Protein 1W07 (pdb70)

InterPro domains:
  IPR002655 Acyl-CoA oxidase, C-terminal [PF01756] (479-656)
  IPR006091 Acyl-CoA dehydrogenase/oxidase, middle domain [PF02770] (134-235)
  IPR009100 Acyl-CoA dehydrogenase/oxidase, N-terminal and middle domain superfamily [SSF56645] (95-260)
  IPR012258 Acyl-CoA oxidase [PIRSF000168] (6-657)
  IPR012258 Acyl-CoA oxidase [PTHR10909] (5-654)
  IPR029320 Acyl-coenzyme A oxidase, N-terminal [PF14749] (17-132)
  IPR036250 Acyl-CoA dehydrogenase-like, C-terminal [SSF47203] (276-459)
  IPR036250 Acyl-CoA dehydrogenase-like, C-terminal [SSF47203] (464-656)
  IPR037069 Acyl-CoA dehydrogenase/oxidase, N-terminal domain superfamily [G3DSA:1.10.540.10] (17-132)
  IPR046373 Acyl-CoA oxidase/dehydrogenase, middle domain superfamily [G3DSA:2.40.110.10] (133-269)
  IPR055060 Acyl-CoA oxidase, C-alpha1 domain [PF22924] (278-439)

Sequence (1313 aa):
EEGIDHLADERNKAEFDVEDMKIVWAGSRHAFEEVSDRIARLVASDPVFEKSNRARLSRKELFKSTLRKCAHAFKRIIELRLNEEEAGRLRHFIDQPAYVDLHWGMMFVPAIKGQGTEEQQKKWLSLANKMQIIGCYAQTELGHGSNVQGLETTATLDPKTDEFVIHTPTQTASKWWPGGLGKVSTHAVVYARLITNGKDYGIHGFIVQLRSLEDHSPLPNITVGDIGTKMGNGAYNSMDNGFLMFDHVRIPRDQMLMRLSKVTREGEYVPSDVPKQLVYGTMVYVRQTIVADASNALSRAVCIATRYSAVRRQFGAGIETQVIDYKTQQNRLFPLLASAYAFRFVGEWLKWLYTDVTERLAASDFATLPEAHACTAGLKSLTTTATADGIEECRKLCGGHGYLWCSGLPELFAVYVPACTYEGDNVVLQLQVARFLMKTVAQLGSGKVPVGTTAYMGRAAHLLQCRSGVQKAEDWLNPDVVLEAFEARALRMAVTCAKNLSKFENQEQGFQELLADLVEAAIAHCQLIVVSKFIAKLEQDIGGKGVKKQLNNLCYIYALYLLHKHLGDFLSTNCITPKQASLANDQLRSLYTQVRPNAVALVDAFNYTDHYLNSVLGRYDGNVYPKLFEEALKDPLNDSVVPDGYQEYLRPVLQQQLEGIDHLADDERNKAEFDVEDMKIVWAGSRHAFEVSDRIARLVASDPVFEKSNRARLSRKELFKSTLRKCAHAFKRIIELRLNEEEAGRLRHFIDQPAYVDLHWGMFVPAIKGQGTEEQQKKWLSLANKMQIIGCYAQTELGHGSNVQGLETTATLDPKTDEFVIHTPTQTASSKWWPGGLGKVSTHAVVYARLITNGKDYGIHGFIVQLRSLEDHSPLPNITVGDIGTKMGNGAYNSMDNGFLMFDHVRIPRDQMLMRLSKVTREGEYVPSDVPKQLVYGTMVYVRQTIVADASNALSRAVCIATRYSAVRRQFGAHNGGIETQVIDYKTQQNRLFPLLASAYAFRFVGEWLKWLYTDVTERLAASDFATLPEAHACCTAGLKSLTTTATADGIEECRKLCGGHGYLWCSGLPELFAVYVPACTYEGDNVVLQLQVARFLMKTVAQLGSGKVPVGTTAYMGRAAHLLQCRSGVQKAEDWLNPDVVLEAFEARALRMAVTCAKNLSKFENQEQGFQELLADLVEAAIAHCQLIVVSKFIAKLEQDIGGKGVKKQLNNLCYIYALYLLHKHLGDFLSTNCITPKQASLANDQLRSLYTQVRPNAVALVDAFNYTDHYLNSVLGRYDGNVYPKLFEEALKDPLNDSVVPDGYQEYLRPVLQQQL

Foldseek 3Di:
DPFFPCVVLQVLAQWDLQLLLCVLLVHPVSSVLLLVLLVVLLPDPLLFCLCLLQDDLVRLQVSLVVSVVVLVVCCVVVVPDPSSSVSNVVLSPADELVCFLVPPFLLCCVVQADPVSCVPVVVCSVVPVFREWEQQAFQQDAQPSQPQAWEWEADLVVQKTFTFQPDNRNKGFFIWCFAQHGQKYFYWHFYAFPNDTDTIFTFIDGQADSPPRHGDPQKDKHAPDDAADRRFCSNIRTMIIGGDRDIDHLSRTRDPQWHADSVRDIGGDPDDPLVVCSLQQLSLLVLLQVLLVLLLLLLLLLLLLQQLDFDDCDVGGDRNLPDLVLLLLRLLSLLLSSLSSLLSVVSVVVVVVVVVQVPVVHCPCVLVSRLLSLLSLLLSLVSSLVSLVSSLVSNPPVSVDVLQLRSSSSRNSNCSCPHSHHSLRSLLSNLVSLLVVVVCQVVPDQDDDLCNLVVVVVDLLDAAQPDDALCVLLDLVRLLSLLSSLLNVLSNVLNVQCVVDDDNVVSSVVCSVSSSVSSNSSNLSSSLVSLVVVLVDDRDIRCSSVLSSLSSLLNSLSVCVVPVVSSVVSNNAHVVNNVSSVVNNSVSSVVCSSNSNSSSVSNVRACSSSSRLSSHSSSPRPVVVVVSVCVRPQVVDPDGDCCVPPPCCVVVVVD/DDFFPCVVLLVLAQWDLVQLLCVLLVHPVSSVLLLVLLVVLLPDPLLFCLCLLVDDLVRLLVSLVVSVVVLVVCCVVVVPDPSSSVSNVVLSPAAELVCQLVQPQLLCCVQQADPVSNCVVVVCSVVPLFREWEFQAFQQDAQPSQPQAWEWEADLVVQKTFTFQPDNRNKGWFIWCFAQHGQKYWYWHFYHFPNDTPTIFTFIGGQADSPPRHGDPQKDKHAPDDFADRRFCSSTRTMIIGGHRDIDHLSRTRPPQWHQDSNRDIDGDPQDPLSNVLSLLVSLLVLLQVLLVLLLLLLLLLLLLLQLDFDDCDDPVRDGDRNLPDLVLLLLRLLSLLVSVLSNLLSVVSVVVSVVCNVCVVVVNCVCVLVSLLLSLLSLLLSLVSSLVSLVSSLVSNPPVSPDVLQLRSSSSRNSNCSCPHSHHSLRSLLSNLVSLLVLVVCQCPPDADDDLCNLLNVCPCLLPAAQPQPALVSLLDLVSLLSLLSSLLSVLSVVLNVQLVVDPDSVVSCVVCSVSSSVSSNSSNLSSSLNSLVVVLVDDRDIRCSSVLSSLSSSLNSLSVCLVVVVSRVVSNNAPPVSNVSSVVNNSVSSVVCSSNSNSSSCSNVRACSSSSRLSSHSSRPRPVVVVVVVCPRPQNVDPQGDCCVPPPPCVVVVND

Organism: Arabidopsis thaliana (NCBI:txid3702)

Solvent-accessible surface area: 48000 Å² total; per-residue (Å²): 165,56,110,38,92,5,52,92,2,35,131,85,28,97,14,76,40,87,48,0,33,36,18,11,26,47,50,150,119,34,26,87,6,30,20,124,2,6,143,57,1,35,88,22,104,35,2,91,5,39,45,13,18,69,69,54,24,93,93,8,4,63,33,3,0,121,12,12,10,44,5,13,78,61,31,108,88,69,215,24,84,162,78,19,10,22,85,1,65,49,14,13,33,15,18,5,4,5,64,32,0,64,45,59,0,6,57,6,0,107,30,46,0,34,110,140,19,28,154,114,19,22,37,48,0,73,108,12,58,2,0,1,0,41,0,34,35,1,0,6,19,22,43,15,37,126,19,2,44,0,24,0,50,12,24,81,191,68,37,47,0,22,0,42,12,67,70,56,35,0,0,0,0,40,10,3,0,0,0,3,0,1,0,7,0,0,0,15,0,61,0,43,4,90,82,35,73,84,21,34,25,5,0,0,0,55,1,0,21,76,146,78,1,43,36,51,106,82,16,62,13,1,0,2,6,18,0,8,8,18,7,0,46,6,1,3,0,10,0,5,0,45,5,78,104,12,116,5,61,47,86,22,0,9,15,82,63,6,79,0,49,121,126,0,86,48,65,92,24,147,35,76,68,31,44,56,14,47,51,87,6,117,40,8,28,44,9,0,30,73,0,0,24,6,0,0,20,0,0,0,1,0,1,4,3,0,5,29,30,88,11,66,54,93,101,128,23,33,19,17,0,64,40,17,11,15,4,32,46,0,0,2,25,1,0,10,0,0,1,1,55,4,0,2,57,43,0,49,139,10,74,79,32,3,57,116,84,46,77,86,78,38,78,84,30,51,75,24,1,67,1,4,0,0,0,0,0,4,18,0,0,56,35,0,0,79,2,0,13,50,0,10,36,8,3,26,23,9,0,7,1,12,15,0,12,0,6,16,8,2,1,35,19,3,10,1,11,40,92,64,21,28,14,27,38,5,4,28,59,1,0,112,38,1,16,59,17,12,74,56,56,88,68,68,140,126,32,98,49,19,5,43,10,1,53,118,12,78,105,8,57,132,4,157,15,60,8,153,126,26,51,43,1,62,60,48,102,30,0,40,42,4,1,22,2,2,1,0,71,31,1,4,56,5,24,134,59,14,88,82,63,83,85,105,82,106,0,8,54,51,4,1,20,26,0,18,55,2,0,50,0,4,0,8,8,3,0,1,30,43,1,15,40,28,16,146,91,155,29,57,30,182,22,0,73,128,2,0,50,10,0,1,4,0,8,0,3,57,13,2,58,123,45,24,6,29,0,9,37,17,76,2,4,61,57,147,14,12,63,30,3,25,52,13,6,32,47,2,4,72,71,0,24,34,0,0,0,2,0,0,12,1,7,37,24,32,54,43,3,4,30,9,15,0,0,47,99,10,8,22,2,31,56,51,1,13,80,24,1,107,97,3,27,11,32,94,50,89,49,7,91,3,7,113,87,42,0,67,30,8,9,65,90,114,106,212,70,119,42,106,3,45,96,7,40,124,72,30,108,11,64,40,104,48,0,32,27,17,11,27,49,48,158,110,35,39,103,7,29,45,118,0,6,154,52,0,35,86,24,116,27,2,91,4,37,39,10,21,77,56,54,21,90,93,6,2,61,30,2,0,113,9,12,12,44,5,21,61,55,36,102,82,63,211,27,82,152,83,21,10,20,87,0,66,38,15,12,30,17,18,4,2,5,64,36,0,68,34,37,0,6,31,7,0,104,9,38,0,41,79,62,20,44,159,108,17,17,57,43,0,80,44,12,66,2,0,0,0,46,0,35,36,0,0,6,18,22,39,18,39,118,17,2,47,0,24,0,50,14,29,61,195,69,38,47,0,24,0,41,14,63,72,76,38,0,0,0,0,43,8,6,0,0,0,7,0,0,0,8,0,0,0,14,0,58,0,41,4,98,85,114,69,69,18,30,26,5,0,0,0,55,0,1,18,65,125,69,0,44,41,49,110,83,16,61,21,2,0,3,6,17,0,7,7,21,8,0,46,6,0,2,1,10,0,6,0,58,2,81,101,14,117,6,60,44,91,28,0,8,15,62,32,14,70,0,54,129,142,0,81,51,71,92,24,141,40,41,66,55,39,35,86,15,45,73,0,94,25,12,14,49,8,0,33,70,0,0,26,10,0,0,23,0,0,0,2,0,0,4,5,0,4,29,30,106,10,71,32,57,146,112,73,54,93,16,28,19,20,0,60,39,16,10,14,2,33,50,0,0,3,25,0,0,11,0,0,1,2,47,5,0,4,62,41,0,101,145,10,53,58,40,1,51,103,63,3,84,76,68,48,50,84,42,15,76,30,1,46,8,2,0,2,0,0,0,4,17,0,0,57,36,0,0,78,2,0,12,47,0,10,36,9,2,26,23,8,0,6,1,13,21,0,9,0,5,15,10,3,2,34,18,3,11,1,12,42,86,37,22,28,12,29,34,4,4,28,85,0,0,101,37,1,20,136,17,22,77,106,142,36,94,84,84,117,26,68,53,19,6,41,8,16,45,126,31,88,148,11,54,74,12,209,11,58,8,150,111,16,103,32,0,57,64,49,104,29,1,41,59,3,1,24,1,2,1,4,70,30,2,20,59,7,24,126,34,15,84,149,63,116,76,96,84,115,0,10,61,55,5,3,16,32,0,18,49,1,0,49,0,2,0,10,6,3,0,1,31,45,1,8,41,28,20,138,94,109,26,58,32,162,29,0,77,115,4,0,44,2,0,1,5,0,7,0,2,60,15,2,54,121,48,23,6,25,0,14,29,14,95,2,5,58,42,146,20,10,58,29,3,28,58,6,5,30,45,2,6,71,65,0,25,30,0,0,0,3,0,0,11,1,9,40,23,33,53,44,5,4,21,10,14,0,0,51,104,24,4,21,1,31,58,52,1,40,74,26,2,90,94,4,34,11,31,99,56,71,38,5,84,0,11,78,71,43,0,95,30,2,25,83,96,117,73

Nearest PDB structures (foldseek):
  1w07-assembly1_B  TM=1.002E+00  e=8.214E-96  Arabidopsis thaliana
  1w07-assembly1_A  TM=9.973E-01  e=7.164E-90  Arabidopsis thaliana
  2fon-assembly1_A  TM=9.964E-01  e=1.581E-76  Solanum lycopersicum
  5y9d-assembly1_B  TM=9.334E-01  e=2.502E-42  Yarrowia lipolytica CLIB122
  5y9d-assembly1_A  TM=9.192E-01  e=9.615E-43  Yarrowia lipolytica CLIB122

Secondary structure (DSSP, 8-state):
----TTHHHHTT-SS-HHHHHHHHHSSHHHHHHHHHHHHHHHT-GGG--TTTTSS-HHHHHHHHHHHHHHHHHHHHHTT--HHHHHHHHHHH----HHHHIIIIIHHHHHHHS-HHHHHHHHHHHHTTSS-EEEE--BTTBSS-GGG---EEEEETTTTEEEEE--SGGGSEE--TTTTTT-SEEEEEEEEEETTEEEEEEEEEEE-B-TTT-PBPTTEEEEE---BSSSSGGGGS--EEEEESSEEEEGGGB--SSEEE-TT--EEE-SS-GGG-TTTTTHHHHHHHHHHHHHHHHHHHHHHHHHHH-B-S---PPPBGGGSHHHHHHHHHHHHHHHHHHHHHHHHHHHHHHHHHHTTTT--TTHHHHHHHHHHHHHHHHHHHHHHHHHHHHTTGGGGGBGGGSHHHHHHHHGGGGTTTS-HHHHHHHHHHHHHHHHTTTTTS----GGGGGGGGHHHHTS------SGGGGG-HHHHHHHHHHHHHHHHHHHHHHHTTSSSHHHHHHHTHHHHHHHHHHHHHHHHHHHHHHHTTS---STTHHHHHHHHHHHHHHHHHHHTHHHHHHTTSS-HHHHHHHHHHHHHHHHHHGGGHHHHHHTT---HHHHT-STT-TT---HHHHHHHHHHSGGGG-SSPTTHHHHTHHHHTT--/----TTHHHHHT-SS-HHHHHHHHHSSHHHHHHHHHHHHHHHT-GGG--TTGGGS-HHHHHHHHHHHHHHHHHHHHHTT--HHHHHHHHHHHT---HHHHIIIIIHHHHHHHS-HHHHHHHHHHHHHTSS-EEEE--BSS-SS-GGG---EEEEETTTTEEEEE--SGGGSEE--TTTTTT-SEEEEEEEEEETTEEEEEEEEEEE-B-TTT-PBPTTEEEEE---BSSSSGGGGS--EEEEESSEEEEGGGB--SSEEE-TT--EEE-SS-TTTTHHHHHHHHHHHHHHHHHHHHHHHHHHHHHHHH-B-S---SSS-PPBGGGSHHHHHHHHHHHHHHHHHHHHHHHHHHHHHHHHHHHHTT--TTHHHHHHHHHHHHHHHHHHHHHHHHHHHHHTTGGGGBGGGSHHHHHHHHGGGGTTTS-HHHHHHHHHHHHHHHHHS-SSSS---GGGGGGG-HHHHTT------SGGGGG-HHHHHHHHHHHHHHHHHHHHHHHHTSSSHHHHHHHTHHHHHHHHHHHHHHHHHHHHHHHTTS---STTHHHHHHHHHHHHHHHHHHHTHHHHHTTTSS-HHHHHHHHHHHHHHHHHHGGGHHHHHHTT---HHHH--STT-TT--HHHHHHHHHHHSGGGG-SS-TTIIIIIHHHHTT--

Radius of gyration: 31.21 Å; Cα contacts (8 Å, |Δi|>4): 2417; chains: 2; bounding box: 88×85×70 Å

GO terms:
  GO:0005777 peroxisome (C, IDA)
  GO:0009611 response to wounding (P, IEP)
  GO:0009620 response to fungus (P, IEP)
  GO:0003997 acyl-CoA oxidase activity (F, IDA)
  GO:0006635 fatty acid beta-oxidation (P, IDA)
  GO:0001676 long-chain fatty acid metabolic process (P, IMP)
  GO:0005829 cytosol (C, HDA)
  GO:0009506 plasmodesma (C, HDA)
  GO:0009695 jasmonic acid biosynthetic process (P, IMP)
  GO:0003997 acyl-CoA oxidase activity (F, IMP)

CATH classification: 1.10.540.10 (+3 more: 2.40.110.10, 1.20.140.10, 1.20.140.10)

B-factor: mean 26.67, std 10.71, range [1.37, 144.33]

Structure (mmCIF, N/CA/C/O backbone):
data_1W07
#
_entry.id   1W07
#
_cell.length_a   85.201
_cell.length_b   117.001
_cell.length_c   131.047
_cell.angle_alpha   90.00
_cell.angle_beta   90.00
_cell.angle_gamma   90.00
#
_symmetry.space_group_name_H-M   'P 21 21 21'
#
loop_
_entity.id
_entity.type
_entity.pdbx_description
1 polymer 'ACYL-COA OXIDASE'
2 non-polymer 'FLAVIN-ADENINE DINUCLEOTIDE'
3 non-polymer 'CALCIUM ION'
4 non-polymer 'CHLORIDE ION'
5 non-polymer 'PLATINUM (II) ION'
6 water water
#
loop_
_atom_site.group_PDB
_atom_site.id
_atom_site.type_symbol
_atom_site.label_atom_id
_atom_site.label_alt_id
_atom_site.label_comp_id
_atom_site.label_asym_id
_atom_site.label_entity_id
_atom_site.label_seq_id
_atom_site.pdbx_PDB_ins_code
_atom_site.Cartn_x
_atom_site.Cartn_y
_atom_site.Cartn_z
_atom_site.occupancy
_atom_site.B_iso_or_equiv
_atom_site.auth_seq_id
_atom_site.auth_comp_id
_atom_site.auth_asym_id
_atom_site.auth_atom_id
_atom_site.pdbx_PDB_model_num
ATOM 1 N N A GLU A 1 2 ? 7.968 72.288 -10.494 0.50 34.03 2 GLU A N 1
ATOM 2 N N B GLU A 1 2 ? 7.200 72.762 -10.614 0.50 34.77 2 GLU A N 1
ATOM 3 C CA A GLU A 1 2 ? 7.350 71.980 -11.816 0.50 30.59 2 GLU A CA 1
ATOM 4 C CA B GLU A 1 2 ? 7.350 71.962 -11.862 0.50 30.58 2 GLU A CA 1
ATOM 5 C C A GLU A 1 2 ? 6.528 70.698 -11.733 0.50 30.33 2 GLU A C 1
ATOM 6 C C B GLU A 1 2 ? 6.554 70.669 -11.774 0.50 30.30 2 GLU A C 1
ATOM 7 O O A GLU A 1 2 ? 5.534 70.547 -12.445 0.50 30.72 2 GLU A O 1
ATOM 8 O O B GLU A 1 2 ? 5.589 70.487 -12.519 0.50 30.71 2 GLU A O 1
ATOM 19 N N . GLY A 1 3 ? 6.949 69.787 -10.876 1.00 28.07 3 GLY A N 1
ATOM 20 C CA . GLY A 1 3 ? 6.243 68.524 -10.723 1.00 26.10 3 GLY A CA 1
ATOM 21 C C . GLY A 1 3 ? 6.766 67.420 -11.625 1.00 23.30 3 GLY A C 1
ATOM 22 O O . GLY A 1 3 ? 6.250 66.300 -11.583 1.00 23.10 3 GLY A O 1
ATOM 23 N N . ILE A 1 4 ? 7.778 67.702 -12.445 1.00 20.93 4 ILE A N 1
ATOM 24 C CA . ILE A 1 4 ? 8.324 66.655 -13.318 1.00 18.78 4 ILE A CA 1
ATOM 25 C C . ILE A 1 4 ? 8.921 65.535 -12.461 1.00 19.19 4 ILE A C 1
ATOM 26 O O . ILE A 1 4 ? 9.646 65.788 -11.503 1.00 20.55 4 ILE A O 1
ATOM 31 N N . ASP A 1 5 ? 8.616 64.295 -12.810 1.00 18.40 5 ASP A N 1
ATOM 32 C CA . ASP A 1 5 ? 9.112 63.172 -12.046 1.00 15.49 5 ASP A CA 1
ATOM 33 C C . 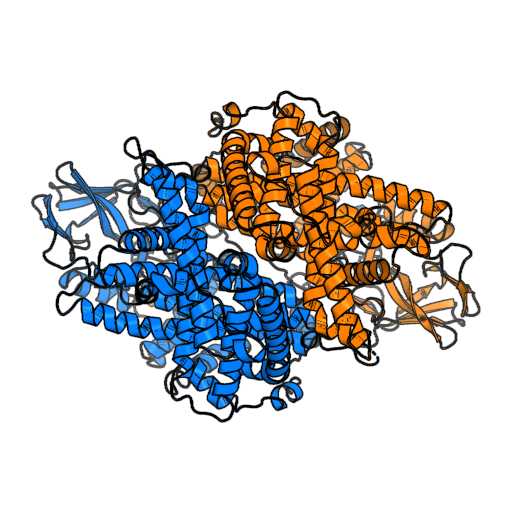ASP A 1 5 ? 10.544 62.788 -12.403 1.00 16.32 5 ASP A C 1
ATOM 34 O O . ASP A 1 5 ? 10.771 62.135 -13.416 1.00 18.29 5 ASP A O 1
ATOM 39 N N . HIS A 1 6 ? 11.496 63.181 -11.559 1.00 17.57 6 HIS A N 1
ATOM 40 C CA . HIS A 1 6 ? 12.906 62.872 -11.783 1.00 18.44 6 HIS A CA 1
ATOM 41 C C . HIS A 1 6 ? 13.325 61.480 -11.341 1.00 17.46 6 HIS A C 1
ATOM 42 O O . HIS A 1 6 ? 14.505 61.136 -11.369 1.00 21.06 6 HIS A O 1
ATOM 49 N N . LEU A 1 7 ? 12.357 60.683 -10.920 1.00 14.24 7 LEU A N 1
ATOM 50 C CA . LEU A 1 7 ? 12.626 59.304 -10.539 1.00 15.24 7 LEU A CA 1
ATOM 51 C C . LEU A 1 7 ? 11.959 58.382 -11.564 1.00 16.11 7 LEU A C 1
ATOM 52 O O . LEU A 1 7 ? 11.863 57.177 -11.354 1.00 16.69 7 LEU A O 1
ATOM 57 N N . ALA A 1 8 ? 11.501 58.957 -12.680 1.00 17.20 8 ALA A N 1
ATOM 58 C CA . ALA A 1 8 ? 10.847 58.179 -13.736 1.00 15.96 8 ALA A CA 1
ATOM 59 C C . ALA A 1 8 ? 11.761 57.078 -14.282 1.00 16.47 8 ALA A C 1
ATOM 60 O O . ALA A 1 8 ? 11.297 55.992 -14.628 1.00 21.62 8 ALA A O 1
ATOM 62 N N . ASP A 1 9 ? 13.059 57.356 -14.361 1.00 15.46 9 ASP A N 1
ATOM 63 C CA . ASP A 1 9 ? 14.008 56.366 -14.851 1.00 16.30 9 ASP A CA 1
ATOM 64 C C . ASP A 1 9 ? 14.152 55.204 -13.864 1.00 16.62 9 ASP A C 1
ATOM 65 O O . ASP A 1 9 ? 14.441 54.072 -14.256 1.00 18.48 9 ASP A O 1
ATOM 70 N N . GLU A 1 10 ? 13.950 55.482 -12.579 1.00 17.68 10 GLU A N 1
ATOM 71 C CA . GLU A 1 10 ? 14.025 54.431 -11.580 1.00 16.06 10 GLU A CA 1
ATOM 72 C C . GLU A 1 10 ? 12.772 53.578 -11.663 1.00 15.43 10 GLU A C 1
ATOM 73 O O . GLU A 1 10 ? 12.837 52.351 -11.664 1.00 16.07 10 GLU A O 1
ATOM 79 N N . ARG A 1 11 ? 11.627 54.238 -11.759 1.00 14.60 11 ARG A N 1
ATOM 80 C CA . ARG A 1 11 ? 10.347 53.546 -11.848 1.00 18.26 11 ARG A CA 1
ATOM 81 C C . ARG A 1 11 ? 10.194 52.686 -13.098 1.00 17.25 11 ARG A C 1
ATOM 82 O O . ARG A 1 11 ? 9.521 51.657 -13.081 1.00 17.87 11 ARG A O 1
ATOM 90 N N . ASN A 1 12 ? 10.835 53.099 -14.182 1.00 17.49 12 ASN A N 1
ATOM 91 C CA . ASN A 1 12 ? 10.755 52.348 -15.429 1.00 21.82 12 ASN A CA 1
ATOM 92 C C . ASN A 1 12 ? 11.500 51.011 -15.324 1.00 22.77 12 ASN A C 1
ATOM 93 O O . ASN A 1 12 ? 11.319 50.132 -16.156 1.00 24.70 12 ASN A O 1
ATOM 98 N N . LYS A 1 13 ? 12.335 50.864 -14.300 1.00 20.34 13 LYS A N 1
ATOM 99 C CA . LYS A 1 13 ? 13.065 49.622 -14.084 1.00 21.16 13 LYS A CA 1
ATOM 100 C C . LYS A 1 13 ? 12.179 48.525 -13.474 1.00 22.07 13 LYS A C 1
ATOM 101 O O . LYS A 1 13 ? 12.536 47.347 -13.510 1.00 22.51 13 LYS A O 1
ATOM 107 N N . ALA A 1 14 ? 11.037 48.912 -12.903 1.00 20.52 14 ALA A N 1
ATOM 108 C CA . ALA A 1 14 ? 10.128 47.952 -12.263 1.00 21.94 14 ALA A CA 1
ATOM 109 C C . ALA A 1 14 ? 9.807 46.755 -13.153 1.00 25.10 14 ALA A C 1
ATOM 110 O O . ALA A 1 14 ? 9.455 46.911 -14.321 1.00 23.63 14 ALA A O 1
ATOM 112 N N . GLU A 1 15 ? 9.922 45.560 -12.590 1.00 23.48 15 GLU A N 1
ATOM 113 C CA . GLU A 1 15 ? 9.641 44.352 -13.337 1.00 25.82 15 GLU A CA 1
ATOM 114 C C . GLU A 1 15 ? 8.252 43.843 -12.983 1.00 25.31 15 GLU A C 1
ATOM 115 O O . GLU A 1 15 ? 7.964 42.652 -13.078 1.00 26.36 15 GLU A O 1
ATOM 121 N N . PHE A 1 16 ? 7.391 44.764 -12.575 1.00 23.40 16 PHE A N 1
ATOM 122 C CA . PHE A 1 16 ? 6.023 44.421 -12.200 1.00 25.48 16 PHE A CA 1
ATOM 123 C C . PHE A 1 16 ? 5.202 45.704 -12.278 1.00 27.43 16 PHE A C 1
ATOM 124 O O . PHE A 1 16 ? 5.768 46.800 -12.257 1.00 28.04 16 PHE A O 1
ATOM 132 N N . ASP A 1 17 ? 3.881 45.572 -12.392 1.00 28.59 17 ASP A N 1
ATOM 133 C CA . ASP A 1 17 ? 2.992 46.735 -12.465 1.00 28.69 17 ASP A CA 1
ATOM 134 C C . ASP A 1 17 ? 2.748 47.242 -11.046 1.00 27.66 17 ASP A C 1
ATOM 135 O O . ASP A 1 17 ? 2.094 46.574 -10.237 1.00 26.91 17 ASP A O 1
ATOM 140 N N . VAL A 1 18 ? 3.266 48.422 -10.742 1.00 26.92 18 VAL A N 1
ATOM 141 C CA . VAL A 1 18 ? 3.113 48.987 -9.407 1.00 24.36 18 VAL A CA 1
ATOM 142 C C . VAL A 1 18 ? 1.647 49.012 -8.997 1.00 24.79 18 VAL A C 1
ATOM 143 O O . VAL A 1 18 ? 1.329 48.809 -7.830 1.00 24.30 18 VAL A O 1
ATOM 147 N N . GLU A 1 19 ? 0.754 49.238 -9.957 1.00 24.45 19 GLU A N 1
ATOM 148 C CA . GLU A 1 19 ? -0.672 49.288 -9.657 1.00 23.44 19 GLU A CA 1
ATOM 149 C C . GLU A 1 19 ? -1.183 47.999 -9.023 1.00 23.13 19 GLU A C 1
ATOM 150 O O . GLU A 1 19 ? -2.051 48.039 -8.153 1.00 23.93 19 GLU A O 1
ATOM 156 N N . ASP A 1 20 ? -0.652 46.861 -9.459 1.00 22.55 20 ASP A N 1
ATOM 157 C CA . ASP A 1 20 ? -1.071 45.584 -8.900 1.00 25.82 20 ASP A CA 1
ATOM 158 C C . ASP A 1 20 ? -0.548 45.440 -7.466 1.00 23.40 20 ASP A C 1
ATOM 159 O O . ASP A 1 20 ? -1.243 44.926 -6.588 1.00 25.42 20 ASP A O 1
ATOM 164 N N . MET A 1 21 ? 0.679 45.902 -7.235 1.00 23.93 21 MET A N 1
ATOM 165 C CA . MET A 1 21 ? 1.285 45.810 -5.916 1.00 20.80 21 MET A CA 1
ATOM 166 C C . MET A 1 21 ? 0.563 46.737 -4.944 1.00 20.42 21 MET A C 1
ATOM 167 O O . MET A 1 21 ? 0.549 46.493 -3.745 1.00 21.31 21 MET A O 1
ATOM 172 N N . LYS A 1 22 ? -0.047 47.798 -5.461 1.00 20.77 22 LYS A N 1
ATOM 173 C CA . LYS A 1 22 ? -0.795 48.708 -4.601 1.00 21.39 22 LYS A CA 1
ATOM 174 C C . LYS A 1 22 ? -1.984 47.975 -3.963 1.00 21.15 22 LYS A C 1
ATOM 175 O O . LYS A 1 22 ? -2.327 48.216 -2.807 1.00 19.50 22 LYS A O 1
ATOM 181 N N . ILE A 1 23 ? -2.608 47.081 -4.723 1.00 19.98 23 ILE A N 1
ATOM 182 C CA . ILE A 1 23 ? -3.745 46.315 -4.238 1.00 21.14 23 ILE A CA 1
ATOM 183 C C . ILE A 1 23 ? -3.283 45.319 -3.186 1.00 20.36 23 ILE A C 1
ATOM 184 O O . ILE A 1 23 ? -3.936 45.131 -2.153 1.00 18.91 23 ILE A O 1
ATOM 189 N N . VAL A 1 24 ? -2.154 44.671 -3.440 1.00 22.13 24 VAL A N 1
ATOM 190 C CA . VAL A 1 24 ? -1.615 43.714 -2.476 1.00 20.92 24 VAL A CA 1
ATOM 191 C C . VAL A 1 24 ? -1.354 44.441 -1.152 1.00 22.43 24 VAL A C 1
ATOM 192 O O . VAL A 1 24 ? -1.760 43.968 -0.084 1.00 18.24 24 VAL A O 1
ATOM 196 N N . TRP A 1 25 ? -0.688 45.592 -1.215 1.00 18.47 25 TRP A N 1
ATOM 197 C CA . TRP A 1 25 ? -0.387 46.340 0.002 1.00 22.71 25 TRP A CA 1
ATOM 198 C C . TRP A 1 25 ? -1.654 46.783 0.724 1.00 23.80 25 TRP A C 1
ATOM 199 O O . TRP A 1 25 ? -1.761 46.653 1.948 1.00 23.81 25 TRP A O 1
ATOM 210 N N . ALA A 1 26 ? -2.610 47.307 -0.039 1.00 23.78 26 ALA A N 1
ATOM 211 C CA . ALA A 1 26 ? -3.866 47.780 0.530 1.00 25.03 26 ALA A CA 1
ATOM 212 C C . ALA A 1 26 ? -4.642 46.625 1.140 1.00 25.50 26 ALA A C 1
ATOM 213 O O . ALA A 1 26 ? -5.322 46.796 2.150 1.00 24.75 26 ALA A O 1
ATOM 215 N N . GLY A 1 27 ? -4.533 45.448 0.524 1.00 26.48 27 GLY A N 1
ATOM 216 C CA . GLY A 1 27 ? -5.235 44.276 1.025 1.00 28.56 27 GLY A CA 1
ATOM 217 C C . GLY A 1 27 ? -6.409 43.871 0.148 1.00 29.88 27 GLY A C 1
ATOM 218 O O . GLY A 1 27 ? -6.806 42.707 0.116 1.00 30.81 27 GLY A O 1
ATOM 219 N N . SER A 1 28 ? -6.975 44.846 -0.553 1.00 30.89 28 SER A N 1
ATOM 220 C CA . SER A 1 28 ? -8.097 44.616 -1.456 1.00 31.35 28 SER A CA 1
ATOM 221 C C . SER A 1 28 ? -8.295 45.864 -2.292 1.00 30.70 28 SER A C 1
ATOM 222 O O . SER A 1 28 ? -7.747 46.924 -1.971 1.00 27.87 28 SER A O 1
ATOM 225 N N . ARG A 1 29 ? -9.070 45.745 -3.367 1.00 30.04 29 ARG A N 1
ATOM 226 C CA . ARG A 1 29 ? -9.324 46.891 -4.233 1.00 31.03 29 ARG A CA 1
ATOM 227 C C . ARG A 1 29 ? -10.181 47.926 -3.508 1.00 30.83 29 ARG A C 1
ATOM 228 O O . ARG A 1 29 ? -9.962 49.125 -3.654 1.00 33.29 29 ARG A O 1
ATOM 236 N N . HIS A 1 30 ? -11.148 47.461 -2.723 1.00 30.27 30 HIS A N 1
ATOM 237 C CA . HIS A 1 30 ? -12.022 48.355 -1.968 1.00 32.83 30 HIS A CA 1
ATOM 238 C C . HIS A 1 30 ? -11.205 49.163 -0.952 1.00 32.17 30 HIS A C 1
ATOM 239 O O . HIS A 1 30 ? -11.370 50.377 -0.837 1.00 31.92 30 HIS A O 1
ATOM 246 N N . ALA A 1 31 ? -10.324 48.487 -0.217 1.00 30.08 31 ALA A N 1
ATOM 247 C CA . ALA A 1 31 ? -9.486 49.155 0.774 1.00 29.44 31 ALA A CA 1
ATOM 248 C C . ALA A 1 31 ? -8.591 50.206 0.113 1.00 28.23 31 ALA A C 1
ATOM 249 O O . ALA A 1 31 ? -8.383 51.297 0.655 1.00 28.50 31 ALA A O 1
ATOM 251 N N . PHE A 1 32 ? -8.062 49.866 -1.060 1.00 26.02 32 PHE A N 1
ATOM 252 C CA . PHE A 1 32 ? -7.199 50.774 -1.806 1.00 24.88 32 PHE A CA 1
ATOM 253 C C . PHE A 1 32 ? -7.939 52.009 -2.285 1.00 24.85 32 PHE A C 1
ATOM 254 O O . PHE A 1 32 ? -7.466 53.131 -2.108 1.00 24.53 32 PHE A O 1
ATOM 262 N N A GLU A 1 33 ? -9.106 51.799 -2.891 0.50 27.13 33 GLU A N 1
ATOM 263 N N B GLU A 1 33 ? -9.104 51.804 -2.898 0.50 27.08 33 GLU A N 1
ATOM 264 C CA A GLU A 1 33 ? -9.924 52.897 -3.410 0.50 29.65 33 GLU A CA 1
ATOM 265 C CA B GLU A 1 33 ? -9.905 52.914 -3.420 0.50 29.48 33 GLU A CA 1
ATOM 266 C C A GLU A 1 33 ? -10.354 53.866 -2.317 0.50 28.79 33 GLU A C 1
ATOM 267 C C B GLU A 1 33 ? -10.369 53.871 -2.323 0.50 28.72 33 GLU A C 1
ATOM 268 O O A GLU A 1 33 ? -10.257 55.080 -2.478 0.50 30.32 33 GLU A O 1
ATOM 269 O O B GLU A 1 33 ? -10.319 55.087 -2.492 0.50 30.23 33 GLU A O 1
ATOM 280 N N . VAL A 1 34 ? -10.824 53.320 -1.198 1.00 27.83 34 VAL A N 1
ATOM 281 C CA . VAL A 1 34 ? -11.284 54.144 -0.087 1.00 27.84 34 VAL A CA 1
ATOM 282 C C . VAL A 1 34 ? -10.145 54.970 0.512 1.00 27.70 34 VAL A C 1
ATOM 283 O O . VAL A 1 34 ? -10.278 56.175 0.727 1.00 25.72 34 VAL A O 1
ATOM 287 N N . SER A 1 35 ? -9.024 54.311 0.779 1.00 25.91 35 SER A N 1
ATOM 288 C CA . SER A 1 35 ? -7.878 54.981 1.362 1.00 27.43 35 SER A CA 1
ATOM 289 C C . SER A 1 35 ? -7.316 56.037 0.416 1.00 29.01 35 SER A C 1
ATOM 290 O O . SER A 1 35 ? -7.014 57.162 0.830 1.00 28.09 35 SER A O 1
ATOM 293 N N . ASP A 1 36 ? -7.188 55.678 -0.859 1.00 27.37 36 ASP A N 1
ATOM 294 C CA . ASP A 1 36 ? -6.651 56.598 -1.854 1.00 28.74 36 ASP A CA 1
ATOM 295 C C . ASP A 1 36 ? -7.505 57.850 -1.999 1.00 27.33 36 ASP A C 1
ATOM 296 O O . ASP A 1 36 ? -6.976 58.949 -2.154 1.00 29.26 36 ASP A O 1
ATOM 301 N N . ARG A 1 37 ? -8.824 57.684 -1.929 1.00 28.75 37 ARG A N 1
ATOM 302 C CA . ARG A 1 37 ? -9.756 58.802 -2.058 1.00 27.10 37 ARG A CA 1
ATOM 303 C C . ARG A 1 37 ? -9.689 59.725 -0.838 1.00 22.02 37 ARG A C 1
ATOM 304 O O . ARG A 1 37 ? -9.539 60.934 -0.971 1.00 25.40 37 ARG A O 1
ATOM 312 N N . ILE A 1 38 ? -9.814 59.151 0.351 1.00 22.51 38 ILE A N 1
ATOM 313 C CA . ILE A 1 38 ? -9.754 59.933 1.589 1.00 19.71 38 ILE A CA 1
ATOM 314 C C . ILE A 1 38 ? -8.385 60.616 1.737 1.00 20.36 38 ILE A C 1
ATOM 315 O O . ILE A 1 38 ? -8.286 61.743 2.219 1.00 20.03 38 ILE A O 1
ATOM 320 N N . ALA A 1 39 ? -7.329 59.928 1.315 1.00 22.29 39 ALA A N 1
ATOM 321 C CA . ALA A 1 39 ? -5.983 60.487 1.381 1.00 22.98 39 ALA A CA 1
ATOM 322 C C . ALA A 1 39 ? -5.901 61.780 0.559 1.00 22.26 39 ALA A C 1
ATOM 323 O O . ALA A 1 39 ? -5.409 62.810 1.036 1.00 17.45 39 ALA A O 1
ATOM 325 N N . ARG A 1 40 ? -6.380 61.719 -0.680 1.00 20.97 40 ARG A N 1
ATOM 326 C CA . ARG A 1 40 ? -6.365 62.886 -1.556 1.00 22.72 40 ARG A CA 1
ATOM 327 C C . ARG A 1 40 ? -7.229 63.979 -0.951 1.00 22.97 40 ARG A C 1
ATOM 328 O O . ARG A 1 40 ? -6.906 65.160 -1.026 1.00 22.85 40 ARG A O 1
ATOM 336 N N . LEU A 1 41 ? -8.334 63.574 -0.347 1.00 22.13 41 LEU A N 1
ATOM 337 C CA . LEU A 1 41 ? -9.241 64.519 0.290 1.00 25.80 41 LEU A CA 1
ATOM 338 C C . LEU A 1 41 ? -8.524 65.313 1.373 1.00 22.82 41 LEU A C 1
ATOM 339 O O . LEU A 1 41 ? -8.627 66.536 1.427 1.00 22.22 41 LEU A O 1
ATOM 344 N N . VAL A 1 42 ? -7.803 64.609 2.244 1.00 21.43 42 VAL A N 1
ATOM 345 C CA . VAL A 1 42 ? -7.072 65.256 3.344 1.00 17.89 42 VAL A CA 1
ATOM 346 C C . VAL A 1 42 ? -5.958 66.153 2.820 1.00 19.64 42 VAL A C 1
ATOM 347 O O . VAL A 1 42 ? -5.820 67.294 3.255 1.00 18.19 42 VAL A O 1
ATOM 351 N N . ALA A 1 43 ? -5.182 65.639 1.870 1.00 20.84 43 ALA A N 1
ATOM 352 C CA . ALA A 1 43 ? -4.068 66.386 1.288 1.00 24.42 43 ALA A CA 1
ATOM 353 C C . ALA A 1 43 ? -4.511 67.688 0.624 1.00 26.31 43 ALA A C 1
ATOM 354 O O . ALA A 1 43 ? -3.797 68.688 0.663 1.00 27.00 43 ALA A O 1
ATOM 356 N N . SER A 1 44 ? -5.697 67.684 0.029 1.00 27.56 44 SER A N 1
ATOM 357 C CA . SER A 1 44 ? -6.194 68.882 -0.636 1.00 29.99 44 SER A CA 1
ATOM 358 C C . SER A 1 44 ? -6.874 69.872 0.298 1.00 30.74 44 SER A C 1
ATOM 359 O O . SER A 1 44 ? -7.370 70.903 -0.149 1.00 32.41 44 SER A O 1
ATOM 362 N N . ASP A 1 45 ? -6.905 69.579 1.594 1.00 28.86 45 ASP A N 1
ATOM 363 C CA . ASP A 1 45 ? -7.551 70.494 2.535 1.00 27.67 45 ASP A CA 1
ATOM 364 C C . ASP A 1 45 ? -6.505 71.290 3.305 1.00 27.89 45 ASP A C 1
ATOM 365 O O . ASP A 1 45 ? -5.715 70.717 4.058 1.00 28.91 45 ASP A O 1
ATOM 370 N N . PRO A 1 46 ? -6.482 72.624 3.133 1.00 25.71 46 PRO A N 1
ATOM 371 C CA . PRO A 1 46 ? -5.536 73.523 3.791 1.00 26.68 46 PRO A CA 1
ATOM 372 C C . PRO A 1 46 ? -5.478 73.384 5.316 1.00 26.60 46 PRO A C 1
ATOM 373 O O . PRO A 1 46 ? -4.409 73.482 5.927 1.00 26.14 46 PRO A O 1
ATOM 377 N N . VAL A 1 47 ? -6.634 73.176 5.926 1.00 22.81 47 VAL A N 1
ATOM 378 C CA . VAL A 1 47 ? -6.703 73.041 7.371 1.00 24.40 47 VAL A CA 1
ATOM 379 C C . VAL A 1 47 ? -5.843 71.886 7.876 1.00 22.51 47 VAL A C 1
ATOM 380 O O . VAL A 1 47 ? -5.352 71.914 9.002 1.00 22.68 47 VAL A O 1
ATOM 384 N N . PHE A 1 48 ? -5.646 70.876 7.037 1.00 21.08 48 PHE A N 1
ATOM 385 C CA . PHE A 1 48 ? -4.860 69.723 7.449 1.00 22.17 48 PHE A CA 1
ATOM 386 C C . PHE A 1 48 ? -3.372 69.805 7.110 1.00 22.82 48 PHE A C 1
ATOM 387 O O . PHE A 1 48 ? -2.681 68.788 7.151 1.00 21.21 48 PHE A O 1
ATOM 395 N N . GLU A 1 49 ? -2.865 70.993 6.779 1.00 22.41 49 GLU A N 1
ATOM 396 C CA . GLU A 1 49 ? -1.440 71.117 6.473 1.00 26.29 49 GLU A CA 1
ATOM 397 C C . GLU A 1 49 ? -0.647 70.861 7.744 1.00 24.93 49 GLU A C 1
ATOM 398 O O . GLU A 1 49 ? -1.137 71.127 8.839 1.00 22.56 49 GLU A O 1
ATOM 404 N N . LYS A 1 50 ? 0.574 70.356 7.604 1.00 26.38 50 LYS A N 1
ATOM 405 C CA . LYS A 1 50 ? 1.400 70.070 8.771 1.00 31.21 50 LYS A CA 1
ATOM 406 C C . LYS A 1 50 ? 2.888 70.195 8.496 1.00 34.88 50 LYS A C 1
ATOM 407 O O . LYS A 1 50 ? 3.701 69.584 9.192 1.00 35.83 50 LYS A O 1
ATOM 413 N N . SER A 1 51 ? 3.250 70.980 7.486 1.00 38.21 51 SER A N 1
ATOM 414 C CA . SER A 1 51 ? 4.660 71.159 7.145 1.00 41.45 51 SER A CA 1
ATOM 415 C C . SER A 1 51 ? 5.313 72.222 8.031 1.00 41.95 51 SER A C 1
ATOM 416 O O . SER A 1 51 ? 6.535 72.364 8.037 1.00 45.12 51 SER A O 1
ATOM 419 N N . ASN A 1 52 ? 4.497 72.961 8.778 1.00 42.91 52 ASN A N 1
ATOM 420 C CA . ASN A 1 52 ? 5.005 73.995 9.681 1.00 42.59 52 ASN A CA 1
ATOM 421 C C . ASN A 1 52 ? 4.714 73.628 11.136 1.00 41.30 52 ASN A C 1
ATOM 422 O O . ASN A 1 52 ? 4.761 74.476 12.028 1.00 39.16 52 ASN A O 1
ATOM 427 N N . ARG A 1 53 ? 4.412 72.353 11.357 1.00 40.97 53 ARG A N 1
ATOM 428 C CA . ARG A 1 53 ? 4.098 71.831 12.680 1.00 40.20 53 ARG A CA 1
ATOM 429 C C . ARG A 1 53 ? 5.257 71.989 13.672 1.00 41.08 53 ARG A C 1
ATOM 430 O O . ARG A 1 53 ? 5.044 71.974 14.888 1.00 41.52 53 ARG A O 1
ATOM 438 N N . ALA A 1 54 ? 6.480 72.142 13.163 1.00 41.10 54 ALA A N 1
ATOM 439 C CA . ALA A 1 54 ? 7.649 72.309 14.034 1.00 39.90 54 ALA A CA 1
ATOM 440 C C . ALA A 1 54 ? 8.046 73.776 14.220 1.00 40.76 54 ALA A C 1
ATOM 441 O O . ALA A 1 54 ? 9.128 74.063 14.747 1.00 40.60 54 ALA A O 1
ATOM 443 N N . ARG A 1 55 ? 7.184 74.701 13.795 1.00 37.87 55 ARG A N 1
ATOM 444 C CA . ARG A 1 55 ? 7.459 76.135 13.942 1.00 39.34 55 ARG A CA 1
ATOM 445 C C . ARG A 1 55 ? 6.451 76.823 14.878 1.00 39.24 55 ARG A C 1
ATOM 446 O O . ARG A 1 55 ? 6.451 78.050 15.028 1.00 40.58 55 ARG A O 1
ATOM 454 N N . LEU A 1 56 ? 5.610 76.022 15.526 1.00 34.74 56 LEU A N 1
ATOM 455 C CA . LEU A 1 56 ? 4.595 76.542 16.431 1.00 31.90 56 LEU A CA 1
ATOM 456 C C . LEU A 1 56 ? 4.909 76.177 17.877 1.00 29.47 56 LEU A C 1
ATOM 457 O O . LEU A 1 56 ? 5.568 75.174 18.136 1.00 29.20 56 LEU A O 1
ATOM 462 N N . SER A 1 57 ? 4.429 76.987 18.815 1.00 24.67 57 SER A N 1
ATOM 463 C CA . SER A 1 57 ? 4.645 76.726 20.229 1.00 22.69 57 SER A CA 1
ATOM 464 C C . SER A 1 57 ? 3.685 75.624 20.694 1.00 21.22 57 SER A C 1
ATOM 465 O O . SER A 1 57 ? 2.739 75.281 19.977 1.00 17.29 57 SER A O 1
ATOM 468 N N . ARG A 1 58 ? 3.933 75.073 21.883 1.00 21.00 58 ARG A N 1
ATOM 469 C CA . ARG A 1 58 ? 3.088 74.017 22.462 1.00 20.54 58 ARG A CA 1
ATOM 470 C C . ARG A 1 58 ? 1.626 74.457 22.409 1.00 22.84 58 ARG A C 1
ATOM 471 O O . ARG A 1 58 ? 0.783 73.741 21.871 1.00 18.21 58 ARG A O 1
ATOM 479 N N . LYS A 1 59 ? 1.330 75.635 22.968 1.00 21.34 59 LYS A N 1
ATOM 480 C CA . LYS A 1 59 ? -0.037 76.166 22.987 1.00 23.70 59 LYS A CA 1
ATOM 481 C C . LYS A 1 59 ? -0.656 76.274 21.606 1.00 23.64 59 LYS A C 1
ATOM 482 O O . LYS A 1 59 ? -1.812 75.878 21.401 1.00 19.47 59 LYS A O 1
ATOM 488 N N . GLU A 1 60 ? 0.108 76.828 20.664 1.00 24.05 60 GLU A N 1
ATOM 489 C CA . GLU A 1 60 ? -0.359 77.003 19.286 1.00 23.74 60 GLU A CA 1
ATOM 490 C C . GLU A 1 60 ? -0.550 75.657 18.616 1.00 23.27 60 GLU A C 1
ATOM 491 O O . GLU A 1 60 ? -1.516 75.457 17.880 1.00 23.11 60 GLU A O 1
ATOM 497 N N . LEU A 1 61 ? 0.377 74.734 18.860 1.00 23.29 61 LEU A N 1
ATOM 498 C CA . LEU A 1 61 ? 0.272 73.395 18.274 1.00 21.72 61 LEU A CA 1
ATOM 499 C C . LEU A 1 61 ? -0.988 72.703 18.793 1.00 19.01 61 LEU A C 1
ATOM 500 O O . LEU A 1 61 ? -1.728 72.107 18.026 1.00 17.57 61 LEU A O 1
ATOM 505 N N . PHE A 1 62 ? -1.231 72.791 20.097 1.00 15.92 62 PHE A N 1
ATOM 506 C CA . PHE A 1 62 ? -2.412 72.161 20.683 1.00 18.86 62 PHE A CA 1
ATOM 507 C C . PHE A 1 62 ? -3.711 72.753 20.105 1.00 17.98 62 PHE A C 1
ATOM 508 O O . PHE A 1 62 ? -4.603 72.023 19.659 1.00 21.28 62 PHE A O 1
ATOM 516 N N . LYS A 1 63 ? -3.812 74.073 20.108 1.00 17.68 63 LYS A N 1
ATOM 517 C CA . LYS A 1 63 ? -4.984 74.751 19.565 1.00 18.57 63 LYS A CA 1
ATOM 518 C C . LYS A 1 63 ? -5.205 74.367 18.097 1.00 16.95 63 LYS A C 1
ATOM 519 O O . LYS A 1 63 ? -6.329 74.110 17.668 1.00 16.98 63 LYS A O 1
ATOM 525 N N . SER A 1 64 ? -4.133 74.336 17.317 1.00 18.75 64 SER A N 1
ATOM 526 C CA . SER A 1 64 ? -4.246 73.964 15.914 1.00 17.04 64 SER A CA 1
ATOM 527 C C . SER A 1 64 ? -4.796 72.546 15.803 1.00 17.03 64 SER A C 1
ATOM 528 O O . SER A 1 64 ? -5.551 72.222 14.880 1.00 17.06 64 SER A O 1
ATOM 531 N N . THR A 1 65 ? -4.406 71.694 16.744 1.00 17.57 65 THR A N 1
ATOM 532 C CA . THR A 1 65 ? -4.887 70.318 16.765 1.00 18.43 65 THR A CA 1
ATOM 533 C C . THR A 1 65 ? -6.393 70.292 17.032 1.00 16.02 65 THR A C 1
ATOM 534 O O . THR A 1 65 ? -7.128 69.530 16.397 1.00 17.80 65 THR A O 1
ATOM 538 N N . LEU A 1 66 ? -6.852 71.107 17.976 1.00 13.69 66 LEU A N 1
ATOM 539 C CA . LEU A 1 66 ? -8.282 71.149 18.289 1.00 18.54 66 LEU A CA 1
ATOM 540 C C . LEU A 1 66 ? -9.048 71.577 17.044 1.00 17.46 66 LEU A C 1
ATOM 541 O O . LEU A 1 66 ? -10.107 71.033 16.745 1.00 20.51 66 LEU A O 1
ATOM 546 N N . ARG A 1 67 ? -8.498 72.544 16.317 1.00 17.66 67 ARG A N 1
ATOM 547 C CA . ARG A 1 67 ? -9.123 73.037 15.095 1.00 19.04 67 ARG A CA 1
ATOM 548 C C . ARG A 1 67 ? -9.234 71.932 14.035 1.00 17.79 67 ARG A C 1
ATOM 549 O O . ARG A 1 67 ? -10.287 71.734 13.442 1.00 18.19 67 ARG A O 1
ATOM 557 N N . LYS A 1 68 ? -8.151 71.201 13.807 1.00 17.59 68 LYS A N 1
ATOM 558 C CA . LYS A 1 68 ? -8.192 70.128 12.832 1.00 17.70 68 LYS A CA 1
ATOM 559 C C . LYS A 1 68 ? -9.250 69.105 13.212 1.00 19.26 68 LYS A C 1
ATOM 560 O O . LYS A 1 68 ? -9.986 68.618 12.346 1.00 18.58 68 LYS A O 1
ATOM 566 N N . CYS A 1 69 ? -9.337 68.781 14.503 1.00 20.73 69 CYS A N 1
ATOM 567 C CA . CYS A 1 69 ? -10.320 67.809 14.994 1.00 21.40 69 CYS A CA 1
ATOM 568 C C . CYS A 1 69 ? -11.757 68.284 14.747 1.00 20.81 69 CYS A C 1
ATOM 569 O O . CYS A 1 69 ? -12.597 67.522 14.252 1.00 23.33 69 CYS A O 1
ATOM 572 N N . ALA A 1 70 ? -12.030 69.540 15.083 1.00 18.43 70 ALA A N 1
ATOM 573 C CA . ALA A 1 70 ? -13.353 70.136 14.889 1.00 20.22 70 ALA A CA 1
ATOM 574 C C . ALA A 1 70 ? -13.693 70.142 13.401 1.00 23.10 70 ALA A C 1
ATOM 575 O O . ALA A 1 70 ? -14.817 69.811 13.006 1.00 21.39 70 ALA A O 1
ATOM 577 N N . HIS A 1 71 ? -12.714 70.524 12.582 1.00 22.70 71 HIS A N 1
ATOM 578 C CA . HIS A 1 71 ? -12.903 70.560 11.141 1.00 21.10 71 HIS A CA 1
ATOM 579 C C . HIS A 1 71 ? -13.171 69.146 10.623 1.00 21.06 71 HIS A C 1
ATOM 580 O O . HIS A 1 71 ? -14.042 68.949 9.784 1.00 18.69 71 HIS A O 1
ATOM 587 N N . ALA A 1 72 ? -12.420 68.166 11.124 1.00 19.80 72 ALA A N 1
ATOM 588 C CA . ALA A 1 72 ? -12.613 66.772 10.711 1.00 23.68 72 ALA A CA 1
ATOM 589 C C . ALA A 1 72 ? -14.051 66.309 11.001 1.00 24.02 72 ALA A C 1
ATOM 590 O O . ALA A 1 72 ? -14.686 65.664 10.161 1.00 22.98 72 ALA A O 1
ATOM 592 N N . PHE A 1 73 ? -14.542 66.618 12.201 1.00 24.92 73 PHE A N 1
ATOM 593 C CA . PHE A 1 73 ? -15.893 66.246 12.611 1.00 26.40 73 PHE A CA 1
ATOM 594 C C . PHE A 1 73 ? -16.897 66.851 11.631 1.00 27.39 73 PHE A C 1
ATOM 595 O O . PHE A 1 73 ? -17.809 66.175 11.156 1.00 28.12 73 PHE A O 1
ATOM 603 N N . LYS A 1 74 ? -16.716 68.131 11.329 1.00 26.06 74 LYS A N 1
ATOM 604 C CA . LYS A 1 74 ? -17.603 68.828 10.423 1.00 28.50 74 LYS A CA 1
ATOM 605 C C . LYS A 1 74 ? -17.602 68.195 9.029 1.00 30.74 74 LYS A C 1
ATOM 606 O O . LYS A 1 74 ? -18.660 67.991 8.429 1.00 31.47 74 LYS A O 1
ATOM 612 N N . ARG A 1 75 ? -16.418 67.876 8.517 1.00 28.88 75 ARG A N 1
ATOM 613 C CA . ARG A 1 75 ? -16.315 67.289 7.187 1.00 28.63 75 ARG A CA 1
ATOM 614 C C . ARG A 1 75 ? -16.993 65.932 7.141 1.00 27.71 75 ARG A C 1
ATOM 615 O O . ARG A 1 75 ? -17.655 65.592 6.159 1.00 30.01 75 ARG A O 1
ATOM 623 N N . ILE A 1 76 ? -16.829 65.159 8.209 1.00 26.94 76 ILE A N 1
ATOM 624 C CA . ILE A 1 76 ? -17.441 63.841 8.289 1.00 28.91 76 ILE A CA 1
ATOM 625 C C . ILE A 1 76 ? -18.954 63.948 8.119 1.00 28.86 76 ILE A C 1
ATOM 626 O O . ILE A 1 76 ? -19.568 63.158 7.402 1.00 27.23 76 ILE A O 1
ATOM 631 N N . ILE A 1 77 ? -19.551 64.933 8.778 1.00 29.08 77 ILE A N 1
ATOM 632 C CA . ILE A 1 77 ? -20.994 65.139 8.702 1.00 31.93 77 ILE A CA 1
ATOM 633 C C . ILE A 1 77 ? -21.417 65.700 7.345 1.00 31.34 77 ILE A C 1
ATOM 634 O O . ILE A 1 77 ? -22.310 65.163 6.691 1.00 30.34 77 ILE A O 1
ATOM 639 N N . GLU A 1 78 ? -20.761 66.775 6.922 1.00 30.66 78 GLU A N 1
ATOM 640 C CA . GLU A 1 78 ? -21.091 67.411 5.656 1.00 32.30 78 GLU A CA 1
ATOM 641 C C . GLU A 1 78 ? -20.917 66.470 4.471 1.00 33.84 78 GLU A C 1
ATOM 642 O O . GLU A 1 78 ? -21.677 66.543 3.507 1.00 33.95 78 GLU A O 1
ATOM 648 N N . LEU A 1 79 ? -19.919 65.593 4.545 1.00 32.30 79 LEU A N 1
ATOM 649 C CA . LEU A 1 79 ? -19.646 64.633 3.477 1.00 31.39 79 LEU A CA 1
ATOM 650 C C . LEU A 1 79 ? -20.329 63.294 3.738 1.00 29.98 79 LEU A C 1
ATOM 651 O O . LEU A 1 79 ? -20.326 62.404 2.884 1.00 30.22 79 LEU A O 1
ATOM 656 N N . ARG A 1 80 ? -20.910 63.156 4.922 1.00 28.34 80 ARG A N 1
ATOM 657 C CA . ARG A 1 80 ? -21.608 61.934 5.302 1.00 30.36 80 ARG A CA 1
ATOM 658 C C . ARG A 1 80 ? -20.702 60.723 5.141 1.00 30.63 80 ARG A C 1
ATOM 659 O O . ARG A 1 80 ? -21.082 59.715 4.544 1.00 28.65 80 ARG A O 1
ATOM 667 N N . LEU A 1 81 ? -19.495 60.833 5.682 1.00 30.21 81 LEU A N 1
ATOM 668 C CA . LEU A 1 81 ? -18.527 59.751 5.610 1.00 30.60 81 LEU A CA 1
ATOM 669 C C . LEU A 1 81 ? -18.905 58.632 6.569 1.00 30.25 81 LEU A C 1
ATOM 670 O O . LEU A 1 81 ? -19.328 58.885 7.698 1.00 29.34 81 LEU A O 1
ATOM 675 N N . ASN A 1 82 ? -18.753 57.392 6.113 1.00 30.15 82 ASN A N 1
ATOM 676 C CA . ASN A 1 82 ? -19.056 56.237 6.947 1.00 30.81 82 ASN A CA 1
ATOM 677 C C . ASN A 1 82 ? -17.916 56.016 7.926 1.00 30.64 82 ASN A C 1
ATOM 678 O O . ASN A 1 82 ? -16.930 56.756 7.918 1.00 31.09 82 ASN A O 1
ATOM 683 N N . GLU A 1 83 ? -18.052 54.991 8.760 1.00 31.76 83 GLU A N 1
ATOM 684 C CA . GLU A 1 83 ? -17.046 54.677 9.768 1.00 32.71 83 GLU A CA 1
ATOM 685 C C . GLU A 1 83 ? -15.666 54.460 9.166 1.00 32.09 83 GLU A C 1
ATOM 686 O O . GLU A 1 83 ? -14.673 54.988 9.664 1.00 31.37 83 GLU A O 1
ATOM 692 N N . GLU A 1 84 ? -15.618 53.681 8.091 1.00 31.72 84 GLU A N 1
ATOM 693 C CA . GLU A 1 84 ? -14.368 53.376 7.408 1.00 32.35 84 GLU A CA 1
ATOM 694 C C . GLU A 1 84 ? -13.695 54.651 6.905 1.00 30.51 84 GLU A C 1
ATOM 695 O O . GLU A 1 84 ? -12.528 54.897 7.201 1.00 30.27 84 GLU A O 1
ATOM 701 N N . GLU A 1 85 ? -14.439 55.458 6.148 1.00 28.20 85 GLU A N 1
ATOM 702 C CA . GLU A 1 85 ? -13.916 56.706 5.605 1.00 27.30 85 GLU A CA 1
ATOM 703 C C . GLU A 1 85 ? -13.475 57.656 6.714 1.00 25.50 85 GLU A C 1
ATOM 704 O O . GLU A 1 85 ? -12.460 58.333 6.577 1.00 23.26 85 GLU A O 1
ATOM 710 N N . ALA A 1 86 ? -14.249 57.709 7.799 1.00 27.29 86 ALA A N 1
ATOM 711 C CA . ALA A 1 86 ? -13.943 58.580 8.937 1.00 27.83 86 ALA A CA 1
ATOM 712 C C . ALA A 1 86 ? -12.638 58.141 9.566 1.00 28.10 86 ALA A C 1
ATOM 713 O O . ALA A 1 86 ? -11.818 58.969 9.949 1.00 30.44 86 ALA A O 1
ATOM 715 N N . GLY A 1 87 ? -12.455 56.830 9.674 1.00 28.72 87 GLY A N 1
ATOM 716 C CA . GLY A 1 87 ? -11.234 56.297 10.247 1.00 27.70 87 GLY A CA 1
ATOM 717 C C . GLY A 1 87 ? -10.039 56.611 9.362 1.00 28.04 87 GLY A C 1
ATOM 718 O O . GLY A 1 87 ? -8.950 56.898 9.856 1.00 26.65 87 GLY A O 1
ATOM 719 N N . ARG A 1 88 ? -10.231 56.550 8.048 1.00 25.25 88 ARG A N 1
ATOM 720 C CA . ARG A 1 88 ? -9.145 56.850 7.126 1.00 26.10 88 ARG A CA 1
ATOM 721 C C . ARG A 1 88 ? -8.848 58.349 7.137 1.00 24.80 88 ARG A C 1
ATOM 722 O O . ARG A 1 88 ? -7.707 58.768 6.930 1.00 22.11 88 ARG A O 1
ATOM 730 N N . LEU A 1 89 ? -9.876 59.158 7.372 1.00 23.80 89 LEU A N 1
ATOM 731 C CA . LEU A 1 89 ? -9.696 60.597 7.406 1.00 22.94 89 LEU A CA 1
ATOM 732 C C . LEU A 1 89 ? -8.776 60.956 8.560 1.00 24.39 89 LEU A C 1
ATOM 733 O O . LEU A 1 89 ? -7.830 61.732 8.392 1.00 24.08 89 LEU A O 1
ATOM 738 N N . ARG A 1 90 ? -9.049 60.394 9.737 1.00 22.65 90 ARG A N 1
ATOM 739 C CA . ARG A 1 90 ? -8.221 60.685 10.906 1.00 25.33 90 ARG A CA 1
ATOM 740 C C . ARG A 1 90 ? -6.810 60.162 10.698 1.00 22.71 90 ARG A C 1
ATOM 741 O O . ARG A 1 90 ? -5.843 60.799 11.103 1.00 20.75 90 ARG A O 1
ATOM 749 N N . HIS A 1 91 ? -6.699 59.001 10.065 1.00 22.52 91 HIS A N 1
ATOM 750 C CA . HIS A 1 91 ? -5.405 58.397 9.786 1.00 22.70 91 HIS A CA 1
ATOM 751 C C . HIS A 1 91 ? -4.520 59.329 8.955 1.00 20.06 91 HIS A C 1
ATOM 752 O O . HIS A 1 91 ? -3.352 59.537 9.267 1.00 16.43 91 HIS A O 1
ATOM 759 N N . PHE A 1 92 ? -5.080 59.897 7.895 1.00 20.36 92 PHE A N 1
ATOM 760 C CA . PHE A 1 92 ? -4.292 60.770 7.053 1.00 17.99 92 PHE A CA 1
ATOM 761 C C . PHE A 1 92 ? -4.055 62.166 7.598 1.00 17.13 92 PHE A C 1
ATOM 762 O O . PHE A 1 92 ? -3.123 62.845 7.160 1.00 18.96 92 PHE A O 1
ATOM 770 N N . ILE A 1 93 ? -4.876 62.597 8.550 1.00 15.48 93 ILE A N 1
ATOM 771 C CA . ILE A 1 93 ? -4.666 63.898 9.187 1.00 17.48 93 ILE A CA 1
ATOM 772 C C . ILE A 1 93 ? -3.303 63.756 9.881 1.00 16.59 93 ILE A C 1
ATOM 773 O O . ILE A 1 93 ? -2.546 64.724 10.014 1.00 16.18 93 ILE A O 1
ATOM 778 N N . ASP A 1 94 ? -3.015 62.524 10.304 1.00 20.27 94 ASP A N 1
ATOM 779 C CA . ASP A 1 94 ? -1.743 62.122 10.911 1.00 16.29 94 ASP A CA 1
ATOM 780 C C . ASP A 1 94 ? -1.264 63.023 12.039 1.00 16.82 94 ASP A C 1
ATOM 781 O O . ASP A 1 94 ? -0.125 63.478 12.047 1.00 13.88 94 ASP A O 1
ATOM 786 N N . GLN A 1 95 ? -2.141 63.284 13.005 1.00 17.67 95 GLN A N 1
ATOM 787 C CA . GLN A 1 95 ? -1.762 64.124 14.126 1.00 18.28 95 GLN A CA 1
ATOM 788 C C . GLN A 1 95 ? -2.410 63.649 15.418 1.00 19.07 95 GLN A C 1
ATOM 789 O O . GLN A 1 95 ? -3.617 63.783 15.610 1.00 17.36 95 GLN A O 1
ATOM 795 N N . PRO A 1 96 ? -1.599 63.076 16.335 1.00 18.56 96 PRO A N 1
ATOM 796 C CA . PRO A 1 96 ? -2.082 62.565 17.624 1.00 16.44 96 PRO A CA 1
ATOM 797 C C . PRO A 1 96 ? -2.972 63.581 18.344 1.00 18.75 96 PRO A C 1
ATOM 798 O O . PRO A 1 96 ? -2.566 64.712 18.617 1.00 18.39 96 PRO A O 1
ATOM 802 N N . ALA A 1 97 ? -4.190 63.153 18.652 1.00 18.41 97 ALA A N 1
ATOM 803 C CA . ALA A 1 97 ? -5.165 64.026 19.282 1.00 18.84 97 ALA A CA 1
ATOM 804 C C . ALA A 1 97 ? -6.071 63.234 20.218 1.00 18.51 97 ALA A C 1
ATOM 805 O O . ALA A 1 97 ? -6.115 62.002 20.154 1.00 16.07 97 ALA A O 1
ATOM 807 N N . TYR A 1 98 ? -6.792 63.944 21.081 1.00 14.08 98 TYR A N 1
ATOM 808 C CA . TYR A 1 98 ? -7.695 63.319 22.044 1.00 17.04 98 TYR A CA 1
ATOM 809 C C . TYR A 1 98 ? -8.692 62.365 21.380 1.00 17.02 98 TYR A C 1
ATOM 810 O O . TYR A 1 98 ? -9.124 61.388 21.995 1.00 18.83 98 TYR A O 1
ATOM 819 N N . VAL A 1 99 ? -9.051 62.654 20.130 1.00 15.75 99 VAL A N 1
ATOM 820 C CA . VAL A 1 99 ? -10.009 61.840 19.389 1.00 18.56 99 VAL A CA 1
ATOM 821 C C . VAL A 1 99 ? -9.562 60.386 19.202 1.00 20.18 99 VAL A C 1
ATOM 822 O O . VAL A 1 99 ? -10.390 59.477 19.160 1.00 18.31 99 VAL A O 1
ATOM 826 N N . ASP A 1 100 ? -8.256 60.162 19.093 1.00 19.55 100 ASP A N 1
ATOM 827 C CA . ASP A 1 100 ? -7.755 58.807 18.907 1.00 19.92 100 ASP A CA 1
ATOM 828 C C . ASP A 1 100 ? -8.084 57.914 20.108 1.00 19.75 100 ASP A C 1
ATOM 829 O O . ASP A 1 100 ? -8.365 56.723 19.954 1.00 19.14 100 ASP A O 1
ATOM 834 N N . LEU A 1 101 ? -8.045 58.481 21.306 1.00 18.98 101 LEU A N 1
ATOM 835 C CA . LEU A 1 101 ? -8.320 57.706 22.514 1.00 20.62 101 LEU A CA 1
ATOM 836 C C . LEU A 1 101 ? -9.808 57.627 22.833 1.00 18.73 101 LEU A C 1
ATOM 837 O O . LEU A 1 101 ? -10.284 56.638 23.416 1.00 15.80 101 LEU A O 1
ATOM 842 N N . HIS A 1 102 ? -10.546 58.661 22.442 1.00 16.21 102 HIS A N 1
ATOM 843 C CA . HIS A 1 102 ? -11.989 58.694 22.642 1.00 19.96 102 HIS A CA 1
ATOM 844 C C . HIS A 1 102 ? -12.581 57.490 21.895 1.00 20.09 102 HIS A C 1
ATOM 845 O O . HIS A 1 102 ? -13.311 56.681 22.471 1.00 17.85 102 HIS A O 1
ATOM 852 N N . TRP A 1 103 ? -12.252 57.381 20.608 1.00 21.13 103 TRP A N 1
ATOM 853 C CA . TRP A 1 103 ? -12.735 56.291 19.767 1.00 24.36 103 TRP A CA 1
ATOM 854 C C . TRP A 1 103 ? -11.939 55.003 19.949 1.00 23.88 103 TRP A C 1
ATOM 855 O O . TRP A 1 103 ? -12.473 53.907 19.805 1.00 22.60 103 TRP A O 1
ATOM 866 N N . GLY A 1 104 ? -10.659 55.139 20.260 1.00 22.99 104 GLY A N 1
ATOM 867 C CA . GLY A 1 104 ? -9.811 53.968 20.374 1.00 23.26 104 GLY A CA 1
ATOM 868 C C . GLY A 1 104 ? -9.716 53.223 21.683 1.00 23.50 104 GLY A C 1
ATOM 869 O O . GLY A 1 104 ? -9.243 52.082 21.712 1.00 23.74 104 GLY A O 1
ATOM 870 N N A MET A 1 105 ? -10.157 53.850 22.776 0.50 23.36 105 MET A N 1
ATOM 871 N N B MET A 1 105 ? -10.156 53.853 22.774 0.50 23.29 105 MET A N 1
ATOM 872 C CA A MET A 1 105 ? -10.099 53.218 24.089 0.50 24.04 105 MET A CA 1
ATOM 873 C CA B MET A 1 105 ? -10.094 53.231 24.091 0.50 23.92 105 MET A CA 1
ATOM 874 C C A MET A 1 105 ? -11.327 53.505 24.952 0.50 24.61 105 MET A C 1
ATOM 875 C C B MET A 1 105 ? -11.328 53.505 24.947 0.50 24.55 105 MET A C 1
ATOM 876 O O A MET A 1 105 ? -11.880 52.596 25.560 0.50 26.11 105 MET A O 1
ATOM 877 O O B MET A 1 105 ? -11.885 52.591 25.541 0.50 26.12 105 MET A O 1
ATOM 886 N N . PHE A 1 106 ? -11.747 54.766 25.015 1.00 25.16 106 PHE A N 1
ATOM 887 C CA . PHE A 1 106 ? -12.913 55.149 25.812 1.00 22.97 106 PHE A CA 1
ATOM 888 C C . PHE A 1 106 ? -14.162 54.364 25.376 1.00 25.96 106 PHE A C 1
ATOM 889 O O . PHE A 1 106 ? -14.772 53.646 26.173 1.00 27.11 106 PHE A O 1
ATOM 897 N N . VAL A 1 107 ? -14.540 54.508 24.108 1.00 25.88 107 VAL A N 1
ATOM 898 C CA . VAL A 1 107 ? -15.712 53.814 23.585 1.00 25.25 107 VAL A CA 1
ATOM 899 C C . VAL A 1 107 ? -15.599 52.296 23.717 1.00 25.04 107 VAL A C 1
ATOM 900 O O . VAL A 1 107 ? -16.490 51.657 24.273 1.00 25.44 107 VAL A O 1
ATOM 904 N N . PRO A 1 108 ? -14.505 51.701 23.217 1.00 27.24 108 PRO A N 1
ATOM 905 C CA . PRO A 1 108 ? -14.310 50.248 23.300 1.00 26.48 108 PRO A CA 1
ATOM 906 C C . PRO A 1 108 ? -14.380 49.719 24.731 1.00 28.51 108 PRO A C 1
ATOM 907 O O . PRO A 1 108 ? -14.907 48.631 24.962 1.00 29.49 108 PRO A O 1
ATOM 911 N N . ALA A 1 109 ? -13.843 50.480 25.684 1.00 25.70 109 ALA A N 1
ATOM 912 C CA . ALA A 1 109 ? -13.876 50.079 27.090 1.00 27.48 109 ALA A CA 1
ATOM 913 C C . ALA A 1 109 ? -15.318 50.013 27.594 1.00 28.25 109 ALA A C 1
ATOM 914 O O . ALA A 1 109 ? -15.670 49.137 28.385 1.00 29.84 109 ALA A O 1
ATOM 916 N N . ILE A 1 110 ? -16.149 50.946 27.142 1.00 27.93 110 ILE A N 1
ATOM 917 C CA . ILE A 1 110 ? -17.551 50.979 27.553 1.00 30.40 110 ILE A CA 1
ATOM 918 C C . ILE A 1 110 ? -18.347 49.867 26.869 1.00 30.71 110 ILE A C 1
ATOM 919 O O . ILE A 1 110 ? -19.233 49.263 27.471 1.00 32.23 110 ILE A O 1
ATOM 924 N N . LYS A 1 111 ? -18.020 49.589 25.613 1.00 31.33 111 LYS A N 1
ATOM 925 C CA . LYS A 1 111 ? -18.716 48.541 24.876 1.00 33.63 111 LYS A CA 1
ATOM 926 C C . LYS A 1 111 ? -18.494 47.149 25.466 1.00 34.83 111 LYS A C 1
ATOM 927 O O . LYS A 1 111 ? -19.441 46.372 25.609 1.00 36.37 111 LYS A O 1
ATOM 933 N N . GLY A 1 112 ? -17.246 46.840 25.810 1.00 34.68 112 GLY A N 1
ATOM 934 C CA . GLY A 1 112 ? -16.929 45.526 26.341 1.00 34.56 112 GLY A CA 1
ATOM 935 C C . GLY A 1 112 ? -17.085 45.318 27.832 1.00 33.52 112 GLY A C 1
ATOM 936 O O . GLY A 1 112 ? -17.246 44.183 28.292 1.00 32.34 112 GLY A O 1
ATOM 937 N N . GLN A 1 113 ? -17.054 46.406 28.593 1.00 31.47 113 GLN A N 1
ATOM 938 C CA . GLN A 1 113 ? -17.161 46.306 30.043 1.00 30.16 113 GLN A CA 1
ATOM 939 C C . GLN A 1 113 ? -18.447 46.864 30.630 1.00 29.58 113 GLN A C 1
ATOM 940 O O . GLN A 1 113 ? -18.725 46.676 31.813 1.00 30.16 113 GLN A O 1
ATOM 946 N N . GLY A 1 114 ? -19.236 47.541 29.805 1.00 27.58 114 GLY A N 1
ATOM 947 C CA . GLY A 1 114 ? -20.472 48.113 30.301 1.00 28.03 114 GLY A CA 1
ATOM 948 C C . GLY A 1 114 ? -21.710 47.292 30.007 1.00 29.51 114 GLY A C 1
ATOM 949 O O . GLY A 1 114 ? -21.791 46.594 28.992 1.00 26.45 114 GLY A O 1
ATOM 950 N N . THR A 1 115 ? -22.687 47.374 30.900 1.00 31.21 115 THR A N 1
ATOM 951 C CA . THR A 1 115 ? -23.930 46.642 30.709 1.00 32.41 115 THR A CA 1
ATOM 952 C C . THR A 1 115 ? -24.654 47.239 29.500 1.00 34.97 115 THR A C 1
ATOM 953 O O . THR A 1 115 ? -24.246 48.277 28.968 1.00 33.82 115 THR A O 1
ATOM 957 N N . GLU A 1 116 ? -25.724 46.582 29.060 1.00 36.11 116 GLU A N 1
ATOM 958 C CA . GLU A 1 116 ? -26.480 47.052 27.906 1.00 36.12 116 GLU A CA 1
ATOM 959 C C . GLU A 1 116 ? -27.058 48.439 28.162 1.00 35.58 116 GLU A C 1
ATOM 960 O O . GLU A 1 116 ? -26.972 49.321 27.308 1.00 36.10 116 GLU A O 1
ATOM 966 N N . GLU A 1 117 ? -27.633 48.636 29.343 1.00 35.42 117 GLU A N 1
ATOM 967 C CA . GLU A 1 117 ? -28.203 49.931 29.694 1.00 35.70 117 GLU A CA 1
ATOM 968 C C . GLU A 1 117 ? -27.115 51.004 29.725 1.00 37.00 117 GLU A C 1
ATOM 969 O O . GLU A 1 117 ? -27.281 52.084 29.151 1.00 35.49 117 GLU A O 1
ATOM 975 N N . GLN A 1 118 ? -25.999 50.704 30.388 1.00 35.94 118 GLN A N 1
ATOM 976 C CA . GLN A 1 118 ? -24.886 51.650 30.465 1.00 34.20 118 GLN A CA 1
ATOM 977 C C . GLN A 1 118 ? -24.403 51.991 29.054 1.00 33.78 118 GLN A C 1
ATOM 978 O O . GLN A 1 118 ? -24.094 53.141 28.742 1.00 33.67 118 GLN A O 1
ATOM 984 N N . GLN A 1 119 ? -24.340 50.984 28.197 1.00 33.84 119 GLN A N 1
ATOM 985 C CA . GLN A 1 119 ? -23.902 51.222 26.834 1.00 34.78 119 GLN A CA 1
ATOM 986 C C . GLN A 1 119 ? -24.889 52.129 26.116 1.00 34.90 119 GLN A C 1
ATOM 987 O O . GLN A 1 119 ? -24.493 53.071 25.435 1.00 35.15 119 GLN A O 1
ATOM 993 N N . LYS A 1 120 ? -26.177 51.851 26.285 1.00 34.97 120 LYS A N 1
ATOM 994 C CA . LYS A 1 120 ? -27.217 52.649 25.642 1.00 36.82 120 LYS A CA 1
ATOM 995 C C . LYS A 1 120 ? -27.070 54.124 25.981 1.00 35.25 120 LYS A C 1
ATOM 996 O O . LYS A 1 120 ? -27.193 54.990 25.115 1.00 36.71 120 LYS A O 1
ATOM 1002 N N . LYS A 1 121 ? -26.807 54.400 27.251 1.00 36.22 121 LYS A N 1
ATOM 1003 C CA . LYS A 1 121 ? -26.656 55.767 27.726 1.00 34.73 121 LYS A CA 1
ATOM 1004 C C . LYS A 1 121 ? -25.320 56.422 27.358 1.00 35.70 121 LYS A C 1
ATOM 1005 O O . LYS A 1 121 ? -25.294 57.448 26.674 1.00 36.44 121 LYS A O 1
ATOM 1011 N N . TRP A 1 122 ? -24.215 55.832 27.808 1.00 33.30 122 TRP A N 1
ATOM 1012 C CA . TRP A 1 122 ? -22.897 56.396 27.547 1.00 33.21 122 TRP A CA 1
ATOM 1013 C C . TRP A 1 122 ? -22.403 56.342 26.110 1.00 30.76 122 TRP A C 1
ATOM 1014 O O . TRP A 1 122 ? -21.763 57.282 25.649 1.00 33.37 122 TRP A O 1
ATOM 1025 N N . LEU A 1 123 ? -22.681 55.252 25.406 1.00 32.52 123 LEU A N 1
ATOM 1026 C CA . LEU A 1 123 ? -22.257 55.139 24.015 1.00 33.78 123 LEU A CA 1
ATOM 1027 C C . LEU A 1 123 ? -23.027 56.124 23.148 1.00 36.38 123 LEU A C 1
ATOM 1028 O O . LEU A 1 123 ? -22.519 56.606 22.130 1.00 35.68 123 LEU A O 1
ATOM 1033 N N . SER A 1 124 ? -24.260 56.420 23.549 1.00 37.36 124 SER A N 1
ATOM 1034 C CA . SER A 1 124 ? -25.089 57.359 22.801 1.00 37.11 124 SER A CA 1
ATOM 1035 C C . SER A 1 124 ? -24.481 58.754 22.910 1.00 35.40 124 SER A C 1
ATOM 1036 O O . SER A 1 124 ? -24.420 59.488 21.928 1.00 36.90 124 SER A O 1
ATOM 1039 N N . LEU A 1 125 ? -24.027 59.110 24.107 1.00 33.17 125 LEU A N 1
ATOM 1040 C CA . LEU A 1 125 ? -23.402 60.412 24.330 1.00 33.81 125 LEU A CA 1
ATOM 1041 C C . LEU A 1 125 ? -22.031 60.476 23.640 1.00 34.62 125 LEU A C 1
ATOM 1042 O O . LEU A 1 125 ? -21.689 61.473 22.992 1.00 32.65 125 LEU A O 1
ATOM 1047 N N . ALA A 1 126 ? -21.254 59.404 23.780 1.00 33.64 126 ALA A N 1
ATOM 1048 C CA . ALA A 1 126 ? -19.922 59.332 23.195 1.00 35.11 126 ALA A CA 1
ATOM 1049 C C . ALA A 1 126 ? -19.910 59.348 21.674 1.00 34.62 126 ALA A C 1
ATOM 1050 O O . ALA A 1 126 ? -19.118 60.060 21.068 1.00 34.65 126 ALA A O 1
ATOM 1052 N N . ASN A 1 127 ? -20.783 58.561 21.055 1.00 36.60 127 ASN A N 1
ATOM 1053 C CA . ASN A 1 127 ? -20.824 58.500 19.600 1.00 35.44 127 ASN A CA 1
ATOM 1054 C C . ASN A 1 127 ? -21.215 59.817 18.953 1.00 34.49 127 ASN A C 1
ATOM 1055 O O . ASN A 1 127 ? -20.800 60.107 17.834 1.00 34.65 127 ASN A O 1
ATOM 1060 N N . LYS A 1 128 ? -22.009 60.618 19.651 1.00 34.26 128 LYS A N 1
ATOM 1061 C CA . LYS A 1 128 ? -22.440 61.895 19.102 1.00 36.80 128 LYS A CA 1
ATOM 1062 C C . LYS A 1 128 ? -21.594 63.043 19.635 1.00 36.77 128 LYS A C 1
ATOM 1063 O O . LYS A 1 128 ? -21.941 64.216 19.477 1.00 37.19 128 LYS A O 1
ATOM 1069 N N . MET A 1 129 ? -20.477 62.681 20.261 1.00 36.85 129 MET A N 1
ATOM 1070 C CA . MET A 1 129 ? -19.538 63.646 20.816 1.00 34.43 129 MET A CA 1
ATOM 1071 C C . MET A 1 129 ? -20.184 64.533 21.867 1.00 33.84 129 MET A C 1
ATOM 1072 O O . MET A 1 129 ? -19.694 65.631 22.153 1.00 32.17 129 MET A O 1
ATOM 1077 N N . GLN A 1 130 ? -21.285 64.059 22.444 1.00 33.07 130 GLN A N 1
ATOM 1078 C CA . GLN A 1 130 ? -21.983 64.823 23.473 1.00 32.44 130 GLN A CA 1
ATOM 1079 C C . GLN A 1 130 ? -21.071 64.907 24.688 1.00 30.19 130 GLN A C 1
ATOM 1080 O O . GLN A 1 130 ? -21.236 65.767 25.539 1.00 30.85 130 GLN A O 1
ATOM 1086 N N . ILE A 1 131 ? -20.116 63.984 24.752 1.00 28.73 131 ILE A N 1
ATOM 1087 C CA . ILE A 1 131 ? -19.115 63.954 25.811 1.00 26.16 131 ILE A CA 1
ATOM 1088 C C . ILE A 1 131 ? -17.808 63.511 25.152 1.00 23.31 131 ILE A C 1
ATOM 1089 O O . ILE A 1 131 ? -17.829 62.956 24.048 1.00 21.73 131 ILE A O 1
ATOM 1094 N N . ILE A 1 132 ? -16.682 63.778 25.815 1.00 20.86 132 ILE A N 1
ATOM 1095 C CA . ILE A 1 132 ? -15.356 63.385 25.324 1.00 20.58 132 ILE A CA 1
ATOM 1096 C C . ILE A 1 132 ? -14.661 62.604 26.439 1.00 18.92 132 ILE A C 1
ATOM 1097 O O . ILE A 1 132 ? -14.431 63.122 27.540 1.00 17.47 132 ILE A O 1
ATOM 1102 N N . GLY A 1 133 ? -14.333 61.349 26.162 1.00 16.68 133 GLY A N 1
ATOM 1103 C CA . GLY A 1 133 ? -13.716 60.526 27.183 1.00 19.58 133 GLY A CA 1
ATOM 1104 C C . GLY A 1 133 ? -12.329 60.022 26.867 1.00 15.78 133 GLY A C 1
ATOM 1105 O O . GLY A 1 133 ? -11.917 59.981 25.708 1.00 15.79 133 GLY A O 1
ATOM 1106 N N . CYS A 1 134 ? -11.615 59.636 27.920 1.00 16.72 134 CYS A N 1
ATOM 1107 C CA . CYS A 1 134 ? -10.255 59.118 27.794 1.00 17.18 134 CYS A CA 1
ATOM 1108 C C . CYS A 1 134 ? -10.131 57.818 28.590 1.00 17.66 134 CYS A C 1
ATOM 1109 O O . CYS A 1 134 ? -11.061 57.429 29.303 1.00 16.91 134 CYS A O 1
ATOM 1112 N N . TYR A 1 135 ? -8.981 57.156 28.474 1.00 18.77 135 TYR A N 1
ATOM 1113 C CA . TYR A 1 135 ? -8.726 55.896 29.180 1.00 17.11 135 TYR A CA 1
ATOM 1114 C C . TYR A 1 135 ? -7.707 56.146 30.313 1.00 18.72 135 TYR A C 1
ATOM 1115 O O . TYR A 1 135 ? -6.503 56.072 30.093 1.00 15.44 135 TYR A O 1
ATOM 1124 N N . ALA A 1 136 ? -8.192 56.431 31.523 1.00 17.54 136 ALA A N 1
ATOM 1125 C CA . ALA A 1 136 ? -7.309 56.714 32.649 1.00 14.23 136 ALA A CA 1
ATOM 1126 C C . ALA A 1 136 ? -6.954 55.475 33.461 1.00 16.12 136 ALA A C 1
ATOM 1127 O O . ALA A 1 136 ? -7.613 55.158 34.453 1.00 15.03 136 ALA A O 1
ATOM 1129 N N . GLN A 1 137 ? -5.907 54.769 33.046 1.00 17.10 137 GLN A N 1
ATOM 1130 C CA . GLN A 1 137 ? -5.494 53.565 33.761 1.00 17.53 137 GLN A CA 1
ATOM 1131 C C . GLN A 1 137 ? -4.134 53.728 34.429 1.00 17.79 137 GLN A C 1
ATOM 1132 O O . GLN A 1 137 ? -4.012 53.584 35.639 1.00 18.61 137 GLN A O 1
ATOM 1138 N N . THR A 1 138 ? -3.121 54.031 33.627 1.00 15.71 138 THR A N 1
ATOM 1139 C CA . THR A 1 138 ? -1.754 54.192 34.106 1.00 13.18 138 THR A CA 1
ATOM 1140 C C . THR A 1 138 ? -1.599 55.297 35.151 1.00 13.78 138 THR A C 1
ATOM 1141 O O . THR A 1 138 ? -2.283 56.325 35.112 1.00 13.76 138 THR A O 1
ATOM 1145 N N . GLU A 1 139 ? -0.694 55.067 36.097 1.00 15.30 139 GLU A N 1
ATOM 1146 C CA . GLU A 1 139 ? -0.433 56.041 37.154 1.00 14.18 139 GLU A CA 1
ATOM 1147 C C . GLU A 1 139 ? 1.066 56.283 37.189 1.00 13.12 139 GLU A C 1
ATOM 1148 O O . GLU A 1 139 ? 1.835 55.576 36.538 1.00 14.92 139 GLU A O 1
ATOM 1154 N N . LEU A 1 140 ? 1.476 57.270 37.968 1.00 11.83 140 LEU A N 1
ATOM 1155 C CA . LEU A 1 140 ? 2.887 57.599 38.112 1.00 13.70 140 LEU A CA 1
ATOM 1156 C C . LEU A 1 140 ? 3.727 56.380 38.466 1.00 17.95 140 LEU A C 1
ATOM 1157 O O . LEU A 1 140 ? 4.807 56.160 37.890 1.00 15.86 140 LEU A O 1
ATOM 1162 N N . GLY A 1 141 ? 3.230 55.595 39.423 1.00 16.91 141 GLY A N 1
ATOM 1163 C CA . GLY A 1 141 ? 3.969 54.424 39.885 1.00 20.11 141 GLY A CA 1
ATOM 1164 C C . GLY A 1 141 ? 3.651 53.080 39.250 1.00 19.67 141 GLY A C 1
ATOM 1165 O O . GLY A 1 141 ? 4.326 52.087 39.534 1.00 21.25 141 GLY A O 1
ATOM 1166 N N . HIS A 1 142 ? 2.637 53.038 38.392 1.00 16.94 142 HIS A N 1
ATOM 1167 C CA . HIS A 1 142 ? 2.261 51.781 37.753 1.00 16.80 142 HIS A CA 1
ATOM 1168 C C . HIS A 1 142 ? 1.729 51.943 36.341 1.00 17.81 142 HIS A C 1
ATOM 1169 O O . HIS A 1 142 ? 0.734 52.643 36.116 1.00 16.97 142 HIS A O 1
ATOM 1176 N N . GLY A 1 143 ? 2.383 51.254 35.406 1.00 17.39 143 GLY A N 1
ATOM 1177 C CA . GLY A 1 143 ? 1.980 51.272 34.012 1.00 17.58 143 GLY A CA 1
ATOM 1178 C C . GLY A 1 143 ? 1.755 49.849 33.513 1.00 18.68 143 GLY A C 1
ATOM 1179 O O . GLY A 1 143 ? 0.625 49.456 33.225 1.00 19.46 143 GLY A O 1
ATOM 1180 N N . SER A 1 144 ? 2.836 49.078 33.422 1.00 18.13 144 SER A N 1
ATOM 1181 C CA . SER A 1 144 ? 2.789 47.691 32.970 1.00 20.60 144 SER A CA 1
ATOM 1182 C C . SER A 1 144 ? 2.074 46.774 33.955 1.00 20.87 144 SER A C 1
ATOM 1183 O O . SER A 1 144 ? 1.326 45.875 33.550 1.00 23.66 144 SER A O 1
ATOM 1186 N N . ASN A 1 145 ? 2.325 46.975 35.243 1.00 20.97 145 ASN A N 1
ATOM 1187 C CA . ASN A 1 145 ? 1.690 46.154 36.266 1.00 18.87 145 ASN A CA 1
ATOM 1188 C C . ASN A 1 145 ? 0.386 46.791 36.738 1.00 19.76 145 ASN A C 1
ATOM 1189 O O . ASN A 1 145 ? 0.321 47.422 37.805 1.00 19.50 145 ASN A O 1
ATOM 1194 N N . VAL A 1 146 ? -0.651 46.624 35.928 1.00 15.71 146 VAL A N 1
ATOM 1195 C CA . VAL A 1 146 ? -1.970 47.181 36.220 1.00 20.70 146 VAL A CA 1
ATOM 1196 C C . VAL A 1 146 ? -2.541 46.645 37.520 1.00 18.73 146 VAL A C 1
ATOM 1197 O O . VAL A 1 146 ? -3.320 47.328 38.188 1.00 17.87 146 VAL A O 1
ATOM 1201 N N . GLN A 1 147 ? -2.165 45.424 37.884 1.00 19.25 147 GLN A N 1
ATOM 1202 C CA . GLN A 1 147 ? -2.679 44.853 39.124 1.00 23.21 147 GLN A CA 1
ATOM 1203 C C . GLN A 1 147 ? -2.193 45.631 40.335 1.00 22.40 147 GLN A C 1
ATOM 1204 O O . GLN A 1 147 ? -2.767 45.525 41.411 1.00 22.87 147 GLN A O 1
ATOM 1210 N N . GLY A 1 148 ? -1.144 46.429 40.152 1.00 22.31 148 GLY A N 1
ATOM 1211 C CA . GLY A 1 148 ? -0.609 47.210 41.254 1.00 19.33 148 GLY A CA 1
ATOM 1212 C C . GLY A 1 148 ? -1.121 48.638 41.367 1.00 18.47 148 GLY A C 1
ATOM 1213 O O . GLY A 1 148 ? -0.557 49.424 42.124 1.00 18.35 148 GLY A O 1
ATOM 1214 N N . LEU A 1 149 ? -2.171 48.990 40.625 1.00 17.10 149 LEU A N 1
ATOM 1215 C CA . LEU A 1 149 ? -2.712 50.353 40.690 1.00 20.78 149 LEU A CA 1
ATOM 1216 C C . LEU A 1 149 ? -3.059 50.747 42.132 1.00 20.30 149 LEU A C 1
ATOM 1217 O O . LEU A 1 149 ? -3.527 49.911 42.911 1.00 21.22 149 LEU A O 1
ATOM 1222 N N . GLU A 1 150 ? -2.849 52.017 42.472 1.00 18.03 150 GLU A N 1
ATOM 1223 C CA . GLU A 1 150 ? -3.118 52.512 43.820 1.00 19.71 150 GLU A CA 1
ATOM 1224 C C . GLU A 1 150 ? -4.441 53.262 43.978 1.00 22.41 150 GLU A C 1
ATOM 1225 O O . GLU A 1 150 ? -4.944 53.401 45.100 1.00 21.04 150 GLU A O 1
ATOM 1231 N N . THR A 1 151 ? -4.998 53.751 42.870 1.00 21.62 151 THR A N 1
ATOM 1232 C CA . THR A 1 151 ? -6.261 54.484 42.922 1.00 21.13 151 THR A CA 1
ATOM 1233 C C . THR A 1 151 ? -7.337 53.562 43.476 1.00 21.99 151 THR A C 1
ATOM 1234 O O . THR A 1 151 ? -7.414 52.388 43.105 1.00 23.43 151 THR A O 1
ATOM 1238 N N . THR A 1 152 ? -8.170 54.088 44.366 1.00 19.54 152 THR A N 1
ATOM 1239 C CA . THR A 1 152 ? -9.203 53.266 44.978 1.00 21.44 152 THR A CA 1
ATOM 1240 C C . THR A 1 152 ? -10.615 53.787 44.727 1.00 21.64 152 THR A C 1
ATOM 1241 O O . THR A 1 152 ? -10.829 54.985 44.532 1.00 21.58 152 THR A O 1
ATOM 1245 N N . ALA A 1 153 ? -11.563 52.855 44.720 1.00 22.36 153 ALA A N 1
ATOM 1246 C CA . ALA A 1 153 ? -12.978 53.155 44.542 1.00 22.35 153 ALA A CA 1
ATOM 1247 C C . ALA A 1 153 ? -13.723 52.400 45.645 1.00 25.92 153 ALA A C 1
ATOM 1248 O O . ALA A 1 153 ? -13.921 51.185 45.554 1.00 25.82 153 ALA A O 1
ATOM 1250 N N . THR A 1 154 ? -14.123 53.122 46.687 1.00 26.15 154 THR A N 1
ATOM 1251 C CA . THR A 1 154 ? -14.828 52.532 47.825 1.00 27.04 154 THR A CA 1
ATOM 1252 C C . THR A 1 154 ? -16.306 52.895 47.833 1.00 28.03 154 THR A C 1
ATOM 1253 O O . THR A 1 154 ? -16.672 54.068 47.786 1.00 26.60 154 THR A O 1
ATOM 1257 N N . LEU A 1 155 ? -17.159 51.880 47.899 1.00 31.00 155 LEU A N 1
ATOM 1258 C CA . LEU A 1 155 ? -18.600 52.107 47.916 1.00 33.22 155 LEU A CA 1
ATOM 1259 C C . LEU A 1 155 ? -19.049 52.756 49.220 1.00 34.65 155 LEU A C 1
ATOM 1260 O O . LEU A 1 155 ? -18.476 52.495 50.280 1.00 34.14 155 LEU A O 1
ATOM 1265 N N . ASP A 1 156 ? -20.074 53.604 49.132 1.00 37.41 156 ASP A N 1
ATOM 1266 C CA . ASP A 1 156 ? -20.637 54.283 50.299 1.00 39.17 156 ASP A CA 1
ATOM 1267 C C . ASP A 1 156 ? -22.098 53.851 50.411 1.00 40.63 156 ASP A C 1
ATOM 1268 O O . ASP A 1 156 ? -22.971 54.465 49.800 1.00 42.11 156 ASP A O 1
ATOM 1273 N N . PRO A 1 157 ? -22.380 52.790 51.191 1.00 41.79 157 PRO A N 1
ATOM 1274 C CA . PRO A 1 157 ? -23.730 52.248 51.399 1.00 43.79 157 PRO A CA 1
ATOM 1275 C C . PRO A 1 157 ? -24.787 53.290 51.754 1.00 41.93 157 PRO A C 1
ATOM 1276 O O . PRO A 1 157 ? -25.949 53.160 51.370 1.00 43.92 157 PRO A O 1
ATOM 1280 N N . LYS A 1 158 ? -24.381 54.320 52.485 1.00 41.51 158 LYS A N 1
ATOM 1281 C CA . LYS A 1 158 ? -25.303 55.372 52.899 1.00 40.49 158 LYS A CA 1
ATOM 1282 C C . LYS A 1 158 ? -25.775 56.277 51.766 1.00 41.02 158 LYS A C 1
ATOM 1283 O O . LYS A 1 158 ? -26.907 56.765 51.793 1.00 41.79 158 LYS A O 1
ATOM 1289 N N . THR A 1 159 ? -24.916 56.506 50.775 1.00 38.38 159 THR A N 1
ATOM 1290 C CA . THR A 1 159 ? -25.274 57.373 49.655 1.00 35.35 159 THR A CA 1
ATOM 1291 C C . THR A 1 159 ? -25.384 56.627 48.329 1.00 34.67 159 THR A C 1
ATOM 1292 O O . THR A 1 159 ? -25.773 57.208 47.316 1.00 33.42 159 THR A O 1
ATOM 1296 N N . ASP A 1 160 ? -25.049 55.341 48.344 1.00 33.64 160 ASP A N 1
ATOM 1297 C CA . ASP A 1 160 ? -25.089 54.521 47.138 1.00 35.68 160 ASP A CA 1
ATOM 1298 C C . ASP A 1 160 ? -24.180 55.140 46.071 1.00 34.56 160 ASP A C 1
ATOM 1299 O O . ASP A 1 160 ? -24.535 55.209 44.893 1.00 32.57 160 ASP A O 1
ATOM 1304 N N . GLU A 1 161 ? -23.004 55.586 46.508 1.00 32.60 161 GLU A N 1
ATOM 1305 C CA . GLU A 1 161 ? -22.019 56.221 45.640 1.00 30.56 161 GLU A CA 1
ATOM 1306 C C . GLU A 1 161 ? -20.640 55.603 45.842 1.00 30.82 161 GLU A C 1
ATOM 1307 O O . GLU A 1 161 ? -20.354 55.022 46.890 1.00 28.29 161 GLU A O 1
ATOM 1313 N N . PHE A 1 162 ? -19.781 55.728 44.836 1.00 29.79 162 PHE A N 1
ATOM 1314 C CA . PHE A 1 162 ? -18.423 55.219 44.941 1.00 26.08 162 PHE A CA 1
ATOM 1315 C C . PHE A 1 162 ? -17.513 56.398 45.251 1.00 25.98 162 PHE A C 1
ATOM 1316 O O . PHE A 1 162 ? -17.665 57.477 44.669 1.00 26.33 162 PHE A O 1
ATOM 1324 N N . VAL A 1 163 ? -16.592 56.201 46.188 1.00 22.28 163 VAL A N 1
ATOM 1325 C CA . VAL A 1 163 ? -15.647 57.245 46.544 1.00 25.05 163 VAL A CA 1
ATOM 1326 C C . VAL A 1 163 ? -14.301 56.964 45.870 1.00 23.98 163 VAL A C 1
ATOM 1327 O O . VAL A 1 163 ? -13.569 56.047 46.264 1.00 24.60 163 VAL A O 1
ATOM 1331 N N . ILE A 1 164 ? -13.988 57.750 44.847 1.00 20.93 164 ILE A N 1
ATOM 1332 C CA . ILE A 1 164 ? -12.736 57.606 44.106 1.00 21.32 164 ILE A CA 1
ATOM 1333 C C . ILE A 1 164 ? -11.652 58.431 44.790 1.00 20.06 164 ILE A C 1
ATOM 1334 O O . ILE A 1 164 ? -11.796 59.648 44.944 1.00 19.09 164 ILE A O 1
ATOM 1339 N N . HIS A 1 165 ? -10.566 57.780 45.193 1.00 19.97 165 HIS A N 1
ATOM 1340 C CA . HIS A 1 165 ? -9.503 58.508 45.865 1.00 18.30 165 HIS A CA 1
ATOM 1341 C C . HIS A 1 165 ? -8.086 58.171 45.384 1.00 19.15 165 HIS A C 1
ATOM 1342 O O . HIS A 1 165 ? -7.813 57.056 44.939 1.00 21.53 165 HIS A O 1
ATOM 1349 N N . THR A 1 166 ? -7.195 59.154 45.471 1.00 18.92 166 THR A N 1
ATOM 1350 C CA . THR A 1 166 ? -5.796 58.990 45.082 1.00 19.08 166 THR A CA 1
ATOM 1351 C C . THR A 1 166 ? -5.018 59.016 46.399 1.00 20.48 166 THR A C 1
ATOM 1352 O O . THR A 1 166 ? -4.613 60.083 46.847 1.00 21.43 166 THR A O 1
ATOM 1356 N N . PRO A 1 167 ? -4.800 57.842 47.022 1.00 21.39 167 PRO A N 1
ATOM 1357 C CA . PRO A 1 167 ? -4.081 57.693 48.297 1.00 24.69 167 PRO A CA 1
ATOM 1358 C C . PRO A 1 167 ? -2.771 58.470 48.412 1.00 24.87 167 PRO A C 1
ATOM 1359 O O . PRO A 1 167 ? -2.531 59.176 49.400 1.00 24.56 167 PRO A O 1
ATOM 1363 N N . THR A 1 168 ? -1.924 58.338 47.399 1.00 24.11 168 THR A N 1
ATOM 1364 C CA . THR A 1 168 ? -0.625 59.004 47.399 1.00 23.52 168 THR A CA 1
ATOM 1365 C C . THR A 1 168 ? -0.389 59.692 46.066 1.00 23.00 168 THR A C 1
ATOM 1366 O O . THR A 1 168 ? -1.186 59.569 45.130 1.00 23.45 168 THR A O 1
ATOM 1370 N N . GLN A 1 169 ? 0.724 60.407 45.968 1.00 23.58 169 GLN A N 1
ATOM 1371 C CA . GLN A 1 169 ? 1.046 61.092 44.730 1.00 24.22 169 GLN A CA 1
ATOM 1372 C C . GLN A 1 169 ? 1.340 60.084 43.622 1.00 19.50 169 GLN A C 1
ATOM 1373 O O . GLN A 1 169 ? 1.043 60.346 42.466 1.00 22.67 169 GLN A O 1
ATOM 1379 N N . THR A 1 170 ? 1.905 58.930 43.980 1.00 21.00 170 THR A N 1
ATOM 1380 C CA . THR A 1 170 ? 2.234 57.900 43.000 1.00 18.40 170 THR A CA 1
ATOM 1381 C C . THR A 1 170 ? 0.982 57.215 42.440 1.00 20.80 170 THR A C 1
ATOM 1382 O O . THR A 1 170 ? 1.057 56.495 41.437 1.00 21.54 170 THR A O 1
ATOM 1386 N N . ALA A 1 171 ? -0.161 57.454 43.089 1.00 13.50 171 ALA A N 1
ATOM 1387 C CA . ALA A 1 171 ? -1.440 56.887 42.665 1.00 14.68 171 ALA A CA 1
ATOM 1388 C C . ALA A 1 171 ? -2.076 57.775 41.581 1.00 14.47 171 ALA A C 1
ATOM 1389 O O . ALA A 1 171 ? -3.060 57.402 40.936 1.00 13.33 171 ALA A O 1
ATOM 1391 N N . SER A 1 172 ? -1.505 58.952 41.374 1.00 13.58 172 SER A N 1
ATOM 1392 C CA . SER A 1 172 ? -2.016 59.866 40.370 1.00 15.22 172 SER A CA 1
ATOM 1393 C C . SER A 1 172 ? -2.007 59.261 38.959 1.00 14.32 172 SER A C 1
ATOM 1394 O O . SER A 1 172 ? -1.044 58.610 38.562 1.00 17.29 172 SER A O 1
ATOM 1397 N N . LYS A 1 173 ? -3.093 59.447 38.215 1.00 14.97 173 LYS A N 1
ATOM 1398 C CA . LYS A 1 173 ? -3.130 58.950 36.838 1.00 15.01 173 LYS A CA 1
ATOM 1399 C C . LYS A 1 173 ? -2.063 59.765 36.101 1.00 16.31 173 LYS A C 1
ATOM 1400 O O . LYS A 1 173 ? -1.857 60.944 36.413 1.00 12.65 173 LYS A O 1
ATOM 1406 N N . TRP A 1 174 ? -1.389 59.126 35.144 1.00 14.89 174 TRP A N 1
ATOM 1407 C CA . TRP A 1 174 ? -0.293 59.762 34.426 1.00 11.55 174 TRP A CA 1
ATOM 1408 C C . TRP A 1 174 ? -0.092 59.075 33.059 1.00 12.80 174 TRP A C 1
ATOM 1409 O O . TRP A 1 174 ? 0.121 57.869 32.991 1.00 15.25 174 TRP A O 1
ATOM 1420 N N . TRP A 1 175 ? -0.178 59.880 32.004 1.00 11.41 175 TRP A N 1
ATOM 1421 C CA . TRP A 1 175 ? -0.033 59.488 30.600 1.00 14.45 175 TRP A CA 1
ATOM 1422 C C . TRP A 1 175 ? -1.296 59.458 29.726 1.00 15.55 175 TRP A C 1
ATOM 1423 O O . TRP A 1 175 ? -1.193 59.634 28.510 1.00 17.19 175 TRP A O 1
ATOM 1434 N N . PRO A 1 176 ? -2.498 59.259 30.316 1.00 15.43 176 PRO A N 1
ATOM 1435 C CA . PRO A 1 176 ? -3.711 59.206 29.490 1.00 15.82 176 PRO A CA 1
ATOM 1436 C C . PRO A 1 176 ? -3.869 60.307 28.445 1.00 16.01 176 PRO A C 1
ATOM 1437 O O . PRO A 1 176 ? -3.880 61.508 28.759 1.00 17.17 176 PRO A O 1
ATOM 1441 N N . GLY A 1 177 ? -4.007 59.897 27.190 1.00 15.98 177 GLY A N 1
ATOM 1442 C CA . GLY A 1 177 ? -4.169 60.874 26.136 1.00 18.46 177 GLY A CA 1
ATOM 1443 C C . GLY A 1 177 ? -5.552 61.495 26.163 1.00 19.81 177 GLY A C 1
ATOM 1444 O O . GLY A 1 177 ? -6.546 60.807 26.417 1.00 18.41 177 GLY A O 1
ATOM 1445 N N . GLY A 1 178 ? -5.606 62.797 25.903 1.00 16.30 178 GLY A N 1
ATOM 1446 C CA . GLY A 1 178 ? -6.877 63.492 25.880 1.00 18.57 178 GLY A CA 1
ATOM 1447 C C . GLY A 1 178 ? -7.393 63.829 27.258 1.00 17.05 178 GLY A C 1
ATOM 1448 O O . GLY A 1 178 ? -8.481 64.388 27.401 1.00 20.07 178 GLY A O 1
ATOM 1449 N N . LEU A 1 179 ? -6.611 63.483 28.272 1.00 18.27 179 LEU A N 1
ATOM 1450 C CA . LEU A 1 179 ? -6.983 63.724 29.666 1.00 15.54 179 LEU A CA 1
ATOM 1451 C C . LEU A 1 179 ? -6.531 65.097 30.167 1.00 16.35 179 LEU A C 1
ATOM 1452 O O . LEU A 1 179 ? -7.216 65.746 30.964 1.00 17.59 179 LEU A O 1
ATOM 1457 N N . GLY A 1 180 ? -5.383 65.549 29.678 1.00 16.32 180 GLY A N 1
ATOM 1458 C CA . GLY A 1 180 ? -4.838 66.825 30.111 1.00 17.51 180 GLY A CA 1
ATOM 1459 C C . GLY A 1 180 ? -5.730 68.049 30.067 1.00 17.80 180 GLY A C 1
ATOM 1460 O O . GLY A 1 180 ? -5.811 68.798 31.053 1.00 17.03 180 GLY A O 1
ATOM 1461 N N . LYS A 1 181 ? -6.413 68.250 28.948 1.00 16.88 181 LYS A N 1
ATOM 1462 C CA . LYS A 1 181 ? -7.246 69.446 28.781 1.00 19.42 181 LYS A CA 1
ATOM 1463 C C . LYS A 1 181 ? -8.600 69.236 28.086 1.00 17.79 181 LYS A C 1
ATOM 1464 O O . LYS A 1 181 ? -9.493 70.069 28.229 1.00 18.48 181 LYS A O 1
ATOM 1470 N N . VAL A 1 182 ? -8.748 68.139 27.334 1.00 18.91 182 VAL A N 1
ATOM 1471 C CA . VAL A 1 182 ? -9.976 67.908 26.565 1.00 15.79 182 VAL A CA 1
ATOM 1472 C C . VAL A 1 182 ? -11.107 67.115 27.210 1.00 18.40 182 VAL A C 1
ATOM 1473 O O . VAL A 1 182 ? -12.204 67.629 27.392 1.00 19.66 182 VAL A O 1
ATOM 1477 N N . SER A 1 183 ? -10.858 65.849 27.516 1.00 18.35 183 SER A N 1
ATOM 1478 C CA . SER A 1 183 ? -11.889 64.996 28.070 1.00 19.99 183 SER A CA 1
ATOM 1479 C C . SER A 1 183 ? -12.769 65.561 29.184 1.00 19.40 183 SER A C 1
ATOM 1480 O O . SER A 1 183 ? -12.293 66.156 30.165 1.00 20.14 183 SER A O 1
ATOM 1483 N N . THR A 1 184 ? -14.073 65.364 29.030 1.00 20.41 184 THR A N 1
ATOM 1484 C CA . THR A 1 184 ? -15.028 65.805 30.048 1.00 22.79 184 THR A CA 1
ATOM 1485 C C . THR A 1 184 ? -15.302 64.619 30.979 1.00 24.48 184 THR A C 1
ATOM 1486 O O . THR A 1 184 ? -15.725 64.795 32.123 1.00 25.09 184 THR A O 1
ATOM 1490 N N . HIS A 1 185 ? -15.043 63.413 30.472 1.00 24.52 185 HIS A N 1
ATOM 1491 C CA . HIS A 1 185 ? -15.273 62.182 31.228 1.00 24.45 185 HIS A CA 1
ATOM 1492 C C . HIS A 1 185 ? -14.133 61.195 30.991 1.00 25.93 185 HIS A C 1
ATOM 1493 O O . HIS A 1 185 ? -13.281 61.388 30.118 1.00 24.06 185 HIS A O 1
ATOM 1500 N N . ALA A 1 186 ? -14.135 60.116 31.757 1.00 25.29 186 ALA A N 1
ATOM 1501 C CA . ALA A 1 186 ? -13.105 59.123 31.597 1.00 24.29 186 ALA A CA 1
ATOM 1502 C C . ALA A 1 186 ? -13.453 57.817 32.267 1.00 25.22 186 ALA A C 1
ATOM 1503 O O . ALA A 1 186 ? -14.225 57.784 33.229 1.00 22.41 186 ALA A O 1
ATOM 1505 N N . VAL A 1 187 ? -12.902 56.732 31.740 1.00 23.66 187 VAL A N 1
ATOM 1506 C CA . VAL A 1 187 ? -13.101 55.435 32.368 1.00 21.78 187 VAL A CA 1
ATOM 1507 C C . VAL A 1 187 ? -11.892 55.277 33.285 1.00 19.78 187 VAL A C 1
ATOM 1508 O O . VAL A 1 187 ? -10.783 55.039 32.820 1.00 21.87 187 VAL A O 1
ATOM 1512 N N . VAL A 1 188 ? -12.108 55.449 34.584 1.00 19.87 188 VAL A N 1
ATOM 1513 C CA . VAL A 1 188 ? -11.028 55.338 35.566 1.00 19.32 188 VAL A CA 1
ATOM 1514 C C . VAL A 1 188 ? -10.920 53.923 36.145 1.00 19.40 188 VAL A C 1
ATOM 1515 O O . VAL A 1 188 ? -11.921 53.333 36.561 1.00 20.00 188 VAL A O 1
ATOM 1519 N N . TYR A 1 189 ? -9.712 53.374 36.167 1.00 17.81 189 TYR A N 1
ATOM 1520 C CA . TYR A 1 189 ? -9.507 52.036 36.723 1.00 18.60 189 TYR A CA 1
ATOM 1521 C C . TYR A 1 189 ? -8.906 52.171 38.119 1.00 18.84 189 TYR A C 1
ATOM 1522 O O . TYR A 1 189 ? -7.950 52.918 38.331 1.00 18.67 189 TYR A O 1
ATOM 1531 N N . ALA A 1 190 ? -9.490 51.458 39.075 1.00 17.97 190 ALA A N 1
ATOM 1532 C CA . ALA A 1 190 ? -9.040 51.523 40.451 1.00 19.64 190 ALA A CA 1
ATOM 1533 C C . ALA A 1 190 ? -9.359 50.241 41.203 1.00 20.13 190 ALA A C 1
ATOM 1534 O O . ALA A 1 190 ? -10.059 49.361 40.702 1.00 18.36 190 ALA A O 1
ATOM 1536 N N . ARG A 1 191 ? -8.839 50.146 42.417 1.00 20.81 191 ARG A N 1
ATOM 1537 C CA . ARG A 1 191 ? -9.063 48.979 43.245 1.00 21.90 191 ARG A CA 1
ATOM 1538 C C . ARG A 1 191 ? -10.482 49.064 43.800 1.00 23.62 191 ARG A C 1
ATOM 1539 O O . ARG A 1 191 ? -10.836 50.035 44.464 1.00 19.59 191 ARG A O 1
ATOM 1547 N N . LEU A 1 192 ? -11.294 48.051 43.519 1.00 26.17 192 LEU A N 1
ATOM 1548 C CA . LEU A 1 192 ? -12.671 48.032 43.990 1.00 27.24 192 LEU A CA 1
ATOM 1549 C C . LEU A 1 192 ? -12.679 47.597 45.446 1.00 28.60 192 LEU A C 1
ATOM 1550 O O . LEU A 1 192 ? -12.182 46.521 45.778 1.00 29.31 192 LEU A O 1
ATOM 1555 N N . ILE A 1 193 ? -13.242 48.442 46.306 1.00 27.93 193 ILE A N 1
ATOM 1556 C CA . ILE A 1 193 ? -13.326 48.154 47.734 1.00 29.20 193 ILE A CA 1
ATOM 1557 C C . ILE A 1 193 ? -14.760 48.253 48.233 1.00 29.90 193 ILE A C 1
ATOM 1558 O O . ILE A 1 193 ? -15.394 49.302 48.131 1.00 28.26 193 ILE A O 1
ATOM 1563 N N . THR A 1 194 ? -15.267 47.150 48.767 1.00 30.16 194 THR A N 1
ATOM 1564 C CA . THR A 1 194 ? -16.615 47.112 49.316 1.00 32.49 194 THR A CA 1
ATOM 1565 C C . THR A 1 194 ? -16.644 46.066 50.430 1.00 34.02 194 THR A C 1
ATOM 1566 O O . THR A 1 194 ? -15.974 45.033 50.335 1.00 32.17 194 THR A O 1
ATOM 1570 N N . ASN A 1 195 ? -17.403 46.344 51.487 1.00 34.22 195 ASN A N 1
ATOM 1571 C CA . ASN A 1 195 ? -17.501 45.442 52.637 1.00 36.39 195 ASN A CA 1
ATOM 1572 C C . ASN A 1 195 ? -16.122 45.184 53.237 1.00 36.36 195 ASN A C 1
ATOM 1573 O O . ASN A 1 195 ? -15.845 44.098 53.742 1.00 36.71 195 ASN A O 1
ATOM 1578 N N . GLY A 1 196 ? -15.262 46.195 53.171 1.00 36.09 196 GLY A N 1
ATOM 1579 C CA . GLY A 1 196 ? -13.924 46.067 53.709 1.00 33.68 196 GLY A CA 1
ATOM 1580 C C . GLY A 1 196 ? -13.055 45.093 52.935 1.00 35.43 196 GLY A C 1
ATOM 1581 O O . GLY A 1 196 ? -12.042 44.619 53.455 1.00 34.12 196 GLY A O 1
ATOM 1582 N N . LYS A 1 197 ? -13.433 44.791 51.696 1.00 32.96 197 LYS A N 1
ATOM 1583 C CA . LYS A 1 197 ? -12.650 43.867 50.880 1.00 31.60 197 LYS A CA 1
ATOM 1584 C C . LYS A 1 197 ? -12.246 44.468 49.538 1.00 29.88 197 LYS A C 1
ATOM 1585 O O . LYS A 1 197 ? -13.021 45.192 48.909 1.00 28.81 197 LYS A O 1
ATOM 1587 N N . ASP A 1 198 ? -11.028 44.149 49.110 1.00 28.11 198 ASP A N 1
ATOM 1588 C CA . ASP A 1 198 ? -10.476 44.628 47.842 1.00 26.98 198 ASP A CA 1
ATOM 1589 C C . ASP A 1 198 ? -10.697 43.575 46.760 1.00 25.69 198 ASP A C 1
ATOM 1590 O O . ASP A 1 198 ? -10.127 42.486 46.824 1.00 24.97 198 ASP A O 1
ATOM 1595 N N . TYR A 1 199 ? -11.498 43.891 45.750 1.00 24.20 199 TYR A N 1
ATOM 1596 C CA . TYR A 1 199 ? -11.752 42.915 44.697 1.00 26.81 199 TYR A CA 1
ATOM 1597 C C . TYR A 1 199 ? -10.975 43.131 43.399 1.00 24.69 199 TYR A C 1
ATOM 1598 O O . TYR A 1 199 ? -11.389 42.672 42.344 1.00 26.78 199 TYR A O 1
ATOM 1607 N N . GLY A 1 200 ? -9.850 43.826 43.471 1.00 26.17 200 GLY A N 1
ATOM 1608 C CA . GLY A 1 200 ? -9.068 44.046 42.268 1.00 28.83 200 GLY A CA 1
ATOM 1609 C C . GLY A 1 200 ? -9.432 45.269 41.445 1.00 26.84 200 GLY A C 1
ATOM 1610 O O . GLY A 1 200 ? -10.227 46.114 41.856 1.00 27.47 200 GLY A O 1
ATOM 1611 N N . ILE A 1 201 ? -8.847 45.341 40.257 1.00 25.35 201 ILE A N 1
ATOM 1612 C CA . ILE A 1 201 ? -9.038 46.463 39.344 1.00 23.66 201 ILE A CA 1
ATOM 1613 C C . ILE A 1 201 ? -10.329 46.421 38.530 1.00 24.54 201 ILE A C 1
ATOM 1614 O O . ILE A 1 201 ? -10.642 45.418 37.887 1.00 22.69 201 ILE A O 1
ATOM 1619 N N . HIS A 1 202 ? -11.057 47.534 38.541 1.00 23.35 202 HIS A N 1
ATOM 1620 C CA . HIS A 1 202 ? -12.300 47.657 37.805 1.00 21.52 202 HIS A CA 1
ATOM 1621 C C . HIS A 1 202 ? -12.374 49.041 37.172 1.00 22.77 202 HIS A C 1
ATOM 1622 O O . HIS A 1 202 ? -11.672 49.957 37.598 1.00 19.30 202 HIS A O 1
ATOM 1629 N N . GLY A 1 203 ? -13.226 49.183 36.160 1.00 23.44 203 GLY A N 1
ATOM 1630 C CA . GLY A 1 203 ? -13.375 50.457 35.475 1.00 25.25 203 GLY A CA 1
ATOM 1631 C C . GLY A 1 203 ? -14.588 51.234 35.945 1.00 26.49 203 GLY A C 1
ATOM 1632 O O . GLY A 1 203 ? -15.681 50.670 36.076 1.00 28.26 203 GLY A O 1
ATOM 1633 N N . PHE A 1 204 ? -14.397 52.528 36.198 1.00 23.91 204 PHE A N 1
ATOM 1634 C CA . PHE A 1 204 ? -15.475 53.396 36.666 1.00 23.37 204 PHE A CA 1
ATOM 1635 C C . PHE A 1 204 ? -15.580 54.661 35.812 1.00 23.78 204 PHE A C 1
ATOM 1636 O O . PHE A 1 204 ? -14.579 55.326 35.543 1.00 25.29 204 PHE A O 1
ATOM 1644 N N . ILE A 1 205 ? -16.789 54.986 35.377 1.00 22.08 205 ILE A N 1
ATOM 1645 C CA . ILE A 1 205 ? -16.989 56.195 34.587 1.00 26.59 205 ILE A CA 1
ATOM 1646 C C . ILE A 1 205 ? -17.004 57.376 35.551 1.00 25.90 205 ILE A C 1
ATOM 1647 O O . ILE A 1 205 ? -17.664 57.334 36.587 1.00 28.68 205 ILE A O 1
ATOM 1652 N N . VAL A 1 206 ? -16.257 58.422 35.228 1.00 24.46 206 VAL A N 1
ATOM 1653 C CA . VAL A 1 206 ? -16.198 59.582 36.109 1.00 24.12 206 VAL A CA 1
ATOM 1654 C C . VAL A 1 206 ? -16.166 60.860 35.287 1.00 23.50 206 VAL A C 1
ATOM 1655 O O . VAL A 1 206 ? -15.406 60.963 34.323 1.00 22.20 206 VAL A O 1
ATOM 1659 N N . GLN A 1 207 ? -16.992 61.831 35.661 1.00 22.31 207 GLN A N 1
ATOM 1660 C CA . GLN A 1 207 ? -17.012 63.112 34.970 1.00 24.12 207 GLN A CA 1
ATOM 1661 C C . GLN A 1 207 ? -15.875 63.916 35.568 1.00 20.94 207 GLN A C 1
ATOM 1662 O O . GLN A 1 207 ? -15.734 64.003 36.785 1.00 20.58 207 GLN A O 1
ATOM 1668 N N . LEU A 1 208 ? -15.067 64.514 34.709 1.00 22.92 208 LEU A N 1
ATOM 1669 C CA . LEU A 1 208 ? -13.925 65.296 35.158 1.00 20.21 208 LEU A CA 1
ATOM 1670 C C . LEU A 1 208 ? -14.196 66.790 35.094 1.00 19.44 208 LEU A C 1
ATOM 1671 O O . LEU A 1 208 ? -13.795 67.548 35.979 1.00 17.91 208 LEU A O 1
ATOM 1676 N N . ARG A 1 209 ? -14.876 67.210 34.036 1.00 19.64 209 ARG A N 1
ATOM 1677 C CA . ARG A 1 209 ? -15.155 68.624 33.816 1.00 22.36 209 ARG A CA 1
ATOM 1678 C C . ARG A 1 209 ? -16.629 68.892 33.563 1.00 21.26 209 ARG A C 1
ATOM 1679 O O . ARG A 1 209 ? -17.354 68.025 33.079 1.00 20.02 209 ARG A O 1
ATOM 1687 N N . SER A 1 210 ? -17.053 70.112 33.871 1.00 26.39 210 SER A N 1
ATOM 1688 C CA . SER A 1 210 ? -18.428 70.541 33.661 1.00 27.69 210 SER A CA 1
ATOM 1689 C C . SER A 1 210 ? -18.706 70.669 32.171 1.00 26.99 210 SER A C 1
ATOM 1690 O O . SER A 1 210 ? -17.841 71.108 31.420 1.00 26.48 210 SER A O 1
ATOM 1693 N N . LEU A 1 211 ? -19.908 70.291 31.744 1.00 29.32 211 LEU A N 1
ATOM 1694 C CA . LEU A 1 211 ? -20.273 70.389 30.335 1.00 32.01 211 LEU A CA 1
ATOM 1695 C C . LEU A 1 211 ? -20.791 71.786 30.000 1.00 34.45 211 LEU A C 1
ATOM 1696 O O . LEU A 1 211 ? -21.293 72.027 28.898 1.00 37.59 211 LEU A O 1
ATOM 1701 N N . GLU A 1 212 ? -20.667 72.705 30.952 1.00 34.51 212 GLU A N 1
ATOM 1702 C CA . GLU A 1 212 ? -21.114 74.082 30.753 1.00 36.09 212 GLU A CA 1
ATOM 1703 C C . GLU A 1 212 ? -19.955 75.043 30.533 1.00 35.53 212 GLU A C 1
ATOM 1704 O O . GLU A 1 212 ? -19.998 75.865 29.621 1.00 38.91 212 GLU A O 1
ATOM 1710 N N . ASP A 1 213 ? -18.923 74.941 31.366 1.00 34.61 213 ASP A N 1
ATOM 1711 C CA . ASP A 1 213 ? -17.763 75.819 31.237 1.00 32.53 213 ASP A CA 1
ATOM 1712 C C . ASP A 1 213 ? -16.441 75.060 31.153 1.00 30.16 213 ASP A C 1
ATOM 1713 O O . ASP A 1 213 ? -15.379 75.673 31.129 1.00 29.49 213 ASP A O 1
ATOM 1718 N N . HIS A 1 214 ? -16.508 73.730 31.124 1.00 28.87 214 HIS A N 1
ATOM 1719 C CA . HIS A 1 214 ? -15.311 72.896 31.013 1.00 28.02 214 HIS A CA 1
ATOM 1720 C C . HIS A 1 214 ? -14.405 72.967 32.242 1.00 26.71 214 HIS A C 1
ATOM 1721 O O . HIS A 1 214 ? -13.273 72.474 32.220 1.00 23.72 214 HIS A O 1
ATOM 1728 N N . SER A 1 215 ? -14.904 73.587 33.311 1.00 24.08 215 SER A N 1
ATOM 1729 C CA . SER A 1 215 ? -14.131 73.700 34.532 1.00 25.04 215 SER A CA 1
ATOM 1730 C C . SER A 1 215 ? -14.081 72.353 35.251 1.00 24.78 215 SER A C 1
ATOM 1731 O O . SER A 1 215 ? -15.037 71.576 35.211 1.00 21.51 215 SER A O 1
ATOM 1734 N N . PRO A 1 216 ? -12.944 72.043 35.881 1.00 22.90 216 PRO A N 1
ATOM 1735 C CA . PRO A 1 216 ? -12.788 70.779 36.602 1.00 25.62 216 PRO A CA 1
ATOM 1736 C C . PRO A 1 216 ? -13.815 70.665 37.733 1.00 26.56 216 PRO A C 1
ATOM 1737 O O . PRO A 1 216 ? -14.012 71.615 38.484 1.00 23.55 216 PRO A O 1
ATOM 1741 N N . LEU A 1 217 ? -14.467 69.510 37.842 1.00 24.19 217 LEU A N 1
ATOM 1742 C CA . LEU A 1 217 ? -15.447 69.287 38.903 1.00 25.79 217 LEU A CA 1
ATOM 1743 C C . LEU A 1 217 ? -14.738 69.300 40.255 1.00 23.41 217 LEU A C 1
ATOM 1744 O O . LEU A 1 217 ? -13.524 69.140 40.332 1.00 23.28 217 LEU A O 1
ATOM 1749 N N . PRO A 1 218 ? -15.501 69.488 41.351 1.00 24.73 218 PRO A N 1
ATOM 1750 C CA . PRO A 1 218 ? -14.954 69.525 42.709 1.00 24.77 218 PRO A CA 1
ATOM 1751 C C . PRO A 1 218 ? -14.028 68.350 43.036 1.00 24.74 218 PRO A C 1
ATOM 1752 O O . PRO A 1 218 ? -14.310 67.198 42.687 1.00 23.11 218 PRO A O 1
ATOM 1756 N N . ASN A 1 219 ? -12.920 68.673 43.694 1.00 25.14 219 ASN A N 1
ATOM 1757 C CA . ASN A 1 219 ? -11.913 67.699 44.122 1.00 28.37 219 ASN A CA 1
ATOM 1758 C C . ASN A 1 219 ? -11.184 66.977 42.991 1.00 27.44 219 ASN A C 1
ATOM 1759 O O . ASN A 1 219 ? -10.521 65.955 43.199 1.00 24.99 219 ASN A O 1
ATOM 1764 N N . ILE A 1 220 ? -11.295 67.519 41.787 1.00 28.83 220 ILE A N 1
ATOM 1765 C CA . ILE A 1 220 ? -10.618 66.936 40.644 1.00 25.89 220 ILE A CA 1
ATOM 1766 C C . ILE A 1 220 ? -9.408 67.784 40.290 1.00 26.21 220 ILE A C 1
ATOM 1767 O O . ILE A 1 220 ? -9.540 68.984 40.068 1.00 27.11 220 ILE A O 1
ATOM 1772 N N . THR A 1 221 ? -8.233 67.155 40.271 1.00 26.03 221 THR A N 1
ATOM 1773 C CA . THR A 1 221 ? -6.986 67.818 39.887 1.00 22.95 221 THR A CA 1
ATOM 1774 C C . THR A 1 221 ? -6.586 67.200 38.533 1.00 24.80 221 THR A C 1
ATOM 1775 O O . THR A 1 221 ? -6.417 65.979 38.441 1.00 22.91 221 THR A O 1
ATOM 1779 N N . VAL A 1 222 ? -6.455 68.031 37.494 1.00 24.04 222 VAL A N 1
ATOM 1780 C CA . VAL A 1 222 ? -6.107 67.556 36.142 1.00 21.24 222 VAL A CA 1
ATOM 1781 C C . VAL A 1 222 ? -5.197 68.532 35.368 1.00 22.54 222 VAL A C 1
ATOM 1782 O O . VAL A 1 222 ? -5.281 69.752 35.532 1.00 22.52 222 VAL A O 1
ATOM 1786 N N . GLY A 1 223 ? -4.323 67.986 34.530 1.00 21.23 223 GLY A N 1
ATOM 1787 C CA . GLY A 1 223 ? -3.425 68.821 33.760 1.00 17.35 223 GLY A CA 1
ATOM 1788 C C . GLY A 1 223 ? -2.583 67.995 32.803 1.00 18.98 223 GLY A C 1
ATOM 1789 O O . GLY A 1 223 ? -2.681 66.757 32.777 1.00 17.41 223 GLY A O 1
ATOM 1790 N N . ASP A 1 224 ? -1.756 68.688 32.025 1.00 15.20 224 ASP A N 1
ATOM 1791 C CA . ASP A 1 224 ? -0.885 68.044 31.058 1.00 14.47 224 ASP A CA 1
ATOM 1792 C C . ASP A 1 224 ? 0.436 67.654 31.722 1.00 11.86 224 ASP A C 1
ATOM 1793 O O . ASP A 1 224 ? 0.952 68.380 32.578 1.00 14.74 224 ASP A O 1
ATOM 1798 N N . ILE A 1 225 ? 0.987 66.508 31.329 1.00 12.59 225 ILE A N 1
ATOM 1799 C CA . ILE A 1 225 ? 2.227 66.039 31.958 1.00 13.30 225 ILE A CA 1
ATOM 1800 C C . ILE A 1 225 ? 3.520 66.645 31.440 1.00 14.14 225 ILE A C 1
ATOM 1801 O O . ILE A 1 225 ? 4.597 66.382 31.990 1.00 14.14 225 ILE A O 1
ATOM 1806 N N . GLY A 1 226 ? 3.423 67.448 30.387 1.00 12.57 226 GLY A N 1
ATOM 1807 C CA . GLY A 1 226 ? 4.619 68.078 29.879 1.00 13.64 226 GLY A CA 1
ATOM 1808 C C . GLY A 1 226 ? 5.032 67.710 28.474 1.00 12.02 226 GLY A C 1
ATOM 1809 O O . GLY A 1 226 ? 4.417 66.857 27.824 1.00 11.81 226 GLY A O 1
ATOM 1810 N N . THR A 1 227 ? 6.092 68.367 28.012 1.00 11.69 227 THR A N 1
ATOM 1811 C CA . THR A 1 227 ? 6.625 68.172 26.669 1.00 13.38 227 THR A CA 1
ATOM 1812 C C . THR A 1 227 ? 7.212 66.783 26.492 1.00 13.41 227 THR A C 1
ATOM 1813 O O . THR A 1 227 ? 7.858 66.240 27.392 1.00 12.65 227 THR A O 1
ATOM 1817 N N . LYS A 1 228 ? 6.982 66.201 25.329 1.00 12.36 228 LYS A N 1
ATOM 1818 C CA . LYS A 1 228 ? 7.491 64.865 25.058 1.00 15.04 228 LYS A CA 1
ATOM 1819 C C . LYS A 1 228 ? 8.519 64.884 23.926 1.00 15.69 228 LYS A C 1
ATOM 1820 O O . LYS A 1 228 ? 8.726 65.900 23.254 1.00 16.14 228 LYS A O 1
ATOM 1826 N N . MET A 1 229 ? 9.189 63.761 23.740 1.00 17.11 229 MET A N 1
ATOM 1827 C CA . MET A 1 229 ? 10.208 63.609 22.709 1.00 15.72 229 MET A CA 1
ATOM 1828 C C . MET A 1 229 ? 9.765 64.036 21.292 1.00 17.40 229 MET A C 1
ATOM 1829 O O . MET A 1 229 ? 8.658 63.720 20.837 1.00 15.48 229 MET A O 1
ATOM 1834 N N . GLY A 1 230 ? 10.646 64.754 20.607 1.00 14.70 230 GLY A N 1
ATOM 1835 C CA . GLY A 1 230 ? 10.384 65.165 19.238 1.00 17.76 230 GLY A CA 1
ATOM 1836 C C . GLY A 1 230 ? 9.668 66.470 18.959 1.00 17.15 230 GLY A C 1
ATOM 1837 O O . GLY A 1 230 ? 8.904 66.971 19.788 1.00 17.75 230 GLY A O 1
ATOM 1838 N N . ASN A 1 231 ? 9.924 67.027 17.779 1.00 16.56 231 ASN A N 1
ATOM 1839 C CA . ASN A 1 231 ? 9.279 68.275 17.366 1.00 15.67 231 ASN A CA 1
ATOM 1840 C C . ASN A 1 231 ? 7.913 67.920 16.781 1.00 14.32 231 ASN A C 1
ATOM 1841 O O . ASN A 1 231 ? 7.823 67.235 15.764 1.00 16.88 231 ASN A O 1
ATOM 1846 N N . GLY A 1 232 ? 6.848 68.395 17.411 1.00 14.32 232 GLY A N 1
ATOM 1847 C CA . GLY A 1 232 ? 5.517 68.040 16.956 1.00 13.81 232 GLY A CA 1
ATOM 1848 C C . GLY A 1 232 ? 5.211 66.700 17.607 1.00 15.19 232 GLY A C 1
ATOM 1849 O O . GLY A 1 232 ? 5.117 66.624 18.834 1.00 13.04 232 GLY A O 1
ATOM 1850 N N . ALA A 1 233 ? 5.084 65.643 16.808 1.00 12.82 233 ALA A N 1
ATOM 1851 C CA . ALA A 1 233 ? 4.788 64.290 17.298 1.00 16.10 233 ALA A CA 1
ATOM 1852 C C . ALA A 1 233 ? 3.615 64.233 18.269 1.00 18.46 233 ALA A C 1
ATOM 1853 O O . ALA A 1 233 ? 2.515 64.655 17.939 1.00 19.46 233 ALA A O 1
ATOM 1855 N N . TYR A 1 234 ? 3.850 63.697 19.471 1.00 17.95 234 TYR A N 1
ATOM 1856 C CA . TYR A 1 234 ? 2.788 63.608 20.460 1.00 17.19 234 TYR A CA 1
ATOM 1857 C C . TYR A 1 234 ? 2.526 64.900 21.208 1.00 17.40 234 TYR A C 1
ATOM 1858 O O . TYR A 1 234 ? 1.592 64.983 21.994 1.00 18.30 234 TYR A O 1
ATOM 1867 N N . ASN A 1 235 ? 3.336 65.923 20.981 1.00 16.11 235 ASN A N 1
ATOM 1868 C CA . ASN A 1 235 ? 3.107 67.178 21.689 1.00 17.51 235 ASN A CA 1
ATOM 1869 C C . ASN A 1 235 ? 1.771 67.838 21.332 1.00 16.93 235 ASN A C 1
ATOM 1870 O O . ASN A 1 235 ? 1.339 68.788 21.973 1.00 16.21 235 ASN A O 1
ATOM 1875 N N . SER A 1 236 ? 1.102 67.297 20.321 1.00 16.58 236 SER A N 1
ATOM 1876 C CA . SER A 1 236 ? -0.209 67.793 19.917 1.00 18.97 236 SER A CA 1
ATOM 1877 C C . SER A 1 236 ? -1.253 67.106 20.799 1.00 19.16 236 SER A C 1
ATOM 1878 O O . SER A 1 236 ? -2.405 67.518 20.858 1.00 20.93 236 SER A O 1
ATOM 1881 N N . MET A 1 237 ? -0.823 66.052 21.480 1.00 16.85 237 MET A N 1
ATOM 1882 C CA . MET A 1 237 ? -1.706 65.286 22.356 1.00 19.11 237 MET A CA 1
ATOM 1883 C C . MET A 1 237 ? -1.618 65.796 23.786 1.00 16.91 237 MET A C 1
ATOM 1884 O O . MET A 1 237 ? -0.529 66.109 24.269 1.00 14.29 237 MET A O 1
ATOM 1889 N N . ASP A 1 238 ? -2.761 65.901 24.462 1.00 17.70 238 ASP A N 1
ATOM 1890 C CA . ASP A 1 238 ? -2.749 66.357 25.841 1.00 15.49 238 ASP A CA 1
ATOM 1891 C C . ASP A 1 238 ? -2.650 65.169 26.803 1.00 17.98 238 ASP A C 1
ATOM 1892 O O . ASP A 1 238 ? -3.623 64.800 27.456 1.00 15.43 238 ASP A O 1
ATOM 1897 N N . ASN A 1 239 ? -1.469 64.554 26.875 1.00 13.38 239 ASN A N 1
ATOM 1898 C CA . ASN A 1 239 ? -1.305 63.442 27.796 1.00 13.38 239 ASN A CA 1
ATOM 1899 C C . ASN A 1 239 ? -1.388 64.088 29.183 1.00 13.75 239 ASN A C 1
ATOM 1900 O O . ASN A 1 239 ? -0.783 65.134 29.436 1.00 14.29 239 ASN A O 1
ATOM 1905 N N . GLY A 1 240 ? -2.167 63.501 30.080 1.00 15.73 240 GLY A N 1
ATOM 1906 C CA . GLY A 1 240 ? -2.307 64.146 31.365 1.00 13.11 240 GLY A CA 1
ATOM 1907 C C . GLY A 1 240 ? -2.203 63.352 32.638 1.00 15.25 240 GLY A C 1
ATOM 1908 O O . GLY A 1 240 ? -1.903 62.157 32.654 1.00 14.44 240 GLY A O 1
ATOM 1909 N N . PHE A 1 241 ? -2.416 64.073 33.727 1.00 13.06 241 PHE A N 1
ATOM 1910 C CA . PHE A 1 241 ? -2.406 63.457 35.024 1.00 14.42 241 PHE A CA 1
ATOM 1911 C C . PHE A 1 241 ? -3.773 63.784 35.604 1.00 16.79 241 PHE A C 1
ATOM 1912 O O . PHE A 1 241 ? -4.471 64.675 35.108 1.00 12.79 241 PHE A O 1
ATOM 1920 N N . LEU A 1 242 ? -4.161 63.037 36.631 1.00 15.64 242 LEU A N 1
ATOM 1921 C CA . LEU A 1 242 ? -5.460 63.208 37.267 1.00 19.14 242 LEU A CA 1
ATOM 1922 C C . LEU A 1 242 ? -5.397 62.647 38.673 1.00 20.63 242 LEU A C 1
ATOM 1923 O O . LEU A 1 242 ? -4.926 61.514 38.876 1.00 21.31 242 LEU A O 1
ATOM 1928 N N . MET A 1 243 ? -5.872 63.439 39.635 1.00 22.59 243 MET A N 1
ATOM 1929 C CA . MET A 1 243 ? -5.899 63.051 41.050 1.00 23.58 243 MET A CA 1
ATOM 1930 C C . MET A 1 243 ? -7.305 63.277 41.600 1.00 23.26 243 MET A C 1
ATOM 1931 O O . MET A 1 243 ? -8.000 64.226 41.218 1.00 23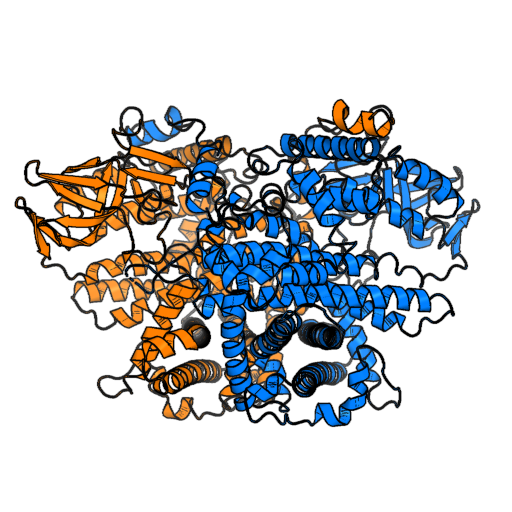.31 243 MET A O 1
ATOM 1936 N N . PHE A 1 244 ? -7.721 62.402 42.503 1.00 21.26 244 PHE A N 1
ATOM 1937 C CA . PHE A 1 244 ? -9.045 62.508 43.093 1.00 20.91 244 PHE A CA 1
ATOM 1938 C C . PHE A 1 244 ? -8.949 62.730 44.594 1.00 18.94 244 PHE A C 1
ATOM 1939 O O . PHE A 1 244 ? -8.187 62.054 45.280 1.00 20.16 244 PHE A O 1
ATOM 1947 N N . ASP A 1 245 ? -9.729 63.674 45.100 1.00 20.23 245 ASP A N 1
ATOM 1948 C CA . ASP A 1 245 ? -9.748 63.937 46.530 1.00 23.90 245 ASP A CA 1
ATOM 1949 C C . ASP A 1 245 ? -11.123 63.511 47.013 1.00 23.68 245 ASP A C 1
ATOM 1950 O O . ASP A 1 245 ? -12.014 64.341 47.189 1.00 22.50 245 ASP A O 1
ATOM 1955 N N . HIS A 1 246 ? -11.281 62.200 47.195 1.00 23.81 246 HIS A N 1
ATOM 1956 C CA . HIS A 1 246 ? -12.538 61.600 47.629 1.00 23.00 246 HIS A CA 1
ATOM 1957 C C . HIS A 1 246 ? -13.690 62.005 46.719 1.00 23.95 246 HIS A C 1
ATOM 1958 O O . HIS A 1 246 ? -14.755 62.396 47.189 1.00 23.08 246 HIS A O 1
ATOM 1965 N N . VAL A 1 247 ? -13.467 61.907 45.415 1.00 22.17 247 VAL A N 1
ATOM 1966 C CA . VAL A 1 247 ? -14.481 62.255 44.426 1.00 23.80 247 VAL A CA 1
ATOM 1967 C C . VAL A 1 247 ? -15.599 61.222 44.472 1.00 26.13 247 VAL A C 1
ATOM 1968 O O . VAL A 1 247 ? -15.337 60.025 44.592 1.00 26.21 247 VAL A O 1
ATOM 1972 N N . ARG A 1 248 ? -16.844 61.675 44.377 1.00 25.31 248 ARG A N 1
ATOM 1973 C CA . ARG A 1 248 ? -17.968 60.753 44.440 1.00 28.34 248 ARG A CA 1
ATOM 1974 C C . ARG A 1 248 ? -18.690 60.585 43.120 1.00 26.93 248 ARG A C 1
ATOM 1975 O O . ARG A 1 248 ? -18.923 61.546 42.390 1.00 28.15 248 ARG A O 1
ATOM 1983 N N . ILE A 1 249 ? -19.049 59.341 42.827 1.00 26.17 249 ILE A N 1
ATOM 1984 C CA . ILE A 1 249 ? -19.762 59.029 41.603 1.00 26.48 249 ILE A CA 1
ATOM 1985 C C . ILE A 1 249 ? -20.859 58.020 41.945 1.00 31.85 249 ILE A C 1
ATOM 1986 O O . ILE A 1 249 ? -20.748 57.259 42.914 1.00 29.18 249 ILE A O 1
ATOM 1991 N N . PRO A 1 250 ? -21.951 58.014 41.162 1.00 30.95 250 PRO A N 1
ATOM 1992 C CA . PRO A 1 250 ? -23.035 57.069 41.426 1.00 31.92 250 PRO A CA 1
ATOM 1993 C C . PRO A 1 250 ? -22.506 55.636 41.316 1.00 32.60 250 PRO A C 1
ATOM 1994 O O . PRO A 1 250 ? -21.556 55.371 40.573 1.00 30.61 250 PRO A O 1
ATOM 1998 N N . ARG A 1 251 ? -23.125 54.718 42.054 1.00 31.17 251 ARG A N 1
ATOM 1999 C CA . ARG A 1 251 ? -22.729 53.314 42.026 1.00 30.56 251 ARG A CA 1
ATOM 2000 C C . ARG A 1 251 ? -22.887 52.735 40.624 1.00 28.89 251 ARG A C 1
ATOM 2001 O O . ARG A 1 251 ? -22.032 51.990 40.149 1.00 27.56 251 ARG A O 1
ATOM 2009 N N . ASP A 1 252 ? -23.988 53.088 39.972 1.00 26.66 252 ASP A N 1
ATOM 2010 C CA . ASP A 1 252 ? -24.292 52.586 38.644 1.00 27.26 252 ASP A CA 1
ATOM 2011 C C . ASP A 1 252 ? -23.341 53.123 37.570 1.00 28.98 252 ASP A C 1
ATOM 2012 O O . ASP A 1 252 ? -23.522 52.871 36.376 1.00 30.13 252 ASP A O 1
ATOM 2017 N N . GLN A 1 253 ? -22.323 53.854 37.998 1.00 26.93 253 GLN A N 1
ATOM 2018 C CA . GLN A 1 253 ? -21.351 54.412 37.077 1.00 29.79 253 GLN A CA 1
ATOM 2019 C C . GLN A 1 253 ? -20.168 53.451 36.961 1.00 31.15 253 GLN A C 1
ATOM 2020 O O . GLN A 1 253 ? -19.189 53.711 36.262 1.00 28.90 253 GLN A O 1
ATOM 2026 N N . MET A 1 254 ? -20.265 52.325 37.662 1.00 33.14 254 MET A N 1
ATOM 2027 C CA . MET A 1 254 ? -19.227 51.300 37.598 1.00 31.38 254 MET A CA 1
ATOM 2028 C C . MET A 1 254 ? -19.593 50.380 36.438 1.00 30.98 254 MET A C 1
ATOM 2029 O O . MET A 1 254 ? -20.746 49.964 36.311 1.00 32.85 254 MET A O 1
ATOM 2034 N N . LEU A 1 255 ? -18.629 50.080 35.578 1.00 29.85 255 LEU A N 1
ATOM 2035 C CA . LEU A 1 255 ? -18.900 49.182 34.460 1.00 31.50 255 LEU A CA 1
ATOM 2036 C C . LEU A 1 255 ? -19.218 47.837 35.099 1.00 31.25 255 LEU A C 1
ATOM 2037 O O . LEU A 1 255 ? -18.372 47.261 35.775 1.00 30.90 255 LEU A O 1
ATOM 2042 N N . MET A 1 256 ? -20.428 47.330 34.895 1.00 33.45 256 MET A N 1
ATOM 2043 C CA . MET A 1 256 ? -20.822 46.072 35.521 1.00 35.21 256 MET A CA 1
ATOM 2044 C C . MET A 1 256 ? -21.282 44.957 34.575 1.00 35.16 256 MET A C 1
ATOM 2045 O O . MET A 1 256 ? -22.294 44.300 34.818 1.00 35.90 256 MET A O 1
ATOM 2050 N N . ARG A 1 257 ? -20.531 44.735 33.506 1.00 36.31 257 ARG A N 1
ATOM 2051 C CA . ARG A 1 257 ? -20.892 43.693 32.564 1.00 37.50 257 ARG A CA 1
ATOM 2052 C C . ARG A 1 257 ? -20.256 42.379 32.988 1.00 37.47 257 ARG A C 1
ATOM 2053 O O . ARG A 1 257 ? -20.856 41.319 32.840 1.00 36.78 257 ARG A O 1
ATOM 2061 N N . LEU A 1 258 ? -19.039 42.465 33.518 1.00 35.64 258 LEU A N 1
ATOM 2062 C CA . LEU A 1 258 ? -18.293 41.288 33.957 1.00 36.51 258 LEU A CA 1
ATOM 2063 C C . LEU A 1 258 ? -18.527 40.994 35.435 1.00 36.73 258 LEU A C 1
ATOM 2064 O O . LEU A 1 258 ? -18.421 39.847 35.880 1.00 36.97 258 LEU A O 1
ATOM 2069 N N . SER A 1 259 ? -18.832 42.039 36.194 1.00 36.52 259 SER A N 1
ATOM 2070 C CA . SER A 1 259 ? -19.103 41.906 37.617 1.00 36.09 259 SER A CA 1
ATOM 2071 C C . SER A 1 259 ? -19.867 43.140 38.071 1.00 36.14 259 SER A C 1
ATOM 2072 O O . SER A 1 259 ? -19.764 44.210 37.466 1.00 30.01 259 SER A O 1
ATOM 2075 N N . LYS A 1 260 ? -20.648 42.994 39.133 1.00 35.02 260 LYS A N 1
ATOM 2076 C CA . LYS A 1 260 ? -21.430 44.117 39.621 1.00 37.07 260 LYS A CA 1
ATOM 2077 C C . LYS A 1 260 ? -21.415 44.248 41.130 1.00 35.87 260 LYS A C 1
ATOM 2078 O O . LYS A 1 260 ? -20.999 43.338 41.840 1.00 37.11 260 LYS A O 1
ATOM 2084 N N . VAL A 1 261 ? -21.857 45.405 41.601 1.00 33.88 261 VAL A N 1
ATOM 2085 C CA . VAL A 1 261 ? -21.916 45.688 43.023 1.00 34.66 261 VAL A CA 1
ATOM 2086 C C . VAL A 1 261 ? -23.318 46.188 43.328 1.00 35.11 261 VAL A C 1
ATOM 2087 O O . VAL A 1 261 ? -23.674 47.315 42.985 1.00 37.03 261 VAL A O 1
ATOM 2091 N N . THR A 1 262 ? -24.117 45.339 43.961 1.00 35.60 262 THR A N 1
ATOM 2092 C CA . THR A 1 262 ? -25.493 45.678 44.320 1.00 36.15 262 THR A CA 1
ATOM 2093 C C . THR A 1 262 ? -25.571 46.836 45.315 1.00 35.79 262 THR A C 1
ATOM 2094 O O . THR A 1 262 ? -24.557 47.272 45.862 1.00 32.77 262 THR A O 1
ATOM 2098 N N . ARG A 1 263 ? -26.787 47.328 45.548 1.00 40.94 263 ARG A N 1
ATOM 2099 C CA . ARG A 1 263 ? -27.008 48.422 46.496 1.00 42.01 263 ARG A CA 1
ATOM 2100 C C . ARG A 1 263 ? -26.586 47.971 47.888 1.00 42.83 263 ARG A C 1
ATOM 2101 O O . ARG A 1 263 ? -26.188 48.786 48.723 1.00 42.84 263 ARG A O 1
ATOM 2109 N N . GLU A 1 264 ? -26.674 46.667 48.131 1.00 43.27 264 GLU A N 1
ATOM 2110 C CA . GLU A 1 264 ? -26.299 46.100 49.422 1.00 44.45 264 GLU A CA 1
ATOM 2111 C C . GLU A 1 264 ? -24.793 46.145 49.615 1.00 42.79 264 GLU A C 1
ATOM 2112 O O . GLU A 1 264 ? -24.296 45.981 50.729 1.00 44.76 264 GLU A O 1
ATOM 2118 N N . GLY A 1 265 ? -24.070 46.364 48.520 1.00 42.12 265 GLY A N 1
ATOM 2119 C CA . GLY A 1 265 ? -22.623 46.442 48.595 1.00 40.10 265 GLY A CA 1
ATOM 2120 C C . GLY A 1 265 ? -21.909 45.129 48.359 1.00 38.77 265 GLY A C 1
ATOM 2121 O O . GLY A 1 265 ? -20.707 45.027 48.593 1.00 39.80 265 GLY A O 1
ATOM 2122 N N . GLU A 1 266 ? -22.635 44.123 47.892 1.00 37.29 266 GLU A N 1
ATOM 2123 C CA . GLU A 1 266 ? -22.025 42.822 47.648 1.00 36.65 266 GLU A CA 1
ATOM 2124 C C . GLU A 1 266 ? -21.422 42.740 46.246 1.00 34.61 266 GLU A C 1
ATOM 2125 O O . GLU A 1 266 ? -22.022 43.201 45.273 1.00 34.20 266 GLU A O 1
ATOM 2131 N N . TYR A 1 267 ? -20.230 42.158 46.156 1.00 31.55 267 TYR A N 1
ATOM 2132 C CA . TYR A 1 267 ? -19.549 41.992 44.880 1.00 34.18 267 TYR A CA 1
ATOM 2133 C C . TYR A 1 267 ? -20.078 40.721 44.250 1.00 33.23 267 TYR A C 1
ATOM 2134 O O . TYR A 1 267 ? -20.086 39.675 44.893 1.00 32.28 267 TYR A O 1
ATOM 2143 N N . VAL A 1 268 ? -20.505 40.805 42.994 1.00 33.99 268 VAL A N 1
ATOM 2144 C CA . VAL A 1 268 ? -21.051 39.642 42.307 1.00 36.31 268 VAL A CA 1
ATOM 2145 C C . VAL A 1 268 ? -20.492 39.451 40.901 1.00 38.91 268 VAL A C 1
ATOM 2146 O O . VAL A 1 268 ? -20.865 40.161 39.966 1.00 40.69 268 VAL A O 1
ATOM 2150 N N . PRO A 1 269 ? -19.576 38.490 40.733 1.00 41.17 269 PRO A N 1
ATOM 2151 C CA . PRO A 1 269 ? -18.988 38.225 39.416 1.00 41.32 269 PRO A CA 1
ATOM 2152 C C . PRO A 1 269 ? -20.062 37.722 38.441 1.00 43.41 269 PRO A C 1
ATOM 2153 O O . PRO A 1 269 ? -20.655 36.667 38.662 1.00 43.45 269 PRO A O 1
ATOM 2157 N N . SER A 1 270 ? -20.309 38.485 37.374 1.00 45.21 270 SER A N 1
ATOM 2158 C CA . SER A 1 270 ? -21.316 38.127 36.368 1.00 46.97 270 SER A CA 1
ATOM 2159 C C . SER A 1 270 ? -21.057 36.747 35.769 1.00 48.12 270 SER A C 1
ATOM 2160 O O . SER A 1 270 ? -19.958 36.200 35.880 1.00 49.26 270 SER A O 1
ATOM 2163 N N . ASP A 1 271 ? -22.074 36.178 35.132 1.00 48.88 271 ASP A N 1
ATOM 2164 C CA . ASP A 1 271 ? -21.942 34.856 34.532 1.00 51.33 271 ASP A CA 1
ATOM 2165 C C . ASP A 1 271 ? -21.326 34.927 33.141 1.00 52.67 271 ASP A C 1
ATOM 2166 O O . ASP A 1 271 ? -21.226 33.913 32.445 1.00 53.68 271 ASP A O 1
ATOM 2171 N N . VAL A 1 272 ? -20.913 36.121 32.727 1.00 52.27 272 VAL A N 1
ATOM 2172 C CA . VAL A 1 272 ? -20.300 36.284 31.415 1.00 52.11 272 VAL A CA 1
ATOM 2173 C C . VAL A 1 272 ? -18.869 35.770 31.395 1.00 51.90 272 VAL A C 1
ATOM 2174 O O . VAL A 1 272 ? -18.104 36.019 32.324 1.00 52.41 272 VAL A O 1
ATOM 2178 N N . PRO A 1 273 ? -18.495 35.047 30.322 1.00 53.00 273 PRO A N 1
ATOM 2179 C CA . PRO A 1 273 ? -17.150 34.493 30.163 1.00 53.32 273 PRO A CA 1
ATOM 2180 C C . PRO A 1 273 ? -16.123 35.613 30.014 1.00 53.88 273 PRO A C 1
ATOM 2181 O O . PRO A 1 273 ? -16.106 36.323 29.008 1.00 53.73 273 PRO A O 1
ATOM 2185 N N . LYS A 1 274 ? -15.270 35.770 31.022 1.00 55.09 274 LYS A N 1
ATOM 2186 C CA . LYS A 1 274 ? -14.239 36.800 30.999 1.00 54.01 274 LYS A CA 1
ATOM 2187 C C . LYS A 1 274 ? -13.227 36.529 29.884 1.00 54.79 274 LYS A C 1
ATOM 2188 O O . LYS A 1 274 ? -12.432 37.403 29.526 1.00 54.83 274 LYS A O 1
ATOM 2190 N N . GLN A 1 275 ? -13.263 35.312 29.342 1.00 54.18 275 GLN A N 1
ATOM 2191 C CA . GLN A 1 275 ? -12.357 34.910 28.269 1.00 54.42 275 GLN A CA 1
ATOM 2192 C C . GLN A 1 275 ? -12.684 35.653 26.978 1.00 54.59 275 GLN A C 1
ATOM 2193 O O . GLN A 1 275 ? -11.979 35.518 25.979 1.00 55.83 275 GLN A O 1
ATOM 2195 N N . LEU A 1 276 ? -13.762 36.430 27.007 1.00 54.80 276 LEU A N 1
ATOM 2196 C CA . LEU A 1 276 ? -14.183 37.199 25.846 1.00 54.31 276 LEU A CA 1
ATOM 2197 C C . LEU A 1 276 ? -13.599 38.607 25.909 1.00 55.90 276 LEU A C 1
ATOM 2198 O O . LEU A 1 276 ? -14.047 39.505 25.195 1.00 57.27 276 LEU A O 1
ATOM 2200 N N . VAL A 1 277 ? -12.604 38.797 26.773 1.00 56.64 277 VAL A N 1
ATOM 2201 C CA . VAL A 1 277 ? -11.950 40.093 26.926 1.00 57.50 277 VAL A CA 1
ATOM 2202 C C . VAL A 1 277 ? -10.848 40.253 25.879 1.00 58.64 277 VAL A C 1
ATOM 2203 O O . VAL A 1 277 ? -9.944 41.081 26.027 1.00 58.86 277 VAL A O 1
ATOM 2205 N N . TYR A 1 278 ? -10.930 39.455 24.818 1.00 59.09 278 TYR A N 1
ATOM 2206 C CA . TYR A 1 278 ? -9.951 39.506 23.736 1.00 59.84 278 TYR A CA 1
ATOM 2207 C C . TYR A 1 278 ? -10.156 40.764 22.885 1.00 59.84 278 TYR A C 1
ATOM 2208 O O . TYR A 1 278 ? -9.497 40.948 21.858 1.00 60.44 278 TYR A O 1
ATOM 2210 N N . GLY A 1 279 ? -11.074 41.626 23.315 1.00 58.98 279 GLY A N 1
ATOM 2211 C CA . GLY A 1 279 ? -11.328 42.849 22.582 1.00 58.24 279 GLY A CA 1
ATOM 2212 C C . GLY A 1 279 ? -10.310 43.909 22.955 1.00 59.18 279 GLY A C 1
ATOM 2213 O O . GLY A 1 279 ? -10.320 45.019 22.414 1.00 60.05 279 GLY A O 1
ATOM 2214 N N . THR A 1 280 ? -9.424 43.567 23.886 1.00 58.41 280 THR A N 1
ATOM 2215 C CA . THR A 1 280 ? -8.397 44.499 24.334 1.00 57.21 280 THR A CA 1
ATOM 2216 C C . THR A 1 280 ? -6.999 43.909 24.161 1.00 57.29 280 THR A C 1
ATOM 2217 O O . THR A 1 280 ? -6.005 44.537 24.536 1.00 57.76 280 THR A O 1
ATOM 2219 N N . MET A 1 281 ? -6.912 42.715 23.581 1.00 55.63 281 MET A N 1
ATOM 2220 C CA . MET A 1 281 ? -5.611 42.095 23.403 1.00 53.56 281 MET A CA 1
ATOM 2221 C C . MET A 1 281 ? -5.426 41.177 22.197 1.00 54.33 281 MET A C 1
ATOM 2222 O O . MET A 1 281 ? -4.446 40.430 22.140 1.00 55.15 281 MET A O 1
ATOM 2227 N N . VAL A 1 282 ? -6.343 41.219 21.240 1.00 53.02 282 VAL A N 1
ATOM 2228 C CA . VAL A 1 282 ? -6.209 40.368 20.057 1.00 51.86 282 VAL A CA 1
ATOM 2229 C C . VAL A 1 282 ? -6.393 41.220 18.812 1.00 52.25 282 VAL A C 1
ATOM 2230 O O . VAL A 1 282 ? -5.546 41.236 17.909 1.00 51.29 282 VAL A O 1
ATOM 2234 N N . TYR A 1 283 ? -7.521 41.919 18.767 1.00 51.71 283 TYR A N 1
ATOM 2235 C CA . TYR A 1 283 ? -7.859 42.806 17.670 1.00 49.30 283 TYR A CA 1
ATOM 2236 C C . TYR A 1 283 ? -7.015 44.074 17.810 1.00 47.42 283 TYR A C 1
ATOM 2237 O O . TYR A 1 283 ? -6.473 44.587 16.831 1.00 46.49 283 TYR A O 1
ATOM 2246 N N . VAL A 1 284 ? -6.914 44.566 19.042 1.00 45.19 284 VAL A N 1
ATOM 2247 C CA . VAL A 1 284 ? -6.152 45.773 19.331 1.00 44.32 284 VAL A CA 1
ATOM 2248 C C . VAL A 1 284 ? -4.695 45.624 18.927 1.00 44.73 284 VAL A C 1
ATOM 2249 O O . VAL A 1 284 ? -4.117 46.521 18.318 1.00 45.94 284 VAL A O 1
ATOM 2253 N N . ARG A 1 285 ? -4.100 44.490 19.274 1.00 43.36 285 ARG A N 1
ATOM 2254 C CA . ARG A 1 285 ? -2.704 44.244 18.934 1.00 42.03 285 ARG A CA 1
ATOM 2255 C C . ARG A 1 285 ? -2.552 44.004 17.436 1.00 41.66 285 ARG A C 1
ATOM 2256 O O . ARG A 1 285 ? -1.476 44.194 16.877 1.00 42.32 285 ARG A O 1
ATOM 2264 N N . GLN A 1 286 ? -3.631 43.594 16.784 1.00 38.55 286 GLN A N 1
ATOM 2265 C CA . GLN A 1 286 ? -3.526 43.350 15.363 1.00 37.78 286 GLN A CA 1
ATOM 2266 C C . GLN A 1 286 ? -3.420 44.705 14.678 1.00 36.37 286 GLN A C 1
ATOM 2267 O O . GLN A 1 286 ? -2.732 44.846 13.665 1.00 33.11 286 GLN A O 1
ATOM 2273 N N . THR A 1 287 ? -4.078 45.716 15.242 1.00 35.26 287 THR A N 1
ATOM 2274 C CA . THR A 1 287 ? -4.042 47.058 14.667 1.00 35.09 287 THR A CA 1
ATOM 2275 C C . THR A 1 287 ? -2.661 47.642 14.931 1.00 32.90 287 THR A C 1
ATOM 2276 O O . THR A 1 287 ? -2.122 48.387 14.109 1.00 30.87 287 THR A O 1
ATOM 2280 N N . ILE A 1 288 ? -2.084 47.286 16.077 1.00 28.50 288 ILE A N 1
ATOM 2281 C CA . ILE A 1 288 ? -0.751 47.756 16.431 1.00 27.54 288 ILE A CA 1
ATOM 2282 C C . ILE A 1 288 ? 0.270 47.167 15.453 1.00 25.94 288 ILE A C 1
ATOM 2283 O O . ILE A 1 288 ? 1.163 47.868 14.991 1.00 22.01 288 ILE A O 1
ATOM 2288 N N . VAL A 1 289 ? 0.128 45.881 15.141 1.00 24.26 289 VAL A N 1
ATOM 2289 C CA . VAL A 1 289 ? 1.007 45.215 14.195 1.00 22.51 289 VAL A CA 1
ATOM 2290 C C . VAL A 1 289 ? 0.816 45.841 12.819 1.00 24.61 289 VAL A C 1
ATOM 2291 O O . VAL A 1 289 ? 1.768 45.991 12.049 1.00 23.05 289 VAL A O 1
ATOM 2295 N N . ALA A 1 290 ? -0.424 46.200 12.501 1.00 25.32 290 ALA A N 1
ATOM 2296 C CA . ALA A 1 290 ? -0.722 46.823 11.218 1.00 23.77 290 ALA A CA 1
ATOM 2297 C C . ALA A 1 290 ? -0.106 48.214 11.194 1.00 24.54 290 ALA A C 1
ATOM 2298 O O . ALA A 1 290 ? 0.425 48.652 10.165 1.00 25.15 290 ALA A O 1
ATOM 2300 N N . ASP A 1 291 ? -0.162 48.914 12.328 1.00 23.43 291 ASP A N 1
ATOM 2301 C CA . ASP A 1 291 ? 0.411 50.252 12.388 1.00 22.31 291 ASP A CA 1
ATOM 2302 C C . ASP A 1 291 ? 1.917 50.193 12.204 1.00 18.92 291 ASP A C 1
ATOM 2303 O O . ASP A 1 291 ? 2.518 51.128 11.679 1.00 16.00 291 ASP A O 1
ATOM 2308 N N . ALA A 1 292 ? 2.539 49.100 12.637 1.00 15.41 292 ALA A N 1
ATOM 2309 C CA . ALA A 1 292 ? 3.984 48.965 12.485 1.00 14.50 292 ALA A CA 1
ATOM 2310 C C . ALA A 1 292 ? 4.363 48.940 10.995 1.00 15.17 292 ALA A C 1
ATOM 2311 O O . ALA A 1 292 ? 5.302 49.617 10.576 1.00 10.57 292 ALA A O 1
ATOM 2313 N N . SER A 1 293 ? 3.635 48.161 10.198 1.00 13.95 293 SER A N 1
ATOM 2314 C CA . SER A 1 293 ? 3.901 48.074 8.765 1.00 16.07 293 SER A CA 1
ATOM 2315 C C . SER A 1 293 ? 3.716 49.450 8.116 1.00 16.92 293 SER A C 1
ATOM 2316 O O . SER A 1 293 ? 4.494 49.852 7.240 1.00 16.81 293 SER A O 1
ATOM 2319 N N . ASN A 1 294 ? 2.696 50.175 8.558 1.00 15.44 294 ASN A N 1
ATOM 2320 C CA . ASN A 1 294 ? 2.422 51.511 8.035 1.00 16.68 294 ASN A CA 1
ATOM 2321 C C . ASN A 1 294 ? 3.570 52.463 8.353 1.00 16.98 294 ASN A C 1
ATOM 2322 O O . ASN A 1 294 ? 4.060 53.158 7.466 1.00 18.49 294 ASN A O 1
ATOM 2327 N N . ALA A 1 295 ? 3.997 52.491 9.619 1.00 14.23 295 ALA A N 1
ATOM 2328 C CA . ALA A 1 295 ? 5.089 53.378 10.045 1.00 14.36 295 ALA A CA 1
ATOM 2329 C C . ALA A 1 295 ? 6.414 53.016 9.383 1.00 12.02 295 ALA A C 1
ATOM 2330 O O . ALA A 1 295 ? 7.142 53.887 8.922 1.00 14.58 295 ALA A O 1
ATOM 2332 N N . LEU A 1 296 ? 6.731 51.728 9.344 1.00 10.75 296 LEU A N 1
ATOM 2333 C CA . LEU A 1 296 ? 7.977 51.307 8.738 1.00 10.68 296 LEU A CA 1
ATOM 2334 C C . LEU A 1 296 ? 7.996 51.614 7.236 1.00 10.27 296 LEU A C 1
ATOM 2335 O O . LEU A 1 296 ? 8.996 52.082 6.717 1.00 11.24 296 LEU A O 1
ATOM 2340 N N . SER A 1 297 ? 6.881 51.368 6.554 1.00 11.56 297 SER A N 1
ATOM 2341 C CA . SER A 1 297 ? 6.775 51.622 5.123 1.00 13.37 297 SER A CA 1
ATOM 2342 C C . SER A 1 297 ? 6.987 53.105 4.798 1.00 13.93 297 SER A C 1
ATOM 2343 O O . SER A 1 297 ? 7.624 53.445 3.792 1.00 13.50 297 SER A O 1
ATOM 2346 N N . ARG A 1 298 ? 6.494 53.996 5.656 1.00 14.06 298 ARG A N 1
ATOM 2347 C CA . ARG A 1 298 ? 6.685 55.421 5.414 1.00 12.37 298 ARG A CA 1
ATOM 2348 C C . ARG A 1 298 ? 8.175 55.752 5.470 1.00 13.05 298 ARG A C 1
ATOM 2349 O O . ARG A 1 298 ? 8.685 56.460 4.597 1.00 13.68 298 ARG A O 1
ATOM 2357 N N . ALA A 1 299 ? 8.868 55.246 6.492 1.00 10.81 299 ALA A N 1
ATOM 2358 C CA . ALA A 1 299 ? 10.295 55.498 6.653 1.00 12.28 299 ALA A CA 1
ATOM 2359 C C . ALA A 1 299 ? 11.099 54.909 5.496 1.00 11.22 299 ALA A C 1
ATOM 2360 O O . ALA A 1 299 ? 11.975 55.578 4.946 1.00 12.20 299 ALA A O 1
ATOM 2362 N N . VAL A 1 300 ? 10.804 53.666 5.127 1.00 8.98 300 VAL A N 1
ATOM 2363 C CA . VAL A 1 300 ? 11.511 53.001 4.023 1.00 11.35 300 VAL A CA 1
ATOM 2364 C C . VAL A 1 300 ? 11.246 53.729 2.693 1.00 13.54 300 VAL A C 1
ATOM 2365 O O . VAL A 1 300 ? 12.151 53.881 1.856 1.00 11.97 300 VAL A O 1
ATOM 2369 N N . CYS A 1 301 ? 10.013 54.191 2.495 1.00 11.73 301 CYS A N 1
ATOM 2370 C CA . CYS A 1 301 ? 9.676 54.920 1.286 1.00 13.76 301 CYS A CA 1
ATOM 2371 C C . CYS A 1 301 ? 10.574 56.143 1.144 1.00 13.83 301 CYS A C 1
ATOM 2372 O O . CYS A 1 301 ? 11.118 56.400 0.077 1.00 11.21 301 CYS A O 1
ATOM 2375 N N . ILE A 1 302 ? 10.722 56.906 2.226 1.00 12.07 302 ILE A N 1
ATOM 2376 C CA . ILE A 1 302 ? 11.554 58.103 2.219 1.00 12.25 302 ILE A CA 1
ATOM 2377 C C . ILE A 1 302 ? 13.015 57.746 1.984 1.00 13.94 302 ILE A C 1
ATOM 2378 O O . ILE A 1 302 ? 13.665 58.342 1.132 1.00 12.08 302 ILE A O 1
ATOM 2383 N N . ALA A 1 303 ? 13.537 56.761 2.716 1.00 11.05 303 ALA A N 1
ATOM 2384 C CA . ALA A 1 303 ? 14.946 56.382 2.563 1.00 14.68 303 ALA A CA 1
ATOM 2385 C C . ALA A 1 303 ? 15.277 55.768 1.198 1.00 12.48 303 ALA A C 1
ATOM 2386 O O . ALA A 1 303 ? 16.387 55.935 0.680 1.00 14.43 303 ALA A O 1
ATOM 2388 N N . THR A 1 304 ? 14.321 55.063 0.614 1.00 11.45 304 THR A N 1
ATOM 2389 C CA . THR A 1 304 ? 14.541 54.447 -0.685 1.00 11.83 304 THR A CA 1
ATOM 2390 C C . THR A 1 304 ? 14.614 55.526 -1.764 1.00 12.41 304 THR A C 1
ATOM 2391 O O . THR A 1 304 ? 15.528 55.536 -2.586 1.00 15.94 304 THR A O 1
ATOM 2395 N N . ARG A 1 305 ? 13.656 56.443 -1.770 1.00 10.30 305 ARG A N 1
ATOM 2396 C CA . ARG A 1 305 ? 13.690 57.491 -2.775 1.00 12.15 305 ARG A CA 1
ATOM 2397 C C . ARG A 1 305 ? 14.925 58.365 -2.651 1.00 12.44 305 ARG A C 1
ATOM 2398 O O . ARG A 1 305 ? 15.591 58.653 -3.644 1.00 11.76 305 ARG A O 1
ATOM 2406 N N . TYR A 1 306 ? 15.247 58.790 -1.433 1.00 13.01 306 TYR A N 1
ATOM 2407 C CA . TYR A 1 306 ? 16.420 59.644 -1.238 1.00 13.50 306 TYR A CA 1
ATOM 2408 C C . TYR A 1 306 ? 17.705 58.901 -1.617 1.00 11.94 306 TYR A C 1
ATOM 2409 O O . TYR A 1 306 ? 18.640 59.511 -2.128 1.00 12.85 306 TYR A O 1
ATOM 2418 N N . SER A 1 307 ? 17.753 57.590 -1.375 1.00 9.32 307 SER A N 1
ATOM 2419 C CA . SER A 1 307 ? 18.941 56.817 -1.724 1.00 10.89 307 SER A CA 1
ATOM 2420 C C . SER A 1 307 ? 19.148 56.721 -3.229 1.00 10.42 307 SER A C 1
ATOM 2421 O O . SER A 1 307 ? 20.269 56.506 -3.687 1.00 13.37 307 SER A O 1
ATOM 2424 N N . ALA A 1 308 ? 18.065 56.859 -3.992 1.00 11.97 308 ALA A N 1
ATOM 2425 C CA . ALA A 1 308 ? 18.126 56.798 -5.456 1.00 11.99 308 ALA A CA 1
ATOM 2426 C C . ALA A 1 308 ? 18.442 58.201 -6.009 1.00 13.82 308 ALA A C 1
ATOM 2427 O O . ALA A 1 308 ? 18.877 58.361 -7.163 1.00 15.10 308 ALA A O 1
ATOM 2429 N N . VAL A 1 309 ? 18.229 59.221 -5.180 1.00 11.93 309 VAL A N 1
ATOM 2430 C CA . VAL A 1 309 ? 18.503 60.603 -5.579 1.00 12.29 309 VAL A CA 1
ATOM 2431 C C . VAL A 1 309 ? 19.933 60.999 -5.193 1.00 15.13 309 VAL A C 1
ATOM 2432 O O . VAL A 1 309 ? 20.682 61.529 -6.006 1.00 13.30 309 VAL A O 1
ATOM 2436 N N . ARG A 1 310 ? 20.301 60.732 -3.938 1.00 14.02 310 ARG A N 1
ATOM 2437 C CA . ARG A 1 310 ? 21.613 61.085 -3.421 1.00 14.39 310 ARG A CA 1
ATOM 2438 C C . ARG A 1 310 ? 22.762 60.321 -4.076 1.00 14.07 310 ARG A C 1
ATOM 2439 O O . ARG A 1 310 ? 22.760 59.091 -4.116 1.00 12.75 310 ARG A O 1
ATOM 2447 N N . ARG A 1 311 ? 23.744 61.055 -4.595 1.00 14.42 311 ARG A N 1
ATOM 2448 C CA . ARG A 1 311 ? 24.918 60.433 -5.201 1.00 15.09 311 ARG A CA 1
ATOM 2449 C C . ARG A 1 311 ? 26.148 60.833 -4.384 1.00 17.94 311 ARG A C 1
ATOM 2450 O O . ARG A 1 311 ? 26.272 61.993 -3.981 1.00 16.98 311 ARG A O 1
ATOM 2458 N N . GLN A 1 312 ? 27.044 59.880 -4.120 1.00 16.40 312 GLN A N 1
ATOM 2459 C CA . GLN A 1 312 ? 28.242 60.180 -3.354 1.00 14.79 312 GLN A CA 1
ATOM 2460 C C . GLN A 1 312 ? 29.328 59.122 -3.628 1.00 16.30 312 GLN A C 1
ATOM 2461 O O . GLN A 1 312 ? 29.107 57.924 -3.433 1.00 13.18 312 GLN A O 1
ATOM 2467 N N . PHE A 1 313 ? 30.493 59.588 -4.094 1.00 14.50 313 PHE A N 1
ATOM 2468 C CA . PHE A 1 313 ? 31.645 58.737 -4.425 1.00 16.70 313 PHE A CA 1
ATOM 2469 C C . PHE A 1 313 ? 31.359 57.907 -5.685 1.00 20.66 313 PHE A C 1
ATOM 2470 O O . PHE A 1 313 ? 30.292 58.018 -6.283 1.00 20.58 313 PHE A O 1
ATOM 2478 N N . GLY A 1 314 ? 32.322 57.075 -6.074 1.00 25.65 314 GLY A N 1
ATOM 2479 C CA . GLY A 1 314 ? 32.175 56.207 -7.228 1.00 29.90 314 GLY A CA 1
ATOM 2480 C C . GLY A 1 314 ? 32.041 56.929 -8.548 1.00 36.00 314 GLY A C 1
ATOM 2481 O O . GLY A 1 314 ? 31.164 56.604 -9.359 1.00 38.80 314 GLY A O 1
ATOM 2482 N N . ALA A 1 315 ? 32.910 57.907 -8.772 1.00 36.08 315 ALA A N 1
ATOM 2483 C CA . ALA A 1 315 ? 32.873 58.682 -10.006 1.00 39.45 315 ALA A CA 1
ATOM 2484 C C . ALA A 1 315 ? 33.892 58.174 -11.024 1.00 41.38 315 ALA A C 1
ATOM 2485 O O . ALA A 1 315 ? 34.994 57.744 -10.661 1.00 43.65 315 ALA A O 1
ATOM 2487 N N . GLY A 1 319 ? 33.129 61.141 -13.724 1.00 34.41 319 GLY A N 1
ATOM 2488 C CA . GLY A 1 319 ? 32.176 62.231 -13.776 1.00 35.19 319 GLY A CA 1
ATOM 2489 C C . GLY A 1 319 ? 31.096 62.112 -12.716 1.00 35.69 319 GLY A C 1
ATOM 2490 O O . GLY A 1 319 ? 31.325 62.392 -11.537 1.00 37.51 319 GLY A O 1
ATOM 2491 N N . ILE A 1 320 ? 29.909 61.693 -13.136 1.00 32.31 320 ILE A N 1
ATOM 2492 C CA . ILE A 1 320 ? 28.794 61.549 -12.216 1.00 29.20 320 ILE A CA 1
ATOM 2493 C C . ILE A 1 320 ? 29.062 60.484 -11.142 1.00 25.87 320 ILE A C 1
ATOM 2494 O O . ILE A 1 320 ? 29.651 59.439 -11.414 1.00 24.93 320 ILE A O 1
ATOM 2499 N N . GLU A 1 321 ? 28.630 60.761 -9.918 1.00 22.02 321 GLU A N 1
ATOM 2500 C CA . GLU A 1 321 ? 28.834 59.818 -8.824 1.00 20.77 321 GLU A CA 1
ATOM 2501 C C . GLU A 1 321 ? 27.732 58.769 -8.743 1.00 19.45 321 GLU A C 1
ATOM 2502 O O . GLU A 1 321 ? 26.664 58.904 -9.336 1.00 20.18 321 GLU A O 1
ATOM 2508 N N . THR A 1 322 ? 28.011 57.709 -7.999 1.00 21.12 322 THR A N 1
ATOM 2509 C CA . THR A 1 322 ? 27.082 56.599 -7.852 1.00 20.38 322 THR A CA 1
ATOM 2510 C C . THR A 1 322 ? 25.933 56.892 -6.888 1.00 18.73 322 THR A C 1
ATOM 2511 O O . THR A 1 322 ? 26.128 57.525 -5.854 1.00 15.62 322 THR A O 1
ATOM 2515 N N . GLN A 1 323 ? 24.733 56.430 -7.237 1.00 15.90 323 GLN A N 1
ATOM 2516 C CA . GLN A 1 323 ? 23.568 56.579 -6.379 1.00 16.95 323 GLN A CA 1
ATOM 2517 C C . GLN A 1 323 ? 23.862 55.725 -5.161 1.00 14.44 323 GLN A C 1
ATOM 2518 O O . GLN A 1 323 ? 24.218 54.554 -5.311 1.00 14.30 323 GLN A O 1
ATOM 2524 N N . VAL A 1 324 ? 23.701 56.268 -3.956 1.00 10.68 324 VAL A N 1
ATOM 2525 C CA . VAL A 1 324 ? 24.000 55.486 -2.761 1.00 14.66 324 VAL A CA 1
ATOM 2526 C C . VAL A 1 324 ? 23.227 54.182 -2.672 1.00 12.61 324 VAL A C 1
ATOM 2527 O O . VAL A 1 324 ? 23.705 53.222 -2.078 1.00 12.78 324 VAL A O 1
ATOM 2531 N N . ILE A 1 325 ? 22.045 54.127 -3.278 1.00 13.02 325 ILE A N 1
ATOM 2532 C CA . ILE A 1 325 ? 21.244 52.906 -3.249 1.00 13.22 325 ILE A CA 1
ATOM 2533 C C . ILE A 1 325 ? 21.939 51.744 -3.985 1.00 14.85 325 ILE A C 1
ATOM 2534 O O . ILE A 1 325 ? 21.577 50.571 -3.787 1.00 10.72 325 ILE A O 1
ATOM 2539 N N . ASP A 1 326 ? 22.938 52.067 -4.816 1.00 14.03 326 ASP A N 1
ATOM 2540 C CA . ASP A 1 326 ? 23.720 51.069 -5.568 1.00 12.44 326 ASP A CA 1
ATOM 2541 C C . ASP A 1 326 ? 24.768 50.380 -4.660 1.00 16.59 326 ASP A C 1
ATOM 2542 O O . ASP A 1 326 ? 25.297 49.326 -5.020 1.00 13.55 326 ASP A O 1
ATOM 2547 N N . TYR A 1 327 ? 25.088 50.990 -3.512 1.00 16.24 327 TYR A N 1
ATOM 2548 C CA . TYR A 1 327 ? 26.067 50.426 -2.570 1.00 16.77 327 TYR A CA 1
ATOM 2549 C C . TYR A 1 327 ? 25.465 49.275 -1.769 1.00 15.75 327 TYR A C 1
ATOM 2550 O O . TYR A 1 327 ? 24.384 49.407 -1.191 1.00 15.14 327 TYR A O 1
ATOM 2559 N N . LYS A 1 328 ? 26.165 48.143 -1.738 1.00 17.61 328 LYS A N 1
ATOM 2560 C CA . LYS A 1 328 ? 25.692 46.960 -1.027 1.00 17.34 328 LYS A CA 1
ATOM 2561 C C . LYS A 1 328 ? 25.462 47.179 0.461 1.00 15.37 328 LYS A C 1
ATOM 2562 O O . LYS A 1 328 ? 24.644 46.497 1.076 1.00 15.72 328 LYS A O 1
ATOM 2568 N N . THR A 1 329 ? 26.174 48.133 1.047 1.00 18.53 329 THR A N 1
ATOM 2569 C CA . THR A 1 329 ? 25.972 48.439 2.457 1.00 15.01 329 THR A CA 1
ATOM 2570 C C . THR A 1 329 ? 24.617 49.137 2.609 1.00 16.45 329 THR A C 1
ATOM 2571 O O . THR A 1 329 ? 23.868 48.861 3.551 1.00 12.80 329 THR A O 1
ATOM 2575 N N . GLN A 1 330 ? 24.290 50.029 1.675 1.00 13.45 330 GLN A N 1
ATOM 2576 C CA . GLN A 1 330 ? 23.024 50.763 1.727 1.00 14.11 330 GLN A CA 1
ATOM 2577 C C . GLN A 1 330 ? 21.879 49.771 1.578 1.00 13.98 330 GLN A C 1
ATOM 2578 O O . GLN A 1 330 ? 20.873 49.856 2.273 1.00 13.83 330 GLN A O 1
ATOM 2584 N N . GLN A 1 331 ? 22.062 48.814 0.672 1.00 14.05 331 GLN A N 1
ATOM 2585 C CA . GLN A 1 331 ? 21.063 47.783 0.416 1.00 14.11 331 GLN A CA 1
ATOM 2586 C C . GLN A 1 331 ? 20.923 46.849 1.627 1.00 13.56 331 GLN A C 1
ATOM 2587 O O . GLN A 1 331 ? 19.808 46.518 2.035 1.00 11.66 331 GLN A O 1
ATOM 2593 N N . ASN A 1 332 ? 22.046 46.431 2.210 1.00 12.52 332 ASN A N 1
ATOM 2594 C CA . ASN A 1 332 ? 22.010 45.526 3.357 1.00 13.82 332 ASN A CA 1
ATOM 2595 C C . ASN A 1 332 ? 21.379 46.194 4.584 1.00 18.43 332 ASN A C 1
ATOM 2596 O O . ASN A 1 332 ? 20.974 45.511 5.534 1.00 16.56 332 ASN A O 1
ATOM 2601 N N . ARG A 1 333 ? 21.291 47.526 4.555 1.00 14.26 333 ARG A N 1
ATOM 2602 C CA . ARG A 1 333 ? 20.690 48.270 5.650 1.00 14.95 333 ARG A CA 1
ATOM 2603 C C . ARG A 1 333 ? 19.226 48.615 5.357 1.00 14.80 333 ARG A C 1
ATOM 2604 O O . ARG A 1 333 ? 18.377 48.533 6.237 1.00 16.34 333 ARG A O 1
ATOM 2612 N N . LEU A 1 334 ? 18.947 48.990 4.111 1.00 13.49 334 LEU A N 1
ATOM 2613 C CA . LEU A 1 334 ? 17.610 49.382 3.670 1.00 13.38 334 LEU A CA 1
ATOM 2614 C C . LEU A 1 334 ? 16.682 48.269 3.213 1.00 13.88 334 LEU A C 1
ATOM 2615 O O . LEU A 1 334 ? 15.512 48.221 3.598 1.00 13.14 334 LEU A O 1
ATOM 2620 N N . PHE A 1 335 ? 17.189 47.383 2.364 1.00 12.43 335 PHE A N 1
ATOM 2621 C CA . PHE A 1 335 ? 16.345 46.325 1.826 1.00 13.21 335 PHE A CA 1
ATOM 2622 C C . PHE A 1 335 ? 15.713 45.387 2.848 1.00 11.59 335 PHE A C 1
ATOM 2623 O O . PHE A 1 335 ? 14.611 44.904 2.629 1.00 13.99 335 PHE A O 1
ATOM 2631 N N . PRO A 1 336 ? 16.413 45.100 3.953 1.00 11.91 336 PRO A N 1
ATOM 2632 C CA . PRO A 1 336 ? 15.785 44.213 4.946 1.00 13.06 336 PRO A CA 1
ATOM 2633 C C . PRO A 1 336 ? 14.580 44.932 5.573 1.00 12.22 336 PRO A C 1
ATOM 2634 O O . PRO A 1 336 ? 13.605 44.293 5.967 1.00 13.13 336 PRO A O 1
ATOM 2638 N N . LEU A 1 337 ? 14.645 46.263 5.658 1.00 12.16 337 LEU A N 1
ATOM 2639 C CA . LEU A 1 337 ? 13.536 47.035 6.219 1.00 12.53 337 LEU A CA 1
ATOM 2640 C C . LEU A 1 337 ? 12.345 47.057 5.265 1.00 13.42 337 LEU A C 1
ATOM 2641 O O . LEU A 1 337 ? 11.186 47.040 5.705 1.00 12.75 337 LEU A O 1
ATOM 2646 N N . LEU A 1 338 ? 12.629 47.110 3.963 1.00 12.98 338 LEU A N 1
ATOM 2647 C CA . LEU A 1 338 ? 11.586 47.080 2.935 1.00 13.86 338 LEU A CA 1
ATOM 2648 C C . LEU A 1 338 ? 10.919 45.703 3.009 1.00 13.58 338 LEU A C 1
ATOM 2649 O O . LEU A 1 338 ? 9.699 45.591 2.928 1.00 14.24 338 LEU A O 1
ATOM 2654 N N . ALA A 1 339 ? 11.719 44.655 3.174 1.00 11.01 339 ALA A N 1
ATOM 2655 C CA . ALA A 1 339 ? 11.183 43.292 3.287 1.00 15.30 339 ALA A CA 1
ATOM 2656 C C . ALA A 1 339 ? 10.368 43.129 4.578 1.00 16.29 339 ALA A C 1
ATOM 2657 O O . ALA A 1 339 ? 9.350 42.437 4.600 1.00 17.14 339 ALA A O 1
ATOM 2659 N N . SER A 1 340 ? 10.827 43.768 5.653 1.00 18.42 340 SER A N 1
ATOM 2660 C CA . SER A 1 340 ? 10.136 43.695 6.938 1.00 16.02 340 SER A CA 1
ATOM 2661 C C . SER A 1 340 ? 8.793 44.421 6.880 1.00 16.03 340 SER A C 1
ATOM 2662 O O . SER A 1 340 ? 7.824 43.978 7.495 1.00 15.56 340 SER A O 1
ATOM 2665 N N . ALA A 1 341 ? 8.737 45.536 6.149 1.00 14.33 341 ALA A N 1
ATOM 2666 C CA . ALA A 1 341 ? 7.489 46.278 6.036 1.00 12.80 341 ALA A CA 1
ATOM 2667 C C . ALA A 1 341 ? 6.419 45.389 5.409 1.00 14.76 341 ALA A C 1
ATOM 2668 O O . ALA A 1 341 ? 5.275 45.382 5.854 1.00 14.54 341 ALA A O 1
ATOM 2670 N N . TYR A 1 342 ? 6.789 44.650 4.367 1.00 14.58 342 TYR A N 1
ATOM 2671 C CA . TYR A 1 342 ? 5.846 43.755 3.725 1.00 15.19 342 TYR A CA 1
ATOM 2672 C C . TYR A 1 342 ? 5.588 42.554 4.627 1.00 14.03 342 TYR A C 1
ATOM 2673 O O . TYR A 1 342 ? 4.455 42.098 4.756 1.00 17.73 342 TYR A O 1
ATOM 2682 N N . ALA A 1 343 ? 6.638 42.056 5.265 1.00 13.80 343 ALA A N 1
ATOM 2683 C CA . ALA A 1 343 ? 6.505 40.922 6.169 1.00 17.87 343 ALA A CA 1
ATOM 2684 C C . ALA A 1 343 ? 5.518 41.223 7.310 1.00 18.57 343 ALA A C 1
ATOM 2685 O O . ALA A 1 343 ? 4.694 40.378 7.678 1.00 20.07 343 ALA A O 1
ATOM 2687 N N . PHE A 1 344 ? 5.600 42.430 7.863 1.00 16.46 344 PHE A N 1
ATOM 2688 C CA . PHE A 1 344 ? 4.718 42.801 8.956 1.00 16.45 344 PHE A CA 1
ATOM 2689 C C . PHE A 1 344 ? 3.302 43.020 8.448 1.00 17.66 344 PHE A C 1
ATOM 2690 O O . PHE A 1 344 ? 2.328 42.715 9.127 1.00 16.34 344 PHE A O 1
ATOM 2698 N N . ARG A 1 345 ? 3.201 43.538 7.234 1.00 20.60 345 ARG A N 1
ATOM 2699 C CA . ARG A 1 345 ? 1.909 43.768 6.620 1.00 18.48 345 ARG A CA 1
ATOM 2700 C C . ARG A 1 345 ? 1.161 42.434 6.524 1.00 19.49 345 ARG A C 1
ATOM 2701 O O . ARG A 1 345 ? 0.012 42.320 6.945 1.00 21.02 345 ARG A O 1
ATOM 2709 N N . PHE A 1 346 ? 1.826 41.419 5.984 1.00 20.93 346 PHE A N 1
ATOM 2710 C CA . PHE A 1 346 ? 1.213 40.104 5.824 1.00 22.27 346 PHE A CA 1
ATOM 2711 C C . PHE A 1 346 ? 0.932 39.408 7.149 1.00 26.33 346 PHE A C 1
ATOM 2712 O O . PHE A 1 346 ? -0.106 38.748 7.297 1.00 24.93 346 PHE A O 1
ATOM 2720 N N . VAL A 1 347 ? 1.841 39.555 8.114 1.00 24.39 347 VAL A N 1
ATOM 2721 C CA . VAL A 1 347 ? 1.637 38.933 9.414 1.00 26.31 347 VAL A CA 1
ATOM 2722 C C . VAL A 1 347 ? 0.445 39.621 10.065 1.00 28.21 347 VAL A C 1
ATOM 2723 O O . VAL A 1 347 ? -0.263 39.034 10.885 1.00 29.61 347 VAL A O 1
ATOM 2727 N N . GLY A 1 348 ? 0.227 40.874 9.672 1.00 28.59 348 GLY A N 1
ATOM 2728 C CA . GLY A 1 348 ? -0.891 41.633 10.193 1.00 28.07 348 GLY A CA 1
ATOM 2729 C C . GLY A 1 348 ? -2.200 41.118 9.619 1.00 30.11 348 GLY A C 1
ATOM 2730 O O . GLY A 1 348 ? -3.241 41.228 10.258 1.00 30.52 348 GLY A O 1
ATOM 2731 N N . GLU A 1 349 ? -2.158 40.557 8.411 1.00 30.30 349 GLU A N 1
ATOM 2732 C CA . GLU A 1 349 ? -3.365 40.017 7.794 1.00 31.11 349 GLU A CA 1
ATOM 2733 C C . GLU A 1 349 ? -3.720 38.700 8.487 1.00 31.58 349 GLU A C 1
ATOM 2734 O O . GLU A 1 349 ? -4.881 38.435 8.801 1.00 29.70 349 GLU A O 1
ATOM 2740 N N . TRP A 1 350 ? -2.706 37.875 8.720 1.00 30.59 350 TRP A N 1
ATOM 2741 C CA . TRP A 1 350 ? -2.922 36.597 9.366 1.00 34.43 350 TRP A CA 1
ATOM 2742 C C . TRP A 1 350 ? -3.531 36.816 10.741 1.00 36.21 350 TRP A C 1
ATOM 2743 O O . TRP A 1 350 ? -4.332 36.008 11.211 1.00 37.06 350 TRP A O 1
ATOM 2754 N N . LEU A 1 351 ? -3.150 37.913 11.386 1.00 36.42 351 LEU A N 1
ATOM 2755 C CA . LEU A 1 351 ? -3.680 38.220 12.705 1.00 38.16 351 LEU A CA 1
ATOM 2756 C C . LEU A 1 351 ? -5.158 38.556 12.612 1.00 39.54 351 LEU A C 1
ATOM 2757 O O . LEU A 1 351 ? -5.883 38.456 13.598 1.00 41.12 351 LEU A O 1
ATOM 2762 N N . LYS A 1 352 ? -5.603 38.951 11.422 1.00 41.44 352 LYS A N 1
ATOM 2763 C CA . LYS A 1 352 ? -7.008 39.289 11.214 1.00 43.27 352 LYS A CA 1
ATOM 2764 C C . LYS A 1 352 ? -7.794 37.986 11.146 1.00 44.47 352 LYS A C 1
ATOM 2765 O O . LYS A 1 352 ? -8.951 37.915 11.566 1.00 45.04 352 LYS A O 1
ATOM 2767 N N . TRP A 1 353 ? -7.149 36.954 10.612 1.00 45.33 353 TRP A N 1
ATOM 2768 C CA . TRP A 1 353 ? -7.758 35.635 10.513 1.00 44.11 353 TRP A CA 1
ATOM 2769 C C . TRP A 1 353 ? -7.838 35.032 11.916 1.00 44.76 353 TRP A C 1
ATOM 2770 O O . TRP A 1 353 ? -8.850 34.441 12.287 1.00 45.77 353 TRP A O 1
ATOM 2781 N N . LEU A 1 354 ? -6.762 35.178 12.685 1.00 43.63 354 LEU A N 1
ATOM 2782 C CA . LEU A 1 354 ? -6.715 34.643 14.042 1.00 44.34 354 LEU A CA 1
ATOM 2783 C C . LEU A 1 354 ? -7.857 35.218 14.881 1.00 44.36 354 LEU A C 1
ATOM 2784 O O . LEU A 1 354 ? -8.481 34.511 15.668 1.00 43.64 354 LEU A O 1
ATOM 2789 N N . TYR A 1 355 ? -8.124 36.506 14.708 1.00 44.63 355 TYR A N 1
ATOM 2790 C CA . TYR A 1 355 ? -9.198 37.154 15.441 1.00 45.94 355 TYR A CA 1
ATOM 2791 C C . TYR A 1 355 ? -10.534 36.496 15.087 1.00 48.32 355 TYR A C 1
ATOM 2792 O O . TYR A 1 355 ? -11.346 36.185 15.967 1.00 47.76 355 TYR A O 1
ATOM 2801 N N . THR A 1 356 ? -10.752 36.291 13.792 1.00 49.41 356 THR A N 1
ATOM 2802 C CA . THR A 1 356 ? -11.968 35.659 13.301 1.00 50.80 356 THR A CA 1
ATOM 2803 C C . THR A 1 356 ? -12.042 34.224 13.821 1.00 51.14 356 THR A C 1
ATOM 2804 O O . THR A 1 356 ? -13.121 33.644 13.927 1.00 53.58 356 THR A O 1
ATOM 2808 N N . ASP A 1 357 ? -10.886 33.657 14.149 1.00 49.91 357 ASP A N 1
ATOM 2809 C CA . ASP A 1 357 ? -10.833 32.297 14.665 1.00 48.95 357 ASP A CA 1
ATOM 2810 C C . ASP A 1 357 ? -11.103 32.316 16.168 1.00 49.67 357 ASP A C 1
ATOM 2811 O O . ASP A 1 357 ? -11.980 31.604 16.657 1.00 50.75 357 ASP A O 1
ATOM 2816 N N . VAL A 1 358 ? -10.353 33.138 16.897 1.00 50.62 358 VAL A N 1
ATOM 2817 C CA . VAL A 1 358 ? -10.515 33.259 18.344 1.00 50.83 358 VAL A CA 1
ATOM 2818 C C . VAL A 1 358 ? -11.944 33.659 18.689 1.00 50.77 358 VAL A C 1
ATOM 2819 O O . VAL A 1 358 ? -12.482 33.255 19.721 1.00 51.70 358 VAL A O 1
ATOM 2823 N N . THR A 1 359 ? -12.556 34.464 17.829 1.00 51.10 359 THR A N 1
ATOM 2824 C CA . THR A 1 359 ? -13.936 34.883 18.033 1.00 49.86 359 THR A CA 1
ATOM 2825 C C . THR A 1 359 ? -14.821 33.663 17.773 1.00 50.67 359 THR A C 1
ATOM 2826 O O . THR A 1 359 ? -15.825 33.436 18.451 1.00 51.63 359 THR A O 1
ATOM 2830 N N . GLU A 1 360 ? -14.422 32.883 16.777 1.00 51.27 360 GLU A N 1
ATOM 2831 C CA . GLU A 1 360 ? -15.118 31.665 16.381 1.00 51.04 360 GLU A CA 1
ATOM 2832 C C . GLU A 1 360 ? -14.952 30.667 17.531 1.00 52.29 360 GLU A C 1
ATOM 2833 O O . GLU A 1 360 ? -15.780 29.779 17.729 1.00 53.47 360 GLU A O 1
ATOM 2839 N N . ARG A 1 361 ? -13.869 30.844 18.283 1.00 52.14 361 ARG A N 1
ATOM 2840 C CA . ARG A 1 361 ? -13.534 29.988 19.416 1.00 53.13 361 ARG A CA 1
ATOM 2841 C C . ARG A 1 361 ? -14.374 30.254 20.659 1.00 53.22 361 ARG A C 1
ATOM 2842 O O . ARG A 1 361 ? -14.801 29.322 21.339 1.00 54.19 361 ARG A O 1
ATOM 2850 N N . LEU A 1 362 ? -14.601 31.528 20.959 1.00 53.89 362 LEU A N 1
ATOM 2851 C CA . LEU A 1 362 ? -15.386 31.920 22.124 1.00 52.76 362 LEU A CA 1
ATOM 2852 C C . LEU A 1 362 ? -16.877 31.719 21.880 1.00 53.87 362 LEU A C 1
ATOM 2853 O O . LEU A 1 362 ? -17.714 32.258 22.605 1.00 54.31 362 LEU A O 1
ATOM 2858 N N . ALA A 1 363 ? -17.197 30.942 20.849 1.00 54.10 363 ALA A N 1
ATOM 2859 C CA . ALA A 1 363 ? -18.582 30.643 20.505 1.00 54.03 363 ALA A CA 1
ATOM 2860 C C . ALA A 1 363 ? -18.922 29.250 21.027 1.00 53.94 363 ALA A C 1
ATOM 2861 O O . ALA A 1 363 ? -19.742 29.096 21.934 1.00 53.08 363 ALA A O 1
ATOM 2863 N N . ALA A 1 364 ? -18.279 28.236 20.454 1.00 54.20 364 ALA A N 1
ATOM 2864 C CA . ALA A 1 364 ? -18.501 26.854 20.859 1.00 54.30 364 ALA A CA 1
ATOM 2865 C C . ALA A 1 364 ? -17.900 26.591 22.238 1.00 53.71 364 ALA A C 1
ATOM 2866 O O . ALA A 1 364 ? -17.584 25.454 22.581 1.00 54.36 364 ALA A O 1
ATOM 2868 N N . SER A 1 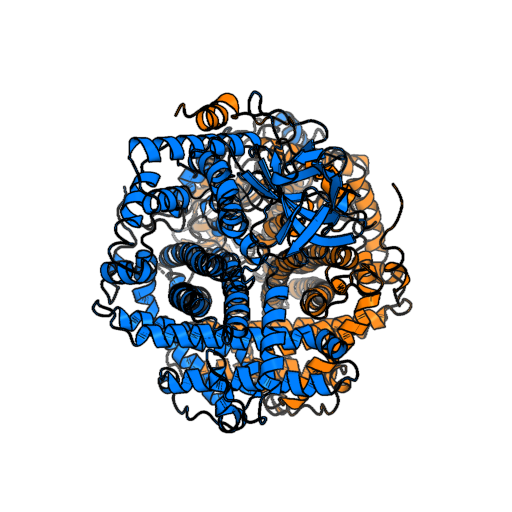365 ? -17.744 27.652 23.024 1.00 54.93 365 SER A N 1
ATOM 2869 C CA . SER A 1 365 ? -17.189 27.549 24.369 1.00 54.66 365 SER A CA 1
ATOM 2870 C C . SER A 1 365 ? -15.837 26.837 24.355 1.00 55.58 365 SER A C 1
ATOM 2871 O O . SER A 1 365 ? -15.509 26.072 25.263 1.00 57.05 365 SER A O 1
ATOM 2874 N N . ASP A 1 366 ? -15.057 27.098 23.311 1.00 56.07 366 ASP A N 1
ATOM 2875 C CA . ASP A 1 366 ? -13.738 26.499 23.174 1.00 55.41 366 ASP A CA 1
ATOM 2876 C C . ASP A 1 366 ? -12.676 27.538 23.513 1.00 55.14 366 ASP A C 1
ATOM 2877 O O . ASP A 1 366 ? -12.507 28.525 22.796 1.00 55.05 366 ASP A O 1
ATOM 2882 N N . PHE A 1 367 ? -11.971 27.311 24.617 1.00 54.34 367 PHE A N 1
ATOM 2883 C CA . PHE A 1 367 ? -10.928 28.224 25.066 1.00 53.23 367 PHE A CA 1
ATOM 2884 C C . PHE A 1 367 ? -9.575 27.510 25.036 1.00 52.82 367 PHE A C 1
ATOM 2885 O O . PHE A 1 367 ? -8.624 27.923 25.703 1.00 52.31 367 PHE A O 1
ATOM 2893 N N . ALA A 1 368 ? -9.498 26.447 24.239 1.00 51.39 368 ALA A N 1
ATOM 2894 C CA . ALA A 1 368 ? -8.288 25.636 24.116 1.00 50.96 368 ALA A CA 1
ATOM 2895 C C . ALA A 1 368 ? -7.117 26.279 23.365 1.00 49.68 368 ALA A C 1
ATOM 2896 O O . ALA A 1 368 ? -5.970 25.860 23.532 1.00 49.23 368 ALA A O 1
ATOM 2898 N N . THR A 1 369 ? -7.391 27.284 22.539 1.00 48.87 369 THR A N 1
ATOM 2899 C CA . THR A 1 369 ? -6.328 27.932 21.783 1.00 46.52 369 THR A CA 1
ATOM 2900 C C . THR A 1 369 ? -6.078 29.357 22.252 1.00 47.07 369 THR A C 1
ATOM 2901 O O . THR A 1 369 ? -5.286 30.088 21.655 1.00 46.20 369 THR A O 1
ATOM 2905 N N . LEU A 1 370 ? -6.750 29.748 23.328 1.00 47.87 370 LEU A N 1
ATOM 2906 C CA . LEU A 1 370 ? -6.596 31.092 23.865 1.00 48.43 370 LEU A CA 1
ATOM 2907 C C . LEU A 1 370 ? -5.165 31.355 24.334 1.00 47.79 370 LEU A C 1
ATOM 2908 O O . LEU A 1 370 ? -4.599 32.404 24.036 1.00 48.73 370 LEU A O 1
ATOM 2913 N N . PRO A 1 371 ? -4.563 30.405 25.075 1.00 48.00 371 PRO A N 1
ATOM 2914 C CA . PRO A 1 371 ? -3.193 30.568 25.571 1.00 46.95 371 PRO A CA 1
ATOM 2915 C C . PRO A 1 371 ? -2.184 30.885 24.468 1.00 46.65 371 PRO A C 1
ATOM 2916 O O . PRO A 1 371 ? -1.289 31.713 24.648 1.00 45.68 371 PRO A O 1
ATOM 2920 N N . GLU A 1 372 ? -2.331 30.218 23.327 1.00 45.60 372 GLU A N 1
ATOM 2921 C CA . GLU A 1 372 ? -1.426 30.428 22.206 1.00 45.00 372 GLU A CA 1
ATOM 2922 C C . GLU A 1 372 ? -1.725 31.765 21.529 1.00 44.58 372 GLU A C 1
ATOM 2923 O O . GLU A 1 372 ? -0.813 32.507 21.168 1.00 44.65 372 GLU A O 1
ATOM 2929 N N . ALA A 1 373 ? -3.007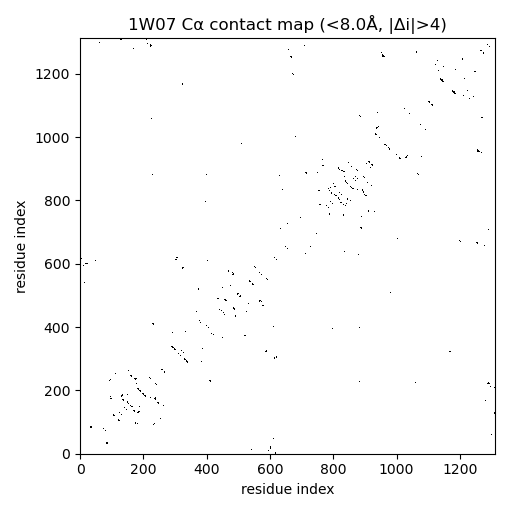 32.066 21.359 1.00 43.53 373 ALA A N 1
ATOM 2930 C CA . ALA A 1 373 ? -3.418 33.312 20.727 1.00 41.61 373 ALA A CA 1
ATOM 2931 C C . ALA A 1 373 ? -2.946 34.520 21.529 1.00 41.87 373 ALA A C 1
ATOM 2932 O O . ALA A 1 373 ? -2.700 35.588 20.970 1.00 41.27 373 ALA A O 1
ATOM 2934 N N . HIS A 1 374 ? -2.828 34.355 22.842 1.00 41.29 374 HIS A N 1
ATOM 2935 C CA . HIS A 1 374 ? -2.388 35.447 23.702 1.00 41.74 374 HIS A CA 1
ATOM 2936 C C . HIS A 1 374 ? -0.896 35.728 23.569 1.00 40.30 374 HIS A C 1
ATOM 2937 O O . HIS A 1 374 ? -0.492 36.870 23.360 1.00 40.10 374 HIS A O 1
ATOM 2944 N N . ALA A 1 375 ? -0.087 34.682 23.704 1.00 40.64 375 ALA A N 1
ATOM 2945 C CA . ALA A 1 375 ? 1.366 34.800 23.597 1.00 41.57 375 ALA A CA 1
ATOM 2946 C C . ALA A 1 375 ? 1.790 35.161 22.171 1.00 39.19 375 ALA A C 1
ATOM 2947 O O . ALA A 1 375 ? 2.657 36.003 21.961 1.00 39.02 375 ALA A O 1
ATOM 2949 N N . CYS A 1 376 ? 1.172 34.507 21.198 1.00 37.49 376 CYS A N 1
ATOM 2950 C CA . CYS A 1 376 ? 1.478 34.749 19.800 1.00 37.45 376 CYS A CA 1
ATOM 2951 C C . CYS A 1 376 ? 1.292 36.228 19.443 1.00 35.52 376 CYS A C 1
ATOM 2952 O O . CYS A 1 376 ? 2.198 36.868 18.907 1.00 35.58 376 CYS A O 1
ATOM 2955 N N . THR A 1 377 ? 0.121 36.769 19.761 1.00 32.21 377 THR A N 1
ATOM 2956 C CA . THR A 1 377 ? -0.179 38.157 19.462 1.00 31.82 377 THR A CA 1
ATOM 2957 C C . THR A 1 377 ? 0.678 39.120 20.285 1.00 31.95 377 THR A C 1
ATOM 2958 O O . THR A 1 377 ? 1.101 40.168 19.789 1.00 28.97 377 THR A O 1
ATOM 2962 N N . ALA A 1 378 ? 0.943 38.759 21.537 1.00 27.97 378 ALA A N 1
ATOM 2963 C CA . ALA A 1 378 ? 1.764 39.590 22.410 1.00 25.86 378 ALA A CA 1
ATOM 2964 C C . ALA A 1 378 ? 3.197 39.661 21.883 1.00 23.50 378 ALA A C 1
ATOM 2965 O O . ALA A 1 378 ? 3.796 40.732 21.853 1.00 21.53 378 ALA A O 1
ATOM 2967 N N . GLY A 1 379 ? 3.734 38.514 21.474 1.00 20.80 379 GLY A N 1
ATOM 2968 C CA . GLY A 1 379 ? 5.088 38.453 20.955 1.00 20.21 379 GLY A CA 1
ATOM 2969 C C . GLY A 1 379 ? 5.231 39.175 19.628 1.00 20.52 379 GLY A C 1
ATOM 2970 O O . GLY A 1 379 ? 6.269 39.778 19.345 1.00 18.76 379 GLY A O 1
ATOM 2971 N N . LEU A 1 380 ? 4.194 39.110 18.804 1.00 21.02 380 LEU A N 1
ATOM 2972 C CA . LEU A 1 380 ? 4.219 39.764 17.502 1.00 19.40 380 LEU A CA 1
ATOM 2973 C C . LEU A 1 380 ? 4.216 41.284 17.689 1.00 18.40 380 LEU A C 1
ATOM 2974 O O . LEU A 1 380 ? 4.966 42.003 17.015 1.00 16.74 380 LEU A O 1
ATOM 2979 N N . LYS A 1 381 ? 3.384 41.767 18.609 1.00 16.38 381 LYS A N 1
ATOM 2980 C CA . LYS A 1 381 ? 3.312 43.196 18.899 1.00 17.73 381 LYS A CA 1
ATOM 2981 C C . LYS A 1 381 ? 4.691 43.704 19.337 1.00 15.50 381 LYS A C 1
ATOM 2982 O O . LYS A 1 381 ? 5.152 44.756 18.901 1.00 15.99 381 LYS A O 1
ATOM 2988 N N . SER A 1 382 ? 5.345 42.943 20.202 1.00 14.16 382 SER A N 1
ATOM 2989 C CA . SER A 1 382 ? 6.667 43.304 20.692 1.00 16.41 382 SER A CA 1
ATOM 2990 C C . SER A 1 382 ? 7.716 43.268 19.576 1.00 17.29 382 SER A C 1
ATOM 2991 O O . SER A 1 382 ? 8.502 44.212 19.411 1.00 16.03 382 SER A O 1
ATOM 2994 N N . LEU A 1 383 ? 7.722 42.181 18.807 1.00 15.25 383 LEU A N 1
ATOM 2995 C CA . LEU A 1 383 ? 8.692 42.010 17.733 1.00 18.79 383 LEU A CA 1
ATOM 2996 C C . LEU A 1 383 ? 8.614 43.074 16.643 1.00 17.55 383 LEU A C 1
ATOM 2997 O O . LEU A 1 383 ? 9.636 43.654 16.254 1.00 19.42 383 LEU A O 1
ATOM 3002 N N . THR A 1 384 ? 7.405 43.325 16.155 1.00 15.54 384 THR A N 1
ATOM 3003 C CA . THR A 1 384 ? 7.193 44.292 15.081 1.00 13.20 384 THR A CA 1
ATOM 3004 C C . THR A 1 384 ? 7.428 45.733 15.481 1.00 14.81 384 THR A C 1
ATOM 3005 O O . THR A 1 384 ? 8.014 46.490 14.702 1.00 14.28 384 THR A O 1
ATOM 3009 N N . THR A 1 385 ? 6.985 46.112 16.686 1.00 15.47 385 THR A N 1
ATOM 3010 C CA . THR A 1 385 ? 7.163 47.488 17.150 1.00 14.73 385 THR A CA 1
ATOM 3011 C C . THR A 1 385 ? 8.636 47.768 17.392 1.00 15.55 385 THR A C 1
ATOM 3012 O O . THR A 1 385 ? 9.115 48.863 17.085 1.00 16.99 385 THR A O 1
ATOM 3016 N N . THR A 1 386 ? 9.357 46.782 17.929 1.00 11.37 386 THR A N 1
ATOM 3017 C CA . THR A 1 386 ? 10.788 46.941 18.170 1.00 13.26 386 THR A CA 1
ATOM 3018 C C . THR A 1 386 ? 11.516 47.075 16.843 1.00 12.09 386 THR A C 1
ATOM 3019 O O . THR A 1 386 ? 12.300 47.996 16.642 1.00 12.41 386 THR A O 1
ATOM 3023 N N . ALA A 1 387 ? 11.246 46.153 15.929 1.00 13.09 387 ALA A N 1
ATOM 3024 C CA . ALA A 1 387 ? 11.906 46.172 14.622 1.00 14.57 387 ALA A CA 1
ATOM 3025 C C . ALA A 1 387 ? 11.557 47.453 13.863 1.00 14.09 387 ALA A C 1
ATOM 3026 O O . ALA A 1 387 ? 12.411 48.060 13.221 1.00 11.62 387 ALA A O 1
ATOM 3028 N N . THR A 1 388 ? 10.306 47.882 13.969 1.00 12.21 388 THR A N 1
ATOM 3029 C CA . THR A 1 388 ? 9.858 49.083 13.276 1.00 13.84 388 THR A CA 1
ATOM 3030 C C . THR A 1 388 ? 10.502 50.347 13.813 1.00 11.31 388 THR A C 1
ATOM 3031 O O . THR A 1 388 ? 10.919 51.206 13.030 1.00 11.68 388 THR A O 1
ATOM 3035 N N . ALA A 1 389 ? 10.568 50.469 15.135 1.00 10.75 389 ALA A N 1
ATOM 3036 C CA . ALA A 1 389 ? 11.178 51.627 15.794 1.00 11.31 389 ALA A CA 1
ATOM 3037 C C . ALA A 1 389 ? 12.652 51.741 15.361 1.00 12.48 389 ALA A C 1
ATOM 3038 O O . ALA A 1 389 ? 13.099 52.808 14.930 1.00 12.03 389 ALA A O 1
ATOM 3040 N N . ASP A 1 390 ? 13.397 50.639 15.454 1.00 13.43 390 ASP A N 1
ATOM 3041 C CA . ASP A 1 390 ? 14.813 50.638 15.059 1.00 14.49 390 ASP A CA 1
ATOM 3042 C C . ASP A 1 390 ? 14.976 50.973 13.567 1.00 13.32 390 ASP A C 1
ATOM 3043 O O . ASP A 1 390 ? 15.872 51.730 13.186 1.00 12.96 390 ASP A O 1
ATOM 3048 N N . GLY A 1 391 ? 14.104 50.402 12.738 1.00 12.48 391 GLY A N 1
ATOM 3049 C CA . GLY A 1 391 ? 14.151 50.636 11.301 1.00 11.31 391 GLY A CA 1
ATOM 3050 C C . GLY A 1 391 ? 13.899 52.079 10.898 1.00 12.65 391 GLY A C 1
ATOM 3051 O O . GLY A 1 391 ? 14.499 52.578 9.941 1.00 10.55 391 GLY A O 1
ATOM 3052 N N . ILE A 1 392 ? 13.003 52.764 11.601 1.00 14.41 392 ILE A N 1
ATOM 3053 C CA . ILE A 1 392 ? 12.734 54.163 11.273 1.00 13.00 392 ILE A CA 1
ATOM 3054 C C . ILE A 1 392 ? 13.977 55.007 11.554 1.00 13.33 392 ILE A C 1
ATOM 3055 O O . ILE A 1 392 ? 14.324 55.890 10.768 1.00 12.72 392 ILE A O 1
ATOM 3060 N N . GLU A 1 393 ? 14.646 54.744 12.678 1.00 14.40 393 GLU A N 1
ATOM 3061 C CA . GLU A 1 393 ? 15.841 55.518 13.028 1.00 14.13 393 GLU A CA 1
ATOM 3062 C C . GLU A 1 393 ? 16.966 55.189 12.050 1.00 13.24 393 GLU A C 1
ATOM 3063 O O . GLU A 1 393 ? 17.721 56.077 11.649 1.00 15.37 393 GLU A O 1
ATOM 3069 N N . GLU A 1 394 ? 17.061 53.922 11.647 1.00 11.03 394 GLU A N 1
ATOM 3070 C CA . GLU A 1 394 ? 18.074 53.499 10.690 1.00 12.46 394 GLU A CA 1
ATOM 3071 C C . GLU A 1 394 ? 17.838 54.186 9.339 1.00 13.15 394 GLU A C 1
ATOM 3072 O O . GLU A 1 394 ? 18.787 54.533 8.639 1.00 11.62 394 GLU A O 1
ATOM 3078 N N . CYS A 1 395 ? 16.575 54.376 8.967 1.00 12.42 395 CYS A N 1
ATOM 3079 C CA . CYS A 1 395 ? 16.242 55.040 7.709 1.00 15.17 395 CYS A CA 1
ATOM 3080 C C . CYS A 1 395 ? 16.734 56.489 7.756 1.00 12.83 395 CYS A C 1
ATOM 3081 O O . CYS A 1 395 ? 17.155 57.061 6.737 1.00 10.39 395 CYS A O 1
ATOM 3084 N N . ARG A 1 396 ? 16.710 57.087 8.943 1.00 13.24 396 ARG A N 1
ATOM 3085 C CA . ARG A 1 396 ? 17.168 58.468 9.097 1.00 13.80 396 ARG A CA 1
ATOM 3086 C C . ARG A 1 396 ? 18.671 58.528 8.876 1.00 13.53 396 ARG A C 1
ATOM 3087 O O . ARG A 1 396 ? 19.178 59.441 8.213 1.00 13.27 396 ARG A O 1
ATOM 3095 N N . LYS A 1 397 ? 19.387 57.553 9.427 1.00 12.80 397 LYS A N 1
ATOM 3096 C CA . LYS A 1 397 ? 20.840 57.499 9.253 1.00 15.25 397 LYS A CA 1
ATOM 3097 C C . LYS A 1 397 ? 21.195 57.225 7.788 1.00 11.74 397 LYS A C 1
ATOM 3098 O O . LYS A 1 397 ? 22.204 57.712 7.291 1.00 13.81 397 LYS A O 1
ATOM 3104 N N . LEU A 1 398 ? 20.364 56.447 7.100 1.00 10.04 398 LEU A N 1
ATOM 3105 C CA . LEU A 1 398 ? 20.608 56.120 5.685 1.00 10.21 398 LEU A CA 1
ATOM 3106 C C . LEU A 1 398 ? 20.499 57.354 4.797 1.00 9.70 398 LEU A C 1
ATOM 3107 O O . LEU A 1 398 ? 20.878 57.325 3.624 1.00 10.70 398 LEU A O 1
ATOM 3112 N N . CYS A 1 399 ? 19.966 58.436 5.358 1.00 9.31 399 CYS A N 1
ATOM 3113 C CA . CYS A 1 399 ? 19.819 59.669 4.600 1.00 12.47 399 CYS A CA 1
ATOM 3114 C C . CYS A 1 399 ? 20.971 60.629 4.883 1.00 13.15 399 CYS A C 1
ATOM 3115 O O . CYS A 1 399 ? 20.972 61.760 4.405 1.00 11.26 399 CYS A O 1
ATOM 3118 N N . GLY A 1 400 ? 21.965 60.174 5.642 1.00 14.48 400 GLY A N 1
ATOM 3119 C CA . GLY A 1 400 ? 23.115 61.017 5.933 1.00 12.70 400 GLY A CA 1
ATOM 3120 C C . GLY A 1 400 ? 22.766 62.275 6.699 1.00 12.64 400 GLY A C 1
ATOM 3121 O O . GLY A 1 400 ? 21.787 62.302 7.431 1.00 10.87 400 GLY A O 1
ATOM 3122 N N . GLY A 1 401 ? 23.557 63.328 6.532 1.00 13.38 401 GLY A N 1
ATOM 3123 C CA . GLY A 1 401 ? 23.299 64.568 7.242 1.00 15.89 401 GLY A CA 1
ATOM 3124 C C . GLY A 1 401 ? 21.940 65.212 7.053 1.00 14.52 401 GLY A C 1
ATOM 3125 O O . GLY A 1 401 ? 21.341 65.683 8.020 1.00 14.66 401 GLY A O 1
ATOM 3126 N N . HIS A 1 402 ? 21.430 65.245 5.827 1.00 17.46 402 HIS A N 1
ATOM 3127 C CA . HIS A 1 402 ? 20.136 65.886 5.595 1.00 14.46 402 HIS A CA 1
ATOM 3128 C C . HIS A 1 402 ? 18.994 65.225 6.350 1.00 15.12 402 HIS A C 1
ATOM 3129 O O . HIS A 1 402 ? 17.971 65.860 6.607 1.00 13.09 402 HIS A O 1
ATOM 3136 N N . GLY A 1 403 ? 19.154 63.955 6.705 1.00 13.85 403 GLY A N 1
ATOM 3137 C CA . GLY A 1 403 ? 18.106 63.288 7.459 1.00 13.73 403 GLY A CA 1
ATOM 3138 C C . GLY A 1 403 ? 17.945 63.886 8.855 1.00 14.03 403 GLY A C 1
ATOM 3139 O O . GLY A 1 403 ? 16.944 63.643 9.536 1.00 14.18 403 GLY A O 1
ATOM 3140 N N . TYR A 1 404 ? 18.920 64.666 9.299 1.00 12.08 404 TYR A N 1
ATOM 3141 C CA . TYR A 1 404 ? 18.847 65.271 10.626 1.00 12.01 404 TYR A CA 1
ATOM 3142 C C . TYR A 1 404 ? 17.899 66.476 10.668 1.00 13.15 404 TYR A C 1
ATOM 3143 O O . TYR A 1 404 ? 17.516 66.951 11.748 1.00 11.68 404 TYR A O 1
ATOM 3152 N N . LEU A 1 405 ? 17.525 66.970 9.490 1.00 13.55 405 LEU A N 1
ATOM 3153 C CA . LEU A 1 405 ? 16.599 68.097 9.382 1.00 12.89 405 LEU A CA 1
ATOM 3154 C C . LEU A 1 405 ? 15.168 67.605 9.605 1.00 14.87 405 LEU A C 1
ATOM 3155 O O . LEU A 1 405 ? 14.759 66.564 9.086 1.00 13.58 405 LEU A O 1
ATOM 3160 N N . TRP A 1 406 ? 14.409 68.359 10.383 1.00 13.25 406 TRP A N 1
ATOM 3161 C CA . TRP A 1 406 ? 13.031 68.003 10.665 1.00 15.20 406 TRP A CA 1
ATOM 3162 C C . TRP A 1 406 ? 12.223 67.794 9.379 1.00 15.32 406 TRP A C 1
ATOM 3163 O O . TRP A 1 406 ? 11.428 66.851 9.291 1.00 10.92 406 TRP A O 1
ATOM 3174 N N . CYS A 1 407 ? 12.422 68.675 8.390 1.00 16.58 407 CYS A N 1
ATOM 3175 C CA . CYS A 1 407 ? 11.685 68.591 7.134 1.00 13.15 407 CYS A CA 1
ATOM 3176 C C . CYS A 1 407 ? 11.970 67.319 6.374 1.00 16.03 407 CYS A C 1
ATOM 3177 O O . CYS A 1 407 ? 11.356 67.079 5.332 1.00 15.36 407 CYS A O 1
ATOM 3180 N N . SER A 1 408 ? 12.901 66.497 6.861 1.00 14.68 408 SER A N 1
ATOM 3181 C CA . SER A 1 408 ? 13.191 65.230 6.177 1.00 14.90 408 SER A CA 1
ATOM 3182 C C . SER A 1 408 ? 12.047 64.266 6.437 1.00 14.70 408 SER A C 1
ATOM 3183 O O . SER A 1 408 ? 11.893 63.276 5.719 1.00 14.30 408 SER A O 1
ATOM 3186 N N . GLY A 1 409 ? 11.282 64.540 7.493 1.00 11.46 409 GLY A N 1
ATOM 3187 C CA . GLY A 1 409 ? 10.147 63.703 7.840 1.00 14.44 409 GLY A CA 1
ATOM 3188 C C . GLY A 1 409 ? 10.491 62.500 8.685 1.00 17.53 409 GLY A C 1
ATOM 3189 O O . GLY A 1 409 ? 9.604 61.822 9.199 1.00 20.84 409 GLY A O 1
ATOM 3190 N N . LEU A 1 410 ? 11.781 62.234 8.854 1.00 16.69 410 LEU A N 1
ATOM 3191 C CA . LEU A 1 410 ? 12.191 61.062 9.614 1.00 16.23 410 LEU A CA 1
ATOM 3192 C C . LEU A 1 410 ? 12.296 61.269 11.130 1.00 14.43 410 LEU A C 1
ATOM 3193 O O . LEU A 1 410 ? 11.849 60.424 11.905 1.00 13.02 410 LEU A O 1
ATOM 3198 N N . PRO A 1 411 ? 12.875 62.399 11.579 1.00 13.29 411 PRO A N 1
ATOM 3199 C CA . PRO A 1 411 ? 12.995 62.679 13.017 1.00 16.28 411 PRO A CA 1
ATOM 3200 C C . PRO A 1 411 ? 11.626 62.606 13.730 1.00 16.29 411 PRO A C 1
ATOM 3201 O O . PRO A 1 411 ? 11.479 61.944 14.753 1.00 13.12 411 PRO A O 1
ATOM 3205 N N . GLU A 1 412 ? 10.614 63.284 13.191 1.00 14.98 412 GLU A N 1
ATOM 3206 C CA . GLU A 1 412 ? 9.287 63.250 13.811 1.00 15.51 412 GLU A CA 1
ATOM 3207 C C . GLU A 1 412 ? 8.590 61.889 13.716 1.00 16.26 412 GLU A C 1
ATOM 3208 O O . GLU A 1 412 ? 7.821 61.513 14.601 1.00 15.71 412 GLU A O 1
ATOM 3214 N N . LEU A 1 413 ? 8.840 61.151 12.641 1.00 14.80 413 LEU A N 1
ATOM 3215 C CA . LEU A 1 413 ? 8.240 59.832 12.480 1.00 11.57 413 LEU A CA 1
ATOM 3216 C C . LEU A 1 413 ? 8.725 58.899 13.605 1.00 11.53 413 LEU A C 1
ATOM 3217 O O . LEU A 1 413 ? 7.932 58.163 14.209 1.00 9.96 413 LEU A O 1
ATOM 3222 N N . PHE A 1 414 ? 10.022 58.938 13.899 1.00 9.01 414 PHE A N 1
ATOM 3223 C CA . PHE A 1 414 ? 10.578 58.088 14.952 1.00 12.61 414 PHE A CA 1
ATOM 3224 C C . PHE A 1 414 ? 10.004 58.459 16.306 1.00 12.77 414 PHE A C 1
ATOM 3225 O O . PHE A 1 414 ? 9.579 57.596 17.079 1.00 11.65 414 PHE A O 1
ATOM 3233 N N . ALA A 1 415 ? 10.001 59.754 16.594 1.00 14.41 415 ALA A N 1
ATOM 3234 C CA . ALA A 1 415 ? 9.490 60.251 17.866 1.00 12.94 415 ALA A CA 1
ATOM 3235 C C . ALA A 1 415 ? 8.024 59.906 18.081 1.00 13.18 415 ALA A C 1
ATOM 3236 O O . ALA A 1 415 ? 7.628 59.474 19.159 1.00 15.47 415 ALA A O 1
ATOM 3238 N N . VAL A 1 416 ? 7.216 60.100 17.052 1.00 12.08 416 VAL A N 1
ATOM 3239 C CA . VAL A 1 416 ? 5.800 59.835 17.179 1.00 15.14 416 VAL A CA 1
ATOM 3240 C C . VAL A 1 416 ? 5.480 58.342 17.259 1.00 15.84 416 VAL A C 1
ATOM 3241 O O . VAL A 1 416 ? 4.499 57.952 17.882 1.00 12.97 416 VAL A O 1
ATOM 3245 N N . TYR A 1 417 ? 6.327 57.498 16.678 1.00 13.09 417 TYR A N 1
ATOM 3246 C CA . TYR A 1 417 ? 6.068 56.061 16.682 1.00 16.62 417 TYR A CA 1
ATOM 3247 C C . TYR A 1 417 ? 6.576 55.270 17.885 1.00 15.08 417 TYR A C 1
ATOM 3248 O O . TYR A 1 417 ? 5.922 54.339 18.341 1.00 16.86 417 TYR A O 1
ATOM 3257 N N . VAL A 1 418 ? 7.744 55.652 18.387 1.00 17.24 418 VAL A N 1
ATOM 3258 C CA . VAL A 1 418 ? 8.403 54.966 19.487 1.00 16.77 418 VAL A CA 1
ATOM 3259 C C . VAL A 1 418 ? 7.526 54.588 20.689 1.00 16.41 418 VAL A C 1
ATOM 3260 O O . VAL A 1 418 ? 7.765 53.576 21.348 1.00 16.67 418 VAL A O 1
ATOM 3264 N N . PRO A 1 419 ? 6.479 55.384 20.986 1.00 17.56 419 PRO A N 1
ATOM 3265 C CA . PRO A 1 419 ? 5.642 55.007 22.128 1.00 17.24 419 PRO A CA 1
ATOM 3266 C C . PRO A 1 419 ? 5.020 53.623 21.933 1.00 17.89 419 PRO A C 1
ATOM 3267 O O . PRO A 1 419 ? 4.618 52.982 22.900 1.00 16.25 419 PRO A O 1
ATOM 3271 N N . ALA A 1 420 ? 4.930 53.161 20.684 1.00 17.10 420 ALA A N 1
ATOM 3272 C CA . ALA A 1 420 ? 4.341 51.847 20.412 1.00 13.84 420 ALA A CA 1
ATOM 3273 C C . ALA A 1 420 ? 5.058 50.731 21.174 1.00 13.96 420 ALA A C 1
ATOM 3274 O O . ALA A 1 420 ? 4.467 49.687 21.452 1.00 16.38 420 ALA A O 1
ATOM 3276 N N . CYS A 1 421 ? 6.324 50.959 21.510 1.00 13.44 421 CYS A N 1
ATOM 3277 C CA . CYS A 1 421 ? 7.127 49.965 22.221 1.00 15.92 421 CYS A CA 1
ATOM 3278 C C . CYS A 1 421 ? 6.815 49.887 23.713 1.00 20.73 421 CYS A C 1
ATOM 3279 O O . CYS A 1 421 ? 7.264 48.960 24.393 1.00 20.99 421 CYS A O 1
ATOM 3282 N N . THR A 1 422 ? 6.063 50.856 24.228 1.00 23.52 422 THR A N 1
ATOM 3283 C CA . THR A 1 422 ? 5.734 50.853 25.647 1.00 26.65 422 THR A CA 1
ATOM 3284 C C . THR A 1 422 ? 4.253 50.758 25.958 1.00 30.55 422 THR A C 1
ATOM 3285 O O . THR A 1 422 ? 3.849 49.937 26.779 1.00 32.51 422 THR A O 1
ATOM 3289 N N . TYR A 1 423 ? 3.439 51.585 25.314 1.00 35.56 423 TYR A N 1
ATOM 3290 C CA . TYR A 1 423 ? 2.016 51.555 25.603 1.00 38.97 423 TYR A CA 1
ATOM 3291 C C . TYR A 1 423 ? 1.389 50.227 25.215 1.00 40.79 423 TYR A C 1
ATOM 3292 O O . TYR A 1 423 ? 1.841 49.543 24.290 1.00 39.68 423 TYR A O 1
ATOM 3301 N N . GLU A 1 424 ? 0.345 49.868 25.953 1.00 42.28 424 GLU A N 1
ATOM 3302 C CA . GLU A 1 424 ? -0.371 48.621 25.750 1.00 41.64 424 GLU A CA 1
ATOM 3303 C C . GLU A 1 424 ? 0.525 47.439 26.136 1.00 41.71 424 GLU A C 1
ATOM 3304 O O . GLU A 1 424 ? 0.277 46.306 25.721 1.00 45.42 424 GLU A O 1
ATOM 3310 N N . GLY A 1 425 ? 1.562 47.708 26.931 1.00 37.47 425 GLY A N 1
ATOM 3311 C CA . GLY A 1 425 ? 2.461 46.649 27.358 1.00 32.91 425 GLY A CA 1
ATOM 3312 C C . GLY A 1 425 ? 3.913 46.825 26.931 1.00 30.63 425 GLY A C 1
ATOM 3313 O O . GLY A 1 425 ? 4.209 46.880 25.734 1.00 28.56 425 GLY A O 1
ATOM 3314 N N . ASP A 1 426 ? 4.820 46.914 27.907 1.00 27.07 426 ASP A N 1
ATOM 3315 C CA . ASP A 1 426 ? 6.257 47.060 27.645 1.00 22.75 426 ASP A CA 1
ATOM 3316 C C . ASP A 1 426 ? 6.713 45.889 26.775 1.00 20.43 426 ASP A C 1
ATOM 3317 O O . ASP A 1 426 ? 6.421 44.737 27.078 1.00 19.77 426 ASP A O 1
ATOM 3322 N N . ASN A 1 427 ? 7.430 46.180 25.693 1.00 20.51 427 ASN A N 1
ATOM 3323 C CA . ASN A 1 427 ? 7.893 45.138 24.784 1.00 19.41 427 ASN A CA 1
ATOM 3324 C C . ASN A 1 427 ? 8.630 43.965 25.411 1.00 18.76 427 ASN A C 1
ATOM 3325 O O . ASN A 1 427 ? 8.449 42.825 24.989 1.00 22.12 427 ASN A O 1
ATOM 3330 N N . VAL A 1 428 ? 9.450 44.230 26.420 1.00 19.94 428 VAL A N 1
ATOM 3331 C CA . VAL A 1 428 ? 10.194 43.157 27.069 1.00 19.24 428 VAL A CA 1
ATOM 3332 C C . VAL A 1 428 ? 9.254 42.312 27.923 1.00 22.20 428 VAL A C 1
ATOM 3333 O O . VAL A 1 428 ? 9.310 41.077 27.900 1.00 19.75 428 VAL A O 1
ATOM 3337 N N . VAL A 1 429 ? 8.385 42.983 28.671 1.00 20.94 429 VAL A N 1
ATOM 3338 C CA . VAL A 1 429 ? 7.433 42.295 29.526 1.00 21.40 429 VAL A CA 1
ATOM 3339 C C . VAL A 1 429 ? 6.564 41.364 28.687 1.00 24.10 429 VAL A C 1
ATOM 3340 O O . VAL A 1 429 ? 6.334 40.220 29.076 1.00 20.10 429 VAL A O 1
ATOM 3344 N N . LEU A 1 430 ? 6.104 41.856 27.533 1.00 22.52 430 LEU A N 1
ATOM 3345 C CA . LEU A 1 430 ? 5.269 41.070 26.631 1.00 26.80 430 LEU A CA 1
ATOM 3346 C C . LEU A 1 430 ? 5.974 39.811 26.133 1.00 26.10 430 LEU A C 1
ATOM 3347 O O . LEU A 1 430 ? 5.357 38.752 26.033 1.00 25.85 430 LEU A O 1
ATOM 3352 N N . GLN A 1 431 ? 7.260 39.925 25.815 1.00 26.80 431 GLN A N 1
ATOM 3353 C CA . GLN A 1 431 ? 8.028 38.781 25.337 1.00 24.89 431 GLN A CA 1
ATOM 3354 C C . GLN A 1 431 ? 8.310 37.769 26.443 1.00 26.50 431 GLN A C 1
ATOM 3355 O O . GLN A 1 431 ? 8.614 36.605 26.169 1.00 22.09 431 GLN A O 1
ATOM 3361 N N . LEU A 1 432 ? 8.230 38.212 27.694 1.00 25.80 432 LEU A N 1
ATOM 3362 C CA . LEU A 1 432 ? 8.445 37.306 28.820 1.00 26.12 432 LEU A CA 1
ATOM 3363 C C . LEU A 1 432 ? 7.209 36.419 28.945 1.00 27.62 432 LEU A C 1
ATOM 3364 O O . LEU A 1 432 ? 7.287 35.280 29.405 1.00 26.66 432 LEU A O 1
ATOM 3369 N N . GLN A 1 433 ? 6.066 36.950 28.526 1.00 27.91 433 GLN A N 1
ATOM 3370 C CA . GLN A 1 433 ? 4.826 36.191 28.561 1.00 28.63 433 GLN A CA 1
ATOM 3371 C C . GLN A 1 433 ? 4.905 35.065 27.537 1.00 27.86 433 GLN A C 1
ATOM 3372 O O . GLN A 1 433 ? 4.382 33.967 27.757 1.00 25.52 433 GLN A O 1
ATOM 3378 N N . VAL A 1 434 ? 5.561 35.347 26.414 1.00 24.89 434 VAL A N 1
ATOM 3379 C CA . VAL A 1 434 ? 5.724 34.353 25.357 1.00 21.76 434 VAL A CA 1
ATOM 3380 C C . VAL A 1 434 ? 6.689 33.289 25.855 1.00 23.92 434 VAL A C 1
ATOM 3381 O O . VAL A 1 434 ? 6.501 32.109 25.589 1.00 23.13 434 VAL A O 1
ATOM 3385 N N . ALA A 1 435 ? 7.715 33.722 26.589 1.00 21.60 435 ALA A N 1
ATOM 3386 C CA . ALA A 1 435 ? 8.704 32.812 27.144 1.00 22.35 435 ALA A CA 1
ATOM 3387 C C . ALA A 1 435 ? 8.037 31.836 28.113 1.00 23.47 435 ALA A C 1
ATOM 3388 O O . ALA A 1 435 ? 8.387 30.654 28.154 1.00 22.83 435 ALA A O 1
ATOM 3390 N N . ARG A 1 436 ? 7.086 32.331 28.899 1.00 24.70 436 ARG A N 1
ATOM 3391 C CA . ARG A 1 436 ? 6.388 31.475 29.849 1.00 28.46 436 ARG A CA 1
ATOM 3392 C C . ARG A 1 436 ? 5.560 30.454 29.089 1.00 28.94 436 ARG A C 1
ATOM 3393 O O . ARG A 1 436 ? 5.511 29.283 29.466 1.00 28.59 436 ARG A O 1
ATOM 3401 N N . PHE A 1 437 ? 4.917 30.901 28.014 1.00 25.26 437 PHE A N 1
ATOM 3402 C CA . PHE A 1 437 ? 4.112 30.017 27.183 1.00 25.85 437 PHE A CA 1
ATOM 3403 C C . PHE A 1 437 ? 4.988 28.936 26.548 1.00 26.64 437 PHE A C 1
ATOM 3404 O O . PHE A 1 437 ? 4.611 27.767 26.522 1.00 24.81 437 PHE A O 1
ATOM 3412 N N . LEU A 1 438 ? 6.153 29.330 26.035 1.00 23.31 438 LEU A N 1
ATOM 3413 C CA . LEU A 1 438 ? 7.071 28.381 25.407 1.00 23.92 438 LEU A CA 1
ATOM 3414 C C . LEU A 1 438 ? 7.630 27.348 26.402 1.00 26.42 438 LEU A C 1
ATOM 3415 O O . LEU A 1 438 ? 7.855 26.189 26.047 1.00 25.82 438 LEU A O 1
ATOM 3420 N N . MET A 1 439 ? 7.857 27.768 27.643 1.00 26.65 439 MET A N 1
ATOM 3421 C CA . MET A 1 439 ? 8.368 26.858 28.657 1.00 27.89 439 MET A CA 1
ATOM 3422 C C . MET A 1 439 ? 7.297 25.845 29.050 1.00 28.30 439 MET A C 1
ATOM 3423 O O . MET A 1 439 ? 7.595 24.667 29.246 1.00 28.79 439 MET A O 1
ATOM 3428 N N . LYS A 1 440 ? 6.056 26.307 29.164 1.00 26.20 440 LYS A N 1
ATOM 3429 C CA . LYS A 1 440 ? 4.945 25.435 29.518 1.00 29.61 440 LYS A CA 1
ATOM 3430 C C . LYS A 1 440 ? 4.726 24.438 28.386 1.00 32.36 440 LYS A C 1
ATOM 3431 O O . LYS A 1 440 ? 4.327 23.290 28.613 1.00 32.66 440 LYS A O 1
ATOM 3433 N N . THR A 1 441 ? 5.004 24.877 27.164 1.00 29.60 441 THR A N 1
ATOM 3434 C CA . THR A 1 441 ? 4.837 24.025 25.994 1.00 30.18 441 THR A CA 1
ATOM 3435 C C . THR A 1 441 ? 5.928 22.967 25.928 1.00 31.84 441 THR A C 1
ATOM 3436 O O . THR A 1 441 ? 5.645 21.783 25.727 1.00 31.21 441 THR A O 1
ATOM 3440 N N . VAL A 1 442 ? 7.172 23.399 26.103 1.00 29.83 442 VAL A N 1
ATOM 3441 C CA . VAL A 1 442 ? 8.305 22.482 26.075 1.00 31.56 442 VAL A CA 1
ATOM 3442 C C . VAL A 1 442 ? 8.177 21.465 27.211 1.00 32.61 442 VAL A C 1
ATOM 3443 O O . VAL A 1 442 ? 8.675 20.343 27.110 1.00 34.09 442 VAL A O 1
ATOM 3447 N N . ALA A 1 443 ? 7.504 21.858 28.288 1.00 31.79 443 ALA A N 1
ATOM 3448 C CA . ALA A 1 443 ? 7.322 20.978 29.434 1.00 31.54 443 ALA A CA 1
ATOM 3449 C C . ALA A 1 443 ? 6.441 19.797 29.035 1.00 32.06 443 ALA A C 1
ATOM 3450 O O . ALA A 1 443 ? 6.348 18.805 29.757 1.00 32.99 443 ALA A O 1
ATOM 3452 N N . GLN A 1 444 ? 5.807 19.912 27.872 1.00 33.15 444 GLN A N 1
ATOM 3453 C CA . GLN A 1 444 ? 4.941 18.863 27.352 1.00 34.23 444 GLN A CA 1
ATOM 3454 C C . GLN A 1 444 ? 5.691 17.969 26.357 1.00 34.22 444 GLN A C 1
ATOM 3455 O O . GLN A 1 444 ? 5.153 16.962 25.901 1.00 33.93 444 GLN A O 1
ATOM 3461 N N . LEU A 1 445 ? 6.923 18.326 26.003 1.00 32.86 445 LEU A N 1
ATOM 3462 C CA . LEU A 1 445 ? 7.689 17.498 25.073 1.00 33.41 445 LEU A CA 1
ATOM 3463 C C . LEU A 1 445 ? 7.911 16.110 25.666 1.00 30.42 445 LEU A C 1
ATOM 3464 O O . LEU A 1 445 ? 8.535 15.974 26.718 1.00 28.58 445 LEU A O 1
ATOM 3469 N N . GLY A 1 446 ? 7.407 15.083 24.992 1.00 30.32 446 GLY A N 1
ATOM 3470 C CA . GLY A 1 446 ? 7.575 13.726 25.481 1.00 29.83 446 GLY A CA 1
ATOM 3471 C C . GLY A 1 446 ? 6.449 13.265 26.399 1.00 29.05 446 GLY A C 1
ATOM 3472 O O . GLY A 1 446 ? 6.479 12.146 26.903 1.00 29.03 446 GLY A O 1
ATOM 3473 N N . SER A 1 447 ? 5.455 14.123 26.615 1.00 28.32 447 SER A N 1
ATOM 3474 C CA . SER A 1 447 ? 4.338 13.779 27.477 1.00 27.81 447 SER A CA 1
ATOM 3475 C C . SER A 1 447 ? 3.296 13.010 26.678 1.00 28.15 447 SER A C 1
ATOM 3476 O O . SER A 1 447 ? 2.504 12.248 27.236 1.00 26.75 447 SER A O 1
ATOM 3479 N N . GLY A 1 448 ? 3.312 13.215 25.364 1.00 27.06 448 GLY A N 1
ATOM 3480 C CA . GLY A 1 448 ? 2.368 12.552 24.490 1.00 24.03 448 GLY A CA 1
ATOM 3481 C C . GLY A 1 448 ? 1.355 13.529 23.920 1.00 24.24 448 GLY A C 1
ATOM 3482 O O . GLY A 1 448 ? 0.592 13.187 23.016 1.00 23.19 448 GLY A O 1
ATOM 3483 N N . LYS A 1 449 ? 1.331 14.747 24.450 1.00 24.92 449 LYS A N 1
ATOM 3484 C CA . LYS A 1 449 ? 0.397 15.756 23.963 1.00 28.20 449 LYS A CA 1
ATOM 3485 C C . LYS A 1 449 ? 0.873 16.263 22.608 1.00 31.90 449 LYS A C 1
ATOM 3486 O O . LYS A 1 449 ? 2.069 16.466 22.395 1.00 31.87 449 LYS A O 1
ATOM 3492 N N . VAL A 1 450 ? -0.070 16.457 21.692 1.00 34.17 450 VAL A N 1
ATOM 3493 C CA . VAL A 1 450 ? 0.248 16.927 20.348 1.00 37.09 450 VAL A CA 1
ATOM 3494 C C . VAL A 1 450 ? 0.053 18.439 20.265 1.00 36.96 450 VAL A C 1
ATOM 3495 O O . VAL A 1 450 ? -1.079 18.926 20.233 1.00 37.01 450 VAL A O 1
ATOM 3499 N N . PRO A 1 451 ? 1.157 19.201 20.245 1.00 35.96 451 PRO A N 1
ATOM 3500 C CA . PRO A 1 451 ? 1.063 20.662 20.163 1.00 36.85 451 PRO A CA 1
ATOM 3501 C C . PRO A 1 451 ? 0.531 21.088 18.801 1.00 36.21 451 PRO A C 1
ATOM 3502 O O . PRO A 1 451 ? 0.842 20.469 17.782 1.00 35.85 451 PRO A O 1
ATOM 3506 N N . VAL A 1 452 ? -0.278 22.142 18.790 1.00 39.41 452 VAL A N 1
ATOM 3507 C CA . VAL A 1 452 ? -0.860 22.652 17.553 1.00 39.48 452 VAL A CA 1
ATOM 3508 C C . VAL A 1 452 ? -0.644 24.159 17.428 1.00 40.18 452 VAL A C 1
ATOM 3509 O O . VAL A 1 452 ? -0.189 24.814 18.365 1.00 39.94 452 VAL A O 1
ATOM 3513 N N . GLY A 1 453 ? -0.980 24.700 16.262 1.00 40.78 453 GLY A N 1
ATOM 3514 C CA . GLY A 1 453 ? -0.824 26.120 16.026 1.00 39.39 453 GLY A CA 1
ATOM 3515 C C . GLY A 1 453 ? 0.605 26.491 15.692 1.00 37.72 453 GLY A C 1
ATOM 3516 O O . GLY A 1 453 ? 1.313 25.740 15.016 1.00 33.61 453 GLY A O 1
ATOM 3517 N N . THR A 1 454 ? 1.028 27.654 16.178 1.00 35.27 454 THR A N 1
ATOM 3518 C CA . THR A 1 454 ? 2.371 28.154 15.945 1.00 32.77 454 THR A CA 1
ATOM 3519 C C . THR A 1 454 ? 3.429 27.307 16.642 1.00 31.21 454 THR A C 1
ATOM 3520 O O . THR A 1 454 ? 4.621 27.473 16.391 1.00 29.81 454 THR A O 1
ATOM 3524 N N . THR A 1 455 ? 2.998 26.413 17.532 1.00 29.86 455 THR A N 1
ATOM 3525 C CA . THR A 1 455 ? 3.935 25.544 18.237 1.00 28.42 455 THR A CA 1
ATOM 3526 C C . THR A 1 455 ? 3.864 24.112 17.704 1.00 29.64 455 THR A C 1
ATOM 3527 O O . THR A 1 455 ? 4.525 23.212 18.225 1.00 29.10 455 THR A O 1
ATOM 3531 N N . ALA A 1 456 ? 3.064 23.904 16.661 1.00 29.72 456 ALA A N 1
ATOM 3532 C CA . ALA A 1 456 ? 2.922 22.582 16.064 1.00 30.44 456 ALA A CA 1
ATOM 3533 C C . ALA A 1 456 ? 4.278 21.997 15.657 1.00 30.51 456 ALA A C 1
ATOM 3534 O O . ALA A 1 456 ? 4.477 20.790 15.708 1.00 29.99 456 ALA A O 1
ATOM 3536 N N . TYR A 1 457 ? 5.219 22.849 15.271 1.00 29.69 457 TYR A N 1
ATOM 3537 C CA . TYR A 1 457 ? 6.536 22.372 14.855 1.00 30.88 457 TYR A CA 1
ATOM 3538 C C . TYR A 1 457 ? 7.290 21.693 16.007 1.00 35.25 457 TYR A C 1
ATOM 3539 O O . TYR A 1 457 ? 8.327 21.045 15.801 1.00 33.45 457 TYR A O 1
ATOM 3548 N N . MET A 1 458 ? 6.770 21.837 17.221 1.00 38.45 458 MET A N 1
ATOM 3549 C CA . MET A 1 458 ? 7.406 21.224 18.381 1.00 40.29 458 MET A CA 1
ATOM 3550 C C . MET A 1 458 ? 7.126 19.723 18.436 1.00 39.34 458 MET A C 1
ATOM 3551 O O . MET A 1 458 ? 7.752 19.003 19.206 1.00 40.73 458 MET A O 1
ATOM 3556 N N . GLY A 1 459 ? 6.195 19.262 17.607 1.00 38.36 459 GLY A N 1
ATOM 3557 C CA . GLY A 1 459 ? 5.884 17.846 17.569 1.00 40.68 459 GLY A CA 1
ATOM 3558 C C . GLY A 1 459 ? 6.981 17.096 16.830 1.00 42.04 459 GLY A C 1
ATOM 3559 O O . GLY A 1 459 ? 7.203 15.902 17.053 1.00 42.41 459 GLY A O 1
ATOM 3560 N N . ARG A 1 460 ? 7.672 17.810 15.944 1.00 40.01 460 ARG A N 1
ATOM 3561 C CA . ARG A 1 460 ? 8.757 17.246 15.157 1.00 37.40 460 ARG A CA 1
ATOM 3562 C C . ARG A 1 460 ? 10.090 17.471 15.865 1.00 36.88 460 ARG A C 1
ATOM 3563 O O . ARG A 1 460 ? 11.153 17.500 15.235 1.00 34.32 460 ARG A O 1
ATOM 3571 N N . ALA A 1 461 ? 10.021 17.621 17.186 1.00 37.68 461 ALA A N 1
ATOM 3572 C CA . ALA A 1 461 ? 11.202 17.857 18.009 1.00 38.48 461 ALA A CA 1
ATOM 3573 C C . ALA A 1 461 ? 12.268 16.789 17.843 1.00 40.32 461 ALA A C 1
ATOM 3574 O O . ALA A 1 461 ? 13.458 17.072 17.966 1.00 41.58 461 ALA A O 1
ATOM 3576 N N . ALA A 1 462 ? 11.835 15.560 17.575 1.00 41.44 462 ALA A N 1
ATOM 3577 C CA . ALA A 1 462 ? 12.753 14.438 17.402 1.00 41.29 462 ALA A CA 1
ATOM 3578 C C . ALA A 1 462 ? 13.722 14.710 16.268 1.00 41.11 462 ALA A C 1
ATOM 3579 O O . ALA A 1 462 ? 14.934 14.548 16.421 1.00 42.75 462 ALA A O 1
ATOM 3581 N N . HIS A 1 463 ? 13.179 15.124 15.129 1.00 40.44 463 HIS A N 1
ATOM 3582 C CA . HIS A 1 463 ? 13.993 15.423 13.958 1.00 39.73 463 HIS A CA 1
ATOM 3583 C C . HIS A 1 463 ? 14.695 16.775 14.074 1.00 35.76 463 HIS A C 1
ATOM 3584 O O . HIS A 1 463 ? 15.895 16.878 13.830 1.00 35.85 463 HIS A O 1
ATOM 3591 N N . LEU A 1 464 ? 13.940 17.802 14.452 1.00 34.40 464 LEU A N 1
ATOM 3592 C CA . LEU A 1 464 ? 14.466 19.164 14.587 1.00 35.23 464 LEU A CA 1
ATOM 3593 C C . LEU A 1 464 ? 15.638 19.302 15.558 1.00 35.29 464 LEU A C 1
ATOM 3594 O O . LEU A 1 464 ? 16.502 20.154 15.366 1.00 35.85 464 LEU A O 1
ATOM 3599 N N . LEU A 1 465 ? 15.670 18.465 16.593 1.00 33.89 465 LEU A N 1
ATOM 3600 C CA . LEU A 1 465 ? 16.742 18.522 17.582 1.00 35.19 465 LEU A CA 1
ATOM 3601 C C . LEU A 1 465 ? 18.022 17.832 17.148 1.00 36.14 465 LEU A C 1
ATOM 3602 O O . LEU A 1 465 ? 19.062 17.989 17.782 1.00 34.65 465 LEU A O 1
ATOM 3607 N N . GLN A 1 466 ? 17.953 17.071 16.065 1.00 37.62 466 GLN A N 1
ATOM 3608 C CA . GLN A 1 466 ? 19.129 16.351 15.589 1.00 40.67 466 GLN A CA 1
ATOM 3609 C C . GLN A 1 466 ? 19.321 16.548 14.091 1.00 42.58 466 GLN A C 1
ATOM 3610 O O . GLN A 1 466 ? 20.063 15.798 13.455 1.00 44.03 466 GLN A O 1
ATOM 3616 N N . CYS A 1 467 ? 18.670 17.560 13.524 1.00 44.81 467 CYS A N 1
ATOM 3617 C CA . CYS A 1 467 ? 18.790 17.780 12.090 1.00 46.51 467 CYS A CA 1
ATOM 3618 C C . CYS A 1 467 ? 20.093 18.352 11.577 1.00 47.19 467 CYS A C 1
ATOM 3619 O O . CYS A 1 467 ? 20.924 18.870 12.320 1.00 48.90 467 CYS A O 1
ATOM 3622 N N . ARG A 1 468 ? 20.242 18.223 10.267 1.00 46.99 468 ARG A N 1
ATOM 3623 C CA . ARG A 1 468 ? 21.389 18.711 9.531 1.00 47.14 468 ARG A CA 1
ATOM 3624 C C . ARG A 1 468 ? 20.769 19.212 8.239 1.00 45.29 468 ARG A C 1
ATOM 3625 O O . ARG A 1 468 ? 20.049 18.471 7.569 1.00 44.54 468 ARG A O 1
ATOM 3633 N N . SER A 1 469 ? 21.029 20.471 7.900 1.00 42.01 469 SER A N 1
ATOM 3634 C CA . SER A 1 469 ? 20.479 21.068 6.688 1.00 38.37 469 SER A CA 1
ATOM 3635 C C . SER A 1 469 ? 21.055 20.416 5.434 1.00 37.50 469 SER A C 1
ATOM 3636 O O . SER A 1 469 ? 22.239 20.098 5.383 1.00 38.77 469 SER A O 1
ATOM 3639 N N . GLY A 1 470 ? 20.207 20.224 4.427 1.00 36.66 470 GLY A N 1
ATOM 3640 C CA . GLY A 1 470 ? 20.654 19.627 3.182 1.00 35.05 470 GLY A CA 1
ATOM 3641 C C . GLY A 1 470 ? 21.166 20.658 2.186 1.00 33.99 470 GLY A C 1
ATOM 3642 O O . GLY A 1 470 ? 21.417 20.341 1.022 1.00 35.27 470 GLY A O 1
ATOM 3643 N N . VAL A 1 471 ? 21.318 21.899 2.638 1.00 33.05 471 VAL A N 1
ATOM 3644 C CA . VAL A 1 471 ? 21.811 22.965 1.777 1.00 28.96 471 VAL A CA 1
ATOM 3645 C C . VAL A 1 471 ? 23.200 22.652 1.228 1.00 29.68 471 VAL A C 1
ATOM 3646 O O . VAL A 1 471 ? 24.132 22.370 1.988 1.00 25.76 471 VAL A O 1
ATOM 3650 N N . GLN A 1 472 ? 23.334 22.698 -0.095 1.00 29.81 472 GLN A N 1
ATOM 3651 C CA . GLN A 1 472 ? 24.618 22.446 -0.740 1.00 30.65 472 GLN A CA 1
ATOM 3652 C C . GLN A 1 472 ? 24.986 23.617 -1.644 1.00 29.01 472 GLN A C 1
ATOM 3653 O O . GLN A 1 472 ? 26.149 23.795 -1.996 1.00 28.43 472 GLN A O 1
ATOM 3659 N N . LYS A 1 473 ? 23.991 24.413 -2.022 1.00 27.07 473 LYS A N 1
ATOM 3660 C CA . LYS A 1 473 ? 24.242 25.569 -2.872 1.00 27.51 473 LYS A CA 1
ATOM 3661 C C . LYS A 1 473 ? 23.379 26.757 -2.439 1.00 24.92 473 LYS A C 1
ATOM 3662 O O . LYS A 1 473 ? 22.361 26.586 -1.765 1.00 24.12 473 LYS A O 1
ATOM 3668 N N . ALA A 1 474 ? 23.797 27.959 -2.817 1.00 22.86 474 ALA A N 1
ATOM 3669 C CA . ALA A 1 474 ? 23.081 29.182 -2.460 1.00 22.03 474 ALA A CA 1
ATOM 3670 C C . ALA A 1 474 ? 21.578 29.161 -2.758 1.00 23.34 474 ALA A C 1
ATOM 3671 O O . ALA A 1 474 ? 20.775 29.566 -1.918 1.00 22.95 474 ALA A O 1
ATOM 3673 N N . GLU A 1 475 ? 21.199 28.677 -3.943 1.00 24.06 475 GLU A N 1
ATOM 3674 C CA . GLU A 1 475 ? 19.790 28.626 -4.355 1.00 21.68 475 GLU A CA 1
ATOM 3675 C C . GLU A 1 475 ? 18.907 27.768 -3.461 1.00 19.75 475 GLU A C 1
ATOM 3676 O O . GLU A 1 475 ? 17.691 27.954 -3.430 1.00 16.48 475 GLU A O 1
ATOM 3678 N N . ASP A 1 476 ? 19.512 26.831 -2.733 1.00 20.60 476 ASP A N 1
ATOM 3679 C CA . ASP A 1 476 ? 18.738 25.972 -1.841 1.00 22.10 476 ASP A CA 1
ATOM 3680 C C . ASP A 1 476 ? 18.065 26.765 -0.716 1.00 24.40 476 ASP A C 1
ATOM 3681 O O . ASP A 1 476 ? 17.085 26.317 -0.135 1.00 24.32 476 ASP A O 1
ATOM 3686 N N . TRP A 1 477 ? 18.593 27.944 -0.409 1.00 27.42 477 TRP A N 1
ATOM 3687 C CA . TRP A 1 477 ? 18.017 28.780 0.640 1.00 25.97 477 TRP A CA 1
ATOM 3688 C C . TRP A 1 477 ? 16.729 29.476 0.194 1.00 28.20 477 TRP A C 1
ATOM 3689 O O . TRP A 1 477 ? 16.127 30.230 0.964 1.00 27.30 477 TRP A O 1
ATOM 3700 N N . LEU A 1 478 ? 16.312 29.235 -1.051 1.00 25.22 478 LEU A N 1
ATOM 3701 C CA . LEU A 1 478 ? 15.067 29.809 -1.562 1.00 24.01 478 LEU A CA 1
ATOM 3702 C C . LEU A 1 478 ? 13.940 28.805 -1.387 1.00 23.96 478 LEU A C 1
ATOM 3703 O O . LEU A 1 478 ? 12.790 29.080 -1.698 1.00 25.36 478 LEU A O 1
ATOM 3708 N N . ASN A 1 479 ? 14.286 27.628 -0.887 1.00 26.18 479 ASN A N 1
ATOM 3709 C CA . ASN A 1 479 ? 13.314 26.562 -0.658 1.00 27.62 479 ASN A CA 1
ATOM 3710 C C . ASN A 1 479 ? 12.660 26.801 0.707 1.00 24.62 479 ASN A C 1
ATOM 3711 O O . ASN A 1 479 ? 13.329 26.778 1.738 1.00 25.64 479 ASN A O 1
ATOM 3716 N N . PRO A 1 480 ? 11.339 27.024 0.723 1.00 25.71 480 PRO A N 1
ATOM 3717 C CA . PRO A 1 480 ? 10.580 27.270 1.956 1.00 26.35 480 PRO A CA 1
ATOM 3718 C C . PRO A 1 480 ? 10.776 26.218 3.039 1.00 29.58 480 PRO A C 1
ATOM 3719 O O . PRO A 1 480 ? 10.818 26.552 4.224 1.00 30.65 480 PRO A O 1
ATOM 3723 N N . ASP A 1 481 ? 10.895 24.952 2.636 1.00 29.54 481 ASP A N 1
ATOM 3724 C CA . ASP A 1 481 ? 11.088 23.856 3.591 1.00 30.18 481 ASP A CA 1
ATOM 3725 C C . ASP A 1 481 ? 12.458 23.942 4.248 1.00 26.12 481 ASP A C 1
ATOM 3726 O O . ASP A 1 481 ? 12.607 23.624 5.418 1.00 24.81 481 ASP A O 1
ATOM 3731 N N . VAL A 1 482 ? 13.459 24.369 3.485 1.00 24.53 482 VAL A N 1
ATOM 3732 C CA . VAL A 1 482 ? 14.809 24.507 4.013 1.00 23.44 482 VAL A CA 1
ATOM 3733 C C . VAL A 1 482 ? 14.847 25.660 5.026 1.00 23.77 482 VAL A C 1
ATOM 3734 O O . VAL A 1 482 ? 15.402 25.521 6.117 1.00 21.03 482 VAL A O 1
ATOM 3738 N N . VAL A 1 483 ? 14.247 26.794 4.665 1.00 24.31 483 VAL A N 1
ATOM 3739 C CA . VAL A 1 483 ? 14.220 27.966 5.536 1.00 24.56 483 VAL A CA 1
ATOM 3740 C C . VAL A 1 483 ? 13.413 27.682 6.802 1.00 23.70 483 VAL A C 1
ATOM 3741 O O . VAL A 1 483 ? 13.842 28.003 7.914 1.00 21.96 483 VAL A O 1
ATOM 3745 N N . LEU A 1 484 ? 12.242 27.080 6.631 1.00 24.70 484 LEU A N 1
ATOM 3746 C CA . LEU A 1 484 ? 11.386 26.763 7.766 1.00 26.27 484 LEU A CA 1
ATOM 3747 C C . LEU A 1 484 ? 12.048 25.799 8.743 1.00 28.22 484 LEU A C 1
ATOM 3748 O O . LEU A 1 484 ? 11.946 25.978 9.957 1.00 26.77 484 LEU A O 1
ATOM 3753 N N . GLU A 1 485 ? 12.716 24.772 8.221 1.00 25.93 485 GLU A N 1
ATOM 3754 C CA . GLU A 1 485 ? 13.375 23.802 9.087 1.00 28.35 485 GLU A CA 1
ATOM 3755 C C . GLU A 1 485 ? 14.462 24.493 9.890 1.00 26.54 485 GLU A C 1
ATOM 3756 O O . GLU A 1 485 ? 14.660 24.205 11.069 1.00 26.11 485 GLU A O 1
ATOM 3762 N N . ALA A 1 486 ? 15.175 25.401 9.239 1.00 24.74 486 ALA A N 1
ATOM 3763 C CA . ALA A 1 486 ? 16.242 26.140 9.896 1.00 22.81 486 ALA A CA 1
ATOM 3764 C C . ALA A 1 486 ? 15.724 26.960 11.078 1.00 19.50 486 ALA A C 1
ATOM 3765 O O . ALA A 1 486 ? 16.273 26.888 12.173 1.00 17.83 486 ALA A O 1
ATOM 3767 N N . PHE A 1 487 ? 14.667 27.735 10.850 1.00 21.78 487 PHE A N 1
ATOM 3768 C CA . PHE A 1 487 ? 14.087 28.587 11.892 1.00 21.86 487 PHE A CA 1
ATOM 3769 C C . PHE A 1 487 ? 13.414 27.820 13.024 1.00 21.11 487 PHE A C 1
ATOM 3770 O O . PHE A 1 487 ? 13.479 28.225 14.188 1.00 16.13 487 PHE A O 1
ATOM 3778 N N . GLU A 1 488 ? 12.762 26.718 12.680 1.00 23.22 488 GLU A N 1
ATOM 3779 C CA . GLU A 1 488 ? 12.091 25.881 13.666 1.00 22.72 488 GLU A CA 1
ATOM 3780 C C . GLU A 1 488 ? 13.130 25.217 14.572 1.00 23.62 488 GLU A C 1
ATOM 3781 O O . GLU A 1 488 ? 12.997 25.218 15.801 1.00 24.29 488 GLU A O 1
ATOM 3787 N N . ALA A 1 489 ? 14.165 24.647 13.960 1.00 22.31 489 ALA A N 1
ATOM 3788 C CA . ALA A 1 489 ? 15.216 23.976 14.718 1.00 21.85 489 ALA A CA 1
ATOM 3789 C C . ALA A 1 489 ? 15.873 24.976 15.648 1.00 22.38 489 ALA A C 1
ATOM 3790 O O . ALA A 1 489 ? 16.135 24.681 16.810 1.00 21.09 489 ALA A O 1
ATOM 3792 N N . ARG A 1 490 ? 16.135 26.171 15.133 1.00 21.28 490 ARG A N 1
ATOM 3793 C CA . ARG A 1 490 ? 16.773 27.211 15.928 1.00 19.91 490 ARG A CA 1
ATOM 3794 C C . ARG A 1 490 ? 15.933 27.578 17.154 1.00 18.58 490 ARG A C 1
ATOM 3795 O O . ARG A 1 490 ? 16.434 27.599 18.284 1.00 17.52 490 ARG A O 1
ATOM 3803 N N . ALA A 1 491 ? 14.659 27.873 16.911 1.00 17.31 491 ALA A N 1
ATOM 3804 C CA . ALA A 1 491 ? 13.737 28.251 17.967 1.00 19.67 491 ALA A CA 1
ATOM 3805 C C . ALA A 1 491 ? 13.597 27.136 18.992 1.00 20.97 491 ALA A C 1
ATOM 3806 O O . ALA A 1 491 ? 13.691 27.385 20.195 1.00 22.62 491 ALA A O 1
ATOM 3808 N N . LEU A 1 492 ? 13.383 25.909 18.522 1.00 21.79 492 LEU A N 1
ATOM 3809 C CA . LEU A 1 492 ? 13.220 24.772 19.424 1.00 25.25 492 LEU A CA 1
ATOM 3810 C C . LEU A 1 492 ? 14.444 24.570 20.315 1.00 26.42 492 LEU A C 1
ATOM 3811 O O . LEU A 1 492 ? 14.320 24.481 21.532 1.00 28.77 492 LEU A O 1
ATOM 3816 N N . ARG A 1 493 ? 15.618 24.501 19.698 1.00 27.63 493 ARG A N 1
ATOM 3817 C CA . ARG A 1 493 ? 16.875 24.322 20.424 1.00 28.11 493 ARG A CA 1
ATOM 3818 C C . ARG A 1 493 ? 17.009 25.357 21.535 1.00 27.11 493 ARG A C 1
ATOM 3819 O O . ARG A 1 493 ? 17.346 25.039 22.675 1.00 26.05 493 ARG A O 1
ATOM 3827 N N . MET A 1 494 ? 16.742 26.608 21.191 1.00 26.37 494 MET A N 1
ATOM 3828 C CA . MET A 1 494 ? 16.838 27.688 22.161 1.00 22.09 494 MET A CA 1
ATOM 3829 C C . MET A 1 494 ? 15.846 27.496 23.311 1.00 20.94 494 MET A C 1
ATOM 3830 O O . MET A 1 494 ? 16.201 27.651 24.473 1.00 21.16 494 MET A O 1
ATOM 3835 N N . ALA A 1 495 ? 14.608 27.139 22.989 1.00 18.51 495 ALA A N 1
ATOM 3836 C CA . ALA A 1 495 ? 13.598 26.951 24.025 1.00 20.55 495 ALA A CA 1
ATOM 3837 C C . ALA A 1 495 ? 13.884 25.735 24.902 1.00 22.48 495 ALA A C 1
ATOM 3838 O O . ALA A 1 495 ? 13.661 25.776 26.114 1.00 21.95 495 ALA A O 1
ATOM 3840 N N . VAL A 1 496 ? 14.362 24.652 24.292 1.00 23.88 496 VAL A N 1
ATOM 3841 C CA . VAL A 1 496 ? 14.681 23.441 25.036 1.00 23.64 496 VAL A CA 1
ATOM 3842 C C . VAL A 1 496 ? 15.884 23.680 25.939 1.00 25.52 496 VAL A C 1
ATOM 3843 O O . VAL A 1 496 ? 15.941 23.164 27.053 1.00 25.49 496 VAL A O 1
ATOM 3847 N N . THR A 1 497 ? 16.847 24.465 25.464 1.00 25.98 497 THR A N 1
ATOM 3848 C CA . THR A 1 497 ? 18.027 24.756 26.266 1.00 26.19 497 THR A CA 1
ATOM 3849 C C . THR A 1 497 ? 17.633 25.560 27.502 1.00 29.22 497 THR A C 1
ATOM 3850 O O . THR A 1 497 ? 18.163 25.338 28.590 1.00 27.60 497 THR A O 1
ATOM 3854 N N . CYS A 1 498 ? 16.695 26.490 27.337 1.00 28.67 498 CYS A N 1
ATOM 3855 C CA . CYS A 1 498 ? 16.222 27.281 28.470 1.00 28.04 498 CYS A CA 1
ATOM 3856 C C . CYS A 1 498 ? 15.515 26.392 29.489 1.00 29.05 498 CYS A C 1
ATOM 3857 O O . CYS A 1 498 ? 15.748 26.514 30.687 1.00 28.30 498 CYS A O 1
ATOM 3860 N N . ALA A 1 499 ? 14.639 25.512 29.005 1.00 28.68 499 ALA A N 1
ATOM 3861 C CA . ALA A 1 499 ? 13.881 24.630 29.883 1.00 33.19 499 ALA A CA 1
ATOM 3862 C C . ALA A 1 499 ? 14.807 23.723 30.684 1.00 33.88 499 ALA A C 1
ATOM 3863 O O . ALA A 1 499 ? 14.604 23.501 31.878 1.00 35.23 499 ALA A O 1
ATOM 3865 N N . LYS A 1 500 ? 15.827 23.204 30.016 1.00 36.10 500 LYS A N 1
ATOM 3866 C CA . LYS A 1 500 ? 16.796 22.341 30.661 1.00 37.07 500 LYS A CA 1
ATOM 3867 C C . LYS A 1 500 ? 17.586 23.078 31.742 1.00 37.92 500 LYS A C 1
ATOM 3868 O O . LYS A 1 500 ? 17.896 22.501 32.785 1.00 37.66 500 LYS A O 1
ATOM 3874 N N . ASN A 1 501 ? 17.920 24.345 31.501 1.00 38.22 501 ASN A N 1
ATOM 3875 C CA . ASN A 1 501 ? 18.657 25.125 32.496 1.00 37.88 501 ASN A CA 1
ATOM 3876 C C . ASN A 1 501 ? 17.708 25.571 33.591 1.00 37.22 501 ASN A C 1
ATOM 3877 O O . ASN A 1 501 ? 18.117 25.785 34.723 1.00 38.39 501 ASN A O 1
ATOM 3882 N N . LEU A 1 502 ? 16.433 25.698 33.250 1.00 38.76 502 LEU A N 1
ATOM 3883 C CA . LEU A 1 502 ? 15.430 26.119 34.216 1.00 40.14 502 LEU A CA 1
ATOM 3884 C C . LEU A 1 502 ? 15.183 25.044 35.276 1.00 44.15 502 LEU A C 1
ATOM 3885 O O . LEU A 1 502 ? 14.679 25.332 36.370 1.00 43.40 502 LEU A O 1
ATOM 3890 N N . SER A 1 503 ? 15.534 23.802 34.951 1.00 44.89 503 SER A N 1
ATOM 3891 C CA . SER A 1 503 ? 15.347 22.693 35.875 1.00 43.66 503 SER A CA 1
ATOM 3892 C C . SER A 1 503 ? 16.639 22.463 36.649 1.00 45.18 503 SER A C 1
ATOM 3893 O O . SER A 1 503 ? 16.773 21.486 37.383 1.00 47.27 503 SER A O 1
ATOM 3896 N N . LYS A 1 504 ? 17.587 23.379 36.484 1.00 46.20 504 LYS A N 1
ATOM 3897 C CA . LYS A 1 504 ? 18.865 23.290 37.176 1.00 45.17 504 LYS A CA 1
ATOM 3898 C C . LYS A 1 504 ? 18.853 24.159 38.429 1.00 46.21 504 LYS A C 1
ATOM 3899 O O . LYS A 1 504 ? 19.863 24.271 39.123 1.00 46.72 504 LYS A O 1
ATOM 3901 N N . PHE A 1 505 ? 17.708 24.778 38.700 1.00 46.15 505 PHE A N 1
ATOM 3902 C CA . PHE A 1 505 ? 17.541 25.633 39.871 1.00 45.56 505 PHE A CA 1
ATOM 3903 C C . PHE A 1 505 ? 16.497 25.008 40.780 1.00 46.63 505 PHE A C 1
ATOM 3904 O O . PHE A 1 505 ? 15.594 24.318 40.306 1.00 47.57 505 PHE A O 1
ATOM 3912 N N . GLU A 1 506 ? 16.620 25.259 42.082 1.00 48.36 506 GLU A N 1
ATOM 3913 C CA . GLU A 1 506 ? 15.663 24.731 43.036 1.00 46.21 506 GLU A CA 1
ATOM 3914 C C . GLU A 1 506 ? 14.300 25.381 42.881 1.00 46.54 506 GLU A C 1
ATOM 3915 O O . GLU A 1 506 ? 13.307 24.689 42.681 1.00 48.40 506 GLU A O 1
ATOM 3916 N N . ASN A 1 507 ? 14.250 26.710 42.970 1.00 47.22 507 ASN A N 1
ATOM 3917 C CA . ASN A 1 507 ? 12.992 27.461 42.840 1.00 46.71 507 ASN A CA 1
ATOM 3918 C C . ASN A 1 507 ? 12.725 27.732 41.363 1.00 46.17 507 ASN A C 1
ATOM 3919 O O . ASN A 1 507 ? 13.561 28.307 40.670 1.00 47.49 507 ASN A O 1
ATOM 3924 N N . GLN A 1 508 ? 11.556 27.321 40.888 1.00 45.01 508 GLN A N 1
ATOM 3925 C CA . GLN A 1 508 ? 11.196 27.493 39.485 1.00 44.29 508 GLN A CA 1
ATOM 3926 C C . GLN A 1 508 ? 11.148 28.955 39.050 1.00 42.67 508 GLN A C 1
ATOM 3927 O O . GLN A 1 508 ? 11.766 29.324 38.052 1.00 42.29 508 GLN A O 1
ATOM 3933 N N . GLU A 1 509 ? 10.415 29.779 39.796 1.00 41.26 509 GLU A N 1
ATOM 3934 C CA . GLU A 1 509 ? 10.294 31.195 39.473 1.00 40.43 509 GLU A CA 1
ATOM 3935 C C . GLU A 1 509 ? 11.631 31.915 39.630 1.00 39.03 509 GLU A C 1
ATOM 3936 O O . GLU A 1 509 ? 11.845 32.988 39.059 1.00 39.20 509 GLU A O 1
ATOM 3942 N N . GLN A 1 510 ? 12.533 31.321 40.401 1.00 37.30 510 GLN A N 1
ATOM 3943 C CA . GLN A 1 510 ? 13.846 31.910 40.607 1.00 35.36 510 GLN A CA 1
ATOM 3944 C C . GLN A 1 510 ? 14.719 31.672 39.376 1.00 33.25 510 GLN A C 1
ATOM 3945 O O . GLN A 1 510 ? 15.332 32.602 38.859 1.00 31.35 510 GLN A O 1
ATOM 3951 N N . GLY A 1 511 ? 14.766 30.428 38.907 1.00 28.95 511 GLY A N 1
ATOM 3952 C CA . GLY A 1 511 ? 15.560 30.113 37.735 1.00 29.09 511 GLY A CA 1
ATOM 3953 C C . GLY A 1 511 ? 15.052 30.880 36.525 1.00 26.72 511 GLY A C 1
ATOM 3954 O O . GLY A 1 511 ? 15.821 31.283 35.651 1.00 24.24 511 GLY A O 1
ATOM 3955 N N . PHE A 1 512 ? 13.744 31.083 36.467 1.00 26.57 512 PHE A N 1
ATOM 3956 C CA . PHE A 1 512 ? 13.152 31.803 35.358 1.00 25.40 512 PHE A CA 1
ATOM 3957 C C . PHE A 1 512 ? 13.737 33.218 35.338 1.00 26.26 512 PHE A C 1
ATOM 3958 O O . PHE A 1 512 ? 14.177 33.706 34.290 1.00 21.59 512 PHE A O 1
ATOM 3966 N N . GLN A 1 513 ? 13.750 33.870 36.503 1.00 23.55 513 GLN A N 1
ATOM 3967 C CA . GLN A 1 513 ? 14.261 35.233 36.626 1.00 20.77 513 GLN A CA 1
ATOM 3968 C C . GLN A 1 513 ? 15.745 35.274 36.325 1.00 22.46 513 GLN A C 1
ATOM 3969 O O . GLN A 1 513 ? 16.236 36.211 35.700 1.00 20.91 513 GLN A O 1
ATOM 3975 N N . GLU A 1 514 ? 16.468 34.251 36.761 1.00 20.70 514 GLU A N 1
ATOM 3976 C CA . GLU A 1 514 ? 17.899 34.198 36.519 1.00 19.89 514 GLU A CA 1
ATOM 3977 C C . GLU A 1 514 ? 18.211 34.097 35.020 1.00 19.80 514 GLU A C 1
ATOM 3978 O O . GLU A 1 514 ? 19.257 34.563 34.557 1.00 18.55 514 GLU A O 1
ATOM 3984 N N . LEU A 1 515 ? 17.290 33.515 34.260 1.00 17.98 515 LEU A N 1
ATOM 3985 C CA . LEU A 1 515 ? 17.499 33.306 32.826 1.00 19.64 515 LEU A CA 1
ATOM 3986 C C . LEU A 1 515 ? 16.636 34.178 31.920 1.00 19.81 515 LEU A C 1
ATOM 3987 O O . LEU A 1 515 ? 16.556 33.925 30.711 1.00 18.12 515 LEU A O 1
ATOM 3992 N N . LEU A 1 516 ? 16.006 35.203 32.491 1.00 18.31 516 LEU A N 1
ATOM 3993 C CA . LEU A 1 516 ? 15.138 36.096 31.730 1.00 20.39 516 LEU A CA 1
ATOM 3994 C C . LEU A 1 516 ? 15.701 36.518 30.379 1.00 16.41 516 LEU A C 1
ATOM 3995 O O . LEU A 1 516 ? 14.964 36.567 29.396 1.00 17.03 516 LEU A O 1
ATOM 4000 N N . ALA A 1 517 ? 16.995 36.831 30.326 1.00 16.31 517 ALA A N 1
ATOM 4001 C CA . ALA A 1 517 ? 17.609 37.276 29.076 1.00 17.34 517 ALA A CA 1
ATOM 4002 C C . ALA A 1 517 ? 17.594 36.179 28.019 1.00 21.32 517 ALA A C 1
ATOM 4003 O O . ALA A 1 517 ? 17.292 36.439 26.852 1.00 18.76 517 ALA A O 1
ATOM 4005 N N . ASP A 1 518 ? 17.926 34.954 28.423 1.00 21.86 518 ASP A N 1
ATOM 4006 C CA . ASP A 1 518 ? 17.937 33.842 27.485 1.00 21.94 518 ASP A CA 1
ATOM 4007 C C . ASP A 1 518 ? 16.513 33.511 27.050 1.00 20.81 518 ASP A C 1
ATOM 4008 O O . ASP A 1 518 ? 16.285 33.125 25.908 1.00 19.52 518 ASP A O 1
ATOM 4013 N N . LEU A 1 519 ? 15.570 33.653 27.981 1.00 20.59 519 LEU A N 1
ATOM 4014 C CA . LEU A 1 519 ? 14.159 33.366 27.731 1.00 18.62 519 LEU A CA 1
ATOM 4015 C C . LEU A 1 519 ? 13.560 34.332 26.701 1.00 17.59 519 LEU A C 1
ATOM 4016 O O . LEU A 1 519 ? 12.787 33.931 25.830 1.00 16.91 519 LEU A O 1
ATOM 4021 N N . VAL A 1 520 ? 13.927 35.604 26.797 1.00 16.19 520 VAL A N 1
ATOM 4022 C CA . VAL A 1 520 ? 13.450 36.611 25.856 1.00 15.35 520 VAL A CA 1
ATOM 4023 C C . VAL A 1 520 ? 13.961 36.316 24.435 1.00 17.34 520 VAL A C 1
ATOM 4024 O O . VAL A 1 520 ? 13.224 36.460 23.455 1.00 13.96 520 VAL A O 1
ATOM 4028 N N . GLU A 1 521 ? 15.220 35.903 24.316 1.00 15.41 521 GLU A N 1
ATOM 4029 C CA . GLU A 1 521 ? 15.781 35.607 23.003 1.00 19.88 521 GLU A CA 1
ATOM 4030 C C . GLU A 1 521 ? 15.075 34.411 22.378 1.00 20.67 521 GLU A C 1
ATOM 4031 O O . GLU A 1 521 ? 14.781 34.414 21.179 1.00 17.34 521 GLU A O 1
ATOM 4037 N N . ALA A 1 522 ? 14.792 33.396 23.196 1.00 19.84 522 ALA A N 1
ATOM 4038 C CA . ALA A 1 522 ? 14.101 32.199 22.724 1.00 19.38 522 ALA A CA 1
ATOM 4039 C C . ALA A 1 522 ? 12.723 32.584 22.209 1.00 18.70 522 ALA A C 1
ATOM 4040 O O . ALA A 1 522 ? 12.261 32.069 21.196 1.00 17.19 522 ALA A O 1
ATOM 4042 N N . ALA A 1 523 ? 12.079 33.496 22.927 1.00 18.02 523 ALA A N 1
ATOM 4043 C CA . ALA A 1 523 ? 10.750 33.985 22.574 1.00 16.01 523 ALA A CA 1
ATOM 4044 C C . ALA A 1 523 ? 10.806 34.770 21.247 1.00 16.44 523 ALA A C 1
ATOM 4045 O O . ALA A 1 523 ? 9.950 34.607 20.374 1.00 16.66 523 ALA A O 1
ATOM 4047 N N . ILE A 1 524 ? 11.824 35.609 21.094 1.00 18.54 524 ILE A N 1
ATOM 4048 C CA . ILE A 1 524 ? 12.001 36.379 19.865 1.00 16.66 524 ILE A CA 1
ATOM 4049 C C . ILE A 1 524 ? 12.212 35.425 18.677 1.00 17.35 524 ILE A C 1
ATOM 4050 O O . ILE A 1 524 ? 11.683 35.649 17.588 1.00 16.14 524 ILE A O 1
ATOM 4055 N N . ALA A 1 525 ? 12.994 34.366 18.888 1.00 17.20 525 ALA A N 1
ATOM 4056 C CA . ALA A 1 525 ? 13.269 33.410 17.813 1.00 15.96 525 ALA A CA 1
ATOM 4057 C C . ALA A 1 525 ? 11.967 32.759 17.369 1.00 15.59 525 ALA A C 1
ATOM 4058 O O . ALA A 1 525 ? 11.743 32.542 16.180 1.00 20.37 525 ALA A O 1
ATOM 4060 N N . HIS A 1 526 ? 11.105 32.464 18.331 1.00 17.85 526 HIS A N 1
ATOM 4061 C CA . HIS A 1 526 ? 9.808 31.874 18.036 1.00 17.88 526 HIS A CA 1
ATOM 4062 C C . HIS A 1 526 ? 8.958 32.875 17.236 1.00 17.93 526 HIS A C 1
ATOM 4063 O O . HIS A 1 526 ? 8.303 32.496 16.259 1.00 17.41 526 HIS A O 1
ATOM 4070 N N . CYS A 1 527 ? 8.976 34.151 17.638 1.00 16.53 527 CYS A N 1
ATOM 4071 C CA . CYS A 1 527 ? 8.194 35.178 16.939 1.00 14.52 527 CYS A CA 1
ATOM 4072 C C . CYS A 1 527 ? 8.668 35.401 15.518 1.00 13.06 527 CYS A C 1
ATOM 4073 O O . CYS A 1 527 ? 7.852 35.580 14.617 1.00 14.84 527 CYS A O 1
ATOM 4076 N N . GLN A 1 528 ? 9.980 35.395 15.310 1.00 12.58 528 GLN A N 1
ATOM 4077 C CA . GLN A 1 528 ? 10.526 35.583 13.963 1.00 16.11 528 GLN A CA 1
ATOM 4078 C C . GLN A 1 528 ? 10.110 34.386 13.091 1.00 16.66 528 GLN A C 1
ATOM 4079 O O . GLN A 1 528 ? 9.786 34.541 11.913 1.00 13.75 528 GLN A O 1
ATOM 4085 N N . LEU A 1 529 ? 10.110 33.188 13.678 1.00 18.67 529 LEU A N 1
ATOM 4086 C CA . LEU A 1 529 ? 9.712 31.994 12.942 1.00 16.93 529 LEU A CA 1
ATOM 4087 C C . LEU A 1 529 ? 8.304 32.213 12.427 1.00 18.38 529 LEU A C 1
ATOM 4088 O O . LEU A 1 529 ? 8.018 31.941 11.266 1.00 22.75 529 LEU A O 1
ATOM 4093 N N . ILE A 1 530 ? 7.431 32.714 13.298 1.00 18.24 530 ILE A N 1
ATOM 4094 C CA . ILE A 1 530 ? 6.039 32.979 12.930 1.00 18.79 530 ILE A CA 1
ATOM 4095 C C . ILE A 1 530 ? 5.950 33.983 11.767 1.00 19.11 530 ILE A C 1
ATOM 4096 O O . ILE A 1 530 ? 5.220 33.765 10.806 1.00 17.02 530 ILE A O 1
ATOM 4101 N N . VAL A 1 531 ? 6.685 35.085 11.848 1.00 15.65 531 VAL A N 1
ATOM 4102 C CA . VAL A 1 531 ? 6.645 36.058 10.768 1.00 16.56 531 VAL A CA 1
ATOM 4103 C C . VAL A 1 531 ? 7.131 35.433 9.459 1.00 16.25 531 VAL A C 1
ATOM 4104 O O . VAL A 1 531 ? 6.502 35.606 8.410 1.00 15.02 531 VAL A O 1
ATOM 4108 N N . VAL A 1 532 ? 8.246 34.707 9.515 1.00 17.03 532 VAL A N 1
ATOM 4109 C CA . VAL A 1 532 ? 8.800 34.050 8.331 1.00 18.88 532 VAL A CA 1
ATOM 4110 C C . VAL A 1 532 ? 7.810 33.050 7.733 1.00 19.95 532 VAL A C 1
ATOM 4111 O O . VAL A 1 532 ? 7.637 33.007 6.519 1.00 20.60 532 VAL A O 1
ATOM 4115 N N . SER A 1 533 ? 7.157 32.257 8.578 1.00 19.34 533 SER A N 1
ATOM 4116 C CA . SER A 1 533 ? 6.183 31.274 8.100 1.00 25.35 533 SER A CA 1
ATOM 4117 C C . SER A 1 533 ? 4.943 31.912 7.462 1.00 26.34 533 SER A C 1
ATOM 4118 O O . SER A 1 533 ? 4.349 31.358 6.535 1.00 24.16 533 SER A O 1
ATOM 4121 N N . LYS A 1 534 ? 4.549 33.079 7.955 1.00 25.43 534 LYS A N 1
ATOM 4122 C CA . LYS A 1 534 ? 3.377 33.751 7.412 1.00 24.86 534 LYS A CA 1
ATOM 4123 C C . LYS A 1 534 ? 3.686 34.459 6.099 1.00 24.53 534 LYS A C 1
ATOM 4124 O O . LYS A 1 534 ? 2.799 34.673 5.271 1.00 23.54 534 LYS A O 1
ATOM 4130 N N . PHE A 1 535 ? 4.947 34.818 5.902 1.00 23.07 535 PHE A N 1
ATOM 4131 C CA . PHE A 1 535 ? 5.332 35.468 4.657 1.00 21.77 535 PHE A CA 1
ATOM 4132 C C . PHE A 1 535 ? 5.342 34.362 3.589 1.00 22.04 535 PHE A C 1
ATOM 4133 O O . PHE A 1 535 ? 4.846 34.548 2.482 1.00 23.66 535 PHE A O 1
ATOM 4141 N N . ILE A 1 536 ? 5.892 33.202 3.938 1.00 22.83 536 ILE A N 1
ATOM 4142 C CA . ILE A 1 536 ? 5.933 32.067 3.027 1.00 27.02 536 ILE A CA 1
ATOM 4143 C C . ILE A 1 536 ? 4.511 31.616 2.689 1.00 27.16 536 ILE A C 1
ATOM 4144 O O . ILE A 1 536 ? 4.199 31.302 1.538 1.00 29.42 536 ILE A O 1
ATOM 4149 N N . ALA A 1 537 ? 3.651 31.591 3.699 1.00 25.87 537 ALA A N 1
ATOM 4150 C CA . ALA A 1 537 ? 2.265 31.173 3.523 1.00 27.25 537 ALA A CA 1
ATOM 4151 C C . ALA A 1 537 ? 1.530 32.119 2.590 1.00 27.79 537 ALA A C 1
ATOM 4152 O O . ALA A 1 537 ? 0.732 31.691 1.746 1.00 28.05 537 ALA A O 1
ATOM 4154 N N . LYS A 1 538 ? 1.797 33.411 2.738 1.00 24.64 538 LYS A N 1
ATOM 4155 C CA . LYS A 1 538 ? 1.158 34.410 1.890 1.00 24.89 538 LYS A CA 1
ATOM 4156 C C . LYS A 1 538 ? 1.501 34.185 0.423 1.00 23.58 538 LYS A C 1
ATOM 4157 O O . LYS A 1 538 ? 0.683 34.458 -0.451 1.00 22.46 538 LYS A O 1
ATOM 4163 N N . LEU A 1 539 ? 2.714 33.701 0.161 1.00 22.34 539 LEU A N 1
ATOM 4164 C CA . LEU A 1 539 ? 3.165 33.443 -1.210 1.00 28.96 539 LEU A CA 1
ATOM 4165 C C . LEU A 1 539 ? 2.444 32.258 -1.857 1.00 28.60 539 LEU A C 1
ATOM 4166 O O . LEU A 1 539 ? 2.534 32.071 -3.070 1.00 27.45 539 LEU A O 1
ATOM 4171 N N . GLU A 1 540 ? 1.744 31.461 -1.052 1.00 31.76 540 GLU A N 1
ATOM 4172 C CA . GLU A 1 540 ? 1.021 30.296 -1.559 1.00 33.28 540 GLU A CA 1
ATOM 4173 C C . GLU A 1 540 ? -0.342 30.685 -2.111 1.00 34.13 540 GLU A C 1
ATOM 4174 O O . GLU A 1 540 ? -0.966 29.930 -2.858 1.00 36.17 540 GLU A O 1
ATOM 4180 N N . GLN A 1 541 ? -0.796 31.871 -1.730 1.00 32.62 541 GLN A N 1
ATOM 4181 C CA . GLN A 1 541 ? -2.080 32.397 -2.177 1.00 32.31 541 GLN A CA 1
ATOM 4182 C C . GLN A 1 541 ? -1.999 32.792 -3.651 1.00 32.69 541 GLN A C 1
ATOM 4183 O O . GLN A 1 541 ? -0.931 32.746 -4.256 1.00 31.90 541 GLN A O 1
ATOM 4189 N N . ASP A 1 542 ? -3.135 33.175 -4.224 1.00 34.36 542 ASP A N 1
ATOM 4190 C CA . ASP A 1 542 ? -3.186 33.598 -5.619 1.00 37.85 542 ASP A CA 1
ATOM 4191 C C . ASP A 1 542 ? -3.060 35.113 -5.678 1.00 38.17 542 ASP A C 1
ATOM 4192 O O . ASP A 1 542 ? -4.025 35.839 -5.435 1.00 40.01 542 ASP A O 1
ATOM 4197 N N . ILE A 1 543 ? -1.859 35.586 -5.992 1.00 38.24 543 ILE A N 1
ATOM 4198 C CA . ILE A 1 543 ? -1.587 37.016 -6.078 1.00 36.18 543 ILE A CA 1
ATOM 4199 C C . ILE A 1 543 ? -1.497 37.402 -7.543 1.00 37.25 543 ILE A C 1
ATOM 4200 O O . ILE A 1 543 ? -0.633 36.909 -8.275 1.00 35.80 543 ILE A O 1
ATOM 4205 N N . GLY A 1 544 ? -2.397 38.283 -7.968 1.00 38.40 544 GLY A N 1
ATOM 4206 C CA . GLY A 1 544 ? -2.420 38.707 -9.356 1.00 36.72 544 GLY A CA 1
ATOM 4207 C C . GLY A 1 544 ? -1.409 39.784 -9.677 1.00 37.32 544 GLY A C 1
ATOM 4208 O O . GLY A 1 544 ? -1.000 40.552 -8.806 1.00 38.14 544 GLY A O 1
ATOM 4209 N N . GLY A 1 545 ? -1.014 39.845 -10.943 1.00 36.23 545 GLY A N 1
ATOM 4210 C CA . GLY A 1 545 ? -0.057 40.843 -11.365 1.00 34.84 545 GLY A CA 1
ATOM 4211 C C . GLY A 1 545 ? 1.250 40.219 -11.801 1.00 35.51 545 GLY A C 1
ATOM 4212 O O . GLY A 1 545 ? 1.924 39.550 -11.013 1.00 32.96 545 GLY A O 1
ATOM 4213 N N . LYS A 1 546 ? 1.609 40.431 -13.063 1.00 34.69 546 LYS A N 1
ATOM 4214 C CA . LYS A 1 546 ? 2.849 39.900 -13.613 1.00 35.26 546 LYS A CA 1
ATOM 4215 C C . LYS A 1 546 ? 4.051 40.373 -12.802 1.00 32.03 546 LYS A C 1
ATOM 4216 O O . LYS A 1 546 ? 4.214 41.569 -12.559 1.00 30.86 546 LYS A O 1
ATOM 4222 N N . GLY A 1 547 ? 4.887 39.426 -12.389 1.00 30.91 547 GLY A N 1
ATOM 4223 C CA . GLY A 1 547 ? 6.084 39.759 -11.641 1.00 29.58 547 GLY A CA 1
ATOM 4224 C C . GLY A 1 547 ? 5.867 40.175 -10.201 1.00 25.48 547 GLY A C 1
ATOM 4225 O O . GLY A 1 547 ? 6.830 40.358 -9.462 1.00 25.09 547 GLY A O 1
ATOM 4226 N N . VAL A 1 548 ? 4.613 40.335 -9.798 1.00 25.33 548 VAL A N 1
ATOM 4227 C CA . VAL A 1 548 ? 4.300 40.739 -8.433 1.00 26.77 548 VAL A CA 1
ATOM 4228 C C . VAL A 1 548 ? 4.748 39.696 -7.411 1.00 27.30 548 VAL A C 1
ATOM 4229 O O . VAL A 1 548 ? 5.511 40.007 -6.492 1.00 24.28 548 VAL A O 1
ATOM 4233 N N . LYS A 1 549 ? 4.290 38.457 -7.567 1.00 23.84 549 LYS A N 1
ATOM 4234 C CA . LYS A 1 549 ? 4.667 37.420 -6.618 1.00 25.67 549 LYS A CA 1
ATOM 4235 C C . LYS A 1 549 ? 6.181 37.156 -6.622 1.00 24.97 549 LYS A C 1
ATOM 4236 O O . LYS A 1 549 ? 6.734 36.675 -5.628 1.00 22.34 549 LYS A O 1
ATOM 4242 N N . LYS A 1 550 ? 6.854 37.483 -7.724 1.00 23.24 550 LYS A N 1
ATOM 4243 C CA . LYS A 1 550 ? 8.296 37.280 -7.812 1.00 23.10 550 LYS A CA 1
ATOM 4244 C C . LYS A 1 550 ? 9.033 38.259 -6.884 1.00 23.24 550 LYS A C 1
ATOM 4245 O O . LYS A 1 550 ? 10.013 37.890 -6.223 1.00 21.64 550 LYS A O 1
ATOM 4251 N N . GLN A 1 551 ? 8.571 39.506 -6.835 1.00 18.11 551 GLN A N 1
ATOM 4252 C CA . GLN A 1 551 ? 9.194 40.483 -5.962 1.00 20.53 551 GLN A CA 1
ATOM 4253 C C . GLN A 1 551 ? 8.872 40.151 -4.509 1.00 19.57 551 GLN A C 1
ATOM 4254 O O . GLN A 1 551 ? 9.739 40.263 -3.638 1.00 17.40 551 GLN A O 1
ATOM 4260 N N . LEU A 1 552 ? 7.637 39.727 -4.240 1.00 18.72 552 LEU A N 1
ATOM 4261 C CA . LEU A 1 552 ? 7.254 39.383 -2.870 1.00 19.98 552 LEU A CA 1
ATOM 4262 C C . LEU A 1 552 ? 8.073 38.195 -2.416 1.00 20.97 552 LEU A C 1
ATOM 4263 O O . LEU A 1 552 ? 8.404 38.076 -1.240 1.00 20.00 552 LEU A O 1
ATOM 4268 N N . ASN A 1 553 ? 8.413 37.320 -3.359 1.00 21.25 553 ASN A N 1
ATOM 4269 C CA . ASN A 1 553 ? 9.207 36.146 -3.034 1.00 21.27 553 ASN A CA 1
ATOM 4270 C C . ASN A 1 553 ? 10.626 36.601 -2.711 1.00 21.72 553 ASN A C 1
ATOM 4271 O O . ASN A 1 553 ? 11.267 36.062 -1.805 1.00 23.00 553 ASN A O 1
ATOM 4276 N N . ASN A 1 554 ? 11.108 37.604 -3.443 1.00 20.81 554 ASN A N 1
ATOM 4277 C CA . ASN A 1 554 ? 12.443 38.146 -3.203 1.00 20.74 554 ASN A CA 1
ATOM 4278 C C . ASN A 1 554 ? 12.504 38.728 -1.786 1.00 15.22 554 ASN A C 1
ATOM 4279 O O . ASN A 1 554 ? 13.458 38.487 -1.050 1.00 16.18 554 ASN A O 1
ATOM 4284 N N . LEU A 1 555 ? 11.485 39.495 -1.414 1.00 16.01 555 LEU A N 1
ATOM 4285 C CA . LEU A 1 555 ? 11.426 40.129 -0.097 1.00 16.18 555 LEU A CA 1
ATOM 4286 C C . LEU A 1 555 ? 11.258 39.093 1.001 1.00 16.01 555 LEU A C 1
ATOM 4287 O O . LEU A 1 555 ? 11.836 39.232 2.087 1.00 15.53 555 LEU A O 1
ATOM 4292 N N . CYS A 1 556 ? 10.464 38.055 0.730 1.00 15.27 556 CYS A N 1
ATOM 4293 C CA . CYS A 1 556 ? 10.246 36.999 1.711 1.00 17.49 556 CYS A CA 1
ATOM 4294 C C . CYS A 1 556 ? 11.567 36.395 2.163 1.00 19.68 556 CYS A C 1
ATOM 4295 O O . CYS A 1 556 ? 11.813 36.278 3.364 1.00 20.06 556 CYS A O 1
ATOM 4298 N N . TYR A 1 557 ? 12.420 36.012 1.209 1.00 19.14 557 TYR A N 1
ATOM 4299 C CA . TYR A 1 557 ? 13.708 35.391 1.551 1.00 18.26 557 TYR A CA 1
ATOM 4300 C C . TYR A 1 557 ? 14.795 36.385 1.979 1.00 16.07 557 TYR A C 1
ATOM 4301 O O . TYR A 1 557 ? 15.766 36.016 2.653 1.00 14.37 557 TYR A O 1
ATOM 4310 N N . ILE A 1 558 ? 14.634 37.651 1.611 1.00 16.39 558 ILE A N 1
ATOM 4311 C CA . ILE A 1 558 ? 15.576 38.649 2.077 1.00 14.80 558 ILE A CA 1
ATOM 4312 C C . ILE A 1 558 ? 15.325 38.737 3.585 1.00 14.46 558 ILE A C 1
ATOM 4313 O O . ILE A 1 558 ? 16.258 38.726 4.381 1.00 13.37 558 ILE A O 1
ATOM 4318 N N . TYR A 1 559 ? 14.056 38.820 3.978 1.00 13.36 559 TYR A N 1
ATOM 4319 C CA . TYR A 1 559 ? 13.700 38.914 5.397 1.00 16.10 559 TYR A CA 1
ATOM 4320 C C . TYR A 1 559 ? 14.259 37.721 6.188 1.00 16.48 559 TYR A C 1
ATOM 4321 O O . TYR A 1 559 ? 14.915 37.883 7.228 1.00 15.42 559 TYR A O 1
ATOM 4330 N N . ALA A 1 560 ? 14.009 36.525 5.671 1.00 16.37 560 ALA A N 1
ATOM 4331 C CA . ALA A 1 560 ? 14.456 35.290 6.301 1.00 18.49 560 ALA A CA 1
ATOM 4332 C C . ALA A 1 560 ? 15.978 35.150 6.355 1.00 16.36 560 ALA A C 1
ATOM 4333 O O . ALA A 1 560 ? 16.535 34.835 7.408 1.00 14.73 560 ALA A O 1
ATOM 4335 N N . LEU A 1 561 ? 16.649 35.390 5.230 1.00 18.24 561 LEU A N 1
ATOM 4336 C CA . LEU A 1 561 ? 18.105 35.256 5.186 1.00 15.30 561 LEU A CA 1
ATOM 4337 C C . LEU A 1 561 ? 18.807 36.392 5.920 1.00 15.73 561 LEU A C 1
ATOM 4338 O O . LEU A 1 561 ? 19.929 36.235 6.387 1.00 16.19 561 LEU A O 1
ATOM 4343 N N . TYR A 1 562 ? 18.151 37.537 6.029 1.00 16.70 562 TYR A N 1
ATOM 4344 C CA . TYR A 1 562 ? 18.733 38.646 6.771 1.00 19.40 562 TYR A CA 1
ATOM 4345 C C . TYR A 1 562 ? 18.759 38.291 8.266 1.00 17.11 562 TYR A C 1
ATOM 4346 O O . TYR A 1 562 ? 19.763 38.498 8.945 1.00 16.75 562 TYR A O 1
ATOM 4355 N N . LEU A 1 563 ? 17.649 37.764 8.778 1.00 15.99 563 LEU A N 1
ATOM 4356 C CA . LEU A 1 563 ? 17.574 37.401 10.188 1.00 17.26 563 LEU A CA 1
ATOM 4357 C C . LEU A 1 563 ? 18.506 36.231 10.471 1.00 17.26 563 LEU A C 1
ATOM 4358 O O . LEU A 1 563 ? 19.059 36.108 11.567 1.00 15.60 563 LEU A O 1
ATOM 4363 N N . LEU A 1 564 ? 18.688 35.366 9.482 1.00 16.24 564 LEU A N 1
ATOM 4364 C CA . LEU A 1 564 ? 19.588 34.237 9.640 1.00 19.39 564 LEU A CA 1
ATOM 4365 C C . LEU A 1 564 ? 20.989 34.788 9.914 1.00 17.71 564 LEU A C 1
ATOM 4366 O O . LEU A 1 564 ? 21.662 34.376 10.866 1.00 17.76 564 LEU A O 1
ATOM 4371 N N . HIS A 1 565 ? 21.426 35.722 9.078 1.00 15.16 565 HIS A N 1
ATOM 4372 C CA . HIS A 1 565 ? 22.738 36.341 9.247 1.00 18.74 565 HIS A CA 1
ATOM 4373 C C . HIS A 1 565 ? 22.833 37.123 10.558 1.00 17.16 565 HIS A C 1
ATOM 4374 O O . HIS A 1 565 ? 23.809 36.999 11.298 1.00 17.25 565 HIS A O 1
ATOM 4381 N N . LYS A 1 566 ? 21.828 37.941 10.849 1.00 19.48 566 LYS A N 1
ATOM 4382 C CA . LYS A 1 566 ? 21.825 38.743 12.081 1.00 17.14 566 LYS A CA 1
ATOM 4383 C C . LYS A 1 566 ? 21.922 37.865 13.338 1.00 19.12 566 LYS A C 1
ATOM 4384 O O . LYS A 1 566 ? 22.588 38.235 14.307 1.00 13.91 566 LYS A O 1
ATOM 4390 N N . HIS A 1 567 ? 21.258 36.709 13.319 1.00 16.53 567 HIS A N 1
ATOM 4391 C CA . HIS A 1 567 ? 21.271 35.807 14.468 1.00 17.65 567 HIS A CA 1
ATOM 4392 C C . HIS A 1 567 ? 22.023 34.508 14.190 1.00 16.49 567 HIS A C 1
ATOM 4393 O O . HIS A 1 567 ? 21.718 33.464 14.779 1.00 14.58 567 HIS A O 1
ATOM 4400 N N . LEU A 1 568 ? 23.011 34.582 13.308 1.00 17.94 568 LEU A N 1
ATOM 4401 C CA . LEU A 1 568 ? 23.800 33.419 12.908 1.00 19.74 568 LEU A CA 1
ATOM 4402 C C . LEU A 1 568 ? 24.221 32.541 14.081 1.00 19.51 568 LEU A C 1
ATOM 4403 O O . LEU A 1 568 ? 24.164 31.314 14.001 1.00 19.00 568 LEU A O 1
ATOM 4408 N N . GLY A 1 569 ? 24.638 33.174 15.169 1.00 18.93 569 GLY A N 1
ATOM 4409 C CA . GLY A 1 569 ? 25.046 32.418 16.331 1.00 18.07 569 GLY A CA 1
ATOM 4410 C C . GLY A 1 569 ? 23.996 31.431 16.816 1.00 20.43 569 GLY A C 1
ATOM 4411 O O . GLY A 1 569 ? 24.340 30.324 17.225 1.00 20.80 569 GLY A O 1
ATOM 4412 N N . ASP A 1 570 ? 22.720 31.814 16.786 1.00 20.82 570 ASP A N 1
ATOM 4413 C CA . ASP A 1 570 ? 21.672 30.907 17.247 1.00 22.82 570 ASP A CA 1
ATOM 4414 C C . ASP A 1 570 ? 21.618 29.672 16.347 1.00 24.09 570 ASP A C 1
ATOM 4415 O O . ASP A 1 570 ? 21.562 28.541 16.830 1.00 27.03 570 ASP A O 1
ATOM 4420 N N . PHE A 1 571 ? 21.649 29.888 15.037 1.00 22.63 571 PHE A N 1
ATOM 4421 C CA . PHE A 1 571 ? 21.581 28.777 14.093 1.00 24.94 571 PHE A CA 1
ATOM 4422 C C . PHE A 1 571 ? 22.784 27.853 14.150 1.00 24.72 571 PHE A C 1
ATOM 4423 O O . PHE A 1 571 ? 22.630 26.635 14.058 1.00 27.00 571 PHE A O 1
ATOM 4431 N N . LEU A 1 572 ? 23.978 28.427 14.290 1.00 25.44 572 LEU A N 1
ATOM 4432 C CA . LEU A 1 572 ? 25.194 27.624 14.358 1.00 28.44 572 LEU A CA 1
ATOM 4433 C C . LEU A 1 572 ? 25.298 26.825 15.653 1.00 31.87 572 LEU A C 1
ATOM 4434 O O . LEU A 1 572 ? 25.980 25.810 15.695 1.00 33.62 572 LEU A O 1
ATOM 4439 N N . SER A 1 573 ? 24.625 27.284 16.704 1.00 37.33 573 SER A N 1
ATOM 4440 C CA . SER A 1 573 ? 24.635 26.585 17.990 1.00 39.74 573 SER A CA 1
ATOM 4441 C C . SER A 1 573 ? 23.855 25.270 17.904 1.00 41.54 573 SER A C 1
ATOM 4442 O O . SER A 1 573 ? 24.101 24.340 18.677 1.00 44.57 573 SER A O 1
ATOM 4445 N N . THR A 1 574 ? 22.922 25.198 16.959 1.00 41.03 574 THR A N 1
ATOM 4446 C CA . THR A 1 574 ? 22.083 24.018 16.781 1.00 40.43 574 THR A CA 1
ATOM 4447 C C . THR A 1 574 ? 22.743 22.921 15.949 1.00 43.05 574 THR A C 1
ATOM 4448 O O . THR A 1 574 ? 22.296 21.774 15.954 1.00 42.77 574 THR A O 1
ATOM 4452 N N . ASN A 1 575 ? 23.808 23.275 15.242 1.00 42.29 575 ASN A N 1
ATOM 4453 C CA . ASN A 1 575 ? 24.520 22.321 14.397 1.00 45.43 575 ASN A CA 1
ATOM 4454 C C . ASN A 1 575 ? 23.645 21.600 13.362 1.00 45.08 575 ASN A C 1
ATOM 4455 O O . ASN A 1 575 ? 23.927 20.459 12.983 1.00 46.66 575 ASN A O 1
ATOM 4460 N N . CYS A 1 576 ? 22.578 22.259 12.921 1.00 43.69 576 CYS A N 1
ATOM 4461 C CA . CYS A 1 576 ? 21.701 21.727 11.881 1.00 45.70 576 CYS A CA 1
ATOM 4462 C C . CYS A 1 576 ? 21.984 22.649 10.681 1.00 44.87 576 CYS A C 1
ATOM 4463 O O . CYS A 1 576 ? 21.397 22.524 9.607 1.00 46.05 576 CYS A O 1
ATOM 4466 N N . ILE A 1 577 ? 22.925 23.567 10.893 1.00 41.79 577 ILE A N 1
ATOM 4467 C CA . ILE A 1 577 ? 23.375 24.521 9.880 1.00 38.05 577 ILE A CA 1
ATOM 4468 C C . ILE A 1 577 ? 24.860 24.765 10.103 1.00 35.38 577 ILE A C 1
ATOM 4469 O O . ILE A 1 577 ? 25.277 25.107 11.206 1.00 34.48 577 ILE A O 1
ATOM 4474 N N . THR A 1 578 ? 25.656 24.584 9.055 1.00 32.79 578 THR A N 1
ATOM 4475 C CA . THR A 1 578 ? 27.099 24.771 9.152 1.00 27.92 578 THR A CA 1
ATOM 4476 C C . THR A 1 578 ? 27.518 26.157 8.661 1.00 28.07 578 THR A C 1
ATOM 4477 O O . THR A 1 578 ? 26.745 26.861 8.007 1.00 25.56 578 THR A O 1
ATOM 4481 N N . PRO A 1 579 ? 28.754 26.576 8.980 1.00 26.20 579 PRO A N 1
ATOM 4482 C CA . PRO A 1 579 ? 29.206 27.892 8.525 1.00 26.42 579 PRO A CA 1
ATOM 4483 C C . PRO A 1 579 ? 29.254 27.965 7.007 1.00 25.25 579 PRO A C 1
ATOM 4484 O O . PRO A 1 579 ? 28.965 29.003 6.423 1.00 21.77 579 PRO A O 1
ATOM 4488 N N . LYS A 1 580 ? 29.608 26.865 6.353 1.00 22.03 580 LYS A N 1
ATOM 4489 C CA . LYS A 1 580 ? 29.618 26.885 4.900 1.00 21.90 580 LYS A CA 1
ATOM 4490 C C . LYS A 1 580 ? 28.205 27.211 4.384 1.00 18.42 580 LYS A C 1
ATOM 4491 O O . LYS A 1 580 ? 28.041 28.032 3.487 1.00 17.29 580 LYS A O 1
ATOM 4497 N N . GLN A 1 581 ? 27.183 26.588 4.968 1.00 18.54 581 GLN A N 1
ATOM 4498 C CA . GLN A 1 581 ? 25.805 26.832 4.549 1.00 19.95 581 GLN A CA 1
ATOM 4499 C C . GLN A 1 581 ? 25.373 28.272 4.843 1.00 20.62 581 GLN A C 1
ATOM 4500 O O . GLN A 1 581 ? 24.593 28.874 4.095 1.00 19.05 581 GLN A O 1
ATOM 4506 N N . ALA A 1 582 ? 25.890 28.822 5.935 1.00 20.92 582 ALA A N 1
ATOM 4507 C CA . ALA A 1 582 ? 25.580 30.194 6.316 1.00 23.80 582 ALA A CA 1
ATOM 4508 C C . ALA A 1 582 ? 26.191 31.111 5.264 1.00 20.79 582 ALA A C 1
ATOM 4509 O O . ALA A 1 582 ? 25.581 32.092 4.840 1.00 22.09 582 ALA A O 1
ATOM 4511 N N . SER A 1 583 ? 27.401 30.781 4.837 1.00 21.05 583 SER A N 1
ATOM 4512 C CA . SER A 1 583 ? 28.074 31.569 3.818 1.00 22.73 583 SER A CA 1
ATOM 4513 C C . SER A 1 583 ? 27.253 31.534 2.520 1.00 20.57 583 SER A C 1
ATOM 4514 O O . SER A 1 583 ? 27.133 32.532 1.823 1.00 17.14 583 SER A O 1
ATOM 4517 N N . LEU A 1 584 ? 26.675 30.380 2.204 1.00 23.83 584 LEU A N 1
ATOM 4518 C CA . LEU A 1 584 ? 25.864 30.256 0.999 1.00 19.65 584 LEU A CA 1
ATOM 4519 C C . LEU A 1 584 ? 24.589 31.099 1.128 1.00 22.88 584 LEU A C 1
ATOM 4520 O O . LEU A 1 584 ? 24.093 31.671 0.148 1.00 21.94 584 LEU A O 1
ATOM 4525 N N . ALA A 1 585 ? 24.053 31.182 2.340 1.00 22.22 585 ALA A N 1
ATOM 4526 C CA . ALA A 1 585 ? 22.851 31.971 2.566 1.00 24.40 585 ALA A CA 1
ATOM 4527 C C . ALA A 1 585 ? 23.166 33.450 2.344 1.00 23.50 585 ALA A C 1
ATOM 4528 O O . ALA A 1 585 ? 22.318 34.218 1.881 1.00 21.60 585 ALA A O 1
ATOM 4530 N N . ASN A 1 586 ? 24.395 33.837 2.673 1.00 22.69 586 ASN A N 1
ATOM 4531 C CA . ASN A 1 586 ? 24.845 35.214 2.520 1.00 23.24 586 ASN A CA 1
ATOM 4532 C C . ASN A 1 586 ? 25.038 35.551 1.039 1.00 21.88 586 ASN A C 1
ATOM 4533 O O . ASN A 1 586 ? 24.818 36.688 0.612 1.00 18.53 586 ASN A O 1
ATOM 4538 N N . ASP A 1 587 ? 25.446 34.562 0.252 1.00 19.09 587 ASP A N 1
ATOM 4539 C CA . ASP A 1 587 ? 25.608 34.771 -1.181 1.00 21.30 587 ASP A CA 1
ATOM 4540 C C . ASP A 1 587 ? 24.212 34.942 -1.782 1.00 19.78 587 ASP A C 1
ATOM 4541 O O . ASP A 1 587 ? 24.003 35.747 -2.695 1.00 16.29 587 ASP A O 1
ATOM 4546 N N . GLN A 1 588 ? 23.247 34.178 -1.283 1.00 17.03 588 GLN A N 1
ATOM 4547 C CA . GLN A 1 588 ? 21.896 34.278 -1.822 1.00 15.72 588 GLN A CA 1
ATOM 4548 C C . GLN A 1 588 ? 21.298 35.622 -1.466 1.00 17.06 588 GLN A C 1
ATOM 4549 O O . GLN A 1 588 ? 20.602 36.238 -2.282 1.00 16.08 588 GLN A O 1
ATOM 4555 N N . LEU A 1 589 ? 21.563 36.072 -0.241 1.00 17.51 589 LEU A N 1
ATOM 4556 C CA . LEU A 1 589 ? 21.056 37.353 0.235 1.00 14.31 589 LEU A CA 1
ATOM 4557 C C . LEU A 1 589 ? 21.581 38.464 -0.652 1.00 14.33 589 LEU A C 1
ATOM 4558 O O . LEU A 1 589 ? 20.824 39.323 -1.086 1.00 17.86 589 LEU A O 1
ATOM 4563 N N . ARG A 1 590 ? 22.877 38.455 -0.924 1.00 14.29 590 ARG A N 1
ATOM 4564 C CA . ARG A 1 590 ? 23.462 39.482 -1.791 1.00 20.20 590 ARG A CA 1
ATOM 4565 C C . ARG A 1 590 ? 22.823 39.456 -3.165 1.00 21.99 590 ARG A C 1
ATOM 4566 O O . ARG A 1 590 ? 22.533 40.497 -3.754 1.00 23.41 590 ARG A O 1
ATOM 4574 N N . SER A 1 591 ? 22.632 38.251 -3.692 1.00 21.72 591 SER A N 1
ATOM 4575 C CA . SER A 1 591 ? 22.016 38.096 -5.006 1.00 20.13 591 SER A CA 1
ATOM 4576 C C . SER A 1 591 ? 20.581 38.635 -4.970 1.00 20.02 591 SER A C 1
ATOM 4577 O O . SER A 1 591 ? 20.124 39.244 -5.941 1.00 16.80 591 SER A O 1
ATOM 4580 N N . LEU A 1 592 ? 19.873 38.430 -3.856 1.00 14.22 592 LEU A N 1
ATOM 4581 C CA . LEU A 1 592 ? 18.512 38.958 -3.747 1.00 17.45 592 LEU A CA 1
ATOM 4582 C C . LEU A 1 592 ? 18.514 40.501 -3.735 1.00 16.42 592 LEU A C 1
ATOM 4583 O O . LEU A 1 592 ? 17.638 41.120 -4.321 1.00 18.29 592 LEU A O 1
ATOM 4588 N N . TYR A 1 593 ? 19.496 41.118 -3.081 1.00 15.67 593 TYR A N 1
ATOM 4589 C CA . TYR A 1 593 ? 19.599 42.581 -3.038 1.00 15.30 593 TYR A CA 1
ATOM 4590 C C . TYR A 1 593 ? 19.727 43.146 -4.467 1.00 17.37 593 TYR A C 1
ATOM 4591 O O . TYR A 1 593 ? 19.091 44.144 -4.829 1.00 14.66 593 TYR A O 1
ATOM 4600 N N . THR A 1 594 ? 20.558 42.503 -5.277 1.00 18.29 594 THR A N 1
ATOM 4601 C CA . THR A 1 594 ? 20.758 42.938 -6.652 1.00 19.55 594 THR A CA 1
ATOM 4602 C C . THR A 1 594 ? 19.483 42.808 -7.485 1.00 17.42 594 THR A C 1
ATOM 4603 O O . THR A 1 594 ? 19.197 43.660 -8.316 1.00 20.04 594 THR A O 1
ATOM 4607 N N . GLN A 1 595 ? 18.715 41.747 -7.261 1.00 15.05 595 GLN A N 1
ATOM 4608 C CA . GLN A 1 595 ? 17.471 41.568 -8.001 1.00 16.29 595 GLN A CA 1
ATOM 4609 C C . GLN A 1 595 ? 16.434 42.612 -7.581 1.00 16.08 595 GLN A C 1
ATOM 4610 O O . GLN A 1 595 ? 15.686 43.116 -8.413 1.00 17.40 595 GLN A O 1
ATOM 4616 N N . VAL A 1 596 ? 16.398 42.949 -6.294 1.00 15.72 596 VAL A N 1
ATOM 4617 C CA . VAL A 1 596 ? 15.441 43.934 -5.788 1.00 15.12 596 VAL A CA 1
ATOM 4618 C C . VAL A 1 596 ? 15.816 45.364 -6.140 1.00 15.63 596 VAL A C 1
ATOM 4619 O O . VAL A 1 596 ? 14.937 46.199 -6.359 1.00 18.19 596 VAL A O 1
ATOM 4623 N N . ARG A 1 597 ? 17.115 45.638 -6.213 1.00 15.52 597 ARG A N 1
ATOM 4624 C CA . ARG A 1 597 ? 17.615 46.976 -6.544 1.00 17.17 597 ARG A CA 1
ATOM 4625 C C . ARG A 1 597 ? 16.791 47.735 -7.611 1.00 17.62 597 ARG A C 1
ATOM 4626 O O . ARG A 1 597 ? 16.324 48.840 -7.361 1.00 19.51 597 ARG A O 1
ATOM 4634 N N . PRO A 1 598 ? 16.596 47.152 -8.803 1.00 18.52 598 PRO A N 1
ATOM 4635 C CA . PRO A 1 598 ? 15.810 47.860 -9.833 1.00 16.73 598 PRO A CA 1
ATOM 4636 C C . PRO A 1 598 ? 14.319 48.050 -9.478 1.00 17.41 598 PRO A C 1
ATOM 4637 O O . PRO A 1 598 ? 13.651 48.965 -9.964 1.00 15.24 598 PRO A O 1
ATOM 4641 N N . ASN A 1 599 ? 13.817 47.192 -8.607 1.00 16.63 599 ASN A N 1
ATOM 4642 C CA . ASN A 1 599 ? 12.418 47.254 -8.210 1.00 17.96 599 ASN A CA 1
ATOM 4643 C C . ASN A 1 599 ? 12.185 48.113 -6.957 1.00 17.10 599 ASN A C 1
ATOM 4644 O O . ASN A 1 599 ? 11.034 48.425 -6.596 1.00 16.32 599 ASN A O 1
ATOM 4649 N N . ALA A 1 600 ? 13.277 48.535 -6.324 1.00 16.09 600 ALA A N 1
ATOM 4650 C CA . ALA A 1 600 ? 13.200 49.297 -5.073 1.00 18.22 600 ALA A CA 1
ATOM 4651 C C . ALA A 1 600 ? 12.203 50.447 -5.053 1.00 16.90 600 ALA A C 1
ATOM 4652 O O . ALA A 1 600 ? 11.278 50.442 -4.241 1.00 14.15 600 ALA A O 1
ATOM 4654 N N . VAL A 1 601 ? 12.371 51.424 -5.940 1.00 15.79 601 VAL A N 1
ATOM 4655 C CA . VAL A 1 601 ? 11.456 52.561 -5.953 1.00 14.94 601 VAL A CA 1
ATOM 4656 C C . VAL A 1 601 ? 10.002 52.143 -6.174 1.00 15.24 601 VAL A C 1
ATOM 4657 O O . VAL A 1 601 ? 9.111 52.591 -5.447 1.00 16.35 601 VAL A O 1
ATOM 4661 N N . ALA A 1 602 ? 9.744 51.299 -7.164 1.00 13.54 602 ALA A N 1
ATOM 4662 C CA . ALA A 1 602 ? 8.370 50.869 -7.403 1.00 12.45 602 ALA A CA 1
ATOM 4663 C C . ALA A 1 602 ? 7.789 50.150 -6.180 1.00 13.19 602 ALA A C 1
ATOM 4664 O O . ALA A 1 602 ? 6.592 50.235 -5.927 1.00 15.19 602 ALA A O 1
ATOM 4666 N N . LEU A 1 603 ? 8.622 49.440 -5.426 1.00 13.68 603 LEU A N 1
ATOM 4667 C CA . LEU A 1 603 ? 8.120 48.720 -4.253 1.00 13.08 603 LEU A CA 1
ATOM 4668 C C . LEU A 1 603 ? 7.618 49.647 -3.148 1.00 13.41 603 LEU A C 1
ATOM 4669 O O . LEU A 1 603 ? 6.742 49.267 -2.376 1.00 16.62 603 LEU A O 1
ATOM 4674 N N . VAL A 1 604 ? 8.156 50.861 -3.070 1.00 11.60 604 VAL A N 1
ATOM 4675 C CA . VAL A 1 604 ? 7.703 51.805 -2.054 1.00 13.36 604 VAL A CA 1
ATOM 4676 C C . VAL A 1 604 ? 6.605 52.681 -2.637 1.00 15.49 604 VAL A C 1
ATOM 4677 O O . VAL A 1 604 ? 5.808 53.282 -1.898 1.00 16.20 604 VAL A O 1
ATOM 4681 N N . ASP A 1 605 ? 6.537 52.744 -3.968 1.00 15.59 605 ASP A N 1
ATOM 4682 C CA . ASP A 1 605 ? 5.477 53.520 -4.607 1.00 15.20 605 ASP A CA 1
ATOM 4683 C C . ASP A 1 605 ? 4.186 52.742 -4.367 1.00 15.85 605 ASP A C 1
ATOM 4684 O O . ASP A 1 605 ? 3.113 53.334 -4.276 1.00 15.34 605 ASP A O 1
ATOM 4689 N N . ALA A 1 606 ? 4.293 51.415 -4.241 1.00 16.88 606 ALA A N 1
ATOM 4690 C CA . ALA A 1 606 ? 3.123 50.579 -3.995 1.00 16.68 606 ALA A CA 1
ATOM 4691 C C . ALA A 1 606 ? 2.403 50.980 -2.700 1.00 17.32 606 ALA A C 1
ATOM 4692 O O . ALA A 1 606 ? 1.236 50.623 -2.506 1.00 17.89 606 ALA A O 1
ATOM 4694 N N . PHE A 1 607 ? 3.092 51.715 -1.819 1.00 18.05 607 PHE A N 1
ATOM 4695 C CA . PHE A 1 607 ? 2.509 52.177 -0.544 1.00 17.40 607 PHE A CA 1
ATOM 4696 C C . PHE A 1 607 ? 1.437 53.237 -0.808 1.00 18.41 607 PHE A C 1
ATOM 4697 O O . PHE A 1 607 ? 0.581 53.502 0.042 1.00 17.26 607 PHE A O 1
ATOM 4705 N N . ASN A 1 608 ? 1.516 53.848 -1.988 1.00 17.55 608 ASN A N 1
ATOM 4706 C CA . ASN A 1 608 ? 0.572 54.864 -2.440 1.00 18.64 608 ASN A CA 1
ATOM 4707 C C . ASN A 1 608 ? 0.453 56.101 -1.550 1.00 18.89 608 ASN A C 1
ATOM 4708 O O . ASN A 1 608 ? -0.605 56.731 -1.468 1.00 18.56 608 ASN A O 1
ATOM 4713 N N . TYR A 1 609 ? 1.549 56.459 -0.896 1.00 18.70 609 TYR A N 1
ATOM 4714 C CA . TYR A 1 609 ? 1.573 57.621 -0.010 1.00 17.35 609 TYR A CA 1
ATOM 4715 C C . TYR A 1 609 ? 1.678 58.941 -0.770 1.00 18.57 609 TYR A C 1
ATOM 4716 O O . TYR A 1 609 ? 2.491 59.073 -1.685 1.00 17.61 609 TYR A O 1
ATOM 4725 N N . THR A 1 610 ? 0.866 59.921 -0.385 1.00 15.85 610 THR A N 1
ATOM 4726 C CA . THR A 1 610 ? 0.915 61.240 -1.014 1.00 14.05 610 THR A CA 1
ATOM 4727 C C . THR A 1 610 ? 2.057 62.026 -0.343 1.00 13.99 610 THR A C 1
ATOM 4728 O O . THR A 1 610 ? 2.409 61.744 0.791 1.00 15.21 610 THR A O 1
ATOM 4732 N N . ASP A 1 611 ? 2.642 62.997 -1.035 1.00 14.07 611 ASP A N 1
ATOM 4733 C CA . ASP A 1 611 ? 3.712 63.799 -0.450 1.00 17.59 611 ASP A CA 1
ATOM 4734 C C . ASP A 1 611 ? 3.227 64.475 0.830 1.00 18.21 611 ASP A C 1
ATOM 4735 O O . ASP A 1 611 ? 3.996 64.661 1.788 1.00 18.72 611 ASP A O 1
ATOM 4740 N N . HIS A 1 612 ? 1.955 64.861 0.856 1.00 15.45 612 HIS A N 1
ATOM 4741 C CA . HIS A 1 612 ? 1.389 65.504 2.044 1.00 17.71 612 HIS A CA 1
ATOM 4742 C C . HIS A 1 612 ? 1.524 64.582 3.259 1.00 16.26 612 HIS A C 1
ATOM 4743 O O . HIS A 1 612 ? 1.967 65.005 4.330 1.00 14.79 612 HIS A O 1
ATOM 4750 N N . TYR A 1 613 ? 1.149 63.318 3.083 1.00 17.23 613 TYR A N 1
ATOM 4751 C CA . TYR A 1 613 ? 1.214 62.350 4.172 1.00 15.41 613 TYR A CA 1
ATOM 4752 C C . TYR A 1 613 ? 2.648 62.057 4.594 1.00 15.95 613 TYR A C 1
ATOM 4753 O O . TYR A 1 613 ? 2.960 62.035 5.787 1.00 14.65 613 TYR A O 1
ATOM 4762 N N . LEU A 1 614 ? 3.519 61.813 3.619 1.00 16.49 614 LEU A N 1
ATOM 4763 C CA . LEU A 1 614 ? 4.915 61.534 3.928 1.00 16.88 614 LEU A CA 1
ATOM 4764 C C . LEU A 1 614 ? 5.550 62.721 4.601 1.00 16.25 614 LEU A C 1
ATOM 4765 O O . LEU A 1 614 ? 6.412 62.549 5.459 1.00 14.21 614 LEU A O 1
ATOM 4770 N N . ASN A 1 615 ? 5.141 63.922 4.192 1.00 13.37 615 ASN A N 1
ATOM 4771 C CA . ASN A 1 615 ? 5.676 65.158 4.759 1.00 15.42 615 ASN A CA 1
ATOM 4772 C C . ASN A 1 615 ? 7.218 65.113 4.776 1.00 14.72 615 ASN A C 1
ATOM 4773 O O . ASN A 1 615 ? 7.854 65.439 5.778 1.00 15.18 615 ASN A O 1
ATOM 4778 N N . SER A 1 616 ? 7.815 64.724 3.650 1.00 14.80 616 SER A N 1
ATOM 4779 C CA . SER A 1 616 ? 9.263 64.602 3.551 1.00 14.87 616 SER A CA 1
ATOM 4780 C C . SER A 1 616 ? 9.867 65.194 2.295 1.00 15.00 616 SER A C 1
ATOM 4781 O O . SER A 1 616 ? 9.520 64.788 1.196 1.00 13.45 616 SER A O 1
ATOM 4784 N N . VAL A 1 617 ? 10.798 66.125 2.455 1.00 16.77 617 VAL A N 1
ATOM 4785 C CA . VAL A 1 617 ? 11.456 66.734 1.302 1.00 17.30 617 VAL A CA 1
ATOM 4786 C C . VAL A 1 617 ? 12.384 65.707 0.631 1.00 18.59 617 VAL A C 1
ATOM 4787 O O . VAL A 1 617 ? 12.524 65.690 -0.598 1.00 17.12 617 VAL A O 1
ATOM 4791 N N . LEU A 1 618 ? 12.999 64.844 1.436 1.00 14.81 618 LEU A N 1
ATOM 4792 C CA . LEU A 1 618 ? 13.912 63.838 0.899 1.00 14.14 618 LEU A CA 1
ATOM 4793 C C . LEU A 1 618 ? 13.178 62.714 0.181 1.00 14.39 618 LEU A C 1
ATOM 4794 O O . LEU A 1 618 ? 13.706 62.131 -0.774 1.00 14.05 618 LEU A O 1
ATOM 4799 N N . GLY A 1 619 ? 11.963 62.417 0.641 1.00 12.88 619 GLY A N 1
ATOM 4800 C CA . GLY A 1 619 ? 11.190 61.337 0.051 1.00 13.05 619 GLY A CA 1
ATOM 4801 C C . GLY A 1 619 ? 10.109 61.754 -0.933 1.00 13.13 619 GLY A C 1
ATOM 4802 O O . GLY A 1 619 ? 9.199 60.971 -1.224 1.00 10.47 619 GLY A O 1
ATOM 4803 N N . ARG A 1 620 ? 10.209 62.977 -1.449 1.00 13.78 620 ARG A N 1
ATOM 4804 C CA . ARG A 1 620 ? 9.254 63.491 -2.425 1.00 17.67 620 ARG A CA 1
ATOM 4805 C C . ARG A 1 620 ? 9.104 62.523 -3.574 1.00 15.97 620 ARG A C 1
ATOM 4806 O O . ARG A 1 620 ? 10.079 61.957 -4.064 1.00 16.87 620 ARG A O 1
ATOM 4814 N N . TYR A 1 621 ? 7.873 62.363 -4.034 1.00 17.51 621 TYR A N 1
ATOM 4815 C CA . TYR A 1 621 ? 7.602 61.484 -5.155 1.00 19.94 621 TYR A CA 1
ATOM 4816 C C . TYR A 1 621 ? 8.466 61.825 -6.381 1.00 18.26 621 TYR A C 1
ATOM 4817 O O . TYR A 1 621 ? 9.057 60.933 -6.991 1.00 17.95 621 TYR A O 1
ATOM 4826 N N . ASP A 1 622 ? 8.553 63.110 -6.731 1.00 16.49 622 ASP A N 1
ATOM 4827 C CA . ASP A 1 622 ? 9.304 63.533 -7.924 1.00 16.93 622 ASP A CA 1
ATOM 4828 C C . ASP A 1 622 ? 10.827 63.539 -7.861 1.00 18.09 622 ASP A C 1
ATOM 4829 O O . ASP A 1 622 ? 11.490 63.778 -8.865 1.00 18.92 622 ASP A O 1
ATOM 4834 N N . GLY A 1 623 ? 11.384 63.276 -6.683 1.00 17.16 623 GLY A N 1
ATOM 4835 C CA . GLY A 1 623 ? 12.824 63.256 -6.563 1.00 15.32 623 GLY A CA 1
ATOM 4836 C C . GLY A 1 623 ? 13.480 64.625 -6.670 1.00 19.65 623 GLY A C 1
ATOM 4837 O O . GLY A 1 623 ? 14.698 64.721 -6.858 1.00 17.76 623 GLY A O 1
ATOM 4838 N N . ASN A 1 624 ? 12.683 65.684 -6.548 1.00 19.74 624 ASN A N 1
ATOM 4839 C CA . ASN A 1 624 ? 13.212 67.042 -6.604 1.00 18.86 624 ASN A CA 1
ATOM 4840 C C . ASN A 1 624 ? 13.509 67.459 -5.169 1.00 20.28 624 ASN A C 1
ATOM 4841 O O . ASN A 1 624 ? 12.765 68.236 -4.571 1.00 22.08 624 ASN A O 1
ATOM 4846 N N . VAL A 1 625 ? 14.611 66.944 -4.631 1.00 19.95 625 VAL A N 1
ATOM 4847 C CA . VAL A 1 625 ? 15.002 67.197 -3.241 1.00 17.83 625 VAL A CA 1
ATOM 4848 C C . VAL A 1 625 ? 15.732 68.486 -2.883 1.00 15.70 625 VAL A C 1
ATOM 4849 O O . VAL A 1 625 ? 15.218 69.310 -2.131 1.00 14.71 625 VAL A O 1
ATOM 4853 N N . TYR A 1 626 ? 16.936 68.649 -3.413 1.00 15.41 626 TYR A N 1
ATOM 4854 C CA . TYR A 1 626 ? 17.756 69.806 -3.094 1.00 17.77 626 TYR A CA 1
ATOM 4855 C C . TYR A 1 626 ? 17.058 71.152 -3.183 1.00 16.23 626 TYR A C 1
ATOM 4856 O O . TYR A 1 626 ? 17.156 71.966 -2.261 1.00 17.22 626 TYR A O 1
ATOM 4865 N N . PRO A 1 627 ? 16.347 71.412 -4.280 1.00 17.70 627 PRO A N 1
ATOM 4866 C CA . PRO A 1 627 ? 15.660 72.703 -4.389 1.00 18.81 627 PRO A CA 1
ATOM 4867 C C . PRO A 1 627 ? 14.626 72.886 -3.269 1.00 20.16 627 PRO A C 1
ATOM 4868 O O . PRO A 1 627 ? 14.425 73.990 -2.746 1.00 19.43 627 PRO A O 1
ATOM 4872 N N . LYS A 1 628 ? 13.982 71.790 -2.888 1.00 18.74 628 LYS A N 1
ATOM 4873 C CA . LYS A 1 628 ? 12.968 71.847 -1.847 1.00 18.72 628 LYS A CA 1
ATOM 4874 C C . LYS A 1 628 ? 13.565 72.017 -0.456 1.00 17.66 628 LYS A C 1
ATOM 4875 O O . LYS A 1 628 ? 12.902 72.552 0.431 1.00 15.93 628 LYS A O 1
ATOM 4881 N N . LEU A 1 629 ? 14.808 71.570 -0.256 1.00 14.28 629 LEU A N 1
ATOM 4882 C CA . LEU A 1 629 ? 15.471 71.734 1.038 1.00 16.84 629 LEU A CA 1
ATOM 4883 C C . LEU A 1 629 ? 15.710 73.220 1.279 1.00 16.98 629 LEU A C 1
ATOM 4884 O O . LEU A 1 629 ? 15.485 73.729 2.380 1.00 17.08 629 LEU A O 1
ATOM 4889 N N . PHE A 1 630 ? 16.188 73.904 0.242 1.00 16.15 630 PHE A N 1
ATOM 4890 C CA . PHE A 1 630 ? 16.476 75.334 0.318 1.00 17.84 630 PHE A CA 1
ATOM 4891 C C . PHE A 1 630 ? 15.190 76.116 0.555 1.00 16.01 630 PHE A C 1
ATOM 4892 O O . PHE A 1 630 ? 15.150 77.055 1.351 1.00 14.87 630 PHE A O 1
ATOM 4900 N N . GLU A 1 631 ? 14.137 75.727 -0.155 1.00 18.00 631 GLU A N 1
ATOM 4901 C CA . GLU A 1 631 ? 12.844 76.376 -0.029 1.00 17.86 631 GLU A CA 1
ATOM 4902 C C . GLU A 1 631 ? 12.354 76.277 1.423 1.00 20.19 631 GLU A C 1
ATOM 4903 O O . GLU A 1 631 ? 11.907 77.270 2.005 1.00 20.49 631 GLU A O 1
ATOM 4909 N N . GLU A 1 632 ? 12.454 75.093 2.020 1.00 17.44 632 GLU A N 1
ATOM 4910 C CA . GLU A 1 632 ? 12.014 74.920 3.405 1.00 20.17 632 GLU A CA 1
ATOM 4911 C C . GLU A 1 632 ? 12.866 75.701 4.398 1.00 20.96 632 GLU A C 1
ATOM 4912 O O . GLU A 1 632 ? 12.348 76.264 5.361 1.00 23.45 632 GLU A O 1
ATOM 4918 N N . ALA A 1 633 ? 14.172 75.740 4.161 1.00 18.08 633 ALA A N 1
ATOM 4919 C CA . ALA A 1 633 ? 15.076 76.467 5.047 1.00 20.15 633 ALA A CA 1
ATOM 4920 C C . ALA A 1 633 ? 14.639 77.919 5.184 1.00 19.54 633 ALA A C 1
ATOM 4921 O O . ALA A 1 633 ? 14.560 78.455 6.291 1.00 19.03 633 ALA A O 1
ATOM 4923 N N . LEU A 1 634 ? 14.350 78.551 4.053 1.00 18.91 634 LEU A N 1
ATOM 4924 C CA . LEU A 1 634 ? 13.947 79.950 4.062 1.00 21.38 634 LEU A CA 1
ATOM 4925 C C . LEU A 1 634 ? 12.725 80.214 4.935 1.00 17.25 634 LEU A C 1
ATOM 4926 O O . LEU A 1 634 ? 12.560 81.318 5.441 1.00 14.46 634 LEU A O 1
ATOM 4931 N N . LYS A 1 635 ? 11.888 79.198 5.137 1.00 19.80 635 LYS A N 1
ATOM 4932 C CA . LYS A 1 635 ? 10.678 79.346 5.956 1.00 20.08 635 LYS A CA 1
ATOM 4933 C C . LYS A 1 635 ? 10.953 79.330 7.461 1.00 21.66 635 LYS A C 1
ATOM 4934 O O . LYS A 1 635 ? 10.094 79.736 8.245 1.00 20.44 635 LYS A O 1
ATOM 4940 N N . ASP A 1 636 ? 12.133 78.863 7.876 1.00 21.18 636 ASP A N 1
ATOM 4941 C CA . ASP A 1 636 ? 12.434 78.804 9.302 1.00 18.57 636 ASP A CA 1
ATOM 4942 C C . ASP A 1 636 ? 12.366 80.173 9.931 1.00 20.91 636 ASP A C 1
ATOM 4943 O O . ASP A 1 636 ? 12.848 81.149 9.360 1.00 21.55 636 ASP A O 1
ATOM 4948 N N . PRO A 1 637 ? 11.781 80.265 11.138 1.00 22.15 637 PRO A N 1
ATOM 4949 C CA . PRO A 1 637 ? 11.653 81.543 11.837 1.00 23.79 637 PRO A CA 1
ATOM 4950 C C . PRO A 1 637 ? 12.984 82.252 12.096 1.00 23.94 637 PRO A C 1
ATOM 4951 O O . PRO A 1 637 ? 13.024 83.472 12.241 1.00 23.53 637 PRO A O 1
ATOM 4955 N N . LEU A 1 638 ? 14.077 81.498 12.145 1.00 21.83 638 LEU A N 1
ATOM 4956 C CA . LEU A 1 638 ? 15.377 82.112 12.378 1.00 22.71 638 LEU A CA 1
ATOM 4957 C C . LEU A 1 638 ? 15.776 82.968 11.171 1.00 21.74 638 LEU A C 1
ATOM 4958 O O . LEU A 1 638 ? 16.610 83.868 11.284 1.00 22.81 638 LEU A O 1
ATOM 4963 N N . ASN A 1 639 ? 15.174 82.696 10.015 1.00 21.89 639 ASN A N 1
ATOM 4964 C CA . ASN A 1 639 ? 15.449 83.493 8.821 1.00 24.46 639 ASN A CA 1
ATOM 4965 C C . ASN A 1 639 ? 14.485 84.668 8.684 1.00 22.13 639 ASN A C 1
ATOM 4966 O O . ASN A 1 639 ? 14.431 85.313 7.637 1.00 22.10 639 ASN A O 1
ATOM 4971 N N . ASP A 1 640 ? 13.717 84.949 9.728 1.00 22.72 640 ASP A N 1
ATOM 4972 C CA . ASP A 1 640 ? 12.786 86.077 9.684 1.00 28.60 640 ASP A CA 1
ATOM 4973 C C . ASP A 1 640 ? 13.544 87.406 9.606 1.00 29.70 640 ASP A C 1
ATOM 4974 O O . ASP A 1 640 ? 12.995 88.417 9.171 1.00 32.20 640 ASP A O 1
ATOM 4979 N N . SER A 1 641 ? 14.803 87.400 10.041 1.00 30.60 641 SER A N 1
ATOM 4980 C CA . SER A 1 641 ? 15.633 88.601 10.011 1.00 30.60 641 SER A CA 1
ATOM 4981 C C . SER A 1 641 ? 17.047 88.251 9.558 1.00 30.38 641 SER A C 1
ATOM 4982 O O . SER A 1 641 ? 17.518 87.139 9.794 1.00 30.31 641 SER A O 1
ATOM 4985 N N . VAL A 1 642 ? 17.716 89.192 8.895 1.00 29.69 642 VAL A N 1
ATOM 4986 C CA . VAL A 1 642 ? 19.077 88.972 8.420 1.00 31.37 642 VAL A CA 1
ATOM 4987 C C . VAL A 1 642 ? 20.029 88.992 9.610 1.00 29.59 642 VAL A C 1
ATOM 4988 O O . VAL A 1 642 ? 20.918 88.148 9.725 1.00 29.64 642 VAL A O 1
ATOM 4992 N N . VAL A 1 643 ? 19.835 89.962 10.499 1.00 27.30 643 VAL A N 1
ATOM 4993 C CA . VAL A 1 643 ? 20.657 90.089 11.697 1.00 25.37 643 VAL A CA 1
ATOM 4994 C C . VAL A 1 643 ? 19.858 89.503 12.857 1.00 25.15 643 VAL A C 1
ATOM 4995 O O . VAL A 1 643 ? 18.764 89.967 13.174 1.00 26.18 643 VAL A O 1
ATOM 4999 N N . PRO A 1 644 ? 20.404 88.473 13.516 1.00 26.43 644 PRO A N 1
ATOM 5000 C CA . PRO A 1 644 ? 19.723 87.826 14.635 1.00 24.01 644 PRO A CA 1
ATOM 5001 C C . PRO A 1 644 ? 19.380 88.734 15.812 1.00 27.14 644 PRO A C 1
ATOM 5002 O O . PRO A 1 644 ? 20.115 89.673 16.136 1.00 23.68 644 PRO A O 1
ATOM 5006 N N . ASP A 1 645 ? 18.247 88.440 16.444 1.00 26.44 645 ASP A N 1
ATOM 5007 C CA . ASP A 1 645 ? 17.811 89.192 17.608 1.00 25.64 645 ASP A CA 1
ATOM 5008 C C . ASP A 1 645 ? 18.742 88.785 18.738 1.00 26.39 645 ASP A C 1
ATOM 5009 O O . ASP A 1 645 ? 18.772 87.619 19.138 1.00 24.53 645 ASP A O 1
ATOM 5014 N N . GLY A 1 646 ? 19.505 89.748 19.242 1.00 25.35 646 GLY A N 1
ATOM 5015 C CA . GLY A 1 646 ? 20.457 89.469 20.300 1.00 24.81 646 GLY A CA 1
ATOM 5016 C C . GLY A 1 646 ? 21.847 89.888 19.857 1.00 23.28 646 GLY A C 1
ATOM 5017 O O . GLY A 1 646 ? 22.801 89.832 20.624 1.00 23.83 646 GLY A O 1
ATOM 5018 N N . TYR A 1 647 ? 21.964 90.307 18.604 1.00 21.98 647 TYR A N 1
ATOM 5019 C CA . TYR A 1 647 ? 23.243 90.758 18.060 1.00 24.48 647 TYR A CA 1
ATOM 5020 C C . TYR A 1 647 ? 23.808 91.953 18.839 1.00 26.29 647 TYR A C 1
ATOM 5021 O O . TYR A 1 647 ? 24.939 91.924 19.347 1.00 25.27 647 TYR A O 1
ATOM 5030 N N . GLN A 1 648 ? 23.019 93.016 18.931 1.00 29.16 648 GLN A N 1
ATOM 5031 C CA . GLN A 1 648 ? 23.456 94.215 19.639 1.00 29.22 648 GLN A CA 1
ATOM 5032 C C . GLN A 1 648 ? 23.897 93.963 21.074 1.00 28.02 648 GLN A C 1
ATOM 5033 O O . GLN A 1 648 ? 24.872 94.547 21.539 1.00 28.66 648 GLN A O 1
ATOM 5039 N N . GLU A 1 649 ? 23.199 93.083 21.780 1.00 29.28 649 GLU A N 1
ATOM 5040 C CA . GLU A 1 649 ? 23.551 92.830 23.174 1.00 30.95 649 GLU A CA 1
ATOM 5041 C C . GLU A 1 649 ? 24.560 91.735 23.439 1.00 26.54 649 GLU A C 1
ATOM 5042 O O . GLU A 1 649 ? 25.307 91.817 24.408 1.00 25.97 649 GLU A O 1
ATOM 5048 N N . TYR A 1 650 ? 24.588 90.712 22.589 1.00 24.51 650 TYR A N 1
ATOM 5049 C CA . TYR A 1 650 ? 25.475 89.579 22.835 1.00 24.86 650 TYR A CA 1
ATOM 5050 C C . TYR A 1 650 ? 26.558 89.240 21.819 1.00 23.86 650 TYR A C 1
ATOM 5051 O O . TYR A 1 650 ? 27.325 88.308 22.048 1.00 19.27 650 TYR A O 1
ATOM 5060 N N . LEU A 1 651 ? 26.610 89.961 20.700 1.00 23.98 651 LEU A N 1
ATOM 5061 C CA . LEU A 1 651 ? 27.622 89.708 19.673 1.00 23.70 651 LEU A CA 1
ATOM 5062 C C . LEU A 1 651 ? 28.528 90.908 19.400 1.00 25.68 651 LEU A C 1
ATOM 5063 O O . LEU A 1 651 ? 29.754 90.797 19.486 1.00 22.25 651 LEU A O 1
ATOM 5068 N N . ARG A 1 652 ? 27.935 92.049 19.069 1.00 25.98 652 ARG A N 1
ATOM 5069 C CA . ARG A 1 652 ? 28.721 93.243 18.789 1.00 26.66 652 ARG A CA 1
ATOM 5070 C C . ARG A 1 652 ? 29.670 93.577 19.946 1.00 27.86 652 ARG A C 1
ATOM 5071 O O . ARG A 1 652 ? 30.843 93.890 19.721 1.00 28.71 652 ARG A O 1
ATOM 5079 N N . PRO A 1 653 ? 29.186 93.514 21.200 1.00 27.81 653 PRO A N 1
ATOM 5080 C CA . PRO A 1 653 ? 30.070 93.827 22.325 1.00 28.75 653 PRO A CA 1
ATOM 5081 C C . PRO A 1 653 ? 31.288 92.901 22.353 1.00 29.75 653 PRO A C 1
ATOM 5082 O O . PRO A 1 653 ? 32.378 93.304 22.759 1.00 32.41 653 PRO A O 1
ATOM 5086 N N . VAL A 1 654 ? 31.099 91.661 21.918 1.00 27.87 654 VAL A N 1
ATOM 5087 C CA . VAL A 1 654 ? 32.192 90.699 21.884 1.00 29.09 654 VAL A CA 1
ATOM 5088 C C . VAL A 1 654 ? 33.177 91.103 20.784 1.00 29.18 654 VAL A C 1
ATOM 5089 O O . VAL A 1 654 ? 34.358 91.336 21.046 1.00 27.94 654 VAL A O 1
ATOM 5093 N N . LEU A 1 655 ? 32.674 91.199 19.555 1.00 29.05 655 LEU A N 1
ATOM 5094 C CA . LEU A 1 655 ? 33.485 91.553 18.393 1.00 31.74 655 LEU A CA 1
ATOM 5095 C C . LEU A 1 655 ? 34.203 92.885 18.571 1.00 34.40 655 LEU A C 1
ATOM 5096 O O . LEU A 1 655 ? 35.377 93.022 18.204 1.00 33.47 655 LEU A O 1
ATOM 5101 N N . GLN A 1 656 ? 33.492 93.855 19.145 1.00 35.54 656 GLN A N 1
ATOM 5102 C CA . GLN A 1 656 ? 34.023 95.193 19.376 1.00 38.00 656 GLN A CA 1
ATOM 5103 C C . GLN A 1 656 ? 34.937 95.281 20.591 1.00 38.43 656 GLN A C 1
ATOM 5104 O O . GLN A 1 656 ? 35.392 96.365 20.950 1.00 37.26 656 GLN A O 1
ATOM 5110 N N . GLN A 1 657 ? 35.195 94.144 21.228 1.00 40.64 657 GLN A N 1
ATOM 5111 C CA . GLN A 1 657 ? 36.071 94.101 22.391 1.00 41.53 657 GLN A CA 1
ATOM 5112 C C . GLN A 1 657 ? 35.609 95.047 23.503 1.00 43.09 657 GLN A C 1
ATOM 5113 O O . GLN A 1 657 ? 36.349 95.944 23.909 1.00 44.86 657 GLN A O 1
ATOM 5119 N N . GLN A 1 658 ? 34.388 94.841 23.989 1.00 42.65 658 GLN A N 1
ATOM 5120 C CA . GLN A 1 658 ? 33.819 95.657 25.060 1.00 42.24 658 GLN A CA 1
ATOM 5121 C C . GLN A 1 658 ? 33.182 94.731 26.092 1.00 42.90 658 GLN A C 1
ATOM 5122 O O . GLN A 1 658 ? 32.174 95.078 26.713 1.00 45.27 658 GLN A O 1
ATOM 5128 N N . LEU A 1 659 ? 33.783 93.554 26.264 1.00 40.61 659 LEU A N 1
ATOM 5129 C CA . LEU A 1 659 ? 33.305 92.538 27.207 1.00 42.21 659 LEU A CA 1
ATOM 5130 C C . LEU A 1 659 ? 32.316 91.601 26.519 1.00 42.91 659 LEU A C 1
ATOM 5131 O O . LEU A 1 659 ? 32.650 90.410 26.347 1.00 43.40 659 LEU A O 1
ATOM 5137 N N . GLU B 1 2 ? 12.634 67.224 49.721 1.00 47.01 2 GLU B N 1
ATOM 5138 C CA . GLU B 1 2 ? 13.516 68.083 50.579 1.00 44.44 2 GLU B CA 1
ATOM 5139 C C . GLU B 1 2 ? 14.983 67.685 50.438 1.00 46.06 2 GLU B C 1
ATOM 5140 O O . GLU B 1 2 ? 15.658 68.093 49.488 1.00 47.99 2 GLU B O 1
ATOM 5146 N N . GLY B 1 3 ? 15.501 66.911 51.385 1.00 43.81 3 GLY B N 1
ATOM 5147 C CA . GLY B 1 3 ? 16.901 66.543 51.298 1.00 40.69 3 GLY B CA 1
ATOM 5148 C C . GLY B 1 3 ? 17.201 65.082 51.564 1.00 36.91 3 GLY B C 1
ATOM 5149 O O . GLY B 1 3 ? 18.326 64.742 51.925 1.00 38.51 3 GLY B O 1
ATOM 5150 N N . ILE B 1 4 ? 16.211 64.215 51.388 1.00 30.51 4 ILE B N 1
ATOM 5151 C CA . ILE B 1 4 ? 16.411 62.803 51.617 1.00 28.68 4 ILE B CA 1
ATOM 5152 C C . ILE B 1 4 ? 16.981 62.111 50.377 1.00 28.21 4 ILE B C 1
ATOM 5153 O O . ILE B 1 4 ? 16.597 62.421 49.246 1.00 22.61 4 ILE B O 1
ATOM 5158 N N . ASP B 1 5 ? 17.891 61.164 50.594 1.00 22.19 5 ASP B N 1
ATOM 5159 C CA . ASP B 1 5 ? 18.495 60.397 49.512 1.00 21.48 5 ASP B CA 1
ATOM 5160 C C . ASP B 1 5 ? 17.827 59.033 49.393 1.00 20.33 5 ASP B C 1
ATOM 5161 O O . ASP B 1 5 ? 18.168 58.106 50.133 1.00 15.28 5 ASP B O 1
ATOM 5166 N N . HIS B 1 6 ? 16.882 58.904 48.461 1.00 19.95 6 HIS B N 1
ATOM 5167 C CA . HIS B 1 6 ? 16.169 57.641 48.266 1.00 19.56 6 HIS B CA 1
ATOM 5168 C C . HIS B 1 6 ? 17.019 56.507 47.746 1.00 19.43 6 HIS B C 1
ATOM 5169 O O . HIS B 1 6 ? 16.580 55.358 47.724 1.00 18.01 6 HIS B O 1
ATOM 5176 N N . LEU B 1 7 ? 18.234 56.822 47.312 1.00 17.67 7 LEU B N 1
ATOM 5177 C CA . LEU B 1 7 ? 19.138 55.800 46.796 1.00 18.84 7 LEU B CA 1
ATOM 5178 C C . LEU B 1 7 ? 20.236 55.519 47.819 1.00 16.91 7 LEU B C 1
ATOM 5179 O O . LEU B 1 7 ? 21.228 54.861 47.509 1.00 14.56 7 LEU B O 1
ATOM 5184 N N . ALA B 1 8 ? 20.045 56.005 49.046 1.00 17.11 8 ALA B N 1
ATOM 5185 C CA . ALA B 1 8 ? 21.043 55.822 50.097 1.00 19.83 8 ALA B CA 1
ATOM 5186 C C . ALA B 1 8 ? 21.445 54.372 50.296 1.00 16.16 8 ALA B C 1
ATOM 5187 O O . ALA B 1 8 ? 22.630 54.078 50.416 1.00 17.10 8 ALA B O 1
ATOM 5189 N N A ASP B 1 9 ? 20.464 53.478 50.339 0.50 15.42 9 ASP B N 1
ATOM 5190 N N B ASP B 1 9 ? 20.467 53.476 50.346 0.50 15.58 9 ASP B N 1
ATOM 5191 C CA A ASP B 1 9 ? 20.737 52.058 50.520 0.50 18.36 9 ASP B CA 1
ATOM 5192 C CA B ASP B 1 9 ? 20.757 52.057 50.529 0.50 18.66 9 ASP B CA 1
ATOM 5193 C C A ASP B 1 9 ? 21.527 51.497 49.341 0.50 17.40 9 ASP B C 1
ATOM 5194 C C B ASP B 1 9 ? 21.546 51.504 49.340 0.50 17.56 9 ASP B C 1
ATOM 5195 O O A ASP B 1 9 ? 22.445 50.694 49.522 0.50 17.44 9 ASP B O 1
ATOM 5196 O O B ASP B 1 9 ? 22.471 50.712 49.514 0.50 17.48 9 ASP B O 1
ATOM 5205 N N . GLU B 1 10 ? 21.181 51.920 48.125 1.00 15.03 10 GLU B N 1
ATOM 5206 C CA . GLU B 1 10 ? 21.889 51.449 46.932 1.00 16.98 10 GLU B CA 1
ATOM 5207 C C . GLU B 1 10 ? 23.364 51.833 47.021 1.00 17.01 10 GLU B C 1
ATOM 5208 O O . GLU B 1 10 ? 24.247 51.036 46.723 1.00 15.60 10 GLU B O 1
ATOM 5214 N N . ARG B 1 11 ? 23.617 53.066 47.443 1.00 17.07 11 ARG B N 1
ATOM 5215 C CA . ARG B 1 11 ? 24.978 53.547 47.569 1.00 19.42 11 ARG B CA 1
ATOM 5216 C C . ARG B 1 11 ? 25.741 52.796 48.667 1.00 20.48 11 ARG B C 1
ATOM 5217 O O . ARG B 1 11 ? 26.971 52.690 48.622 1.00 19.54 11 ARG B O 1
ATOM 5225 N N . ASN B 1 12 ? 25.022 52.260 49.649 1.00 19.24 12 ASN B N 1
ATOM 5226 C CA . ASN B 1 12 ? 25.676 51.515 50.713 1.00 19.07 12 ASN B CA 1
ATOM 5227 C C . ASN B 1 12 ? 25.986 50.096 50.257 1.00 20.06 12 ASN B C 1
ATOM 5228 O O . ASN B 1 12 ? 26.736 49.386 50.909 1.00 18.33 12 ASN B O 1
ATOM 5233 N N . LYS B 1 13 ? 25.423 49.683 49.124 1.00 21.58 13 LYS B N 1
ATOM 5234 C CA . LYS B 1 13 ? 25.701 48.346 48.612 1.00 22.33 13 LYS B CA 1
ATOM 5235 C C . LYS B 1 13 ? 27.038 48.290 47.881 1.00 23.06 13 LYS B C 1
ATOM 5236 O O . LYS B 1 13 ? 27.557 47.206 47.609 1.00 24.88 13 LYS B O 1
ATOM 5242 N N . ALA B 1 14 ? 27.588 49.459 47.562 1.00 22.58 14 ALA B N 1
ATOM 5243 C CA . ALA B 1 14 ? 28.855 49.540 46.836 1.00 21.25 14 ALA B CA 1
ATOM 5244 C C . ALA B 1 14 ? 29.946 48.721 47.502 1.00 21.14 14 ALA B C 1
ATOM 5245 O O . ALA B 1 14 ? 30.104 48.763 48.721 1.00 23.86 14 ALA B O 1
ATOM 5247 N N . GLU B 1 15 ? 30.692 47.979 46.687 1.00 18.07 15 GLU B N 1
ATOM 5248 C CA . GLU B 1 15 ? 31.792 47.148 47.167 1.00 18.77 15 GLU B CA 1
ATOM 5249 C C . GLU B 1 15 ? 33.128 47.754 46.751 1.00 17.56 15 GLU B C 1
ATOM 5250 O O . GLU B 1 15 ? 34.127 47.056 46.611 1.00 13.26 15 GLU B O 1
ATOM 5256 N N . PHE B 1 16 ? 33.136 49.067 46.551 1.00 17.24 16 PHE B N 1
ATOM 5257 C CA . PHE B 1 16 ? 34.355 49.778 46.164 1.00 18.77 16 PHE B CA 1
ATOM 5258 C C . PHE B 1 16 ? 34.147 51.240 46.574 1.00 18.74 16 PHE B C 1
ATOM 5259 O O . PHE B 1 16 ? 33.001 51.671 46.719 1.00 16.98 16 PHE B O 1
ATOM 5267 N N . ASP B 1 17 ? 35.234 51.987 46.791 1.00 17.09 17 ASP B N 1
ATOM 5268 C CA . ASP B 1 17 ? 35.107 53.390 47.194 1.00 17.41 17 ASP B CA 1
ATOM 5269 C C . ASP B 1 17 ? 34.926 54.273 45.971 1.00 19.20 17 ASP B C 1
ATOM 5270 O O . ASP B 1 17 ? 35.843 54.438 45.161 1.00 16.33 17 ASP B O 1
ATOM 5275 N N . VAL B 1 18 ? 33.722 54.830 45.853 1.00 20.45 18 VAL B N 1
ATOM 5276 C CA . VAL B 1 18 ? 33.343 55.677 44.732 1.00 18.07 18 VAL B CA 1
ATOM 5277 C C . VAL B 1 18 ? 34.251 56.878 44.511 1.00 17.01 18 VAL B C 1
ATOM 5278 O O . VAL B 1 18 ? 34.523 57.236 43.368 1.00 16.81 18 VAL B O 1
ATOM 5282 N N . GLU B 1 19 ? 34.716 57.500 45.589 1.00 18.01 19 GLU B N 1
ATOM 5283 C CA . GLU B 1 19 ? 35.570 58.665 45.450 1.00 21.82 19 GLU B CA 1
ATOM 5284 C C . GLU B 1 19 ? 36.837 58.362 44.648 1.00 20.92 19 GLU B C 1
ATOM 5285 O O . GLU B 1 19 ? 37.318 59.217 43.896 1.00 23.18 19 GLU B O 1
ATOM 5291 N N . ASP B 1 20 ? 37.361 57.146 44.778 1.00 19.96 20 ASP B N 1
ATOM 5292 C CA . ASP B 1 20 ? 38.558 56.725 44.037 1.00 19.85 20 ASP B CA 1
ATOM 5293 C C . ASP B 1 20 ? 38.201 56.417 42.585 1.00 20.66 20 ASP B C 1
ATOM 5294 O O . ASP B 1 20 ? 38.985 56.689 41.672 1.00 20.00 20 ASP B O 1
ATOM 5299 N N . MET B 1 21 ? 37.020 55.847 42.363 1.00 20.62 21 MET B N 1
ATOM 5300 C CA . MET B 1 21 ? 36.583 55.559 41.000 1.00 19.08 21 MET B CA 1
ATOM 5301 C C . MET B 1 21 ? 36.383 56.871 40.244 1.00 20.17 21 MET B C 1
ATOM 5302 O O . MET B 1 21 ? 36.557 56.919 39.030 1.00 19.27 21 MET B O 1
ATOM 5307 N N . LYS B 1 22 ? 35.997 57.931 40.958 1.00 20.96 22 LYS B N 1
ATOM 5308 C CA . LYS B 1 22 ? 35.784 59.242 40.329 1.00 19.17 22 LYS B CA 1
ATOM 5309 C C . LYS B 1 22 ? 37.071 59.736 39.690 1.00 18.59 22 LYS B C 1
ATOM 5310 O O . LYS B 1 22 ? 37.049 60.357 38.629 1.00 18.66 22 LYS B O 1
ATOM 5316 N N . ILE B 1 23 ? 38.198 59.474 40.348 1.00 21.92 23 ILE B N 1
ATOM 5317 C CA . ILE B 1 23 ? 39.504 59.891 39.832 1.00 22.27 23 ILE B CA 1
ATOM 5318 C C . ILE B 1 23 ? 39.855 59.099 38.572 1.00 20.13 23 ILE B C 1
ATOM 5319 O O . ILE B 1 23 ? 40.454 59.630 37.638 1.00 22.85 23 ILE B O 1
ATOM 5324 N N . VAL B 1 24 ? 39.493 57.822 38.559 1.00 21.59 24 VAL B N 1
ATOM 5325 C CA . VAL B 1 24 ? 39.752 56.971 37.405 1.00 23.94 24 VAL B CA 1
ATOM 5326 C C . VAL B 1 24 ? 39.027 57.540 36.180 1.00 22.55 24 VAL B C 1
ATOM 5327 O O . VAL B 1 24 ? 39.607 57.661 35.100 1.00 22.97 24 VAL B O 1
ATOM 5331 N N . TRP B 1 25 ? 37.756 57.889 36.359 1.00 20.64 25 TRP B N 1
ATOM 5332 C CA . TRP B 1 25 ? 36.933 58.422 35.271 1.00 22.24 25 TRP B CA 1
ATOM 5333 C C . TRP B 1 25 ? 37.469 59.749 34.738 1.00 22.32 25 TRP B C 1
ATOM 5334 O O . TRP B 1 25 ? 37.500 59.971 33.526 1.00 22.99 25 TRP B O 1
ATOM 5345 N N . ALA B 1 26 ? 37.896 60.615 35.652 1.00 21.29 26 ALA B N 1
ATOM 5346 C CA . ALA B 1 26 ? 38.431 61.921 35.299 1.00 21.79 26 ALA B CA 1
ATOM 5347 C C . ALA B 1 26 ? 39.781 61.788 34.612 1.00 23.96 26 ALA B C 1
ATOM 5348 O O . ALA B 1 26 ? 40.157 62.631 33.797 1.00 23.78 26 ALA B O 1
ATOM 5350 N N . GLY B 1 27 ? 40.512 60.730 34.946 1.00 24.22 27 GLY B N 1
ATOM 5351 C CA . GLY B 1 27 ? 41.815 60.521 34.344 1.00 23.84 27 GLY B CA 1
ATOM 5352 C C . GLY B 1 27 ? 42.959 60.912 35.262 1.00 27.33 27 GLY B C 1
ATOM 5353 O O . GLY B 1 27 ? 44.069 60.401 35.118 1.00 26.64 27 GLY B O 1
ATOM 5354 N N . SER B 1 28 ? 42.700 61.832 36.190 1.00 28.51 28 SER B N 1
ATOM 5355 C CA . SER B 1 28 ? 43.706 62.291 37.155 1.00 27.33 28 SER B CA 1
ATOM 5356 C C . SER B 1 28 ? 43.007 63.127 38.223 1.00 28.42 28 SER B C 1
ATOM 5357 O O . SER B 1 28 ? 41.827 63.453 38.083 1.00 27.38 28 SER B O 1
ATOM 5360 N N . ARG B 1 29 ? 43.725 63.466 39.290 1.00 28.99 29 ARG B N 1
ATOM 5361 C CA . ARG B 1 29 ? 43.139 64.271 40.358 1.00 30.22 29 ARG B CA 1
ATOM 5362 C C . ARG B 1 29 ? 43.020 65.722 39.904 1.00 27.67 29 ARG B C 1
ATOM 5363 O O . ARG B 1 29 ? 42.112 66.443 40.317 1.00 29.61 29 ARG B O 1
ATOM 5371 N N . HIS B 1 30 ? 43.935 66.147 39.043 1.00 28.51 30 HIS B N 1
ATOM 5372 C CA . HIS B 1 30 ? 43.912 67.512 38.539 1.00 29.71 30 HIS B CA 1
ATOM 5373 C C . HIS B 1 30 ? 42.689 67.688 37.648 1.00 28.72 30 HIS B C 1
ATOM 5374 O O . HIS B 1 30 ? 41.924 68.642 37.806 1.00 31.06 30 HIS B O 1
ATOM 5381 N N . ALA B 1 31 ? 42.507 66.763 36.712 1.00 25.38 31 ALA B N 1
ATOM 5382 C CA . ALA B 1 31 ? 41.376 66.839 35.806 1.00 28.18 31 ALA B CA 1
ATOM 5383 C C . ALA B 1 31 ? 40.083 66.821 36.619 1.00 27.15 31 ALA B C 1
ATOM 5384 O O . ALA B 1 31 ? 39.194 67.649 36.412 1.00 26.43 31 ALA B O 1
ATOM 5386 N N . PHE B 1 32 ? 39.997 65.888 37.566 1.00 27.71 32 PHE B N 1
ATOM 5387 C CA . PHE B 1 32 ? 38.810 65.762 38.400 1.00 26.99 32 PHE B CA 1
ATOM 5388 C C . PHE B 1 32 ? 38.492 67.045 39.157 1.00 28.62 32 PHE B C 1
ATOM 5389 O O . PHE B 1 32 ? 37.334 67.492 39.185 1.00 25.83 32 PHE B O 1
ATOM 5397 N N . GLU B 1 33 ? 39.517 67.623 39.780 1.00 26.59 33 GLU B N 1
ATOM 5398 C CA . GLU B 1 33 ? 39.366 68.845 40.569 1.00 28.39 33 GLU B CA 1
ATOM 5399 C C . GLU B 1 33 ? 38.901 70.037 39.744 1.00 26.96 33 GLU B C 1
ATOM 5400 O O . GLU B 1 33 ? 37.999 70.765 40.145 1.00 25.81 33 GLU B O 1
ATOM 5406 N N . VAL B 1 34 ? 39.534 70.243 38.599 1.00 26.28 34 VAL B N 1
ATOM 5407 C CA . VAL B 1 34 ? 39.177 71.359 37.744 1.00 27.74 34 VAL B CA 1
ATOM 5408 C C . VAL B 1 34 ? 37.756 71.194 37.206 1.00 28.20 34 VAL B C 1
ATOM 5409 O O . VAL B 1 34 ? 36.989 72.154 37.124 1.00 26.81 34 VAL B O 1
ATOM 5413 N N . SER B 1 35 ? 37.398 69.969 36.845 1.00 26.91 35 SER B N 1
ATOM 5414 C CA . SER B 1 35 ? 36.072 69.722 36.307 1.00 27.78 35 SER B CA 1
ATOM 5415 C C . SER B 1 35 ? 34.999 69.875 37.382 1.00 27.02 35 SER B C 1
ATOM 5416 O O . SER B 1 35 ? 33.928 70.441 37.141 1.00 27.12 35 SER B O 1
ATOM 5419 N N . ASP B 1 36 ? 35.292 69.375 38.575 1.00 25.54 36 ASP B N 1
ATOM 5420 C CA . ASP B 1 36 ? 34.337 69.451 39.663 1.00 26.07 36 ASP B CA 1
ATOM 5421 C C . ASP B 1 36 ? 34.049 70.906 40.015 1.00 26.10 36 ASP B C 1
ATOM 5422 O O . ASP B 1 36 ? 32.899 71.281 40.231 1.00 25.63 36 ASP B O 1
ATOM 5427 N N . ARG B 1 37 ? 35.096 71.723 40.044 1.00 25.23 37 ARG B N 1
ATOM 5428 C CA . ARG B 1 37 ? 34.972 73.139 40.374 1.00 26.41 37 ARG B CA 1
ATOM 5429 C C . ARG B 1 37 ? 34.158 73.903 39.330 1.00 24.20 37 ARG B C 1
ATOM 5430 O O . ARG B 1 37 ? 33.209 74.606 39.662 1.00 25.76 37 ARG B O 1
ATOM 5438 N N . ILE B 1 38 ? 34.542 73.768 38.068 1.00 25.42 38 ILE B N 1
ATOM 5439 C CA . ILE B 1 38 ? 33.847 74.461 36.994 1.00 24.99 38 ILE B CA 1
ATOM 5440 C C . ILE B 1 38 ? 32.406 73.974 36.872 1.00 24.79 38 ILE B C 1
ATOM 5441 O O . ILE B 1 38 ? 31.501 74.762 36.587 1.00 21.79 38 ILE B O 1
ATOM 5446 N N . ALA B 1 39 ? 32.195 72.680 37.095 1.00 24.65 39 ALA B N 1
ATOM 5447 C CA . ALA B 1 39 ? 30.858 72.106 37.009 1.00 25.68 39 ALA B CA 1
ATOM 5448 C C . ALA B 1 39 ? 29.929 72.804 37.993 1.00 25.36 39 ALA B C 1
ATOM 5449 O O . ALA B 1 39 ? 28.815 73.196 37.630 1.00 21.56 39 ALA B O 1
ATOM 5451 N N . ARG B 1 40 ? 30.387 72.972 39.232 1.00 25.04 40 ARG B N 1
ATOM 5452 C CA . ARG B 1 40 ? 29.574 73.628 40.255 1.00 25.96 40 ARG B CA 1
ATOM 5453 C C . ARG B 1 40 ? 29.368 75.100 39.922 1.00 24.51 40 ARG B C 1
ATOM 5454 O O . ARG B 1 40 ? 28.302 75.658 40.176 1.00 22.02 40 ARG B O 1
ATOM 5462 N N . LEU B 1 41 ? 30.387 75.715 39.334 1.00 24.11 41 LEU B N 1
ATOM 5463 C CA . LEU B 1 41 ? 30.320 77.121 38.951 1.00 26.89 41 LEU B CA 1
ATOM 5464 C C . LEU B 1 41 ? 29.216 77.358 37.914 1.00 25.59 41 LEU B C 1
ATOM 5465 O O . LEU B 1 41 ? 28.506 78.364 37.965 1.00 27.52 41 LEU B O 1
ATOM 5470 N N . VAL B 1 42 ? 29.072 76.432 36.968 1.00 23.97 42 VAL B N 1
ATOM 5471 C CA . VAL B 1 42 ? 28.050 76.571 35.938 1.00 19.76 42 VAL B CA 1
ATOM 5472 C C . VAL B 1 42 ? 26.663 76.301 36.503 1.00 19.17 42 VAL B C 1
ATOM 5473 O O . VAL B 1 42 ? 25.723 77.052 36.240 1.00 19.74 42 VAL B O 1
ATOM 5477 N N . ALA B 1 43 ? 26.542 75.229 37.282 1.00 17.11 43 ALA B N 1
ATOM 5478 C CA . ALA B 1 43 ? 25.261 74.844 37.861 1.00 19.91 43 ALA B CA 1
ATOM 5479 C C . ALA B 1 43 ? 24.636 75.925 38.731 1.00 21.66 43 ALA B C 1
ATOM 5480 O O . ALA B 1 43 ? 23.419 76.102 38.746 1.00 21.51 43 ALA B O 1
ATOM 5482 N N . SER B 1 44 ? 25.474 76.651 39.455 1.00 22.31 44 SER B N 1
ATOM 5483 C CA . SER B 1 44 ? 24.997 77.702 40.339 1.00 26.20 44 SER B CA 1
ATOM 5484 C C . SER B 1 44 ? 24.661 79.025 39.644 1.00 25.27 44 SER B C 1
ATOM 5485 O O . SER B 1 44 ? 24.094 79.911 40.276 1.00 27.24 44 SER B O 1
ATOM 5488 N N . ASP B 1 45 ? 24.989 79.167 38.362 1.00 23.77 45 ASP B N 1
ATOM 5489 C CA . ASP B 1 45 ? 24.721 80.424 37.629 1.00 23.34 45 ASP B CA 1
ATOM 5490 C C . ASP B 1 45 ? 23.358 80.396 36.924 1.00 24.00 45 ASP B C 1
ATOM 5491 O O . ASP B 1 45 ? 23.123 79.581 36.039 1.00 25.07 45 ASP B O 1
ATOM 5496 N N . PRO B 1 46 ? 22.446 81.304 37.302 1.00 23.93 46 PRO B N 1
ATOM 5497 C CA . PRO B 1 46 ? 21.105 81.382 36.707 1.00 25.32 46 PRO B CA 1
ATOM 5498 C C . PRO B 1 46 ? 21.106 81.518 35.185 1.00 22.08 46 PRO B C 1
ATOM 5499 O O . PRO B 1 46 ? 20.226 80.997 34.506 1.00 21.78 46 PRO B O 1
ATOM 5503 N N . VAL B 1 47 ? 22.092 82.230 34.648 1.00 23.29 47 VAL B N 1
ATOM 5504 C CA . VAL B 1 47 ? 22.175 82.441 33.204 1.00 22.34 47 VAL B CA 1
ATOM 5505 C C . VAL B 1 47 ? 22.335 81.107 32.462 1.00 25.20 47 VAL B C 1
ATOM 5506 O O . VAL B 1 47 ? 21.941 80.989 31.296 1.00 24.75 47 VAL B O 1
ATOM 5510 N N . PHE B 1 48 ? 22.889 80.101 33.137 1.00 23.62 48 PHE B N 1
ATOM 5511 C CA . PHE B 1 48 ? 23.123 78.803 32.499 1.00 24.25 48 PHE B CA 1
ATOM 5512 C C . PHE B 1 48 ? 22.031 77.757 32.698 1.00 24.52 48 PHE B C 1
ATOM 5513 O O . PHE B 1 48 ? 22.263 76.559 32.530 1.00 23.56 48 PHE B O 1
ATOM 5521 N N . GLU B 1 49 ? 20.840 78.224 33.048 1.00 24.62 49 GLU B N 1
ATOM 5522 C CA . GLU B 1 49 ? 19.702 77.343 33.225 1.00 23.99 49 GLU B CA 1
ATOM 5523 C C . GLU B 1 49 ? 19.386 76.725 31.871 1.00 22.68 49 GLU B C 1
ATOM 5524 O O . GLU B 1 49 ? 19.478 77.407 30.847 1.00 20.92 49 GLU B O 1
ATOM 5530 N N . LYS B 1 50 ? 19.019 75.446 31.852 1.00 19.52 50 LYS B N 1
ATOM 5531 C CA . LYS B 1 50 ? 18.683 74.800 30.587 1.00 23.62 50 LYS B CA 1
ATOM 5532 C C . LYS B 1 50 ? 17.561 73.774 30.681 1.00 24.16 50 LYS B C 1
ATOM 5533 O O . LYS B 1 50 ? 17.295 73.075 29.708 1.00 28.84 50 LYS B O 1
ATOM 5539 N N . SER B 1 51 ? 16.902 73.670 31.835 1.00 25.25 51 SER B N 1
ATOM 5540 C CA . SER B 1 51 ? 15.804 72.708 31.994 1.00 25.92 51 SER B CA 1
ATOM 5541 C C . SER B 1 51 ? 14.518 73.236 31.354 1.00 26.41 51 SER B C 1
ATOM 5542 O O . SER B 1 51 ? 13.535 72.504 31.229 1.00 27.37 51 SER B O 1
ATOM 5545 N N . ASN B 1 52 ? 14.537 74.504 30.945 1.00 27.06 52 ASN B N 1
ATOM 5546 C CA . ASN B 1 52 ? 13.379 75.154 30.323 1.00 29.10 52 ASN B CA 1
ATOM 5547 C C . ASN B 1 52 ? 13.597 75.291 28.813 1.00 27.77 52 ASN B C 1
ATOM 5548 O O . ASN B 1 52 ? 12.780 75.870 28.093 1.00 26.30 52 ASN B O 1
ATOM 5553 N N . ARG B 1 53 ? 14.709 74.729 28.355 1.00 26.16 53 ARG B N 1
ATOM 5554 C CA . ARG B 1 53 ? 15.115 74.790 26.963 1.00 28.52 53 ARG B CA 1
ATOM 5555 C C . ARG B 1 53 ? 14.037 74.344 25.971 1.00 28.92 53 ARG B C 1
ATOM 5556 O O . ARG B 1 53 ? 13.890 74.942 24.902 1.00 26.75 53 ARG B O 1
ATOM 5564 N N . ALA B 1 54 ? 13.279 73.311 26.330 1.00 27.76 54 ALA B N 1
ATOM 5565 C CA . ALA B 1 54 ? 12.218 72.803 25.466 1.00 26.97 54 ALA B CA 1
ATOM 5566 C C . ALA B 1 54 ? 10.973 73.692 25.446 1.00 25.76 54 ALA B C 1
ATOM 5567 O O . ALA B 1 54 ? 10.064 73.468 24.652 1.00 28.59 54 ALA B O 1
ATOM 5569 N N . ARG B 1 55 ? 10.922 74.697 26.309 1.00 24.57 55 ARG B N 1
ATOM 5570 C CA . ARG B 1 55 ? 9.771 75.590 26.336 1.00 27.51 55 ARG B CA 1
ATOM 5571 C C . ARG B 1 55 ? 10.052 76.908 25.587 1.00 27.16 55 ARG B C 1
ATOM 5572 O O . ARG B 1 55 ? 9.270 77.855 25.649 1.00 28.82 55 ARG B O 1
ATOM 5580 N N . LEU B 1 56 ? 11.161 76.965 24.860 1.00 27.08 56 LEU B N 1
ATOM 5581 C CA . LEU B 1 56 ? 11.525 78.180 24.133 1.00 23.71 56 LEU B CA 1
ATOM 5582 C C . LEU B 1 56 ? 11.298 78.037 22.635 1.00 21.68 56 LEU B C 1
ATOM 5583 O O . LEU B 1 56 ? 11.423 76.939 22.096 1.00 19.01 56 LEU B O 1
ATOM 5588 N N . SER B 1 57 ? 10.942 79.132 21.960 1.00 20.98 57 SER B N 1
ATOM 5589 C CA . SER B 1 57 ? 10.753 79.081 20.511 1.00 20.40 57 SER B CA 1
ATOM 5590 C C . SER B 1 57 ? 12.150 79.090 19.901 1.00 20.41 57 SER B C 1
ATOM 5591 O O . SER B 1 57 ? 13.130 79.327 20.612 1.00 18.93 57 SER B O 1
ATOM 5594 N N . ARG B 1 58 ? 12.249 78.818 18.602 1.00 20.50 58 ARG B N 1
ATOM 5595 C CA . ARG B 1 58 ? 13.542 78.823 17.918 1.00 21.26 58 ARG B CA 1
ATOM 5596 C C . ARG B 1 58 ? 14.243 80.146 18.207 1.00 18.44 58 ARG B C 1
ATOM 5597 O O . ARG B 1 58 ? 15.382 80.168 18.672 1.00 17.02 58 ARG B O 1
ATOM 5605 N N . LYS B 1 59 ? 13.561 81.256 17.938 1.00 19.48 59 LYS B N 1
ATOM 5606 C CA . LYS B 1 59 ? 14.158 82.570 18.177 1.00 22.03 59 LYS B CA 1
ATOM 5607 C C . LYS B 1 59 ? 14.636 82.787 19.606 1.00 18.83 59 LYS B C 1
ATOM 5608 O O . LYS B 1 59 ? 15.770 83.215 19.823 1.00 19.85 59 LYS B O 1
ATOM 5614 N N . GLU B 1 60 ? 13.785 82.496 20.583 1.00 18.49 60 GLU B N 1
ATOM 5615 C CA . GLU B 1 60 ? 14.164 82.678 21.990 1.00 21.39 60 GLU B CA 1
ATOM 5616 C C . GLU B 1 60 ? 15.332 81.764 22.371 1.00 19.24 60 GLU B C 1
ATOM 5617 O O . GLU B 1 60 ? 16.195 82.156 23.157 1.00 17.25 60 GLU B O 1
ATOM 5623 N N . LEU B 1 61 ? 15.349 80.548 21.821 1.00 18.07 61 LEU B N 1
ATOM 5624 C CA . LEU B 1 61 ? 16.409 79.585 22.121 1.00 17.64 61 LEU B CA 1
ATOM 5625 C C . LEU B 1 61 ? 17.739 80.085 21.546 1.00 18.23 61 LEU B C 1
ATOM 5626 O O . LEU B 1 61 ? 18.793 79.973 22.184 1.00 18.10 61 LEU B O 1
ATOM 5631 N N . PHE B 1 62 ? 17.685 80.644 20.340 1.00 16.60 62 PHE B N 1
ATOM 5632 C CA . PHE B 1 62 ? 18.895 81.137 19.718 1.00 17.29 62 PHE B CA 1
ATOM 5633 C C . PHE B 1 62 ? 19.414 82.359 20.480 1.00 17.15 62 PHE B C 1
ATOM 5634 O O . PHE B 1 62 ? 20.607 82.463 20.775 1.00 17.86 62 PHE B O 1
ATOM 5642 N N . LYS B 1 63 ? 18.514 83.277 20.802 1.00 18.87 63 LYS B N 1
ATOM 5643 C CA . LYS B 1 63 ? 18.892 84.483 21.529 1.00 20.98 63 LYS B CA 1
ATOM 5644 C C . LYS B 1 63 ? 19.501 84.124 22.879 1.00 21.17 63 LYS B C 1
ATOM 5645 O O . LYS B 1 63 ? 20.523 84.685 23.289 1.00 19.36 63 LYS B O 1
ATOM 5651 N N . SER B 1 64 ? 18.852 83.195 23.570 1.00 21.15 64 SER B N 1
ATOM 5652 C CA . SER B 1 64 ? 19.322 82.733 24.866 1.00 21.38 64 SER B CA 1
ATOM 5653 C C . SER B 1 64 ? 20.729 82.151 24.735 1.00 20.54 64 SER B C 1
ATOM 5654 O O . SER B 1 64 ? 21.548 82.270 25.641 1.00 17.07 64 SER B O 1
ATOM 5657 N N . THR B 1 65 ? 20.996 81.520 23.593 1.00 19.57 65 THR B N 1
ATOM 5658 C CA . THR B 1 65 ? 22.300 80.911 23.324 1.00 17.15 65 THR B CA 1
ATOM 5659 C C . THR B 1 65 ? 23.358 82.003 23.181 1.00 19.04 65 THR B C 1
ATOM 5660 O O . THR B 1 65 ? 24.486 81.872 23.693 1.00 15.59 65 THR B O 1
ATOM 5664 N N . LEU B 1 66 ? 23.009 83.076 22.476 1.00 14.54 66 LEU B N 1
ATOM 5665 C CA . LEU B 1 66 ? 23.955 84.174 22.291 1.00 18.06 66 LEU B CA 1
ATOM 5666 C C . LEU B 1 66 ? 24.246 84.770 23.658 1.00 16.97 66 LEU B C 1
ATOM 5667 O O . LEU B 1 66 ? 25.391 85.102 23.955 1.00 18.50 66 LEU B O 1
ATOM 5672 N N . ARG B 1 67 ? 23.214 84.888 24.493 1.00 18.54 67 ARG B N 1
ATOM 5673 C CA . ARG B 1 67 ? 23.382 85.423 25.839 1.00 18.53 67 ARG B CA 1
ATOM 5674 C C . ARG B 1 67 ? 24.333 84.559 26.659 1.00 19.65 67 ARG B C 1
ATOM 5675 O O . ARG B 1 67 ? 25.253 85.074 27.300 1.00 17.89 67 ARG B O 1
ATOM 5683 N N . LYS B 1 68 ? 24.101 83.247 26.657 1.00 17.55 68 LYS B N 1
ATOM 5684 C CA . LYS B 1 68 ? 24.950 82.327 27.422 1.00 18.15 68 LYS B CA 1
ATOM 5685 C C . LYS B 1 68 ? 26.399 82.394 26.960 1.00 17.17 68 LYS B C 1
ATOM 5686 O O . LYS B 1 68 ? 27.310 82.322 27.777 1.00 19.97 68 LYS B O 1
ATOM 5692 N N . CYS B 1 69 ? 26.621 82.525 25.657 1.00 12.11 69 CYS B N 1
ATOM 5693 C CA . CYS B 1 69 ? 27.988 82.585 25.167 1.00 15.12 69 CYS B CA 1
ATOM 5694 C C . CYS B 1 69 ? 28.671 83.883 25.606 1.00 18.63 69 CYS B C 1
ATOM 5695 O O . CYS B 1 69 ? 29.844 83.881 25.973 1.00 21.27 69 CYS B O 1
ATOM 5698 N N . ALA B 1 70 ? 27.928 84.984 25.571 1.00 20.12 70 ALA B N 1
ATOM 5699 C CA . ALA B 1 70 ? 28.464 86.283 25.960 1.00 21.13 70 ALA B CA 1
ATOM 5700 C C . ALA B 1 70 ? 28.777 86.276 27.454 1.00 21.82 70 ALA B C 1
ATOM 5701 O O . ALA B 1 70 ? 29.800 86.806 27.896 1.00 26.16 70 ALA B O 1
ATOM 5703 N N . HIS B 1 71 ? 27.889 85.668 28.227 1.00 19.98 71 HIS B N 1
ATOM 5704 C CA . HIS B 1 71 ? 28.083 85.592 29.658 1.00 19.31 71 HIS B CA 1
ATOM 5705 C C . HIS B 1 71 ? 29.325 84.755 29.948 1.00 20.40 71 HIS B C 1
ATOM 5706 O O . HIS B 1 71 ? 30.072 85.039 30.881 1.00 17.12 71 HIS B O 1
ATOM 5713 N N . ALA B 1 72 ? 29.544 83.729 29.127 1.00 21.21 72 ALA B N 1
ATOM 5714 C CA . ALA B 1 72 ? 30.704 82.844 29.268 1.00 20.06 72 ALA B CA 1
ATOM 5715 C C . ALA B 1 72 ? 31.984 83.641 29.077 1.00 21.55 72 ALA B C 1
ATOM 5716 O O . ALA B 1 72 ? 32.922 83.510 29.860 1.00 22.27 72 ALA B O 1
ATOM 5718 N N . PHE B 1 73 ? 32.023 84.452 28.024 1.00 22.09 73 PHE B N 1
ATOM 5719 C CA . PHE B 1 73 ? 33.188 85.286 27.744 1.00 27.34 73 PHE B CA 1
ATOM 5720 C C . PHE B 1 73 ? 33.464 86.158 28.964 1.00 27.96 73 PHE B C 1
ATOM 5721 O O . PHE B 1 73 ? 34.605 86.269 29.407 1.00 25.42 73 PHE B O 1
ATOM 5729 N N . LYS B 1 74 ? 32.410 86.773 29.498 1.00 27.47 74 LYS B N 1
ATOM 5730 C CA . LYS B 1 74 ? 32.518 87.632 30.671 1.00 30.45 74 LYS B CA 1
ATOM 5731 C C . LYS B 1 74 ? 33.084 86.896 31.875 1.00 31.95 74 LYS B C 1
ATOM 5732 O O . LYS B 1 74 ? 34.002 87.386 32.538 1.00 32.87 74 LYS B O 1
ATOM 5738 N N . ARG B 1 75 ? 32.537 85.717 32.157 1.00 30.89 75 ARG B N 1
ATOM 5739 C CA . ARG B 1 75 ? 32.989 84.929 33.298 1.00 30.77 75 ARG B CA 1
ATOM 5740 C C . ARG B 1 75 ? 34.439 84.505 33.174 1.00 29.22 75 ARG B C 1
ATOM 5741 O O . ARG B 1 75 ? 35.172 84.509 34.158 1.00 28.80 75 ARG B O 1
ATOM 5749 N N . ILE B 1 76 ? 34.857 84.135 31.970 1.00 28.55 76 ILE B N 1
ATOM 5750 C CA . ILE B 1 76 ? 36.238 83.715 31.769 1.00 33.31 76 ILE B CA 1
ATOM 5751 C C . ILE B 1 76 ? 37.205 84.856 32.085 1.00 36.74 76 ILE B C 1
ATOM 5752 O O . ILE B 1 76 ? 38.293 84.635 32.627 1.00 35.17 76 ILE B O 1
ATOM 5757 N N . ILE B 1 77 ? 36.801 86.076 31.741 1.00 38.15 77 ILE B N 1
ATOM 5758 C CA . ILE B 1 77 ? 37.615 87.259 31.982 1.00 40.46 77 ILE B CA 1
ATOM 5759 C C . ILE B 1 77 ? 37.587 87.680 33.453 1.00 40.50 77 ILE B C 1
ATOM 5760 O O . ILE B 1 77 ? 38.624 87.982 34.038 1.00 44.27 77 ILE B O 1
ATOM 5765 N N . GLU B 1 78 ? 36.398 87.693 34.045 1.00 39.01 78 GLU B N 1
ATOM 5766 C CA . GLU B 1 78 ? 36.241 88.095 35.439 1.00 40.24 78 GLU B CA 1
ATOM 5767 C C . GLU B 1 78 ? 36.809 87.084 36.427 1.00 41.47 78 GLU B C 1
ATOM 5768 O O . GLU B 1 78 ? 37.214 87.443 37.536 1.00 40.15 78 GLU B O 1
ATOM 5774 N N . LEU B 1 79 ? 36.838 85.817 36.026 1.00 40.69 79 LEU B N 1
ATOM 5775 C CA . LEU B 1 79 ? 37.353 84.767 36.888 1.00 39.85 79 LEU B CA 1
ATOM 5776 C C . LEU B 1 79 ? 38.794 84.430 36.526 1.00 39.36 79 LEU B C 1
ATOM 5777 O O . LEU B 1 79 ? 39.449 83.661 37.225 1.00 40.14 79 LEU B O 1
ATOM 5782 N N . ARG B 1 80 ? 39.275 85.005 35.427 1.00 39.57 80 ARG B N 1
ATOM 5783 C CA . ARG B 1 80 ? 40.650 84.787 34.982 1.00 39.55 80 ARG B CA 1
ATOM 5784 C C . ARG B 1 80 ? 40.930 83.309 34.762 1.00 41.37 80 ARG B C 1
ATOM 5785 O O . ARG B 1 80 ? 41.967 82.794 35.186 1.00 41.50 80 ARG B O 1
ATOM 5793 N N . LEU B 1 81 ? 40.005 82.627 34.089 1.00 39.73 81 LEU B N 1
ATOM 5794 C CA . LEU B 1 81 ? 40.139 81.198 33.823 1.00 36.51 81 LEU B CA 1
ATOM 5795 C C . LEU B 1 81 ? 41.137 80.921 32.701 1.00 35.96 81 LEU B C 1
ATOM 5796 O O . LEU B 1 81 ? 41.216 81.673 31.731 1.00 34.29 81 LEU B O 1
ATOM 5801 N N . ASN B 1 82 ? 41.898 79.839 32.837 1.00 36.06 82 ASN B N 1
ATOM 5802 C CA . ASN B 1 82 ? 42.857 79.470 31.806 1.00 36.44 82 ASN B CA 1
ATOM 5803 C C . ASN B 1 82 ? 42.127 78.751 30.675 1.00 37.84 82 ASN B C 1
ATOM 5804 O O . ASN B 1 82 ? 40.902 78.622 30.703 1.00 34.74 82 ASN B O 1
ATOM 5809 N N . GLU B 1 83 ? 42.873 78.276 29.683 1.00 37.08 83 GLU B N 1
ATOM 5810 C CA . GLU B 1 83 ? 42.249 77.607 28.552 1.00 36.42 83 GLU B CA 1
ATOM 5811 C C . GLU B 1 83 ? 41.530 76.327 28.956 1.00 35.80 83 GLU B C 1
ATOM 5812 O O . GLU B 1 83 ? 40.439 76.046 28.462 1.00 36.26 83 GLU B O 1
ATOM 5818 N N . GLU B 1 84 ? 42.134 75.557 29.855 1.00 35.70 84 GLU B N 1
ATOM 5819 C CA . GLU B 1 84 ? 41.527 74.314 30.307 1.00 34.55 84 GLU B CA 1
ATOM 5820 C C . GLU B 1 84 ? 40.188 74.591 30.980 1.00 34.44 84 GLU B C 1
ATOM 5821 O O . GLU B 1 84 ? 39.168 73.992 30.633 1.00 34.29 84 GLU B O 1
ATOM 5827 N N . GLU B 1 85 ? 40.191 75.515 31.935 1.00 33.18 85 GLU B N 1
ATOM 5828 C CA . GLU B 1 85 ? 38.975 75.867 32.656 1.00 33.46 85 GLU B CA 1
ATOM 5829 C C . GLU B 1 85 ? 37.900 76.386 31.710 1.00 29.84 85 GLU B C 1
ATOM 5830 O O . GLU B 1 85 ? 36.734 76.043 31.854 1.00 29.16 85 GLU B O 1
ATOM 5836 N N . ALA B 1 86 ? 38.294 77.216 30.749 1.00 28.49 86 ALA B N 1
ATOM 5837 C CA . ALA B 1 86 ? 37.346 77.762 29.785 1.00 27.73 86 ALA B CA 1
ATOM 5838 C C . ALA B 1 86 ? 36.670 76.625 29.012 1.00 28.21 86 ALA B C 1
ATOM 5839 O O . ALA B 1 86 ? 35.459 76.660 28.764 1.00 28.07 86 ALA B O 1
ATOM 5841 N N . GLY B 1 87 ? 37.455 75.620 28.634 1.00 27.96 87 GLY B N 1
ATOM 5842 C CA . GLY B 1 87 ? 36.915 74.472 27.920 1.00 24.99 87 GLY B CA 1
ATOM 5843 C C . GLY B 1 87 ? 35.910 73.734 28.789 1.00 24.34 87 GLY B C 1
ATOM 5844 O O . GLY B 1 87 ? 34.827 73.366 28.325 1.00 23.32 87 GLY B O 1
ATOM 5845 N N . ARG B 1 88 ? 36.253 73.522 30.056 1.00 23.12 88 ARG B N 1
ATOM 5846 C CA . ARG B 1 88 ? 35.335 72.843 30.962 1.00 22.62 88 ARG B CA 1
ATOM 5847 C C . ARG B 1 88 ? 34.070 73.662 31.189 1.00 21.24 88 ARG B C 1
ATOM 5848 O O . ARG B 1 88 ? 33.000 73.110 31.424 1.00 18.22 88 ARG B O 1
ATOM 5856 N N . LEU B 1 89 ? 34.203 74.981 31.129 1.00 22.66 89 LEU B N 1
ATOM 5857 C CA . LEU B 1 89 ? 33.069 75.872 31.315 1.00 21.46 89 LEU B CA 1
ATOM 5858 C C . LEU B 1 89 ? 32.065 75.649 30.184 1.00 22.36 89 LEU B C 1
ATOM 5859 O O . LEU B 1 89 ? 30.875 75.413 30.421 1.00 21.79 89 LEU B O 1
ATOM 5864 N N . ARG B 1 90 ? 32.548 75.727 28.950 1.00 22.33 90 ARG B N 1
ATOM 5865 C CA . ARG B 1 90 ? 31.680 75.529 27.797 1.00 21.76 90 ARG B CA 1
ATOM 5866 C C . ARG B 1 90 ? 31.087 74.123 27.825 1.00 22.49 90 ARG B C 1
ATOM 5867 O O . ARG B 1 90 ? 29.9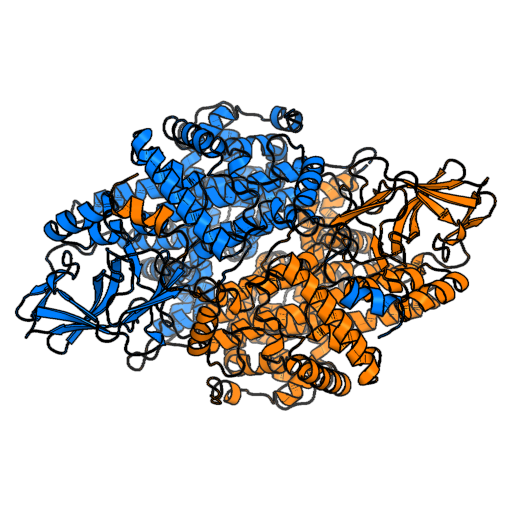29 73.920 27.452 1.00 21.26 90 ARG B O 1
ATOM 5875 N N . HIS B 1 91 ? 31.885 73.157 28.267 1.00 21.45 91 HIS B N 1
ATOM 5876 C CA . HIS B 1 91 ? 31.447 71.774 28.355 1.00 18.05 91 HIS B CA 1
ATOM 5877 C C . HIS B 1 91 ? 30.224 71.644 29.255 1.00 19.24 91 HIS B C 1
ATOM 5878 O O . HIS B 1 91 ? 29.229 71.009 28.877 1.00 16.55 91 HIS B O 1
ATOM 5885 N N . PHE B 1 92 ? 30.278 72.234 30.448 1.00 16.30 92 PHE B N 1
ATOM 5886 C CA . PHE B 1 92 ? 29.133 72.122 31.339 1.00 16.97 92 PHE B CA 1
ATOM 5887 C C . PHE B 1 92 ? 27.941 73.024 30.998 1.00 13.76 92 PHE B C 1
ATOM 5888 O O . PHE B 1 92 ? 26.817 72.721 31.377 1.00 16.04 92 PHE B O 1
ATOM 5896 N N . ILE B 1 93 ? 28.176 74.108 30.268 1.00 15.30 93 ILE B N 1
ATOM 5897 C CA . ILE B 1 93 ? 27.077 74.980 29.842 1.00 14.30 93 ILE B CA 1
ATOM 5898 C C . ILE B 1 93 ? 26.161 74.080 28.986 1.00 16.47 93 ILE B C 1
ATOM 5899 O O . ILE B 1 93 ? 24.944 74.291 28.907 1.00 14.38 93 ILE B O 1
ATOM 5904 N N . ASP B 1 94 ? 26.778 73.085 28.344 1.00 17.52 94 ASP B N 1
ATOM 5905 C CA . ASP B 1 94 ? 26.071 72.072 27.573 1.00 15.72 94 ASP B CA 1
ATOM 5906 C C . ASP B 1 94 ? 25.067 72.590 26.545 1.00 18.87 94 ASP B C 1
ATOM 5907 O O . ASP B 1 94 ? 23.916 72.154 26.508 1.00 16.39 94 ASP B O 1
ATOM 5912 N N . GLN B 1 95 ? 25.489 73.529 25.705 1.00 17.37 95 GLN B N 1
ATOM 5913 C CA . GLN B 1 95 ? 24.567 74.058 24.717 1.00 18.08 95 GLN B CA 1
ATOM 5914 C C . GLN B 1 95 ? 25.243 74.336 23.387 1.00 15.13 95 GLN B C 1
ATOM 5915 O O . GLN B 1 95 ? 26.025 75.270 23.256 1.00 17.92 95 GLN B O 1
ATOM 5921 N N . PRO B 1 96 ? 24.955 73.506 22.373 1.00 18.09 96 PRO B N 1
ATOM 5922 C CA . PRO B 1 96 ? 25.536 73.655 21.036 1.00 16.29 96 PRO B CA 1
ATOM 5923 C C . PRO B 1 96 ? 25.443 75.115 20.587 1.00 17.39 96 PRO B C 1
ATOM 5924 O O . PRO B 1 96 ? 24.356 75.702 20.591 1.00 13.61 96 PRO B O 1
ATOM 5928 N N . ALA B 1 97 ? 26.575 75.689 20.192 1.00 14.84 97 ALA B N 1
ATOM 5929 C CA . ALA B 1 97 ? 26.610 77.091 19.796 1.00 17.46 97 ALA B CA 1
ATOM 5930 C C . ALA B 1 97 ? 27.791 77.362 18.876 1.00 16.52 97 ALA B C 1
ATOM 5931 O O . ALA B 1 97 ? 28.745 76.585 18.819 1.00 14.19 97 ALA B O 1
ATOM 5933 N N . TYR B 1 98 ? 27.726 78.481 18.167 1.00 15.18 98 TYR B N 1
ATOM 5934 C CA . TYR B 1 98 ? 28.757 78.871 17.220 1.00 17.96 98 TYR B CA 1
ATOM 5935 C C . TYR B 1 98 ? 30.151 78.812 17.813 1.00 17.98 98 TYR B C 1
ATOM 5936 O O . TYR B 1 98 ? 31.122 78.525 17.113 1.00 17.87 98 TYR B O 1
ATOM 5945 N N . VAL B 1 99 ? 30.240 79.093 19.106 1.00 17.75 99 VAL B N 1
ATOM 5946 C CA . VAL B 1 99 ? 31.512 79.082 19.805 1.00 22.56 99 VAL B CA 1
ATOM 5947 C C . VAL B 1 99 ? 32.234 77.740 19.648 1.00 23.09 99 VAL B C 1
ATOM 5948 O O . VAL B 1 99 ? 33.465 77.697 19.588 1.00 21.99 99 VAL B O 1
ATOM 5952 N N . ASP B 1 100 ? 31.481 76.647 19.572 1.00 20.59 100 ASP B N 1
ATOM 5953 C CA . ASP B 1 100 ? 32.101 75.339 19.447 1.00 20.17 100 ASP B CA 1
ATOM 5954 C C . ASP B 1 100 ? 32.882 75.205 18.145 1.00 19.31 100 ASP B C 1
ATOM 5955 O O . ASP B 1 100 ? 33.959 74.600 18.117 1.00 17.93 100 ASP B O 1
ATOM 5960 N N . LEU B 1 101 ? 32.340 75.763 17.066 1.00 18.57 101 LEU B N 1
ATOM 5961 C CA . LEU B 1 101 ? 33.001 75.672 15.769 1.00 18.89 101 LEU B CA 1
ATOM 5962 C C . LEU B 1 101 ? 34.144 76.664 15.642 1.00 20.94 101 LEU B C 1
ATOM 5963 O O . LEU B 1 101 ? 35.148 76.381 14.991 1.00 22.39 101 LEU B O 1
ATOM 5968 N N . HIS B 1 102 ? 33.988 77.827 16.261 1.00 19.99 102 HIS B N 1
ATOM 5969 C CA . HIS B 1 102 ? 35.021 78.847 16.242 1.00 20.62 102 HIS B CA 1
ATOM 5970 C C . HIS B 1 102 ? 36.316 78.280 16.837 1.00 22.01 102 HIS B C 1
ATOM 5971 O O . HIS B 1 102 ? 37.370 78.326 16.207 1.00 19.41 102 HIS B O 1
ATOM 5978 N N . TRP B 1 103 ? 36.224 77.744 18.055 1.00 23.99 103 TRP B N 1
ATOM 5979 C CA . TRP B 1 103 ? 37.372 77.168 18.757 1.00 23.85 103 TRP B CA 1
ATOM 5980 C C . TRP B 1 103 ? 37.723 75.746 18.306 1.00 24.99 103 TRP B C 1
ATOM 5981 O O . TRP B 1 103 ? 38.890 75.349 18.322 1.00 25.89 103 TRP B O 1
ATOM 5992 N N . GLY B 1 104 ? 36.711 74.982 17.911 1.00 23.45 104 GLY B N 1
ATOM 5993 C CA . GLY B 1 104 ? 36.946 73.609 17.512 1.00 21.56 104 GLY B CA 1
ATOM 5994 C C . GLY B 1 104 ? 37.336 73.322 16.076 1.00 21.77 104 GLY B C 1
ATOM 5995 O O . GLY B 1 104 ? 37.937 72.281 15.802 1.00 21.68 104 GLY B O 1
ATOM 5996 N N . MET B 1 105 ? 37.014 74.231 15.162 1.00 22.85 105 MET B N 1
ATOM 5997 C CA . MET B 1 105 ? 37.326 74.018 13.748 1.00 23.98 105 MET B CA 1
ATOM 5998 C C . MET B 1 105 ? 37.993 75.198 13.041 1.00 22.79 105 MET B C 1
ATOM 5999 O O . MET B 1 105 ? 39.032 75.038 12.389 1.00 21.67 105 MET B O 1
ATOM 6004 N N . PHE B 1 106 ? 37.388 76.375 13.157 1.00 21.75 106 PHE B N 1
ATOM 6005 C CA . PHE B 1 106 ? 37.916 77.569 12.513 1.00 20.42 106 PHE B CA 1
ATOM 6006 C C . PHE B 1 106 ? 39.363 77.821 12.930 1.00 23.90 106 PHE B C 1
ATOM 6007 O O . PHE B 1 106 ? 40.238 77.964 12.077 1.00 22.77 106 PHE B O 1
ATOM 6015 N N . VAL B 1 107 ? 39.616 77.862 14.239 1.00 25.05 107 VAL B N 1
ATOM 6016 C CA . VAL B 1 107 ? 40.969 78.104 14.734 1.00 26.29 107 VAL B CA 1
ATOM 6017 C C . VAL B 1 107 ? 41.942 76.986 14.361 1.00 26.60 107 VAL B C 1
ATOM 6018 O O . VAL B 1 107 ? 43.013 77.245 13.815 1.00 25.88 107 VAL B O 1
ATOM 6022 N N . PRO B 1 108 ? 41.587 75.729 14.660 1.00 27.21 108 PRO B N 1
ATOM 6023 C CA . PRO B 1 108 ? 42.464 74.602 14.324 1.00 27.06 108 PRO B CA 1
ATOM 6024 C C . PRO B 1 108 ? 42.822 74.565 12.833 1.00 27.76 108 PRO B C 1
ATOM 6025 O O . PRO B 1 108 ? 43.918 74.138 12.462 1.00 27.36 108 PRO B O 1
ATOM 6029 N N . ALA B 1 109 ? 41.897 75.015 11.985 1.00 27.81 109 ALA B N 1
ATOM 6030 C CA . ALA B 1 109 ? 42.121 75.016 10.541 1.00 27.99 109 ALA B CA 1
ATOM 6031 C C . ALA B 1 109 ? 43.197 76.013 10.142 1.00 29.87 109 ALA B C 1
ATOM 6032 O O . ALA B 1 109 ? 44.088 75.690 9.354 1.00 32.57 109 ALA B O 1
ATOM 6034 N N . ILE B 1 110 ? 43.102 77.227 10.678 1.00 27.67 110 ILE B N 1
ATOM 6035 C CA . ILE B 1 110 ? 44.073 78.272 10.387 1.00 28.24 110 ILE B CA 1
ATOM 6036 C C . ILE B 1 110 ? 45.449 77.901 10.944 1.00 30.60 110 ILE B C 1
ATOM 6037 O O . ILE B 1 110 ? 46.459 78.213 10.326 1.00 26.75 110 ILE B O 1
ATOM 6042 N N . LYS B 1 111 ? 45.483 77.243 12.105 1.00 30.03 111 LYS B N 1
ATOM 6043 C CA . LYS B 1 111 ? 46.739 76.818 12.724 1.00 33.00 111 LYS B CA 1
ATOM 6044 C C . LYS B 1 111 ? 47.469 75.738 11.919 1.00 35.99 111 LYS B C 1
ATOM 6045 O O . LYS B 1 111 ? 48.687 75.791 11.744 1.00 38.14 111 LYS B O 1
ATOM 6051 N N . GLY B 1 112 ? 46.731 74.747 11.439 1.00 35.64 112 GLY B N 1
ATOM 6052 C CA . GLY B 1 112 ? 47.367 73.682 10.690 1.00 31.56 112 GLY B CA 1
ATOM 6053 C C . GLY B 1 112 ? 47.531 73.908 9.200 1.00 30.86 112 GLY B C 1
ATOM 6054 O O . GLY B 1 112 ? 48.346 73.242 8.564 1.00 33.30 112 GLY B O 1
ATOM 6055 N N . GLN B 1 113 ? 46.773 74.841 8.639 1.00 28.94 113 GLN B N 1
ATOM 6056 C CA . GLN B 1 113 ? 46.828 75.100 7.205 1.00 28.17 113 GLN B CA 1
ATOM 6057 C C . GLN B 1 113 ? 47.323 76.500 6.863 1.00 29.53 113 GLN B C 1
ATOM 6058 O O . GLN B 1 113 ? 47.657 76.792 5.713 1.00 27.08 113 GLN B O 1
ATOM 6064 N N . GLY B 1 114 ? 47.376 77.370 7.861 1.00 27.32 114 GLY B N 1
ATOM 6065 C CA . GLY B 1 114 ? 47.838 78.721 7.607 1.00 31.23 114 GLY B CA 1
ATOM 6066 C C . GLY B 1 114 ? 49.344 78.866 7.732 1.00 33.09 114 GLY B C 1
ATOM 6067 O O . GLY B 1 114 ? 50.010 78.079 8.413 1.00 32.41 114 GLY B O 1
ATOM 6068 N N . THR B 1 115 ? 49.884 79.877 7.065 1.00 33.11 115 THR B N 1
ATOM 6069 C CA . THR B 1 115 ? 51.311 80.145 7.125 1.00 34.57 115 THR B CA 1
ATOM 6070 C C . THR B 1 115 ? 51.621 80.859 8.437 1.00 33.46 115 THR B C 1
ATOM 6071 O O . THR B 1 115 ? 50.719 81.383 9.092 1.00 33.66 115 THR B O 1
ATOM 6075 N N . GLU B 1 116 ? 52.896 80.877 8.819 1.00 34.58 116 GLU B N 1
ATOM 6076 C CA . GLU B 1 116 ? 53.306 81.535 10.055 1.00 32.71 116 GLU B CA 1
ATOM 6077 C C . GLU B 1 116 ? 52.809 82.973 10.075 1.00 33.02 116 GLU B C 1
ATOM 6078 O O . GLU B 1 116 ? 52.368 83.468 11.108 1.00 35.51 116 GLU B O 1
ATOM 6080 N N . GLU B 1 117 ? 52.868 83.636 8.925 1.00 33.03 117 GLU B N 1
ATOM 6081 C CA . GLU B 1 117 ? 52.426 85.024 8.817 1.00 35.10 117 GLU B CA 1
ATOM 6082 C C . GLU B 1 117 ? 50.906 85.126 8.835 1.00 36.16 117 GLU B C 1
ATOM 6083 O O . GLU B 1 117 ? 50.343 86.124 9.293 1.00 33.84 117 GLU B O 1
ATOM 6085 N N . GLN B 1 118 ? 50.243 84.088 8.334 1.00 36.61 118 GLN B N 1
ATOM 6086 C CA . GLN B 1 118 ? 48.784 84.057 8.306 1.00 34.93 118 GLN B CA 1
ATOM 6087 C C . GLN B 1 118 ? 48.234 83.764 9.696 1.00 31.89 118 GLN B C 1
ATOM 6088 O O . GLN B 1 118 ? 47.248 84.353 10.115 1.00 32.04 118 GLN B O 1
ATOM 6094 N N . GLN B 1 119 ? 48.881 82.849 10.405 1.00 34.17 119 GLN B N 1
ATOM 6095 C CA . GLN B 1 119 ? 48.443 82.472 11.743 1.00 33.37 119 GLN B CA 1
ATOM 6096 C C . GLN B 1 119 ? 48.472 83.617 12.752 1.00 34.29 119 GLN B C 1
ATOM 6097 O O . GLN B 1 119 ? 47.492 83.855 13.464 1.00 33.31 119 GLN B O 1
ATOM 6103 N N . LYS B 1 120 ? 49.580 84.344 12.821 1.00 33.77 120 LYS B N 1
ATOM 6104 C CA . LYS B 1 120 ? 49.652 85.431 13.796 1.00 36.21 120 LYS B CA 1
ATOM 6105 C C . LYS B 1 120 ? 48.763 86.615 13.438 1.00 34.40 120 LYS B C 1
ATOM 6106 O O . LYS B 1 120 ? 48.478 87.454 14.286 1.00 35.01 120 LYS B O 1
ATOM 6112 N N . LYS B 1 121 ? 48.300 86.679 12.195 1.00 31.93 121 LYS B N 1
ATOM 6113 C CA . LYS B 1 121 ? 47.422 87.774 11.812 1.00 31.83 121 LYS B CA 1
ATOM 6114 C C . LYS B 1 121 ? 45.953 87.424 12.083 1.00 32.25 121 LYS B C 1
ATOM 6115 O O . LYS B 1 121 ? 45.208 88.216 12.668 1.00 31.04 121 LYS B O 1
ATOM 6121 N N . TRP B 1 122 ? 45.536 86.234 11.667 1.00 29.63 122 TRP B N 1
ATOM 6122 C CA . TRP B 1 122 ? 44.156 85.820 11.860 1.00 31.59 122 TRP B CA 1
ATOM 6123 C C . TRP B 1 122 ? 43.841 85.240 13.235 1.00 31.80 122 TRP B C 1
ATOM 6124 O O . TRP B 1 122 ? 42.784 85.529 13.795 1.00 31.46 122 TRP B O 1
ATOM 6135 N N . LEU B 1 123 ? 44.747 84.422 13.771 1.00 31.84 123 LEU B N 1
ATOM 6136 C CA . LEU B 1 123 ? 44.555 83.825 15.086 1.00 32.17 123 LEU B CA 1
ATOM 6137 C C . LEU B 1 123 ? 44.535 84.909 16.161 1.00 34.09 123 LEU B C 1
ATOM 6138 O O . LEU B 1 123 ? 43.919 84.742 17.217 1.00 33.82 123 LEU B O 1
ATOM 6143 N N . SER B 1 124 ? 45.215 86.022 15.903 1.00 33.87 124 SER B N 1
ATOM 6144 C CA . SER B 1 124 ? 45.225 87.112 16.874 1.00 35.81 124 SER B CA 1
ATOM 6145 C C . SER B 1 124 ? 43.804 87.665 16.954 1.00 34.06 124 SER B C 1
ATOM 6146 O O . SER B 1 124 ? 43.309 87.982 18.034 1.00 32.34 124 SER B O 1
ATOM 6149 N N . LEU B 1 125 ? 43.149 87.764 15.800 1.00 34.41 125 LEU B N 1
ATOM 6150 C CA . LEU B 1 125 ? 41.771 88.247 15.725 1.00 33.90 125 LEU B CA 1
ATOM 6151 C C . LEU B 1 125 ? 40.805 87.216 16.311 1.00 32.70 125 LEU B C 1
ATOM 6152 O O . LEU B 1 125 ? 39.942 87.551 17.125 1.00 33.12 125 LEU B O 1
ATOM 6157 N N . ALA B 1 126 ? 40.962 85.963 15.893 1.00 32.13 126 ALA B N 1
ATOM 6158 C CA . ALA B 1 126 ? 40.098 84.873 16.348 1.00 32.19 126 ALA B CA 1
ATOM 6159 C C . ALA B 1 126 ? 40.221 84.615 17.844 1.00 32.07 126 ALA B C 1
ATOM 6160 O O . ALA B 1 126 ? 39.215 84.435 18.540 1.00 30.13 126 ALA B O 1
ATOM 6162 N N . ASN B 1 127 ? 41.451 84.597 18.344 1.00 30.88 127 ASN B N 1
ATOM 6163 C CA . ASN B 1 127 ? 41.653 84.350 19.763 1.00 31.28 127 ASN B CA 1
ATOM 6164 C C . ASN B 1 127 ? 41.072 85.450 20.636 1.00 30.10 127 ASN B C 1
ATOM 6165 O O . ASN B 1 127 ? 40.683 85.195 21.767 1.00 27.85 127 ASN B O 1
ATOM 6170 N N . LYS B 1 128 ? 41.010 86.668 20.109 1.00 29.64 128 LYS B N 1
ATOM 6171 C CA . LYS B 1 128 ? 40.454 87.793 20.858 1.00 32.70 128 LYS B CA 1
ATOM 6172 C C . LYS B 1 128 ? 38.975 87.934 20.516 1.00 32.98 128 LYS B C 1
ATOM 6173 O O . LYS B 1 128 ? 38.242 88.702 21.136 1.00 32.39 128 LYS B O 1
ATOM 6175 N N . MET B 1 129 ? 38.547 87.177 19.513 1.00 32.06 129 MET B N 1
ATOM 6176 C CA . MET B 1 129 ? 37.161 87.188 19.065 1.00 32.97 129 MET B CA 1
ATOM 6177 C C . MET B 1 129 ? 36.773 88.499 18.369 1.00 31.70 129 MET B C 1
ATOM 6178 O O . MET B 1 129 ? 35.612 88.907 18.424 1.00 30.53 129 MET B O 1
ATOM 6183 N N . GLN B 1 130 ? 37.738 89.153 17.720 1.00 29.14 130 GLN B N 1
ATOM 6184 C CA . GLN B 1 130 ? 37.462 90.386 16.990 1.00 27.48 130 GLN B CA 1
ATOM 6185 C C . GLN B 1 130 ? 36.741 89.958 15.716 1.00 25.69 130 GLN B C 1
ATOM 6186 O O . GLN B 1 130 ? 36.213 90.778 14.959 1.00 21.63 130 GLN B O 1
ATOM 6192 N N . ILE B 1 131 ? 36.742 88.647 15.495 1.00 23.98 131 ILE B N 1
ATOM 6193 C CA . ILE B 1 131 ? 36.047 88.026 14.374 1.00 25.72 131 ILE B CA 1
ATOM 6194 C C . ILE B 1 131 ? 35.534 86.674 14.881 1.00 24.39 131 ILE B C 1
ATOM 6195 O O . ILE B 1 131 ? 36.067 86.122 15.846 1.00 22.62 131 ILE B O 1
ATOM 6200 N N . ILE B 1 132 ? 34.490 86.160 14.242 1.00 23.12 132 ILE B N 1
ATOM 6201 C CA . ILE B 1 132 ? 33.911 84.877 14.614 1.00 21.19 132 ILE B CA 1
ATOM 6202 C C . ILE B 1 132 ? 33.876 84.036 13.346 1.00 18.97 132 ILE B C 1
ATOM 6203 O O . ILE B 1 132 ? 33.255 84.412 12.349 1.00 18.59 132 ILE B O 1
ATOM 6208 N N . GLY B 1 133 ? 34.561 82.897 13.381 1.00 19.57 133 GLY B N 1
ATOM 6209 C CA . GLY B 1 133 ? 34.624 82.054 12.203 1.00 18.65 133 GLY B CA 1
ATOM 6210 C C . GLY B 1 133 ? 33.949 80.707 12.318 1.00 19.26 133 GLY B C 1
ATOM 6211 O O . GLY B 1 133 ? 33.663 80.223 13.417 1.00 17.22 133 GLY B O 1
ATOM 6212 N N . CYS B 1 134 ? 33.696 80.105 11.162 1.00 18.97 134 CYS B N 1
ATOM 6213 C CA . CYS B 1 134 ? 33.057 78.801 11.091 1.00 20.56 134 CYS B CA 1
ATOM 6214 C C . CYS B 1 134 ? 33.807 77.978 10.046 1.00 19.44 134 CYS B C 1
ATOM 6215 O O . CYS B 1 134 ? 34.650 78.513 9.329 1.00 20.32 134 CYS B O 1
ATOM 6218 N N . TYR B 1 135 ? 33.496 76.685 9.973 1.00 18.47 135 TYR B N 1
ATOM 6219 C CA . TYR B 1 135 ? 34.138 75.753 9.044 1.00 19.15 135 TYR B CA 1
ATOM 6220 C C . TYR B 1 135 ? 33.160 75.439 7.911 1.00 19.06 135 TYR B C 1
ATOM 6221 O O . TYR B 1 135 ? 32.291 74.582 8.063 1.00 18.10 135 TYR B O 1
ATOM 6230 N N . ALA B 1 136 ? 33.308 76.116 6.774 1.00 17.95 136 ALA B N 1
ATOM 6231 C CA . ALA B 1 136 ? 32.396 75.913 5.654 1.00 14.42 136 ALA B CA 1
ATOM 6232 C C . ALA B 1 136 ? 32.940 74.970 4.588 1.00 19.44 136 ALA B C 1
ATOM 6233 O O . ALA B 1 136 ? 33.533 75.393 3.590 1.00 19.59 136 ALA B O 1
ATOM 6235 N N . GLN B 1 137 ? 32.734 73.679 4.808 1.00 16.43 137 GLN B N 1
ATOM 6236 C CA . GLN B 1 137 ? 33.216 72.702 3.852 1.00 17.56 137 GLN B CA 1
ATOM 6237 C C . GLN B 1 137 ? 32.042 72.035 3.134 1.00 18.84 137 GLN B C 1
ATOM 6238 O O . GLN B 1 137 ? 31.889 72.164 1.924 1.00 16.00 137 GLN B O 1
ATOM 6244 N N . THR B 1 138 ? 31.206 71.344 3.896 1.00 18.56 138 THR B N 1
ATOM 6245 C CA . THR B 1 138 ? 30.061 70.632 3.345 1.00 17.90 138 THR B CA 1
ATOM 6246 C C . THR B 1 138 ? 29.119 71.487 2.495 1.00 18.16 138 THR B C 1
ATOM 6247 O O . THR B 1 138 ? 28.890 72.662 2.776 1.00 17.25 138 THR B O 1
ATOM 6251 N N . GLU B 1 139 ? 28.576 70.869 1.452 1.00 16.32 139 GLU B N 1
ATOM 6252 C CA . GLU B 1 139 ? 27.642 71.532 0.558 1.00 18.54 139 GLU B CA 1
ATOM 6253 C C . GLU B 1 139 ? 26.394 70.664 0.467 1.00 16.47 139 GLU B C 1
ATOM 6254 O O . GLU B 1 139 ? 26.370 69.545 0.968 1.00 18.12 139 GLU B O 1
ATOM 6260 N N . LEU B 1 140 ? 25.362 71.191 -0.180 1.00 18.63 140 LEU B N 1
ATOM 6261 C CA . LEU B 1 140 ? 24.118 70.458 -0.363 1.00 17.10 140 LEU B CA 1
ATOM 6262 C C . LEU B 1 140 ? 24.381 69.106 -1.007 1.00 14.96 140 LEU B C 1
ATOM 6263 O O . LEU B 1 140 ? 23.883 68.077 -0.552 1.00 15.81 140 LEU B O 1
ATOM 6268 N N . GLY B 1 141 ? 25.179 69.107 -2.065 1.00 16.83 141 GLY B N 1
ATOM 6269 C CA . GLY B 1 141 ? 25.458 67.866 -2.760 1.00 15.84 141 GLY B CA 1
ATOM 6270 C C . GLY B 1 141 ? 26.621 67.023 -2.297 1.00 17.51 141 GLY B C 1
ATOM 6271 O O . GLY B 1 141 ? 26.746 65.885 -2.746 1.00 15.26 141 GLY B O 1
ATOM 6272 N N . HIS B 1 142 ? 27.464 67.545 -1.405 1.00 16.80 142 HIS B N 1
ATOM 6273 C CA . HIS B 1 142 ? 28.639 66.789 -0.950 1.00 16.40 142 HIS B CA 1
ATOM 6274 C C . HIS B 1 142 ? 29.036 66.998 0.510 1.00 16.92 142 HIS B C 1
ATOM 6275 O O . HIS B 1 142 ? 29.288 68.125 0.956 1.00 16.22 142 HIS B O 1
ATOM 6282 N N . GLY B 1 143 ? 29.107 65.883 1.231 1.00 17.77 143 GLY B N 1
ATOM 6283 C CA . GLY B 1 143 ? 29.482 65.897 2.630 1.00 15.74 143 GLY B CA 1
ATOM 6284 C C . GLY B 1 143 ? 30.642 64.940 2.827 1.00 19.70 143 GLY B C 1
ATOM 6285 O O . GLY B 1 143 ? 31.780 65.372 3.000 1.00 19.76 143 GLY B O 1
ATOM 6286 N N . SER B 1 144 ? 30.366 63.637 2.784 1.00 18.19 144 SER B N 1
ATOM 6287 C CA . SER B 1 144 ? 31.413 62.640 2.966 1.00 19.42 144 SER B CA 1
ATOM 6288 C C . SER B 1 144 ? 32.480 62.728 1.876 1.00 19.77 144 SER B C 1
ATOM 6289 O O . SER B 1 144 ? 33.677 62.586 2.156 1.00 16.75 144 SER B O 1
ATOM 6292 N N . ASN B 1 145 ? 32.054 62.950 0.634 1.00 21.05 145 ASN B N 1
ATOM 6293 C CA . ASN B 1 145 ? 32.999 63.046 -0.476 1.00 20.82 145 ASN B CA 1
ATOM 6294 C C . ASN B 1 145 ? 33.488 64.470 -0.690 1.00 20.36 145 ASN B C 1
ATOM 6295 O O . ASN B 1 145 ? 33.040 65.165 -1.610 1.00 19.60 145 ASN B O 1
ATOM 6300 N N . VAL B 1 146 ? 34.426 64.890 0.158 1.00 20.32 146 VAL B N 1
ATOM 6301 C CA . VAL B 1 146 ? 34.982 66.231 0.083 1.00 20.81 146 VAL B CA 1
ATOM 6302 C C . VAL B 1 146 ? 35.604 66.539 -1.273 1.00 22.99 146 VAL B C 1
ATOM 6303 O O . VAL B 1 146 ? 35.535 67.673 -1.746 1.00 23.85 146 VAL B O 1
ATOM 6307 N N . GLN B 1 147 ? 36.207 65.538 -1.907 1.00 22.28 147 GLN B N 1
ATOM 6308 C CA . GLN B 1 147 ? 36.841 65.762 -3.204 1.00 22.78 147 GLN B CA 1
ATOM 6309 C C . GLN B 1 147 ? 35.830 66.105 -4.285 1.00 23.48 147 GLN B C 1
ATOM 6310 O O . GLN B 1 147 ? 36.205 66.504 -5.390 1.00 22.90 147 GLN B O 1
ATOM 6316 N N . GLY B 1 148 ? 34.545 65.971 -3.960 1.00 23.47 148 GLY B N 1
ATOM 6317 C CA . GLY B 1 148 ? 33.494 66.287 -4.917 1.00 19.27 148 GLY B CA 1
ATOM 6318 C C . GLY B 1 148 ? 32.914 67.686 -4.762 1.00 20.00 148 GLY B C 1
ATOM 6319 O O . GLY B 1 148 ? 31.992 68.037 -5.495 1.00 22.53 148 GLY B O 1
ATOM 6320 N N . LEU B 1 149 ? 33.433 68.480 -3.822 1.00 17.29 149 LEU B N 1
ATOM 6321 C CA . LEU B 1 149 ? 32.937 69.848 -3.622 1.00 19.07 149 LEU B CA 1
ATOM 6322 C C . LEU B 1 149 ? 32.903 70.579 -4.959 1.00 19.07 149 LEU B C 1
ATOM 6323 O O . LEU B 1 149 ? 33.815 70.407 -5.774 1.00 18.38 149 LEU B O 1
ATOM 6328 N N . GLU B 1 150 ? 31.859 71.387 -5.164 1.00 16.36 150 GLU B N 1
ATOM 6329 C CA . GLU B 1 150 ? 31.651 72.143 -6.403 1.00 20.00 150 GLU B CA 1
ATOM 6330 C C . GLU B 1 150 ? 32.064 73.611 -6.313 1.00 19.11 150 GLU B C 1
ATOM 6331 O O . GLU B 1 150 ? 32.316 74.248 -7.335 1.00 21.38 150 GLU B O 1
ATOM 6337 N N . THR B 1 151 ? 32.116 74.160 -5.105 1.00 18.20 151 THR B N 1
ATOM 6338 C CA . THR B 1 151 ? 32.500 75.561 -4.964 1.00 19.03 151 THR B CA 1
ATOM 6339 C C . THR B 1 151 ? 33.889 75.759 -5.574 1.00 22.18 151 THR B C 1
ATOM 6340 O O . THR B 1 151 ? 34.785 74.935 -5.392 1.00 21.07 151 THR B O 1
ATOM 6344 N N . THR B 1 152 ? 34.062 76.842 -6.319 1.00 20.98 152 THR B N 1
ATOM 6345 C CA . THR B 1 152 ? 35.346 77.099 -6.949 1.00 22.09 152 THR B CA 1
ATOM 6346 C C . THR B 1 152 ? 36.036 78.347 -6.433 1.00 21.67 152 THR B C 1
ATOM 6347 O O . THR B 1 152 ? 35.387 79.276 -5.962 1.00 22.34 152 THR B O 1
ATOM 6351 N N . ALA B 1 153 ? 37.365 78.342 -6.525 1.00 24.67 153 ALA B N 1
ATOM 6352 C CA . ALA B 1 153 ? 38.193 79.468 -6.125 1.00 24.38 153 ALA B CA 1
ATOM 6353 C C . ALA B 1 153 ? 39.196 79.685 -7.267 1.00 27.79 153 ALA B C 1
ATOM 6354 O O . ALA B 1 153 ? 40.230 79.010 -7.339 1.00 24.36 153 ALA B O 1
ATOM 6356 N N . THR B 1 154 ? 38.881 80.612 -8.169 1.00 27.77 154 THR B N 1
ATOM 6357 C CA . THR B 1 154 ? 39.741 80.887 -9.321 1.00 31.05 154 THR B CA 1
ATOM 6358 C C . THR B 1 154 ? 40.542 82.171 -9.141 1.00 30.76 154 THR B C 1
ATOM 6359 O O . THR B 1 154 ? 39.981 83.236 -8.868 1.00 29.48 154 THR B O 1
ATOM 6363 N N . LEU B 1 155 ? 41.858 82.075 -9.296 1.00 31.88 155 LEU B N 1
ATOM 6364 C CA . LEU B 1 155 ? 42.719 83.241 -9.129 1.00 33.00 155 LEU B CA 1
ATOM 6365 C C . LEU B 1 155 ? 42.578 84.240 -10.268 1.00 31.90 155 LEU B C 1
ATOM 6366 O O . LEU B 1 155 ? 42.379 83.857 -11.419 1.00 27.79 155 LEU B O 1
ATOM 6371 N N . ASP B 1 156 ? 42.683 85.521 -9.927 1.00 33.95 156 ASP B N 1
ATOM 6372 C CA . ASP B 1 156 ? 42.597 86.610 -10.897 1.00 36.73 156 ASP B CA 1
ATOM 6373 C C . ASP B 1 156 ? 43.911 87.394 -10.800 1.00 38.15 156 ASP B C 1
ATOM 6374 O O . ASP B 1 156 ? 44.019 88.329 -10.004 1.00 37.71 156 ASP B O 1
ATOM 6379 N N . PRO B 1 157 ? 44.922 87.013 -11.600 1.00 37.58 157 PRO B N 1
ATOM 6380 C CA . PRO B 1 157 ? 46.237 87.670 -11.614 1.00 39.70 157 PRO B CA 1
ATOM 6381 C C . PRO B 1 157 ? 46.176 89.187 -11.760 1.00 38.98 157 PRO B C 1
ATOM 6382 O O . PRO B 1 157 ? 46.890 89.914 -11.072 1.00 41.57 157 PRO B O 1
ATOM 6386 N N . LYS B 1 158 ? 45.323 89.663 -12.657 1.00 40.06 158 LYS B N 1
ATOM 6387 C CA . LYS B 1 158 ? 45.191 91.092 -12.898 1.00 39.81 158 LYS B CA 1
ATOM 6388 C C . LYS B 1 158 ? 44.744 91.895 -11.682 1.00 41.07 158 LYS B C 1
ATOM 6389 O O . LYS B 1 158 ? 44.887 93.118 -11.654 1.00 42.14 158 LYS B O 1
ATOM 6395 N N . THR B 1 159 ? 44.204 91.219 -10.676 1.00 40.25 159 THR B N 1
ATOM 6396 C CA . THR B 1 159 ? 43.745 91.913 -9.478 1.00 39.82 159 THR B CA 1
ATOM 6397 C C . THR B 1 159 ? 44.349 91.280 -8.224 1.00 38.94 159 THR B C 1
ATOM 6398 O O . THR B 1 159 ? 44.200 91.798 -7.117 1.00 38.04 159 THR B O 1
ATOM 6402 N N . ASP B 1 160 ? 45.045 90.164 -8.404 1.00 37.26 160 ASP B N 1
ATOM 6403 C CA . ASP B 1 160 ? 45.658 89.460 -7.288 1.00 36.78 160 ASP B CA 1
ATOM 6404 C C . ASP B 1 160 ? 44.590 89.054 -6.265 1.00 36.52 160 ASP B C 1
ATOM 6405 O O . ASP B 1 160 ? 44.762 89.224 -5.052 1.00 35.35 160 ASP B O 1
ATOM 6410 N N . GLU B 1 161 ? 43.484 88.509 -6.767 1.00 34.85 161 GLU B N 1
ATOM 6411 C CA . GLU B 1 161 ? 42.387 88.073 -5.909 1.00 32.57 161 GLU B CA 1
ATOM 6412 C C . GLU B 1 161 ? 41.870 86.693 -6.302 1.00 31.76 161 GLU B C 1
ATOM 6413 O O . GLU B 1 161 ? 42.064 86.235 -7.425 1.00 31.69 161 GLU B O 1
ATOM 6419 N N . PHE B 1 162 ? 41.212 86.026 -5.365 1.00 29.61 162 PHE B N 1
ATOM 6420 C CA . PHE B 1 162 ? 40.627 84.722 -5.647 1.00 28.05 162 PHE B CA 1
ATOM 6421 C C . PHE B 1 162 ? 39.130 84.930 -5.810 1.00 27.57 162 PHE B C 1
ATOM 6422 O O . PHE B 1 162 ? 38.487 85.536 -4.959 1.00 32.36 162 PHE B O 1
ATOM 6430 N N . VAL B 1 163 ? 38.579 84.446 -6.917 1.00 28.09 163 VAL B N 1
ATOM 6431 C CA . VAL B 1 163 ? 37.150 84.582 -7.162 1.00 25.68 163 VAL B CA 1
ATOM 6432 C C . VAL B 1 163 ? 36.433 83.324 -6.675 1.00 25.29 163 VAL B C 1
ATOM 6433 O O . VAL B 1 163 ? 36.510 82.275 -7.315 1.00 22.89 163 VAL B O 1
ATOM 6437 N N . ILE B 1 164 ? 35.749 83.428 -5.534 1.00 25.62 164 ILE B N 1
ATOM 6438 C CA . ILE B 1 164 ? 35.004 82.298 -4.963 1.00 23.06 164 ILE B CA 1
ATOM 6439 C C . ILE B 1 164 ? 33.609 82.314 -5.572 1.00 25.23 164 ILE B C 1
ATOM 6440 O O . ILE B 1 164 ? 32.940 83.351 -5.551 1.00 25.36 164 ILE B O 1
ATOM 6445 N N . HIS B 1 165 ? 33.162 81.177 -6.108 1.00 24.14 165 HIS B N 1
ATOM 6446 C CA . HIS B 1 165 ? 31.844 81.128 -6.727 1.00 24.90 165 HIS B CA 1
ATOM 6447 C C . HIS B 1 165 ? 31.085 79.823 -6.490 1.00 23.22 165 HIS B C 1
ATOM 6448 O O . HIS B 1 165 ? 31.681 78.751 -6.353 1.00 23.58 165 HIS B O 1
ATOM 6455 N N . THR B 1 166 ? 29.761 79.932 -6.443 1.00 22.82 166 THR B N 1
ATOM 6456 C CA . THR B 1 166 ? 28.882 78.777 -6.249 1.00 24.53 166 THR B CA 1
ATOM 6457 C C . THR B 1 166 ? 28.258 78.457 -7.607 1.00 25.62 166 THR B C 1
ATOM 6458 O O . THR B 1 166 ? 27.239 79.043 -7.989 1.00 22.59 166 THR B O 1
ATOM 6462 N N . PRO B 1 167 ? 28.870 77.522 -8.353 1.00 24.83 167 PRO B N 1
ATOM 6463 C CA . PRO B 1 167 ? 28.414 77.096 -9.681 1.00 27.00 167 PRO B CA 1
ATOM 6464 C C . PRO B 1 167 ? 26.915 76.817 -9.790 1.00 27.55 167 PRO B C 1
ATOM 6465 O O . PRO B 1 167 ? 26.238 77.394 -10.643 1.00 27.18 167 PRO B O 1
ATOM 6469 N N . THR B 1 168 ? 26.418 75.928 -8.933 1.00 24.04 168 THR B N 1
ATOM 6470 C CA . THR B 1 168 ? 25.013 75.550 -8.928 1.00 24.21 168 THR B CA 1
ATOM 6471 C C . THR B 1 168 ? 24.425 75.560 -7.527 1.00 23.78 168 THR B C 1
ATOM 6472 O O . THR B 1 168 ? 25.141 75.744 -6.543 1.00 20.28 168 THR B O 1
ATOM 6476 N N . GLN B 1 169 ? 23.114 75.367 -7.430 1.00 21.21 169 GLN B N 1
ATOM 6477 C CA . GLN B 1 169 ? 22.455 75.387 -6.127 1.00 21.85 169 GLN B CA 1
ATOM 6478 C C . GLN B 1 169 ? 23.021 74.313 -5.206 1.00 18.55 169 GLN B C 1
ATOM 6479 O O . GLN B 1 169 ? 23.175 74.541 -4.012 1.00 17.68 169 GLN B O 1
ATOM 6485 N N . THR B 1 170 ? 23.335 73.151 -5.774 1.00 18.54 170 THR B N 1
ATOM 6486 C CA . THR B 1 170 ? 23.880 72.035 -5.004 1.00 19.78 170 THR B CA 1
ATOM 6487 C C . THR B 1 170 ? 25.305 72.310 -4.511 1.00 20.88 170 THR B C 1
ATOM 6488 O O . THR B 1 170 ? 25.832 71.571 -3.673 1.00 19.95 170 THR B O 1
ATOM 6492 N N . ALA B 1 171 ? 25.915 73.382 -5.021 1.00 18.09 171 ALA B N 1
ATOM 6493 C CA . ALA B 1 171 ? 27.268 73.760 -4.628 1.00 18.69 171 ALA B CA 1
ATOM 6494 C C . ALA B 1 171 ? 27.206 74.620 -3.363 1.00 19.11 171 ALA B C 1
ATOM 6495 O O . ALA B 1 171 ? 28.229 74.893 -2.737 1.00 19.84 171 ALA B O 1
ATOM 6497 N N A SER B 1 172 ? 26.005 75.045 -3.003 0.50 18.58 172 SER B N 1
ATOM 6498 N N B SER B 1 172 ? 26.003 75.041 -3.000 0.50 18.26 172 SER B N 1
ATOM 6499 C CA A SER B 1 172 ? 25.809 75.880 -1.818 0.50 19.51 172 SER B CA 1
ATOM 6500 C CA B SER B 1 172 ? 25.798 75.864 -1.814 0.50 18.73 172 SER B CA 1
ATOM 6501 C C A SER B 1 172 ? 26.318 75.191 -0.549 0.50 19.20 172 SER B C 1
ATOM 6502 C C B SER B 1 172 ? 26.312 75.186 -0.541 0.50 18.88 172 SER B C 1
ATOM 6503 O O A SER B 1 172 ? 26.072 74.003 -0.344 0.50 19.68 172 SER B O 1
ATOM 6504 O O B SER B 1 172 ? 26.070 73.999 -0.328 0.50 19.51 172 SER B O 1
ATOM 6509 N N . LYS B 1 173 ? 27.017 75.934 0.301 1.00 18.31 173 LYS B N 1
ATOM 6510 C CA . LYS B 1 173 ? 27.527 75.380 1.557 1.00 18.33 173 LYS B CA 1
ATOM 6511 C C . LYS B 1 173 ? 26.273 75.077 2.361 1.00 18.36 173 LYS B C 1
ATOM 6512 O O . LYS B 1 173 ? 25.300 75.830 2.302 1.00 17.11 173 LYS B O 1
ATOM 6518 N N . TRP B 1 174 ? 26.292 73.987 3.116 1.00 17.58 174 TRP B N 1
ATOM 6519 C CA . TRP B 1 174 ? 25.113 73.569 3.864 1.00 15.19 174 TRP B CA 1
ATOM 6520 C C . TRP B 1 174 ? 25.540 72.717 5.060 1.00 14.43 174 TRP B C 1
ATOM 6521 O O . TRP B 1 174 ? 26.243 71.721 4.886 1.00 16.08 174 TRP B O 1
ATOM 6532 N N . TRP B 1 175 ? 25.110 73.151 6.246 1.00 13.22 175 TRP B N 1
ATOM 6533 C CA . TRP B 1 175 ? 25.375 72.533 7.558 1.00 15.86 175 TRP B CA 1
ATOM 6534 C C . TRP B 1 175 ? 26.347 73.239 8.507 1.00 16.87 175 TRP B C 1
ATOM 6535 O O . TRP B 1 175 ? 26.248 73.069 9.727 1.00 18.59 175 TRP B O 1
ATOM 6546 N N . PRO B 1 176 ? 27.304 74.036 7.984 1.00 17.17 176 PRO B N 1
ATOM 6547 C CA . PRO B 1 176 ? 28.253 74.704 8.872 1.00 16.54 176 PRO B CA 1
ATOM 6548 C C . PRO B 1 176 ? 27.684 75.362 10.137 1.00 14.79 176 PRO B C 1
ATOM 6549 O O . PRO B 1 176 ? 26.874 76.286 10.062 1.00 15.40 176 PRO B O 1
ATOM 6553 N N . GLY B 1 177 ? 28.109 74.871 11.299 1.00 13.82 177 GLY B N 1
ATOM 6554 C CA . GLY B 1 177 ? 27.650 75.435 12.561 1.00 13.95 177 GLY B CA 1
ATOM 6555 C C . GLY B 1 177 ? 28.205 76.843 12.738 1.00 15.91 177 GLY B C 1
ATOM 6556 O O . GLY B 1 177 ? 29.373 77.081 12.433 1.00 15.75 177 GLY B O 1
ATOM 6557 N N . GLY B 1 178 ? 27.365 77.767 13.209 1.00 14.95 178 GLY B N 1
ATOM 6558 C CA . GLY B 1 178 ? 27.781 79.144 13.438 1.00 14.45 178 GLY B CA 1
ATOM 6559 C C . GLY B 1 178 ? 27.779 80.021 12.199 1.00 18.86 178 GLY B C 1
ATOM 6560 O O . GLY B 1 178 ? 28.056 81.226 12.253 1.00 18.02 178 GLY B O 1
ATOM 6561 N N . LEU B 1 179 ? 27.466 79.407 11.066 1.00 19.41 179 LEU B N 1
ATOM 6562 C CA . LEU B 1 179 ? 27.416 80.110 9.794 1.00 17.07 179 LEU B CA 1
ATOM 6563 C C . LEU B 1 179 ? 26.084 80.813 9.587 1.00 19.71 179 LEU B C 1
ATOM 6564 O O . LEU B 1 179 ? 26.025 81.895 9.009 1.00 17.97 179 LEU B O 1
ATOM 6569 N N . GLY B 1 180 ? 25.012 80.186 10.060 1.00 19.61 180 GLY B N 1
ATOM 6570 C CA . GLY B 1 180 ? 23.681 80.736 9.870 1.00 18.98 180 GLY B CA 1
ATOM 6571 C C . GLY B 1 180 ? 23.431 82.198 10.190 1.00 17.75 180 GLY B C 1
ATOM 6572 O O . GLY B 1 180 ? 22.832 82.914 9.386 1.00 15.47 180 GLY B O 1
ATOM 6573 N N . LYS B 1 181 ? 23.866 82.644 11.360 1.00 15.37 181 LYS B N 1
ATOM 6574 C CA . LYS B 1 181 ? 23.621 84.022 11.745 1.00 18.88 181 LYS B CA 1
ATOM 6575 C C . LYS B 1 181 ? 24.766 84.703 12.481 1.00 21.87 181 LYS B C 1
ATOM 6576 O O . LYS B 1 181 ? 24.806 85.931 12.549 1.00 21.81 181 LYS B O 1
ATOM 6582 N N . VAL B 1 182 ? 25.722 83.930 12.991 1.00 20.96 182 VAL B N 1
ATOM 6583 C CA . VAL B 1 182 ? 26.790 84.520 13.782 1.00 18.64 182 VAL B CA 1
ATOM 6584 C C . VAL B 1 182 ? 28.123 84.855 13.140 1.00 21.65 182 VAL B C 1
ATOM 6585 O O . VAL B 1 182 ? 28.568 86.000 13.215 1.00 21.09 182 VAL B O 1
ATOM 6589 N N . SER B 1 183 ? 28.767 83.860 12.536 1.00 19.10 183 SER B N 1
ATOM 6590 C CA . SER B 1 183 ? 30.080 84.064 11.957 1.00 18.94 183 SER B CA 1
ATOM 6591 C C . SER B 1 183 ? 30.199 85.251 11.023 1.00 19.87 183 SER B C 1
ATOM 6592 O O . SER B 1 183 ? 29.322 85.506 10.192 1.00 22.36 183 SER B O 1
ATOM 6595 N N . THR B 1 184 ? 31.294 85.987 11.176 1.00 21.24 184 THR B N 1
ATOM 6596 C CA . THR B 1 184 ? 31.562 87.141 10.327 1.00 21.46 184 THR B CA 1
ATOM 6597 C C . THR B 1 184 ? 32.549 86.700 9.252 1.00 22.58 184 THR B C 1
ATOM 6598 O O . THR B 1 184 ? 32.604 87.287 8.175 1.00 23.27 184 THR B O 1
ATOM 6602 N N . HIS B 1 185 ? 33.310 85.650 9.562 1.00 22.88 185 HIS B N 1
ATOM 6603 C CA . HIS B 1 185 ? 34.314 85.105 8.659 1.00 25.28 185 HIS B CA 1
ATOM 6604 C C . HIS B 1 185 ? 34.201 83.581 8.616 1.00 27.04 185 HIS B C 1
ATOM 6605 O O . HIS B 1 185 ? 33.509 8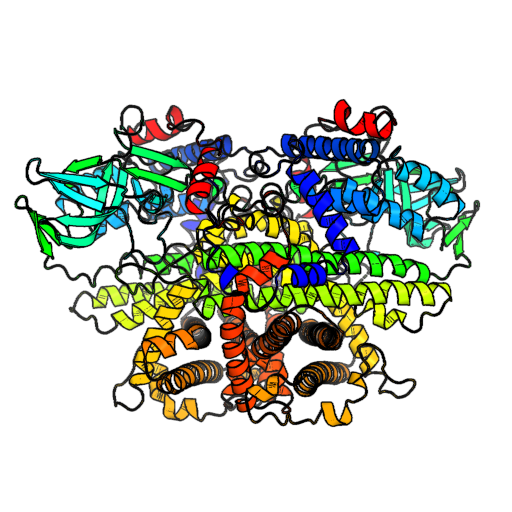2.961 9.432 1.00 26.70 185 HIS B O 1
ATOM 6612 N N . ALA B 1 186 ? 34.905 82.976 7.671 1.00 25.13 186 ALA B N 1
ATOM 6613 C CA . ALA B 1 186 ? 34.879 81.531 7.576 1.00 25.50 186 ALA B CA 1
ATOM 6614 C C . ALA B 1 186 ? 35.980 80.958 6.718 1.00 24.11 186 ALA B C 1
ATOM 6615 O O . ALA B 1 186 ? 36.477 81.607 5.796 1.00 22.66 186 ALA B O 1
ATOM 6617 N N . VAL B 1 187 ? 36.380 79.739 7.043 1.00 21.77 187 VAL B N 1
ATOM 6618 C CA . VAL B 1 187 ? 37.362 79.072 6.216 1.00 23.38 187 VAL B CA 1
ATOM 6619 C C . VAL B 1 187 ? 36.528 78.304 5.189 1.00 23.03 187 VAL B C 1
ATOM 6620 O O . VAL B 1 187 ? 35.830 77.344 5.539 1.00 21.52 187 VAL B O 1
ATOM 6624 N N . VAL B 1 188 ? 36.566 78.753 3.937 1.00 20.86 188 VAL B N 1
ATOM 6625 C CA . VAL B 1 188 ? 35.805 78.097 2.875 1.00 19.93 188 VAL B CA 1
ATOM 6626 C C . VAL B 1 188 ? 36.666 77.141 2.046 1.00 21.49 188 VAL B C 1
ATOM 6627 O O . VAL B 1 188 ? 37.792 77.471 1.672 1.00 21.58 188 VAL B O 1
ATOM 6631 N N . TYR B 1 189 ? 36.135 75.949 1.775 1.00 22.01 189 TYR B N 1
ATOM 6632 C CA . TYR B 1 189 ? 36.856 74.962 0.983 1.00 23.86 189 TYR B CA 1
ATOM 6633 C C . TYR B 1 189 ? 36.258 74.878 -0.421 1.00 22.48 189 TYR B C 1
ATOM 6634 O O . TYR B 1 189 ? 35.048 74.732 -0.595 1.00 25.54 189 TYR B O 1
ATOM 6643 N N . ALA B 1 190 ? 37.125 75.001 -1.418 1.00 24.62 190 ALA B N 1
ATOM 6644 C CA . ALA B 1 190 ? 36.705 74.974 -2.811 1.00 24.01 190 ALA B CA 1
ATOM 6645 C C . ALA B 1 190 ? 37.831 74.455 -3.682 1.00 24.73 190 ALA B C 1
ATOM 6646 O O . ALA B 1 190 ? 38.976 74.341 -3.240 1.00 25.07 190 ALA B O 1
ATOM 6648 N N . ARG B 1 191 ? 37.493 74.145 -4.926 1.00 25.34 191 ARG B N 1
ATOM 6649 C CA . ARG B 1 191 ? 38.463 73.649 -5.888 1.00 28.33 191 ARG B CA 1
ATOM 6650 C C . ARG B 1 191 ? 39.380 74.803 -6.272 1.00 27.64 191 ARG B C 1
ATOM 6651 O O . ARG B 1 191 ? 38.918 75.844 -6.746 1.00 27.74 191 ARG B O 1
ATOM 6659 N N . LEU B 1 192 ? 40.677 74.626 -6.062 1.00 29.81 192 LEU B N 1
ATOM 6660 C CA . LEU B 1 192 ? 41.645 75.666 -6.398 1.00 31.07 192 LEU B CA 1
ATOM 6661 C C . LEU B 1 192 ? 41.851 75.691 -7.917 1.00 32.50 192 LEU B C 1
ATOM 6662 O O . LEU B 1 192 ? 42.326 74.722 -8.510 1.00 34.52 192 LEU B O 1
ATOM 6667 N N . ILE B 1 193 ? 41.486 76.803 -8.540 1.00 31.84 193 ILE B N 1
ATOM 6668 C CA . ILE B 1 193 ? 41.633 76.942 -9.978 1.00 31.81 193 ILE B CA 1
ATOM 6669 C C . ILE B 1 193 ? 42.612 78.065 -10.318 1.00 34.33 193 ILE B C 1
ATOM 6670 O O . ILE B 1 193 ? 42.441 79.209 -9.886 1.00 33.30 193 ILE B O 1
ATOM 6675 N N . THR B 1 194 ? 43.648 77.722 -11.078 1.00 35.27 194 THR B N 1
ATOM 6676 C CA . THR B 1 194 ? 44.661 78.685 -11.499 1.00 36.34 194 THR B CA 1
ATOM 6677 C C . THR B 1 194 ? 45.383 78.135 -12.725 1.00 37.05 194 THR B C 1
ATOM 6678 O O . THR B 1 194 ? 45.603 76.925 -12.842 1.00 35.99 194 THR B O 1
ATOM 6682 N N . ASN B 1 195 ? 45.744 79.025 -13.642 1.00 39.41 195 ASN B N 1
ATOM 6683 C CA . ASN B 1 195 ? 46.424 78.616 -14.869 1.00 42.04 195 ASN B CA 1
ATOM 6684 C C . ASN B 1 195 ? 45.589 77.595 -15.642 1.00 40.90 195 ASN B C 1
ATOM 6685 O O . ASN B 1 195 ? 46.127 76.670 -16.248 1.00 42.57 195 ASN B O 1
ATOM 6690 N N . GLY B 1 196 ? 44.271 77.771 -15.610 1.00 40.21 196 GLY B N 1
ATOM 6691 C CA . GLY B 1 196 ? 43.379 76.870 -16.319 1.00 38.98 196 GLY B CA 1
ATOM 6692 C C . GLY B 1 196 ? 43.415 75.434 -15.835 1.00 38.57 196 GLY B C 1
ATOM 6693 O O . GLY B 1 196 ? 43.092 74.511 -16.583 1.00 39.83 196 GLY B O 1
ATOM 6694 N N . LYS B 1 197 ? 43.796 75.233 -14.581 1.00 34.97 197 LYS B N 1
ATOM 6695 C CA . LYS B 1 197 ? 43.861 73.884 -14.043 1.00 35.08 197 LYS B CA 1
ATOM 6696 C C . LYS B 1 197 ? 43.221 73.781 -12.666 1.00 32.99 197 LYS B C 1
ATOM 6697 O O . LYS B 1 197 ? 43.307 74.710 -11.866 1.00 31.15 197 LYS B O 1
ATOM 6703 N N . ASP B 1 198 ? 42.581 72.644 -12.406 1.00 31.68 198 ASP B N 1
ATOM 6704 C CA . ASP B 1 198 ? 41.933 72.361 -11.125 1.00 30.53 198 ASP B CA 1
ATOM 6705 C C . ASP B 1 198 ? 42.953 71.630 -10.246 1.00 31.25 198 ASP B C 1
ATOM 6706 O O . ASP B 1 198 ? 43.345 70.506 -10.556 1.00 32.62 198 ASP B O 1
ATOM 6711 N N . TYR B 1 199 ? 43.378 72.254 -9.152 1.00 31.00 199 TYR B N 1
ATOM 6712 C CA . TYR B 1 199 ? 44.361 71.638 -8.264 1.00 31.57 199 TYR B CA 1
ATOM 6713 C C . TYR B 1 199 ? 43.785 70.993 -7.005 1.00 30.78 199 TYR B C 1
ATOM 6714 O O . TYR B 1 199 ? 44.518 70.688 -6.062 1.00 31.46 199 TYR B O 1
ATOM 6723 N N . GLY B 1 200 ? 42.475 70.786 -6.979 1.00 31.99 200 GLY B N 1
ATOM 6724 C CA . GLY B 1 200 ? 41.873 70.160 -5.817 1.00 31.01 200 GLY B CA 1
ATOM 6725 C C . GLY B 1 200 ? 41.331 71.098 -4.754 1.00 30.70 200 GLY B C 1
ATOM 6726 O O . GLY B 1 200 ? 41.393 72.324 -4.875 1.00 30.50 200 GLY B O 1
ATOM 6727 N N . ILE B 1 201 ? 40.812 70.498 -3.690 1.00 28.40 201 ILE B N 1
ATOM 6728 C CA . ILE B 1 201 ? 40.213 71.230 -2.585 1.00 26.82 201 ILE B CA 1
ATOM 6729 C C . ILE B 1 201 ? 41.231 71.907 -1.675 1.00 23.18 201 ILE B C 1
ATOM 6730 O O . ILE B 1 201 ? 42.158 71.270 -1.182 1.00 24.57 201 ILE B O 1
ATOM 6735 N N . HIS B 1 202 ? 41.039 73.203 -1.454 1.00 23.41 202 HIS B N 1
ATOM 6736 C CA . HIS B 1 202 ? 41.903 73.997 -0.590 1.00 21.02 202 HIS B CA 1
ATOM 6737 C C . HIS B 1 202 ? 41.056 74.885 0.313 1.00 22.36 202 HIS B C 1
ATOM 6738 O O . HIS B 1 202 ? 39.870 75.093 0.055 1.00 22.07 202 HIS B O 1
ATOM 6745 N N . GLY B 1 203 ? 41.683 75.409 1.364 1.00 23.49 203 GLY B N 1
ATOM 6746 C CA . GLY B 1 203 ? 40.990 76.278 2.301 1.00 23.60 203 GLY B CA 1
ATOM 6747 C C . GLY B 1 203 ? 41.277 77.750 2.044 1.00 26.40 203 GLY B C 1
ATOM 6748 O O . GLY B 1 203 ? 42.426 78.141 1.822 1.00 26.14 203 GLY B O 1
ATOM 6749 N N . PHE B 1 204 ? 40.224 78.562 2.088 1.00 24.93 204 PHE B N 1
ATOM 6750 C CA . PHE B 1 204 ? 40.315 79.996 1.849 1.00 26.22 204 PHE B CA 1
ATOM 6751 C C . PHE B 1 204 ? 39.540 80.771 2.921 1.00 26.15 204 PHE B C 1
ATOM 6752 O O . PHE B 1 204 ? 38.424 80.400 3.278 1.00 26.93 204 PHE B O 1
ATOM 6760 N N . ILE B 1 205 ? 40.132 81.843 3.434 1.00 26.20 205 ILE B N 1
ATOM 6761 C CA . ILE B 1 205 ? 39.460 82.668 4.439 1.00 24.28 205 ILE B CA 1
ATOM 6762 C C . ILE B 1 205 ? 38.589 83.675 3.710 1.00 26.60 205 ILE B C 1
ATOM 6763 O O . ILE B 1 205 ? 39.057 84.371 2.813 1.00 26.41 205 ILE B O 1
ATOM 6768 N N . VAL B 1 206 ? 37.317 83.735 4.092 1.00 24.80 206 VAL B N 1
ATOM 6769 C CA . VAL B 1 206 ? 36.380 84.655 3.459 1.00 24.97 206 VAL B CA 1
ATOM 6770 C C . VAL B 1 206 ? 35.534 85.388 4.495 1.00 25.76 206 VAL B C 1
ATOM 6771 O O . VAL B 1 206 ? 35.009 84.770 5.423 1.00 27.22 206 VAL B O 1
ATOM 6775 N N . GLN B 1 207 ? 35.409 86.705 4.345 1.00 24.98 207 GLN B N 1
ATOM 6776 C CA . GLN B 1 207 ? 34.598 87.489 5.271 1.00 25.78 207 GLN B CA 1
ATOM 6777 C C . GLN B 1 207 ? 33.170 87.415 4.763 1.00 25.28 207 GLN B C 1
ATOM 6778 O O . GLN B 1 207 ? 32.907 87.663 3.585 1.00 24.12 207 GLN B O 1
ATOM 6784 N N . LEU B 1 208 ? 32.258 87.073 5.666 1.00 22.30 208 LEU B N 1
ATOM 6785 C CA . LEU B 1 208 ? 30.851 86.911 5.346 1.00 23.07 208 LEU B CA 1
ATOM 6786 C C . LEU B 1 208 ? 30.000 88.118 5.716 1.00 21.54 208 LEU B C 1
ATOM 6787 O O . LEU B 1 208 ? 29.102 88.510 4.966 1.00 21.74 208 LEU B O 1
ATOM 6792 N N . ARG B 1 209 ? 30.283 88.693 6.880 1.00 22.45 209 ARG B N 1
ATOM 6793 C CA . ARG B 1 209 ? 29.518 89.825 7.368 1.00 23.74 209 ARG B CA 1
ATOM 6794 C C . ARG B 1 209 ? 30.389 90.985 7.823 1.00 24.22 209 ARG B C 1
ATOM 6795 O O . ARG B 1 209 ? 31.518 90.807 8.283 1.00 21.21 209 ARG B O 1
ATOM 6803 N N . SER B 1 210 ? 29.835 92.182 7.717 1.00 24.80 210 SER B N 1
ATOM 6804 C CA . SER B 1 210 ? 30.523 93.390 8.128 1.00 26.12 210 SER B CA 1
ATOM 6805 C C . SER B 1 210 ? 30.728 93.387 9.632 1.00 26.04 210 SER B C 1
ATOM 6806 O O . SER B 1 210 ? 29.863 92.943 10.377 1.00 25.26 210 SER B O 1
ATOM 6809 N N . LEU B 1 211 ? 31.876 93.894 10.071 1.00 27.12 211 LEU B N 1
ATOM 6810 C CA . LEU B 1 211 ? 32.174 93.964 11.493 1.00 28.38 211 LEU B CA 1
ATOM 6811 C C . LEU B 1 211 ? 31.583 95.226 12.124 1.00 30.15 211 LEU B C 1
ATOM 6812 O O . LEU B 1 211 ? 31.839 95.512 13.292 1.00 28.72 211 LEU B O 1
ATOM 6817 N N . GLU B 1 212 ? 30.795 95.986 11.365 1.00 31.57 212 GLU B N 1
ATOM 6818 C CA . GLU B 1 212 ? 30.198 97.197 11.920 1.00 33.23 212 GLU B CA 1
ATOM 6819 C C . GLU B 1 212 ? 28.699 97.063 12.181 1.00 31.10 212 GLU B C 1
ATOM 6820 O O . GLU B 1 212 ? 28.188 97.567 13.181 1.00 32.94 212 GLU B O 1
ATOM 6826 N N . ASP B 1 213 ? 27.989 96.381 11.291 1.00 32.71 213 ASP B N 1
ATOM 6827 C CA . ASP B 1 213 ? 26.556 96.194 11.467 1.00 31.53 213 ASP B CA 1
ATOM 6828 C C . ASP B 1 213 ? 26.079 94.758 11.175 1.00 30.29 213 ASP B C 1
ATOM 6829 O O . ASP B 1 213 ? 24.880 94.513 11.066 1.00 31.53 213 ASP B O 1
ATOM 6834 N N . HIS B 1 214 ? 27.020 93.823 11.046 1.00 29.03 214 HIS B N 1
ATOM 6835 C CA . HIS B 1 214 ? 26.708 92.417 10.805 1.00 25.51 214 HIS B CA 1
ATOM 6836 C C . HIS B 1 214 ? 25.999 92.128 9.473 1.00 29.72 214 HIS B C 1
ATOM 6837 O O . HIS B 1 214 ? 25.567 90.998 9.221 1.00 23.95 214 HIS B O 1
ATOM 6844 N N . SER B 1 215 ? 25.883 93.137 8.613 1.00 27.51 215 SER B N 1
ATOM 6845 C CA . SER B 1 215 ? 25.223 92.937 7.335 1.00 27.74 215 SER B CA 1
ATOM 6846 C C . SER B 1 215 ? 26.093 92.084 6.413 1.00 26.30 215 SER B C 1
ATOM 6847 O O . SER B 1 215 ? 27.318 92.224 6.376 1.00 26.72 215 SER B O 1
ATOM 6850 N N . PRO B 1 216 ? 25.467 91.155 5.677 1.00 24.28 216 PRO B N 1
ATOM 6851 C CA . PRO B 1 216 ? 26.185 90.275 4.758 1.00 25.65 216 PRO B CA 1
ATOM 6852 C C . PRO B 1 216 ? 26.942 91.093 3.716 1.00 28.74 216 PRO B C 1
ATOM 6853 O O . PRO B 1 216 ? 26.388 92.036 3.155 1.00 26.38 216 PRO B O 1
ATOM 6857 N N . LEU B 1 217 ? 28.200 90.745 3.453 1.00 30.02 217 LEU B N 1
ATOM 6858 C CA . LEU B 1 217 ? 28.975 91.491 2.464 1.00 30.13 217 LEU B CA 1
ATOM 6859 C C . LEU B 1 217 ? 28.411 91.278 1.066 1.00 30.57 217 LEU B C 1
ATOM 6860 O O . LEU B 1 217 ? 27.659 90.332 0.823 1.00 31.56 217 LEU B O 1
ATOM 6865 N N . PRO B 1 218 ? 28.763 92.165 0.121 1.00 31.57 218 PRO B N 1
ATOM 6866 C CA . PRO B 1 218 ? 28.290 92.075 -1.258 1.00 29.01 218 PRO B CA 1
ATOM 6867 C C . PRO B 1 218 ? 28.464 90.689 -1.884 1.00 25.47 218 PRO B C 1
ATOM 6868 O O . PRO B 1 218 ? 29.518 90.068 -1.743 1.00 25.47 218 PRO B O 1
ATOM 6872 N N . ASN B 1 219 ? 27.419 90.216 -2.557 1.00 23.00 219 ASN B N 1
ATOM 6873 C CA . ASN B 1 219 ? 27.424 88.924 -3.242 1.00 25.54 219 ASN B CA 1
ATOM 6874 C C . ASN B 1 219 ? 27.420 87.702 -2.320 1.00 25.96 219 ASN B C 1
ATOM 6875 O O . ASN B 1 219 ? 27.648 86.568 -2.758 1.00 24.37 219 ASN B O 1
ATOM 6880 N N . ILE B 1 220 ? 27.143 87.932 -1.043 1.00 24.46 220 ILE B N 1
ATOM 6881 C CA . ILE B 1 220 ? 27.094 86.856 -0.067 1.00 23.45 220 ILE B CA 1
ATOM 6882 C C . ILE B 1 220 ? 25.651 86.536 0.295 1.00 23.61 220 ILE B C 1
ATOM 6883 O O . ILE B 1 220 ? 24.911 87.408 0.738 1.00 24.53 220 ILE B O 1
ATOM 6888 N N . THR B 1 221 ? 25.263 85.279 0.097 1.00 24.05 221 THR B N 1
ATOM 6889 C CA . THR B 1 221 ? 23.922 84.805 0.441 1.00 22.20 221 THR B CA 1
ATOM 6890 C C . THR B 1 221 ? 24.118 83.806 1.581 1.00 21.31 221 THR B C 1
ATOM 6891 O O . THR B 1 221 ? 24.721 82.751 1.382 1.00 19.52 221 THR B O 1
ATOM 6895 N N . VAL B 1 222 ? 23.629 84.152 2.769 1.00 17.18 222 VAL B N 1
ATOM 6896 C CA . VAL B 1 222 ? 23.783 83.289 3.938 1.00 18.66 222 VAL B CA 1
ATOM 6897 C C . VAL B 1 222 ? 22.512 83.223 4.785 1.00 19.75 222 VAL B C 1
ATOM 6898 O O . VAL B 1 222 ? 21.733 84.173 4.835 1.00 21.49 222 VAL B O 1
ATOM 6902 N N . GLY B 1 223 ? 22.302 82.091 5.452 1.00 18.80 223 GLY B N 1
ATOM 6903 C CA . GLY B 1 223 ? 21.121 81.934 6.280 1.00 15.67 223 GLY B CA 1
ATOM 6904 C C . GLY B 1 223 ? 21.163 80.619 7.033 1.00 16.42 223 GLY B C 1
ATOM 6905 O O . GLY B 1 223 ? 22.132 79.866 6.913 1.00 13.42 223 GLY B O 1
ATOM 6906 N N . ASP B 1 224 ? 20.107 80.355 7.799 1.00 12.56 224 ASP B N 1
ATOM 6907 C CA . ASP B 1 224 ? 19.980 79.137 8.594 1.00 13.69 224 ASP B CA 1
ATOM 6908 C C . ASP B 1 224 ? 19.284 78.064 7.772 1.00 14.41 224 ASP B C 1
ATOM 6909 O O . ASP B 1 224 ? 18.362 78.355 7.010 1.00 11.84 224 ASP B O 1
ATOM 6914 N N . ILE B 1 225 ? 19.707 76.811 7.932 1.00 17.00 225 ILE B N 1
ATOM 6915 C CA . ILE B 1 225 ? 19.123 75.723 7.143 1.00 17.19 225 ILE B CA 1
ATOM 6916 C C . ILE B 1 225 ? 17.817 75.140 7.681 1.00 17.64 225 ILE B C 1
ATOM 6917 O O . ILE B 1 225 ? 17.190 74.315 7.015 1.00 17.35 225 ILE B O 1
ATOM 6922 N N . GLY B 1 226 ? 17.403 75.560 8.872 1.00 16.42 226 GLY B N 1
ATOM 6923 C CA . GLY B 1 226 ? 16.150 75.047 9.396 1.00 17.32 226 GLY B CA 1
ATOM 6924 C C . GLY B 1 226 ? 16.209 74.271 10.700 1.00 16.73 226 GLY B C 1
ATOM 6925 O O . GLY B 1 226 ? 17.279 73.967 11.225 1.00 17.59 226 GLY B O 1
ATOM 6926 N N . THR B 1 227 ? 15.028 73.945 11.218 1.00 17.12 227 THR B N 1
ATOM 6927 C CA . THR B 1 227 ? 14.896 73.227 12.473 1.00 16.05 227 THR B CA 1
ATOM 6928 C C . THR B 1 227 ? 15.358 71.783 12.348 1.00 16.07 227 THR B C 1
ATOM 6929 O O . THR B 1 227 ? 15.091 71.103 11.355 1.00 14.90 227 THR B O 1
ATOM 6933 N N . LYS B 1 228 ? 16.051 71.312 13.375 1.00 15.42 228 LYS B N 1
ATOM 6934 C CA . LYS B 1 228 ? 16.590 69.965 13.381 1.00 14.67 228 LYS B CA 1
ATOM 6935 C C . LYS B 1 228 ? 15.910 69.059 14.400 1.00 15.46 228 LYS B C 1
ATOM 6936 O O . LYS B 1 228 ? 15.144 69.499 15.252 1.00 10.95 228 LYS B O 1
ATOM 6942 N N . MET B 1 229 ? 16.204 67.777 14.291 1.00 17.21 229 MET B N 1
ATOM 6943 C CA . MET B 1 229 ? 15.671 66.760 15.173 1.00 17.57 229 MET B CA 1
ATOM 6944 C C . MET B 1 229 ? 15.752 67.105 16.664 1.00 16.91 229 MET B C 1
ATOM 6945 O O . MET B 1 229 ? 16.809 67.476 17.178 1.00 15.00 229 MET B O 1
ATOM 6950 N N . GLY B 1 230 ? 14.618 66.968 17.346 1.00 17.91 230 GLY B N 1
ATOM 6951 C CA . GLY B 1 230 ? 14.565 67.191 18.782 1.00 16.33 230 GLY B CA 1
ATOM 6952 C C . GLY B 1 230 ? 14.216 68.572 19.302 1.00 17.98 230 GLY B C 1
ATOM 6953 O O . GLY B 1 230 ? 14.437 69.578 18.631 1.00 16.87 230 GLY B O 1
ATOM 6954 N N . ASN B 1 231 ? 13.654 68.615 20.507 1.00 19.34 231 ASN B N 1
ATOM 6955 C CA . ASN B 1 231 ? 13.309 69.880 21.151 1.00 18.35 231 ASN B CA 1
ATOM 6956 C C . ASN B 1 231 ? 14.572 70.400 21.825 1.00 16.58 231 ASN B C 1
ATOM 6957 O O . ASN B 1 231 ? 15.109 69.750 22.714 1.00 12.52 231 ASN B O 1
ATOM 6962 N N . GLY B 1 232 ? 15.035 71.576 21.415 1.00 15.92 232 GLY B N 1
ATOM 6963 C CA . GLY B 1 232 ? 16.258 72.125 21.968 1.00 16.35 232 GLY B CA 1
ATOM 6964 C C . GLY B 1 232 ? 17.399 71.511 21.174 1.00 18.14 232 GLY B C 1
ATOM 6965 O O . GLY B 1 232 ? 17.501 71.712 19.961 1.00 17.15 232 GLY B O 1
ATOM 6966 N N . ALA B 1 233 ? 18.255 70.759 21.857 1.00 17.83 233 ALA B N 1
ATOM 6967 C CA . ALA B 1 233 ? 19.379 70.082 21.229 1.00 16.50 233 ALA B CA 1
ATOM 6968 C C . ALA B 1 233 ? 20.238 70.984 20.336 1.00 17.62 233 ALA B C 1
ATOM 6969 O O . ALA B 1 233 ? 20.761 71.998 20.789 1.00 18.89 233 ALA B O 1
ATOM 6971 N N . TYR B 1 234 ? 20.395 70.610 19.067 1.00 17.57 234 TYR B N 1
ATOM 6972 C CA . TYR B 1 234 ? 21.216 71.398 18.156 1.00 18.25 234 TYR B CA 1
ATOM 6973 C C . TYR B 1 234 ? 20.480 72.606 17.587 1.00 16.57 234 TYR B C 1
ATOM 6974 O O . TYR B 1 234 ? 21.035 73.344 16.772 1.00 15.33 234 TYR B O 1
ATOM 6983 N N . ASN B 1 235 ? 19.243 72.829 18.013 1.00 14.37 235 ASN B N 1
ATOM 6984 C CA . ASN B 1 235 ? 18.506 73.957 17.477 1.00 15.87 235 ASN B CA 1
ATOM 6985 C C . ASN B 1 235 ? 18.981 75.304 18.011 1.00 19.90 235 ASN B C 1
ATOM 6986 O O . ASN B 1 235 ? 18.535 76.357 17.553 1.00 18.10 235 ASN B O 1
ATOM 6991 N N . SER B 1 236 ? 19.916 75.265 18.957 1.00 17.07 236 SER B N 1
ATOM 6992 C CA . SER B 1 236 ? 20.503 76.480 19.505 1.00 18.88 236 SER B CA 1
ATOM 6993 C C . SER B 1 236 ? 21.670 76.846 18.580 1.00 19.00 236 SER B C 1
ATOM 6994 O O . SER B 1 236 ? 22.209 77.955 18.649 1.00 16.22 236 SER B O 1
ATOM 6997 N N . MET B 1 237 ? 22.057 75.897 17.727 1.00 17.03 237 MET B N 1
ATOM 6998 C CA . MET B 1 237 ? 23.152 76.087 16.782 1.00 16.82 237 MET B CA 1
ATOM 6999 C C . MET B 1 237 ? 22.597 76.638 15.481 1.00 18.73 237 MET B C 1
ATOM 7000 O O . MET B 1 237 ? 21.569 76.170 14.984 1.00 16.29 237 MET B O 1
ATOM 7005 N N . ASP B 1 238 ? 23.267 77.647 14.936 1.00 16.63 238 ASP B N 1
ATOM 7006 C CA . ASP B 1 238 ? 22.828 78.217 13.674 1.00 16.69 238 ASP B CA 1
ATOM 7007 C C . ASP B 1 238 ? 23.560 77.564 12.507 1.00 19.57 238 ASP B C 1
ATOM 7008 O O . ASP B 1 238 ? 24.504 78.138 11.959 1.00 18.96 238 ASP B O 1
ATOM 7013 N N . ASN B 1 239 ? 23.135 76.352 12.145 1.00 16.08 239 ASN B N 1
ATOM 7014 C CA . ASN B 1 239 ? 23.742 75.660 11.011 1.00 12.13 239 ASN B CA 1
ATOM 7015 C C . ASN B 1 239 ? 23.213 76.375 9.783 1.00 12.98 239 ASN B C 1
ATOM 7016 O O . ASN B 1 239 ? 22.007 76.634 9.669 1.00 13.95 239 ASN B O 1
ATOM 7021 N N . GLY B 1 240 ? 24.096 76.722 8.860 1.00 14.80 240 GLY B N 1
ATOM 7022 C CA . GLY B 1 240 ? 23.595 77.473 7.735 1.00 17.47 240 GLY B CA 1
ATOM 7023 C C . GLY B 1 240 ? 23.992 77.082 6.344 1.00 18.18 240 GLY B C 1
ATOM 7024 O O . GLY B 1 240 ? 24.626 76.054 6.104 1.00 17.56 240 GLY B O 1
ATOM 7025 N N . PHE B 1 241 ? 23.564 77.911 5.406 1.00 18.67 241 PHE B N 1
ATOM 7026 C CA . PHE B 1 241 ? 23.907 77.686 4.020 1.00 15.76 241 PHE B CA 1
ATOM 7027 C C . PHE B 1 241 ? 24.671 78.928 3.592 1.00 16.69 241 PHE B C 1
ATOM 7028 O O . PHE B 1 241 ? 24.632 79.954 4.273 1.00 15.34 241 PHE B O 1
ATOM 7036 N N . LEU B 1 242 ? 25.384 78.833 2.481 1.00 19.58 242 LEU B N 1
ATOM 7037 C CA . LEU B 1 242 ? 26.175 79.962 2.009 1.00 21.45 242 LEU B CA 1
ATOM 7038 C C . LEU B 1 242 ? 26.457 79.822 0.530 1.00 20.48 242 LEU B C 1
ATOM 7039 O O . LEU B 1 242 ? 26.922 78.778 0.079 1.00 23.51 242 LEU B O 1
ATOM 7044 N N . MET B 1 243 ? 26.176 80.879 -0.221 1.00 22.89 243 MET B N 1
ATOM 7045 C CA . MET B 1 243 ? 26.408 80.883 -1.660 1.00 22.60 243 MET B CA 1
ATOM 7046 C C . MET B 1 243 ? 27.241 82.126 -1.991 1.00 23.29 243 MET B C 1
ATOM 7047 O O . MET B 1 243 ? 27.068 83.179 -1.377 1.00 21.75 243 MET B O 1
ATOM 7052 N N . PHE B 1 244 ? 28.156 81.999 -2.946 1.00 25.26 244 PHE B N 1
ATOM 7053 C CA . PHE B 1 244 ? 28.984 83.122 -3.354 1.00 23.97 244 PHE B CA 1
ATOM 7054 C C . PHE B 1 244 ? 28.696 83.462 -4.812 1.00 24.27 244 PHE B C 1
ATOM 7055 O O . PHE B 1 244 ? 28.691 82.574 -5.665 1.00 24.29 244 PHE B O 1
ATOM 7063 N N . ASP B 1 245 ? 28.435 84.735 -5.100 1.00 26.84 245 ASP B N 1
ATOM 7064 C CA . ASP B 1 245 ? 28.193 85.158 -6.479 1.00 27.10 245 ASP B CA 1
ATOM 7065 C C . ASP B 1 245 ? 29.474 85.866 -6.916 1.00 26.71 245 ASP B C 1
ATOM 7066 O O . ASP B 1 245 ? 29.566 87.088 -6.868 1.00 28.32 245 ASP B O 1
ATOM 7071 N N . HIS B 1 246 ? 30.468 85.082 -7.318 1.00 28.45 246 HIS B N 1
ATOM 7072 C CA . HIS B 1 246 ? 31.753 85.618 -7.749 1.00 29.09 246 HIS B CA 1
ATOM 7073 C C . HIS B 1 246 ? 32.364 86.552 -6.702 1.00 30.67 246 HIS B C 1
ATOM 7074 O O . HIS B 1 246 ? 32.770 87.675 -7.012 1.00 32.97 246 HIS B O 1
ATOM 7081 N N . VAL B 1 247 ? 32.427 86.079 -5.462 1.00 28.69 247 VAL B N 1
ATOM 7082 C CA . VAL B 1 247 ? 33.007 86.856 -4.375 1.00 27.83 247 VAL B CA 1
ATOM 7083 C C . VAL B 1 247 ? 34.518 86.917 -4.567 1.00 28.30 247 VAL B C 1
ATOM 7084 O O . VAL B 1 247 ? 35.135 85.941 -4.995 1.00 29.77 247 VAL B O 1
ATOM 7088 N N . ARG B 1 248 ? 35.108 88.063 -4.246 1.00 27.97 248 ARG B N 1
ATOM 7089 C CA . ARG B 1 248 ? 36.541 88.256 -4.403 1.00 28.61 248 ARG B CA 1
ATOM 7090 C C . ARG B 1 248 ? 37.282 88.438 -3.082 1.00 27.73 248 ARG B C 1
ATOM 7091 O O . ARG B 1 248 ? 36.848 89.178 -2.198 1.00 26.25 248 ARG B O 1
ATOM 7099 N N . ILE B 1 249 ? 38.414 87.757 -2.955 1.00 29.39 249 ILE B N 1
ATOM 7100 C CA . ILE B 1 249 ? 39.213 87.859 -1.743 1.00 31.31 249 ILE B CA 1
ATOM 7101 C C . ILE B 1 249 ? 40.684 87.956 -2.122 1.00 30.77 249 ILE B C 1
ATOM 7102 O O . ILE B 1 249 ? 41.094 87.466 -3.172 1.00 31.06 249 ILE B O 1
ATOM 7107 N N . PRO B 1 250 ? 41.495 88.595 -1.266 1.00 33.59 250 PRO B N 1
ATOM 7108 C CA . PRO B 1 250 ? 42.930 88.738 -1.535 1.00 33.54 250 PRO B CA 1
ATOM 7109 C C . PRO B 1 250 ? 43.601 87.371 -1.697 1.00 35.99 250 PRO B C 1
ATOM 7110 O O . PRO B 1 250 ? 43.267 86.411 -0.997 1.00 33.02 250 PRO B O 1
ATOM 7114 N N . ARG B 1 251 ? 44.546 87.293 -2.626 1.00 35.09 251 ARG B N 1
ATOM 7115 C CA . ARG B 1 251 ? 45.265 86.055 -2.880 1.00 35.06 251 ARG B CA 1
ATOM 7116 C C . ARG B 1 251 ? 45.896 85.508 -1.602 1.00 35.20 251 ARG B C 1
ATOM 7117 O O . ARG B 1 251 ? 46.013 84.294 -1.425 1.00 34.30 251 ARG B O 1
ATOM 7125 N N . ASP B 1 252 ? 46.296 86.405 -0.708 1.00 32.13 252 ASP B N 1
ATOM 7126 C CA . ASP B 1 252 ? 46.936 85.986 0.527 1.00 33.67 252 ASP B CA 1
ATOM 7127 C C . ASP B 1 252 ? 45.959 85.420 1.554 1.00 32.27 252 ASP B C 1
ATOM 7128 O O . ASP B 1 252 ? 46.370 85.017 2.643 1.00 31.09 252 ASP B O 1
ATOM 7133 N N . GLN B 1 253 ? 44.671 85.387 1.220 1.00 30.58 253 GLN B N 1
ATOM 7134 C CA . GLN B 1 253 ? 43.685 84.841 2.144 1.00 31.41 253 GLN B CA 1
ATOM 7135 C C . GLN B 1 253 ? 43.507 83.334 1.933 1.00 31.59 253 GLN B C 1
ATOM 7136 O O . GLN B 1 253 ? 42.653 82.687 2.547 1.00 29.59 253 GLN B O 1
ATOM 7142 N N . MET B 1 254 ? 44.343 82.782 1.062 1.00 30.33 254 MET B N 1
ATOM 7143 C CA . MET B 1 254 ? 44.332 81.353 0.797 1.00 30.01 254 MET B CA 1
ATOM 7144 C C . MET B 1 254 ? 45.315 80.734 1.779 1.00 31.27 254 MET B C 1
ATOM 7145 O O . MET B 1 254 ? 46.476 81.138 1.821 1.00 32.50 254 MET B O 1
ATOM 7150 N N . LEU B 1 255 ? 44.857 79.770 2.573 1.00 32.74 255 LEU B N 1
ATOM 7151 C CA . LEU B 1 255 ? 45.741 79.115 3.534 1.00 32.69 255 LEU B CA 1
ATOM 7152 C C . LEU B 1 255 ? 46.871 78.490 2.726 1.00 32.59 255 LEU B C 1
ATOM 7153 O O . LEU B 1 255 ? 46.653 77.551 1.964 1.00 30.05 255 LEU B O 1
ATOM 7158 N N . MET B 1 256 ? 48.081 79.018 2.884 1.00 33.75 256 MET B N 1
ATOM 7159 C CA . MET B 1 256 ? 49.219 78.517 2.128 1.00 35.63 256 MET B CA 1
ATOM 7160 C C . MET B 1 256 ? 50.376 77.959 2.952 1.00 37.32 256 MET B C 1
ATOM 7161 O O . MET B 1 256 ? 51.500 78.435 2.843 1.00 41.54 256 MET B O 1
ATOM 7166 N N . ARG B 1 257 ? 50.101 76.953 3.775 1.00 38.49 257 ARG B N 1
ATOM 7167 C CA . ARG B 1 257 ? 51.152 76.341 4.576 1.00 38.65 257 ARG B CA 1
ATOM 7168 C C . ARG B 1 257 ? 51.766 75.182 3.805 1.00 39.50 257 ARG B C 1
ATOM 7169 O O . ARG B 1 257 ? 52.975 74.949 3.869 1.00 39.79 257 ARG B O 1
ATOM 7177 N N . LEU B 1 258 ? 50.925 74.449 3.080 1.00 39.19 258 LEU B N 1
ATOM 7178 C CA . LEU B 1 258 ? 51.382 73.302 2.304 1.00 39.82 258 LEU B CA 1
ATOM 7179 C C . LEU B 1 258 ? 51.282 73.530 0.807 1.00 39.30 258 LEU B C 1
ATOM 7180 O O . LEU B 1 258 ? 51.792 72.735 0.023 1.00 40.60 258 LEU B O 1
ATOM 7185 N N . SER B 1 259 ? 50.612 74.606 0.413 1.00 39.80 259 SER B N 1
ATOM 7186 C CA . SER B 1 259 ? 50.437 74.921 -1.002 1.00 41.21 259 SER B CA 1
ATOM 7187 C C . SER B 1 259 ? 50.413 76.428 -1.208 1.00 41.46 259 SER B C 1
ATOM 7188 O O . SER B 1 259 ? 49.644 77.138 -0.562 1.00 42.26 259 SER B O 1
ATOM 7191 N N . LYS B 1 260 ? 51.253 76.913 -2.116 1.00 43.31 260 LYS B N 1
ATOM 7192 C CA . LYS B 1 260 ? 51.319 78.340 -2.409 1.00 42.19 260 LYS B CA 1
ATOM 7193 C C . LYS B 1 260 ? 50.841 78.644 -3.826 1.00 42.48 260 LYS B C 1
ATOM 7194 O O . LYS B 1 260 ? 50.778 77.762 -4.680 1.00 41.82 260 LYS B O 1
ATOM 7200 N N . VAL B 1 261 ? 50.502 79.907 -4.051 1.00 42.71 261 VAL B N 1
ATOM 7201 C CA . VAL B 1 261 ? 50.053 80.388 -5.347 1.00 43.05 261 VAL B CA 1
ATOM 7202 C C . VAL B 1 261 ? 50.686 81.756 -5.541 1.00 44.16 261 VAL B C 1
ATOM 7203 O O . VAL B 1 261 ? 50.182 82.761 -5.028 1.00 44.17 261 VAL B O 1
ATOM 7207 N N . THR B 1 262 ? 51.800 81.785 -6.270 1.00 43.35 262 THR B N 1
ATOM 7208 C CA . THR B 1 262 ? 52.543 83.017 -6.536 1.00 41.80 262 THR B CA 1
ATOM 7209 C C . THR B 1 262 ? 51.677 84.106 -7.144 1.00 41.04 262 THR B C 1
ATOM 7210 O O . THR B 1 262 ? 50.544 83.861 -7.557 1.00 38.73 262 THR B O 1
ATOM 7214 N N . ARG B 1 263 ? 52.232 85.311 -7.208 1.00 42.12 263 ARG B N 1
ATOM 7215 C CA . ARG B 1 263 ? 51.540 86.457 -7.785 1.00 43.54 263 ARG B CA 1
ATOM 7216 C C . ARG B 1 263 ? 51.224 86.241 -9.260 1.00 42.07 263 ARG B C 1
ATOM 7217 O O . ARG B 1 263 ? 50.325 86.880 -9.804 1.00 41.63 263 ARG B O 1
ATOM 7225 N N . GLU B 1 264 ? 51.969 85.348 -9.910 1.00 42.75 264 GLU B N 1
ATOM 7226 C CA . GLU B 1 264 ? 51.737 85.057 -11.325 1.00 42.72 264 GLU B CA 1
ATOM 7227 C C . GLU B 1 264 ? 50.801 83.867 -11.526 1.00 42.32 264 GLU B C 1
ATOM 7228 O O . GLU B 1 264 ? 50.655 83.368 -12.642 1.00 43.18 264 GLU B O 1
ATOM 7234 N N . GLY B 1 265 ? 50.177 83.407 -10.447 1.00 40.75 265 GLY B N 1
ATOM 7235 C CA . GLY B 1 265 ? 49.252 82.291 -10.553 1.00 40.18 265 GLY B CA 1
ATOM 7236 C C . GLY B 1 265 ? 49.880 80.912 -10.651 1.00 39.80 265 GLY B C 1
ATOM 7237 O O . GLY B 1 265 ? 49.250 79.975 -11.141 1.00 39.71 265 GLY B O 1
ATOM 7238 N N . GLU B 1 266 ? 51.116 80.780 -10.185 1.00 38.33 266 GLU B N 1
ATOM 7239 C CA . GLU B 1 266 ? 51.804 79.503 -10.223 1.00 38.87 266 GLU B CA 1
ATOM 7240 C C . GLU B 1 266 ? 51.516 78.703 -8.960 1.00 39.98 266 GLU B C 1
ATOM 7241 O O . GLU B 1 266 ? 51.669 79.209 -7.847 1.00 42.04 266 GLU B O 1
ATOM 7247 N N . TYR B 1 267 ? 51.088 77.457 -9.133 1.00 38.62 267 TYR B N 1
ATOM 7248 C CA . TYR B 1 267 ? 50.800 76.586 -8.004 1.00 37.37 267 TYR B CA 1
ATOM 7249 C C . TYR B 1 267 ? 52.106 75.926 -7.609 1.00 37.75 267 TYR B C 1
ATOM 7250 O O . TYR B 1 267 ? 52.659 75.137 -8.375 1.00 35.76 267 TYR B O 1
ATOM 7259 N N . VAL B 1 268 ? 52.596 76.238 -6.415 1.00 39.61 268 VAL B N 1
ATOM 7260 C CA . VAL B 1 268 ? 53.854 75.665 -5.947 1.00 42.09 268 VAL B CA 1
ATOM 7261 C C . VAL B 1 268 ? 53.755 75.046 -4.549 1.00 43.80 268 VAL B C 1
ATOM 7262 O O . VAL B 1 268 ? 53.543 75.754 -3.561 1.00 44.35 268 VAL B O 1
ATOM 7266 N N . PRO B 1 269 ? 53.900 73.714 -4.451 1.00 44.73 269 PRO B N 1
ATOM 7267 C CA . PRO B 1 269 ? 53.833 73.018 -3.160 1.00 46.05 269 PRO B CA 1
ATOM 7268 C C . PRO B 1 269 ? 54.946 73.513 -2.237 1.00 47.41 269 PRO B C 1
ATOM 7269 O O . PRO B 1 269 ? 56.061 73.771 -2.690 1.00 48.05 269 PRO B O 1
ATOM 7273 N N . SER B 1 270 ? 54.644 73.647 -0.949 1.00 48.35 270 SER B N 1
ATOM 7274 C CA . SER B 1 270 ? 55.631 74.119 0.019 1.00 47.74 270 SER B CA 1
ATOM 7275 C C . SER B 1 270 ? 56.616 73.018 0.378 1.00 47.72 270 SER B C 1
ATOM 7276 O O . SER B 1 270 ? 56.526 71.898 -0.122 1.00 47.57 270 SER B O 1
ATOM 7279 N N . ASP B 1 271 ? 57.556 73.351 1.258 1.00 48.64 271 ASP B N 1
ATOM 7280 C CA . ASP B 1 271 ? 58.565 72.404 1.716 1.00 48.47 271 ASP B CA 1
ATOM 7281 C C . ASP B 1 271 ? 58.031 71.601 2.897 1.00 48.92 271 ASP B C 1
ATOM 7282 O O . ASP B 1 271 ? 58.727 70.737 3.435 1.00 49.11 271 ASP B O 1
ATOM 7287 N N . VAL B 1 272 ? 56.794 71.897 3.299 1.00 47.48 272 VAL B N 1
ATOM 7288 C CA . VAL B 1 272 ? 56.157 71.210 4.422 1.00 46.54 272 VAL B CA 1
ATOM 7289 C C . VAL B 1 272 ? 55.396 69.969 3.955 1.00 45.28 272 VAL B C 1
ATOM 7290 O O . VAL B 1 272 ? 54.555 70.041 3.055 1.00 47.19 272 VAL B O 1
ATOM 7294 N N . PRO B 1 273 ? 55.682 68.810 4.565 1.00 43.80 273 PRO B N 1
ATOM 7295 C CA . PRO B 1 273 ? 55.010 67.566 4.189 1.00 43.80 273 PRO B CA 1
ATOM 7296 C C . PRO B 1 273 ? 53.490 67.691 4.298 1.00 44.05 273 PRO B C 1
ATOM 7297 O O . PRO B 1 273 ? 52.970 68.211 5.287 1.00 44.82 273 PRO B O 1
ATOM 7301 N N . LYS B 1 274 ? 52.790 67.220 3.274 1.00 43.57 274 LYS B N 1
ATOM 7302 C CA . LYS B 1 274 ? 51.334 67.270 3.246 1.00 44.22 274 LYS B CA 1
ATOM 7303 C C . LYS B 1 274 ? 50.737 66.518 4.436 1.00 44.35 274 LYS B C 1
ATOM 7304 O O . LYS B 1 274 ? 49.708 66.924 4.986 1.00 44.81 274 LYS B O 1
ATOM 7306 N N . GLN B 1 275 ? 51.386 65.426 4.832 1.00 41.39 275 GLN B N 1
ATOM 7307 C CA . GLN B 1 275 ? 50.912 64.621 5.951 1.00 42.06 275 GLN B CA 1
ATOM 7308 C C . GLN B 1 275 ? 50.837 65.389 7.270 1.00 41.82 275 GLN B C 1
ATOM 7309 O O . GLN B 1 275 ? 50.256 64.899 8.237 1.00 40.48 275 GLN B O 1
ATOM 7315 N N . LEU B 1 276 ? 51.423 66.582 7.318 1.00 42.38 276 LEU B N 1
ATOM 7316 C CA . LEU B 1 276 ? 51.392 67.386 8.538 1.00 44.28 276 LEU B CA 1
ATOM 7317 C C . LEU B 1 276 ? 50.090 68.164 8.683 1.00 46.28 276 LEU B C 1
ATOM 7318 O O . LEU B 1 276 ? 50.080 69.298 9.168 1.00 50.50 276 LEU B O 1
ATOM 7323 N N . VAL B 1 277 ? 48.993 67.552 8.247 1.00 47.53 277 VAL B N 1
ATOM 7324 C CA . VAL B 1 277 ? 47.664 68.153 8.345 1.00 47.43 277 VAL B CA 1
ATOM 7325 C C . VAL B 1 277 ? 46.737 67.112 8.959 1.00 47.19 277 VAL B C 1
ATOM 7326 O O . VAL B 1 277 ? 45.777 67.449 9.655 1.00 49.14 277 VAL B O 1
ATOM 7330 N N . TYR B 1 278 ? 47.039 65.843 8.704 1.00 46.21 278 TYR B N 1
ATOM 7331 C CA . TYR B 1 278 ? 46.243 64.753 9.248 1.00 47.61 278 TYR B CA 1
ATOM 7332 C C . TYR B 1 278 ? 46.331 64.783 10.772 1.00 48.56 278 TYR B C 1
ATOM 7333 O O . TYR B 1 278 ? 45.548 64.129 11.461 1.00 51.44 278 TYR B O 1
ATOM 7342 N N . GLY B 1 279 ? 47.288 65.544 11.292 1.00 47.24 279 GLY B N 1
ATOM 7343 C CA . GLY B 1 279 ? 47.458 65.635 12.730 1.00 48.43 279 GLY B CA 1
ATOM 7344 C C . GLY B 1 279 ? 46.248 66.214 13.438 1.00 48.58 279 GLY B C 1
ATOM 7345 O O . GLY B 1 279 ? 45.972 65.880 14.594 1.00 47.89 279 GLY B O 1
ATOM 7346 N N . THR B 1 280 ? 45.525 67.089 12.748 1.00 48.40 280 THR B N 1
ATOM 7347 C CA . THR B 1 280 ? 44.339 67.705 13.319 1.00 49.72 280 THR B CA 1
ATOM 7348 C C . THR B 1 280 ? 43.139 66.758 13.281 1.00 49.28 280 THR B C 1
ATOM 7349 O O . THR B 1 280 ? 42.390 66.674 14.255 1.00 50.14 280 THR B O 1
ATOM 7353 N N . MET B 1 281 ? 42.950 66.043 12.173 1.00 48.36 281 MET B N 1
ATOM 7354 C CA . MET B 1 281 ? 41.823 65.116 12.085 1.00 47.86 281 MET B CA 1
ATOM 7355 C C . MET B 1 281 ? 41.948 64.001 13.107 1.00 47.92 281 MET B C 1
ATOM 7356 O O . MET B 1 281 ? 40.943 63.509 13.616 1.00 50.52 281 MET B O 1
ATOM 7361 N N . VAL B 1 282 ? 43.177 63.592 13.402 1.00 48.02 282 VAL B N 1
ATOM 7362 C CA . VAL B 1 282 ? 43.392 62.544 14.394 1.00 48.23 282 VAL B CA 1
ATOM 7363 C C . VAL B 1 282 ? 42.975 63.112 15.750 1.00 49.33 282 VAL B C 1
ATOM 7364 O O . VAL B 1 282 ? 42.593 62.377 16.668 1.00 49.19 282 VAL B O 1
ATOM 7368 N N . TYR B 1 283 ? 43.047 64.435 15.859 1.00 47.29 283 TYR B N 1
ATOM 7369 C CA . TYR B 1 283 ? 42.680 65.125 17.083 1.00 45.17 283 TYR B CA 1
ATOM 7370 C C . TYR B 1 283 ? 41.167 65.249 17.172 1.00 42.43 283 TYR B C 1
ATOM 7371 O O . TYR B 1 283 ? 40.567 64.865 18.168 1.00 43.32 283 TYR B O 1
ATOM 7380 N N . VAL B 1 284 ? 40.559 65.786 16.121 1.00 40.78 284 VAL B N 1
ATOM 7381 C CA . VAL B 1 284 ? 39.113 65.965 16.089 1.00 39.71 284 VAL B CA 1
ATOM 7382 C C . VAL B 1 284 ? 38.400 64.632 16.321 1.00 38.66 284 VAL B C 1
ATOM 7383 O O . VAL B 1 284 ? 37.403 64.564 17.043 1.00 38.08 284 VAL B O 1
ATOM 7387 N N . ARG B 1 285 ? 38.922 63.571 15.714 1.00 36.02 285 ARG B N 1
ATOM 7388 C CA . ARG B 1 285 ? 38.336 62.249 15.857 1.00 36.18 285 ARG B CA 1
ATOM 7389 C C . ARG B 1 285 ? 38.562 61.707 17.255 1.00 36.00 285 ARG B C 1
ATOM 7390 O O . ARG B 1 285 ? 37.768 60.915 17.769 1.00 37.60 285 ARG B O 1
ATOM 7398 N N . GLN B 1 286 ? 39.652 62.144 17.873 1.00 34.53 286 GLN B N 1
ATOM 7399 C CA . GLN B 1 286 ? 39.987 61.719 19.225 1.00 34.22 286 GLN B CA 1
ATOM 7400 C C . GLN B 1 286 ? 39.009 62.369 20.192 1.00 30.67 286 GLN B C 1
ATOM 7401 O O . GLN B 1 286 ? 38.564 61.740 21.155 1.00 29.35 286 GLN B O 1
ATOM 7407 N N . THR B 1 287 ? 38.676 63.630 19.925 1.00 27.07 287 THR B N 1
ATOM 7408 C CA . THR B 1 287 ? 37.738 64.362 20.769 1.00 27.84 287 THR B CA 1
ATOM 7409 C C . THR B 1 287 ? 36.350 63.728 20.639 1.00 25.22 287 THR B C 1
ATOM 7410 O O . THR B 1 287 ? 35.609 63.649 21.617 1.00 25.06 287 THR B O 1
ATOM 7414 N N . ILE B 1 288 ? 36.006 63.270 19.435 1.00 22.73 288 ILE B N 1
ATOM 7415 C CA . ILE B 1 288 ? 34.715 62.621 19.195 1.00 21.28 288 ILE B CA 1
ATOM 7416 C C . ILE B 1 288 ? 34.624 61.323 20.016 1.00 19.61 288 ILE B C 1
ATOM 7417 O O . ILE B 1 288 ? 33.630 61.062 20.688 1.00 15.46 288 ILE B O 1
ATOM 7422 N N . VAL B 1 289 ? 35.669 60.513 19.974 1.00 21.66 289 VAL B N 1
ATOM 7423 C CA . VAL B 1 289 ? 35.676 59.275 20.734 1.00 24.11 289 VAL B CA 1
ATOM 7424 C C . VAL B 1 289 ? 35.534 59.612 22.217 1.00 25.03 289 VAL B C 1
ATOM 7425 O O . VAL B 1 289 ? 34.750 58.996 22.943 1.00 27.03 289 VAL B O 1
ATOM 7429 N N . ALA B 1 290 ? 36.285 60.607 22.672 1.00 25.98 290 ALA B N 1
ATOM 7430 C CA . ALA B 1 290 ? 36.218 61.012 24.070 1.00 25.79 290 ALA B CA 1
ATOM 7431 C C . ALA B 1 290 ? 34.808 61.483 24.402 1.00 25.31 290 ALA B C 1
ATOM 7432 O O . ALA B 1 290 ? 34.296 61.227 25.495 1.00 25.62 290 ALA B O 1
ATOM 7434 N N . ASP B 1 291 ? 34.169 62.157 23.449 1.00 24.52 291 ASP B N 1
ATOM 7435 C CA . ASP B 1 291 ? 32.809 62.660 23.636 1.00 22.24 291 ASP B CA 1
ATOM 7436 C C . ASP B 1 291 ? 31.812 61.513 23.786 1.00 20.87 291 ASP B C 1
ATOM 7437 O O . ASP B 1 291 ? 30.817 61.636 24.501 1.00 16.70 291 ASP B O 1
ATOM 7442 N N . ALA B 1 292 ? 32.078 60.402 23.102 1.00 17.85 292 ALA B N 1
ATOM 7443 C CA . ALA B 1 292 ? 31.208 59.234 23.181 1.00 13.19 292 ALA B CA 1
ATOM 7444 C C . ALA B 1 292 ? 31.032 58.760 24.620 1.00 14.88 292 ALA B C 1
ATOM 7445 O O . ALA B 1 292 ? 29.911 58.502 25.056 1.00 14.13 292 ALA B O 1
ATOM 7447 N N . SER B 1 293 ? 32.136 58.644 25.359 1.00 16.10 293 SER B N 1
ATOM 7448 C CA . SER B 1 293 ? 32.041 58.191 26.746 1.00 16.30 293 SER B CA 1
ATOM 7449 C C . SER B 1 293 ? 31.253 59.202 27.567 1.00 15.20 293 SER B C 1
ATOM 7450 O O . SER B 1 293 ? 30.471 58.823 28.440 1.00 13.81 293 SER B O 1
ATOM 7453 N N . ASN B 1 294 ? 31.443 60.487 27.277 1.00 14.04 294 ASN B N 1
ATOM 7454 C CA . ASN B 1 294 ? 30.708 61.534 27.986 1.00 18.18 294 ASN B CA 1
ATOM 7455 C C . ASN B 1 294 ? 29.203 61.329 27.822 1.00 16.89 294 ASN B C 1
ATOM 7456 O O . ASN B 1 294 ? 28.483 61.184 28.804 1.00 14.97 294 ASN B O 1
ATOM 7461 N N . ALA B 1 295 ? 28.735 61.312 26.573 1.00 15.18 295 ALA B N 1
ATOM 7462 C CA . ALA B 1 295 ? 27.313 61.152 26.293 1.00 13.43 295 ALA B CA 1
ATOM 7463 C C . ALA B 1 295 ? 26.755 59.820 26.784 1.00 12.70 295 ALA B C 1
ATOM 7464 O O . ALA B 1 295 ? 25.671 59.779 27.384 1.00 13.77 295 ALA B O 1
ATOM 7466 N N . LEU B 1 296 ? 27.487 58.728 26.561 1.00 11.78 296 LEU B N 1
ATOM 7467 C CA . LEU B 1 296 ? 26.980 57.424 26.972 1.00 10.66 296 LEU B CA 1
ATOM 7468 C C . LEU B 1 296 ? 26.825 57.330 28.475 1.00 11.89 296 LEU B C 1
ATOM 7469 O O . LEU B 1 296 ? 25.792 56.864 28.962 1.00 11.33 296 LEU B O 1
ATOM 7474 N N . SER B 1 297 ? 27.841 57.773 29.209 1.00 11.58 297 SER B N 1
ATOM 7475 C CA . SER B 1 297 ? 27.803 57.753 30.672 1.00 10.89 297 SER B CA 1
ATOM 7476 C C . SER B 1 297 ? 26.631 58.580 31.201 1.00 11.81 297 SER B C 1
ATOM 7477 O O . SER B 1 297 ? 26.054 58.235 32.232 1.00 10.00 297 SER B O 1
ATOM 7480 N N . ARG B 1 298 ? 26.263 59.666 30.517 1.00 11.22 298 ARG B N 1
ATOM 7481 C CA . ARG B 1 298 ? 25.153 60.482 31.014 1.00 12.52 298 ARG B CA 1
ATOM 7482 C C . ARG B 1 298 ? 23.876 59.657 30.934 1.00 13.37 298 ARG B C 1
ATOM 7483 O O . ARG B 1 298 ? 23.119 59.580 31.911 1.00 13.20 298 ARG B O 1
ATOM 7491 N N . ALA B 1 299 ? 23.640 59.040 29.771 1.00 9.48 299 ALA B N 1
ATOM 7492 C CA . ALA B 1 299 ? 22.448 58.236 29.564 1.00 10.45 299 ALA B CA 1
ATOM 7493 C C . ALA B 1 299 ? 22.393 57.060 30.533 1.00 10.51 299 ALA B C 1
ATOM 7494 O O . ALA B 1 299 ? 21.358 56.807 31.142 1.00 10.89 299 ALA B O 1
ATOM 7496 N N . VAL B 1 300 ? 23.506 56.347 30.679 1.00 11.14 300 VAL B N 1
ATOM 7497 C CA . VAL B 1 300 ? 23.590 55.192 31.591 1.00 10.41 300 VAL B CA 1
ATOM 7498 C C . VAL B 1 300 ? 23.353 55.615 33.059 1.00 11.82 300 VAL B C 1
ATOM 7499 O O . VAL B 1 300 ? 22.727 54.879 33.830 1.00 13.15 300 VAL B O 1
ATOM 7503 N N . CYS B 1 301 ? 23.855 56.786 33.442 1.00 10.86 301 CYS B N 1
ATOM 7504 C CA . CYS B 1 301 ? 23.671 57.277 34.806 1.00 9.38 301 CYS B CA 1
ATOM 7505 C C . CYS B 1 301 ? 22.169 57.448 35.054 1.00 10.91 301 CYS B C 1
ATOM 7506 O O . CYS B 1 301 ? 21.648 57.036 36.087 1.00 9.87 301 CYS B O 1
ATOM 7509 N N . ILE B 1 302 ? 21.468 58.030 34.083 1.00 12.10 302 ILE B N 1
ATOM 7510 C CA . ILE B 1 302 ? 20.034 58.261 34.213 1.00 11.26 302 ILE B CA 1
ATOM 7511 C C . ILE B 1 302 ? 19.258 56.954 34.296 1.00 11.46 302 ILE B C 1
ATOM 7512 O O . ILE B 1 302 ? 18.444 56.756 35.202 1.00 11.83 302 ILE B O 1
ATOM 7517 N N . ALA B 1 303 ? 19.506 56.059 33.351 1.00 10.09 303 ALA B N 1
ATOM 7518 C CA . ALA B 1 303 ? 18.793 54.795 33.332 1.00 11.43 303 ALA B CA 1
ATOM 7519 C C . ALA B 1 303 ? 19.132 53.940 34.541 1.00 13.70 303 ALA B C 1
ATOM 7520 O O . ALA B 1 303 ? 18.242 53.273 35.090 1.00 15.43 303 ALA B O 1
ATOM 7522 N N . THR B 1 304 ? 20.389 53.967 34.994 1.00 11.78 304 THR B N 1
ATOM 7523 C CA . THR B 1 304 ? 20.779 53.170 36.164 1.00 12.85 304 THR B CA 1
ATOM 7524 C C . THR B 1 304 ? 20.066 53.659 37.427 1.00 13.65 304 THR B C 1
ATOM 7525 O O . THR B 1 304 ? 19.494 52.861 38.168 1.00 11.27 304 THR B O 1
ATOM 7529 N N . ARG B 1 305 ? 20.078 54.965 37.677 1.00 13.02 305 ARG B N 1
ATOM 7530 C CA . ARG B 1 305 ? 19.407 55.474 38.867 1.00 13.12 305 ARG B CA 1
ATOM 7531 C C . ARG B 1 305 ? 17.906 55.228 38.786 1.00 13.47 305 ARG B C 1
ATOM 7532 O O . ARG B 1 305 ? 17.301 54.728 39.738 1.00 13.21 305 ARG B O 1
ATOM 7540 N N . TYR B 1 306 ? 17.288 55.562 37.654 1.00 12.88 306 TYR B N 1
ATOM 7541 C CA . TYR B 1 306 ? 15.858 55.316 37.550 1.00 11.62 306 TYR B CA 1
ATOM 7542 C C . TYR B 1 306 ? 15.515 53.829 37.691 1.00 12.39 306 TYR B C 1
ATOM 7543 O O . TYR B 1 306 ? 14.454 53.487 38.212 1.00 12.07 306 TYR B O 1
ATOM 7552 N N . SER B 1 307 ? 16.395 52.947 37.218 1.00 12.30 307 SER B N 1
ATOM 7553 C CA . SER B 1 307 ? 16.150 51.501 37.301 1.00 14.21 307 SER B CA 1
ATOM 7554 C C . SER B 1 307 ? 16.166 51.025 38.752 1.00 12.71 307 SER B C 1
ATOM 7555 O O . SER B 1 307 ? 15.534 50.029 39.096 1.00 14.95 307 SER B O 1
ATOM 7558 N N . ALA B 1 308 ? 16.900 51.742 39.591 1.00 14.02 308 ALA B N 1
ATOM 7559 C CA . ALA B 1 308 ? 16.999 51.409 41.009 1.00 15.12 308 ALA B CA 1
ATOM 7560 C C . ALA B 1 308 ? 15.811 51.986 41.775 1.00 15.42 308 ALA B C 1
ATOM 7561 O O . ALA B 1 308 ? 15.444 51.484 42.838 1.00 16.38 308 ALA B O 1
ATOM 7563 N N . VAL B 1 309 ? 15.215 53.044 41.232 1.00 14.65 309 VAL B N 1
ATOM 7564 C CA . VAL B 1 309 ? 14.062 53.675 41.877 1.00 14.73 309 VAL B CA 1
ATOM 7565 C C . VAL B 1 309 ? 12.763 53.006 41.434 1.00 15.84 309 VAL B C 1
ATOM 7566 O O . VAL B 1 309 ? 11.894 52.710 42.254 1.00 18.47 309 VAL B O 1
ATOM 7570 N N . ARG B 1 310 ? 12.642 52.766 40.135 1.00 12.66 310 ARG B N 1
ATOM 7571 C CA . ARG B 1 310 ? 11.439 52.154 39.589 1.00 15.51 310 ARG B CA 1
ATOM 7572 C C . ARG B 1 310 ? 11.227 50.697 40.010 1.00 16.48 310 ARG B C 1
ATOM 7573 O O . ARG B 1 310 ? 12.116 49.853 39.864 1.00 16.09 310 ARG B O 1
ATOM 7581 N N . ARG B 1 311 ? 10.048 50.411 40.552 1.00 16.40 311 ARG B N 1
ATOM 7582 C CA . ARG B 1 311 ? 9.695 49.058 40.969 1.00 17.54 311 ARG B CA 1
ATOM 7583 C C . ARG B 1 311 ? 8.462 48.659 40.174 1.00 21.29 311 ARG B C 1
ATOM 7584 O O . ARG B 1 311 ? 7.538 49.466 39.988 1.00 19.71 311 ARG B O 1
ATOM 7592 N N . GLN B 1 312 ? 8.441 47.423 39.687 1.00 17.49 312 GLN B N 1
ATOM 7593 C CA . GLN B 1 312 ? 7.294 46.970 38.910 1.00 18.74 312 GLN B CA 1
ATOM 7594 C C . GLN B 1 312 ? 7.271 45.445 38.892 1.00 19.60 312 GLN B C 1
ATOM 7595 O O . GLN B 1 312 ? 8.248 44.806 38.494 1.00 20.54 312 GLN B O 1
ATOM 7601 N N . PHE B 1 313 ? 6.148 44.870 39.307 1.00 20.07 313 PHE B N 1
ATOM 7602 C CA . PHE B 1 313 ? 5.995 43.419 39.358 1.00 20.05 313 PHE B CA 1
ATOM 7603 C C . PHE B 1 313 ? 6.896 42.854 40.447 1.00 23.58 313 PHE B C 1
ATOM 7604 O O . PHE B 1 313 ? 7.588 43.602 41.147 1.00 22.07 313 PHE B O 1
ATOM 7612 N N . GLY B 1 314 ? 6.888 41.530 40.587 1.00 24.61 314 GLY B N 1
ATOM 7613 C CA . GLY B 1 314 ? 7.711 40.893 41.601 1.00 27.56 314 GLY B CA 1
ATOM 7614 C C . GLY B 1 314 ? 7.367 41.292 43.027 1.00 30.51 314 GLY B C 1
ATOM 7615 O O . GLY B 1 314 ? 8.254 41.367 43.876 1.00 31.31 314 GLY B O 1
ATOM 7616 N N . ALA B 1 315 ? 6.089 41.553 43.294 1.00 29.75 315 ALA B N 1
ATOM 7617 C CA . ALA B 1 315 ? 5.670 41.948 44.636 1.00 31.94 315 ALA B CA 1
ATOM 7618 C C . ALA B 1 315 ? 5.769 40.766 45.592 1.00 35.75 315 ALA B C 1
ATOM 7619 O O . ALA B 1 315 ? 5.146 39.723 45.387 1.00 37.52 315 ALA B O 1
ATOM 7621 N N . HIS B 1 316 ? 6.556 40.937 46.645 1.00 38.66 316 HIS B N 1
ATOM 7622 C CA . HIS B 1 316 ? 6.749 39.878 47.625 1.00 40.74 316 HIS B CA 1
ATOM 7623 C C . HIS B 1 316 ? 6.052 40.147 48.960 1.00 42.61 316 HIS B C 1
ATOM 7624 O O . HIS B 1 316 ? 5.005 39.562 49.249 1.00 44.43 316 HIS B O 1
ATOM 7631 N N . ASN B 1 317 ? 6.650 41.030 49.766 1.00 43.21 317 ASN B N 1
ATOM 7632 C CA . ASN B 1 317 ? 6.146 41.381 51.101 1.00 42.86 317 ASN B CA 1
ATOM 7633 C C . ASN B 1 317 ? 4.833 42.134 51.095 1.00 43.31 317 ASN B C 1
ATOM 7634 O O . ASN B 1 317 ? 4.725 43.206 51.699 1.00 44.19 317 ASN B O 1
ATOM 7639 N N . GLY B 1 318 ? 3.831 41.576 50.431 1.00 44.25 318 GLY B N 1
ATOM 7640 C CA . GLY B 1 318 ? 2.543 42.233 50.390 1.00 43.12 318 GLY B CA 1
ATOM 7641 C C . GLY B 1 318 ? 2.612 43.604 49.758 1.00 42.21 318 GLY B C 1
ATOM 7642 O O . GLY B 1 318 ? 2.581 44.622 50.455 1.00 44.15 318 GLY B O 1
ATOM 7643 N N . GLY B 1 319 ? 2.717 43.633 48.432 1.00 41.56 319 GLY B N 1
ATOM 7644 C CA . GLY B 1 319 ? 2.762 44.897 47.716 1.00 38.86 319 GLY B CA 1
ATOM 7645 C C . GLY B 1 319 ? 4.134 45.452 47.373 1.00 36.88 319 GLY B C 1
ATOM 7646 O O . GLY B 1 319 ? 4.247 46.270 46.458 1.00 40.17 319 GLY B O 1
ATOM 7647 N N . ILE B 1 320 ? 5.180 45.034 48.081 1.00 32.76 320 ILE B N 1
ATOM 7648 C CA . ILE B 1 320 ? 6.517 45.551 47.787 1.00 32.02 320 ILE B CA 1
ATOM 7649 C C . ILE B 1 320 ? 7.059 45.000 46.465 1.00 28.95 320 ILE B C 1
ATOM 7650 O O . ILE B 1 320 ? 7.548 43.877 46.403 1.00 28.45 320 ILE B O 1
ATOM 7655 N N . GLU B 1 321 ? 6.980 45.792 45.403 1.00 26.59 321 GLU B N 1
ATOM 7656 C CA . GLU B 1 321 ? 7.476 45.339 44.109 1.00 22.43 321 GLU B CA 1
ATOM 7657 C C . GLU B 1 321 ? 8.991 45.447 43.985 1.00 20.19 321 GLU B C 1
ATOM 7658 O O . GLU B 1 321 ? 9.629 46.227 44.687 1.00 17.71 321 GLU B O 1
ATOM 7664 N N . THR B 1 322 ? 9.551 44.656 43.073 1.00 18.39 322 THR B N 1
ATOM 7665 C CA . THR B 1 322 ? 10.993 44.574 42.818 1.00 16.23 322 THR B CA 1
ATOM 7666 C C . THR B 1 322 ? 11.546 45.712 41.953 1.00 14.63 322 THR B C 1
ATOM 7667 O O . THR B 1 322 ? 10.924 46.120 40.970 1.00 13.39 322 THR B O 1
ATOM 7671 N N . GLN B 1 323 ? 12.734 46.203 42.293 1.00 14.87 323 GLN B N 1
ATOM 7672 C CA . GLN B 1 323 ? 13.383 47.248 41.504 1.00 14.79 323 GLN B CA 1
ATOM 7673 C C . GLN B 1 323 ? 13.655 46.648 40.120 1.00 15.43 323 GLN B C 1
ATOM 7674 O O . GLN B 1 323 ? 14.173 45.525 40.015 1.00 15.83 323 GLN B O 1
ATOM 7680 N N . VAL B 1 324 ? 13.321 47.371 39.053 1.00 12.05 324 VAL B N 1
ATOM 7681 C CA . VAL B 1 324 ? 13.524 46.814 37.725 1.00 13.26 324 VAL B CA 1
ATOM 7682 C C . VAL B 1 324 ? 14.971 46.480 37.454 1.00 11.77 324 VAL B C 1
ATOM 7683 O O . VAL B 1 324 ? 15.263 45.569 36.679 1.00 12.10 324 VAL B O 1
ATOM 7687 N N . ILE B 1 325 ? 15.884 47.181 38.122 1.00 11.98 325 ILE B N 1
ATOM 7688 C CA . ILE B 1 325 ? 17.304 46.922 37.926 1.00 12.29 325 ILE B CA 1
ATOM 7689 C C . ILE B 1 325 ? 17.713 45.520 38.403 1.00 14.38 325 ILE B C 1
ATOM 7690 O O . ILE B 1 325 ? 18.822 45.065 38.111 1.00 14.88 325 ILE B O 1
ATOM 7695 N N . ASP B 1 326 ? 16.819 44.846 39.130 1.00 14.02 326 ASP B N 1
ATOM 7696 C CA . ASP B 1 326 ? 17.053 43.482 39.631 1.00 15.03 326 ASP B CA 1
ATOM 7697 C C . ASP B 1 326 ? 16.770 42.427 38.536 1.00 16.10 326 ASP B C 1
ATOM 7698 O O . ASP B 1 326 ? 17.165 41.275 38.667 1.00 17.46 326 ASP B O 1
ATOM 7703 N N . TYR B 1 327 ? 16.059 42.811 37.479 1.00 15.25 327 TYR B N 1
ATOM 7704 C CA . TYR B 1 327 ? 15.707 41.878 36.404 1.00 16.38 327 TYR B CA 1
ATOM 7705 C C . TYR B 1 327 ? 16.863 41.678 35.430 1.00 17.57 327 TYR B C 1
ATOM 7706 O O . TYR B 1 327 ? 17.460 42.648 34.963 1.00 16.46 327 TYR B O 1
ATOM 7715 N N . LYS B 1 328 ? 17.178 40.419 35.120 1.00 16.33 328 LYS B N 1
ATOM 7716 C CA . LYS B 1 328 ? 18.278 40.092 34.219 1.00 16.37 328 LYS B CA 1
ATOM 7717 C C . LYS B 1 328 ? 18.183 40.733 32.834 1.00 12.92 328 LYS B C 1
ATOM 7718 O O . LYS B 1 328 ? 19.203 41.055 32.239 1.00 14.21 328 LYS B O 1
ATOM 7724 N N . THR B 1 329 ? 16.969 40.919 32.321 1.00 14.46 329 THR B N 1
ATOM 7725 C CA . THR B 1 329 ? 16.761 41.568 31.026 1.00 13.71 329 THR B CA 1
ATOM 7726 C C . THR B 1 329 ? 17.172 43.048 31.145 1.00 16.83 329 THR B C 1
ATOM 7727 O O . THR B 1 329 ? 17.766 43.624 30.229 1.00 17.84 329 THR B O 1
ATOM 7731 N N . GLN B 1 330 ? 16.837 43.685 32.264 1.00 16.46 330 GLN B N 1
ATOM 7732 C CA . GLN B 1 330 ? 17.201 45.088 32.467 1.00 14.42 330 GLN B CA 1
ATOM 7733 C C . GLN B 1 330 ? 18.734 45.169 32.547 1.00 13.29 330 GLN B C 1
ATOM 7734 O O . GLN B 1 330 ? 19.348 46.060 31.961 1.00 12.82 330 GLN B O 1
ATOM 7740 N N . GLN B 1 331 ? 19.346 44.224 33.261 1.00 11.87 331 GLN B N 1
ATOM 7741 C CA . GLN B 1 331 ? 20.806 44.192 33.435 1.00 14.79 331 GLN B CA 1
ATOM 7742 C C . GLN B 1 331 ? 21.549 43.921 32.116 1.00 12.63 331 GLN B C 1
ATOM 7743 O O . GLN B 1 331 ? 22.598 44.529 31.833 1.00 14.74 331 GLN B O 1
ATOM 7749 N N . ASN B 1 332 ? 20.996 43.010 31.321 1.00 11.38 332 ASN B N 1
ATOM 7750 C CA . ASN B 1 332 ? 21.569 42.632 30.030 1.00 12.59 332 ASN B CA 1
ATOM 7751 C C . ASN B 1 332 ? 21.479 43.775 29.023 1.00 14.05 332 ASN B C 1
ATOM 7752 O O . ASN B 1 332 ? 22.232 43.818 28.054 1.00 16.54 332 ASN B O 1
ATOM 7757 N N . ARG B 1 333 ? 20.559 44.703 29.254 1.00 15.68 333 ARG B N 1
ATOM 7758 C CA . ARG B 1 333 ? 20.407 45.841 28.345 1.00 17.09 333 ARG B CA 1
ATOM 7759 C C . ARG B 1 333 ? 21.207 47.060 28.830 1.00 16.73 333 ARG B C 1
ATOM 7760 O O . ARG B 1 333 ? 21.773 47.813 28.025 1.00 15.18 333 ARG B O 1
ATOM 7768 N N . LEU B 1 334 ? 21.272 47.227 30.147 1.00 15.12 334 LEU B N 1
ATOM 7769 C CA . LEU B 1 334 ? 21.945 48.369 30.760 1.00 12.80 334 LEU B CA 1
ATOM 7770 C C . LEU B 1 334 ? 23.417 48.186 31.102 1.00 13.47 334 LEU B C 1
ATOM 7771 O O . LEU B 1 334 ? 24.233 49.046 30.788 1.00 14.68 334 LEU B O 1
ATOM 7776 N N . PHE B 1 335 ? 23.751 47.071 31.756 1.00 9.82 335 PHE B N 1
ATOM 7777 C CA . PHE B 1 335 ? 25.130 46.830 32.163 1.00 11.94 335 PHE B CA 1
ATOM 7778 C C . PHE B 1 335 ? 26.146 46.807 31.019 1.00 12.45 335 PHE B C 1
ATOM 7779 O O . PHE B 1 335 ? 27.280 47.246 31.197 1.00 15.07 335 PHE B O 1
ATOM 7787 N N . PRO B 1 336 ? 25.763 46.291 29.839 1.00 13.86 336 PRO B N 1
ATOM 7788 C CA . PRO B 1 336 ? 26.731 46.301 28.737 1.00 12.98 336 PRO B CA 1
ATOM 7789 C C . PRO B 1 336 ? 27.017 47.763 28.351 1.00 14.82 336 PRO B C 1
ATOM 7790 O O . PRO B 1 336 ? 28.134 48.102 27.953 1.00 15.02 336 PRO B O 1
ATOM 7794 N N . LEU B 1 337 ? 26.022 48.642 28.489 1.00 12.21 337 LEU B N 1
ATOM 7795 C CA . LEU B 1 337 ? 26.223 50.065 28.163 1.00 10.63 337 LEU B CA 1
ATOM 7796 C C . LEU B 1 337 ? 27.081 50.761 29.223 1.00 14.13 337 LEU B C 1
ATOM 7797 O O . LEU B 1 337 ? 27.873 51.668 28.921 1.00 12.95 337 LEU B O 1
ATOM 7802 N N . LEU B 1 338 ? 26.915 50.350 30.473 1.00 13.71 338 LEU B N 1
ATOM 7803 C CA . LEU B 1 338 ? 27.725 50.893 31.556 1.00 12.24 338 LEU B CA 1
ATOM 7804 C C . LEU B 1 338 ? 29.153 50.433 31.289 1.00 11.15 338 LEU B C 1
ATOM 7805 O O . LEU B 1 338 ? 30.089 51.213 31.367 1.00 13.09 338 LEU B O 1
ATOM 7810 N N . ALA B 1 339 ? 29.325 49.162 30.954 1.00 14.36 339 ALA B N 1
ATOM 7811 C CA . ALA B 1 339 ? 30.667 48.646 30.660 1.00 14.16 339 ALA B CA 1
ATOM 7812 C C . ALA B 1 339 ? 31.296 49.377 29.458 1.00 15.93 339 ALA B C 1
ATOM 7813 O O . ALA B 1 339 ? 32.498 49.679 29.466 1.00 14.24 339 ALA B O 1
ATOM 7815 N N . SER B 1 340 ? 30.479 49.661 28.436 1.00 15.65 340 SER B N 1
ATOM 7816 C CA . SER B 1 340 ? 30.930 50.352 27.220 1.00 13.31 340 SER B CA 1
ATOM 7817 C C . SER B 1 340 ? 31.344 51.787 27.511 1.00 14.21 340 SER B C 1
ATOM 7818 O O . SER B 1 340 ? 32.248 52.319 26.866 1.00 15.84 340 SER B O 1
ATOM 7821 N N . ALA B 1 341 ? 30.668 52.428 28.458 1.00 13.75 341 ALA B N 1
ATOM 7822 C CA . ALA B 1 341 ? 31.029 53.797 28.813 1.00 12.13 341 ALA B CA 1
ATOM 7823 C C . ALA B 1 341 ? 32.476 53.799 29.306 1.00 14.11 341 ALA B C 1
ATOM 7824 O O . ALA B 1 341 ? 33.288 54.592 28.841 1.00 14.64 341 ALA B O 1
ATOM 7826 N N . TYR B 1 342 ? 32.813 52.909 30.238 1.00 12.47 342 TYR B N 1
ATOM 7827 C CA . TYR B 1 342 ? 34.193 52.858 30.725 1.00 14.64 342 TYR B CA 1
ATOM 7828 C C . TYR B 1 342 ? 35.143 52.388 29.615 1.00 12.58 342 TYR B C 1
ATOM 7829 O O . TYR B 1 342 ? 36.248 52.905 29.458 1.00 15.83 342 TYR B O 1
ATOM 7838 N N . ALA B 1 343 ? 34.706 51.406 28.839 1.00 13.24 343 ALA B N 1
ATOM 7839 C CA . ALA B 1 343 ? 35.524 50.912 27.751 1.00 16.57 343 ALA B CA 1
ATOM 7840 C C . ALA B 1 343 ? 35.891 52.044 26.777 1.00 16.15 343 ALA B C 1
ATOM 7841 O O . ALA B 1 343 ? 37.051 52.160 26.362 1.00 16.04 343 ALA B O 1
ATOM 7843 N N . PHE B 1 344 ? 34.917 52.881 26.420 1.00 17.37 344 PHE B N 1
ATOM 7844 C CA . PHE B 1 344 ? 35.151 53.991 25.489 1.00 15.85 344 PHE B CA 1
ATOM 7845 C C . PHE B 1 344 ? 35.975 55.090 26.134 1.00 14.83 344 PHE B C 1
ATOM 7846 O O . PHE B 1 344 ? 36.730 55.792 25.465 1.00 16.95 344 PHE B O 1
ATOM 7854 N N . ARG B 1 345 ? 35.835 55.250 27.443 1.00 15.92 345 ARG B N 1
ATOM 7855 C CA . ARG B 1 345 ? 36.629 56.239 28.177 1.00 15.10 345 ARG B CA 1
ATOM 7856 C C . ARG B 1 345 ? 38.132 55.837 28.093 1.00 17.68 345 ARG B C 1
ATOM 7857 O O . ARG B 1 345 ? 38.998 56.650 27.752 1.00 17.22 345 ARG B O 1
ATOM 7865 N N . PHE B 1 346 ? 38.429 54.571 28.393 1.00 18.56 346 PHE B N 1
ATOM 7866 C CA . PHE B 1 346 ? 39.808 54.078 28.363 1.00 18.00 346 PHE B CA 1
ATOM 7867 C C . PHE B 1 346 ? 40.389 54.065 26.938 1.00 19.06 346 PHE B C 1
ATOM 7868 O O . PHE B 1 346 ? 41.560 54.417 26.730 1.00 18.86 346 PHE B O 1
ATOM 7876 N N . VAL B 1 347 ? 39.579 53.680 25.957 1.00 17.28 347 VAL B N 1
ATOM 7877 C CA . VAL B 1 347 ? 40.078 53.668 24.594 1.00 20.01 347 VAL B CA 1
ATOM 7878 C C . VAL B 1 347 ? 40.319 55.117 24.177 1.00 20.93 347 VAL B C 1
ATOM 7879 O O . VAL B 1 347 ? 41.177 55.406 23.349 1.00 21.95 347 VAL B O 1
ATOM 7883 N N . GLY B 1 348 ? 39.564 56.028 24.779 1.00 23.42 348 GLY B N 1
ATOM 7884 C CA . GLY B 1 348 ? 39.724 57.439 24.480 1.00 24.44 348 GLY B CA 1
ATOM 7885 C C . GLY B 1 348 ? 41.030 57.937 25.067 1.00 24.94 348 GLY B C 1
ATOM 7886 O O . GLY B 1 348 ? 41.697 58.803 24.490 1.00 25.99 348 GLY B O 1
ATOM 7887 N N . GLU B 1 349 ? 41.404 57.396 26.224 1.00 25.08 349 GLU B N 1
ATOM 7888 C CA . GLU B 1 349 ? 42.656 57.795 26.870 1.00 27.49 349 GLU B CA 1
ATOM 7889 C C . GLU B 1 349 ? 43.808 57.376 25.966 1.00 28.20 349 GLU B C 1
ATOM 7890 O O . GLU B 1 349 ? 44.758 58.138 25.763 1.00 27.86 349 GLU B O 1
ATOM 7896 N N . TRP B 1 350 ? 43.719 56.151 25.443 1.00 27.45 350 TRP B N 1
ATOM 7897 C CA . TRP B 1 350 ? 44.749 55.608 24.566 1.00 27.48 350 TRP B CA 1
ATOM 7898 C C . TRP B 1 350 ? 44.853 56.440 23.291 1.00 28.01 350 TRP B C 1
ATOM 7899 O O . TRP B 1 350 ? 45.953 56.756 22.841 1.00 26.42 350 TRP B O 1
ATOM 7910 N N . LEU B 1 351 ? 43.708 56.786 22.710 1.00 27.23 351 LEU B N 1
ATOM 7911 C CA . LEU B 1 351 ? 43.689 57.590 21.498 1.00 28.48 351 LEU B CA 1
ATOM 7912 C C . LEU B 1 351 ? 44.367 58.937 21.708 1.00 30.20 351 LEU B C 1
ATOM 7913 O O . LEU B 1 351 ? 44.885 59.538 20.765 1.00 28.34 351 LEU B O 1
ATOM 7918 N N . LYS B 1 352 ? 44.352 59.425 22.940 1.00 30.21 352 LYS B N 1
ATOM 7919 C CA . LYS B 1 352 ? 45.002 60.691 23.232 1.00 35.05 352 LYS B CA 1
ATOM 7920 C C . LYS B 1 352 ? 46.511 60.471 23.101 1.00 35.04 352 LYS B C 1
ATOM 7921 O O . LYS B 1 352 ? 47.209 61.233 22.424 1.00 34.28 352 LYS B O 1
ATOM 7927 N N . TRP B 1 353 ? 47.004 59.419 23.753 1.00 34.14 353 TRP B N 1
ATOM 7928 C CA . TRP B 1 353 ? 48.418 59.068 23.699 1.00 34.72 353 TRP B CA 1
ATOM 7929 C C . TRP B 1 353 ? 48.829 58.914 22.232 1.00 36.24 353 TRP B C 1
ATOM 7930 O O . TRP B 1 353 ? 49.902 59.356 21.828 1.00 39.70 353 TRP B O 1
ATOM 7941 N N . LEU B 1 354 ? 47.964 58.284 21.444 1.00 34.39 354 LEU B N 1
ATOM 7942 C CA . LEU B 1 354 ? 48.225 58.077 20.028 1.00 34.10 354 LEU B CA 1
ATOM 7943 C C . LEU B 1 354 ? 48.324 59.408 19.291 1.00 35.27 354 LEU B C 1
ATOM 7944 O O . LEU B 1 354 ? 49.186 59.592 18.426 1.00 34.69 354 LEU B O 1
ATOM 7949 N N . TYR B 1 355 ? 47.431 60.333 19.628 1.00 35.25 355 TYR B N 1
ATOM 7950 C CA . TYR B 1 355 ? 47.434 61.642 18.996 1.00 35.52 355 TYR B CA 1
ATOM 7951 C C . TYR B 1 355 ? 48.807 62.278 19.120 1.00 36.04 355 TYR B C 1
ATOM 7952 O O . TYR B 1 355 ? 49.379 62.738 18.133 1.00 36.47 355 TYR B O 1
ATOM 7961 N N . THR B 1 356 ? 49.325 62.312 20.344 1.00 37.92 356 THR B N 1
ATOM 7962 C CA . THR B 1 356 ? 50.642 62.880 20.616 1.00 39.15 356 THR B CA 1
ATOM 7963 C C . THR B 1 356 ? 51.716 62.128 19.829 1.00 39.51 356 THR B C 1
ATOM 7964 O O . THR B 1 356 ? 52.419 62.710 19.008 1.00 41.91 356 THR B O 1
ATOM 7968 N N . ASP B 1 357 ? 51.835 60.829 20.088 1.00 38.86 357 ASP B N 1
ATOM 7969 C CA . ASP B 1 357 ? 52.827 60.003 19.411 1.00 38.78 357 ASP B CA 1
ATOM 7970 C C . ASP B 1 357 ? 52.864 60.270 17.907 1.00 38.99 357 ASP B C 1
ATOM 7971 O O . ASP B 1 357 ? 53.933 60.502 17.344 1.00 40.73 357 ASP B O 1
ATOM 7976 N N . VAL B 1 358 ? 51.698 60.240 17.263 1.00 38.72 358 VAL B N 1
ATOM 7977 C CA . VAL B 1 358 ? 51.612 60.472 15.824 1.00 38.77 358 VAL B CA 1
ATOM 7978 C C . VAL B 1 358 ? 52.066 61.887 15.486 1.00 39.06 358 VAL B C 1
ATOM 7979 O O . VAL B 1 358 ? 52.770 62.107 14.503 1.00 39.06 358 VAL B O 1
ATOM 7983 N N . THR B 1 359 ? 51.662 62.843 16.312 1.00 39.74 359 THR B N 1
ATOM 7984 C CA . THR B 1 359 ? 52.031 64.235 16.113 1.00 42.55 359 THR B CA 1
ATOM 7985 C C . THR B 1 359 ? 53.545 64.416 16.243 1.00 43.05 359 THR B C 1
ATOM 7986 O O . THR B 1 359 ? 54.175 65.119 15.446 1.00 44.51 359 THR B O 1
ATOM 7990 N N . GLU B 1 360 ? 54.126 63.775 17.253 1.00 43.54 360 GLU B N 1
ATOM 7991 C CA . GLU B 1 360 ? 55.562 63.855 17.493 1.00 44.04 360 GLU B CA 1
ATOM 7992 C C . GLU B 1 360 ? 56.330 63.362 16.274 1.00 44.43 360 GLU B C 1
ATOM 7993 O O . GLU B 1 360 ? 57.025 64.135 15.611 1.00 46.06 360 GLU B O 1
ATOM 7999 N N . ARG B 1 361 ? 56.205 62.069 15.989 1.00 45.17 361 ARG B N 1
ATOM 8000 C CA . ARG B 1 361 ? 56.892 61.461 14.856 1.00 45.74 361 ARG B CA 1
ATOM 8001 C C . ARG B 1 361 ? 56.622 62.211 13.568 1.00 45.69 361 ARG B C 1
ATOM 8002 O O . ARG B 1 361 ? 57.497 62.320 12.711 1.00 45.76 361 ARG B O 1
ATOM 8010 N N . LEU B 1 362 ? 55.407 62.726 13.430 1.00 46.10 362 LEU B N 1
ATOM 8011 C CA . LEU B 1 362 ? 55.022 63.475 12.235 1.00 47.15 362 LEU B CA 1
ATOM 8012 C C . LEU B 1 362 ? 55.853 64.750 12.099 1.00 47.06 362 LEU B C 1
ATOM 8013 O O . LEU B 1 362 ? 56.081 65.240 10.992 1.00 45.74 362 LEU B O 1
ATOM 8018 N N . ALA B 1 363 ? 56.297 65.283 13.232 1.00 46.50 363 ALA B N 1
ATOM 8019 C CA . ALA B 1 363 ? 57.104 66.495 13.243 1.00 46.62 363 ALA B CA 1
ATOM 8020 C C . ALA B 1 363 ? 58.528 66.163 12.796 1.00 47.06 363 ALA B C 1
ATOM 8021 O O . ALA B 1 363 ? 59.323 67.056 12.489 1.00 48.59 363 ALA B O 1
ATOM 8023 N N . ALA B 1 364 ? 58.835 64.869 12.758 1.00 46.11 364 ALA B N 1
ATOM 8024 C CA . ALA B 1 364 ? 60.147 64.379 12.350 1.00 45.34 364 ALA B CA 1
ATOM 8025 C C . ALA B 1 364 ? 60.038 63.668 11.002 1.00 45.38 364 ALA B C 1
ATOM 8026 O O . ALA B 1 364 ? 60.881 62.841 10.652 1.00 45.83 364 ALA B O 1
ATOM 8028 N N . SER B 1 365 ? 58.988 63.994 10.254 1.00 44.98 365 SER B N 1
ATOM 8029 C CA . SER B 1 365 ? 58.744 63.391 8.949 1.00 43.67 365 SER B CA 1
ATOM 8030 C C . SER B 1 365 ? 58.718 61.868 9.000 1.00 43.43 365 SER B C 1
ATOM 8031 O O . SER B 1 365 ? 59.052 61.199 8.022 1.00 43.49 365 SER B O 1
ATOM 8034 N N . ASP B 1 366 ? 58.320 61.332 10.149 1.00 43.20 366 ASP B N 1
ATOM 8035 C CA . ASP B 1 366 ? 58.220 59.889 10.341 1.00 43.43 366 ASP B CA 1
ATOM 8036 C C . ASP B 1 366 ? 56.756 59.485 10.186 1.00 43.09 366 ASP B C 1
ATOM 8037 O O . ASP B 1 366 ? 55.996 59.478 11.155 1.00 42.79 366 ASP B O 1
ATOM 8042 N N . PHE B 1 367 ? 56.376 59.155 8.954 1.00 41.42 367 PHE B N 1
ATOM 8043 C CA . PHE B 1 367 ? 55.010 58.773 8.631 1.00 42.54 367 PHE B CA 1
ATOM 8044 C C . PHE B 1 367 ? 54.821 57.259 8.575 1.00 42.72 367 PHE B C 1
ATOM 8045 O O . PHE B 1 367 ? 53.887 56.768 7.944 1.00 44.05 367 PHE B O 1
ATOM 8053 N N . ALA B 1 368 ? 55.705 56.524 9.239 1.00 43.01 368 ALA B N 1
ATOM 8054 C CA . ALA B 1 368 ? 55.639 55.064 9.255 1.00 42.18 368 ALA B CA 1
ATOM 8055 C C . ALA B 1 368 ? 54.342 54.509 9.853 1.00 41.89 368 ALA B C 1
ATOM 8056 O O . ALA B 1 368 ? 53.797 53.515 9.362 1.00 41.51 368 ALA B O 1
ATOM 8058 N N . THR B 1 369 ? 53.846 55.147 10.909 1.00 41.16 369 THR B N 1
ATOM 8059 C CA . THR B 1 369 ? 52.623 54.682 11.560 1.00 39.29 369 THR B CA 1
ATOM 8060 C C . THR B 1 369 ? 51.366 55.448 11.157 1.00 37.85 369 THR B C 1
ATOM 8061 O O . THR B 1 369 ? 50.294 55.206 11.709 1.00 37.83 369 THR B O 1
ATOM 8065 N N . LEU B 1 370 ? 51.498 56.362 10.203 1.00 36.50 370 LEU B N 1
ATOM 8066 C CA . LEU B 1 370 ? 50.364 57.159 9.753 1.00 35.83 370 LEU B CA 1
ATOM 8067 C C . LEU B 1 370 ? 49.180 56.314 9.261 1.00 36.50 370 LEU B C 1
ATOM 8068 O O . LEU B 1 370 ? 48.033 56.560 9.641 1.00 33.16 370 LEU B O 1
ATOM 8073 N N . PRO B 1 371 ? 49.439 55.314 8.398 1.00 37.78 371 PRO B N 1
ATOM 8074 C CA . PRO B 1 371 ? 48.351 54.469 7.892 1.00 37.78 371 PRO B CA 1
ATOM 8075 C C . PRO B 1 371 ? 47.558 53.801 9.016 1.00 38.32 371 PRO B C 1
ATOM 8076 O O . PRO B 1 371 ? 46.330 53.806 9.003 1.00 36.93 371 PRO B O 1
ATOM 8080 N N . GLU B 1 372 ? 48.264 53.230 9.987 1.00 38.10 372 GLU B N 1
ATOM 8081 C CA . GLU B 1 372 ? 47.603 52.561 11.104 1.00 38.43 372 GLU B CA 1
ATOM 8082 C C . GLU B 1 372 ? 46.821 53.557 11.966 1.00 35.23 372 GLU B C 1
ATOM 8083 O O . GLU B 1 372 ? 45.668 53.318 12.318 1.00 34.14 372 GLU B O 1
ATOM 8089 N N . ALA B 1 373 ? 47.465 54.673 12.291 1.00 34.22 373 ALA B N 1
ATOM 8090 C CA . ALA B 1 373 ? 46.864 55.714 13.122 1.00 32.77 373 ALA B CA 1
ATOM 8091 C C . ALA B 1 373 ? 45.532 56.172 12.544 1.00 31.80 373 ALA B C 1
ATOM 8092 O O . ALA B 1 373 ? 44.557 56.371 13.270 1.00 29.20 373 ALA B O 1
ATOM 8094 N N . HIS B 1 374 ? 45.496 56.330 11.229 1.00 30.30 374 HIS B N 1
ATOM 8095 C CA . HIS B 1 374 ? 44.294 56.756 10.560 1.00 29.03 374 HIS B CA 1
ATOM 8096 C C . HIS B 1 374 ? 43.163 55.733 10.589 1.00 30.91 374 HIS B C 1
ATOM 8097 O O . HIS B 1 374 ? 41.991 56.103 10.781 1.00 27.71 374 HIS B O 1
ATOM 8104 N N . ALA B 1 375 ? 43.515 54.462 10.402 1.00 27.54 375 ALA B N 1
ATOM 8105 C CA . ALA B 1 375 ? 42.562 53.362 10.425 1.00 28.37 375 ALA B CA 1
ATOM 8106 C C . ALA B 1 375 ? 41.909 53.251 11.796 1.00 28.84 375 ALA B C 1
ATOM 8107 O O . ALA B 1 375 ? 40.684 53.242 11.906 1.00 25.31 375 ALA B O 1
ATOM 8109 N N A CYS B 1 376 ? 42.739 53.159 12.842 0.50 29.33 376 CYS B N 1
ATOM 8110 N N B CYS B 1 376 ? 42.724 53.143 12.842 0.50 29.47 376 CYS B N 1
ATOM 8111 C CA A CYS B 1 376 ? 42.244 53.060 14.215 0.50 31.84 376 CYS B CA 1
ATOM 8112 C CA B CYS B 1 376 ? 42.200 53.024 14.207 0.50 32.20 376 CYS B CA 1
ATOM 8113 C C A CYS B 1 376 ? 41.312 54.203 14.553 0.50 29.96 376 CYS B C 1
ATOM 8114 C C B CYS B 1 376 ? 41.290 54.213 14.572 0.50 30.08 376 CYS B C 1
ATOM 8115 O O A CYS B 1 376 ? 40.189 53.991 15.024 0.50 30.81 376 CYS B O 1
ATOM 8116 O O B CYS B 1 376 ? 40.192 54.027 15.076 0.50 30.79 376 CYS B O 1
ATOM 8121 N N . THR B 1 377 ? 41.774 55.434 14.320 1.00 27.82 377 THR B N 1
ATOM 8122 C CA . THR B 1 377 ? 40.975 56.608 14.621 1.00 27.34 377 THR B CA 1
ATOM 8123 C C . THR B 1 377 ? 39.639 56.584 13.879 1.00 23.95 377 THR B C 1
ATOM 8124 O O . THR B 1 377 ? 38.597 56.743 14.497 1.00 23.80 377 THR B O 1
ATOM 8128 N N . ALA B 1 378 ? 39.668 56.369 12.563 1.00 21.16 378 ALA B N 1
ATOM 8129 C CA . ALA B 1 378 ? 38.437 56.339 11.781 1.00 19.62 378 ALA B CA 1
ATOM 8130 C C . ALA B 1 378 ? 37.470 55.259 12.270 1.00 16.79 378 ALA B C 1
ATOM 8131 O O . ALA B 1 378 ? 36.269 55.507 12.451 1.00 15.53 378 ALA B O 1
ATOM 8133 N N . GLY B 1 379 ? 38.013 54.063 12.480 1.00 14.87 379 GLY B N 1
ATOM 8134 C CA . GLY B 1 379 ? 37.209 52.943 12.938 1.00 16.80 379 GLY B CA 1
ATOM 8135 C C . GLY B 1 379 ? 36.645 53.116 14.332 1.00 17.39 379 GLY B C 1
ATOM 8136 O O . GLY B 1 379 ? 35.490 52.759 14.596 1.00 16.11 379 GLY B O 1
ATOM 8137 N N . LEU B 1 380 ? 37.457 53.663 15.230 1.00 18.04 380 LEU B N 1
ATOM 8138 C CA . LEU B 1 380 ? 37.008 53.876 16.601 1.00 17.92 380 LEU B CA 1
ATOM 8139 C C . LEU B 1 380 ? 35.961 54.960 16.653 1.00 15.61 380 LEU B C 1
ATOM 8140 O O . LEU B 1 380 ? 35.034 54.879 17.442 1.00 18.34 380 LEU B O 1
ATOM 8145 N N . LYS B 1 381 ? 36.119 55.982 15.817 1.00 15.83 381 LYS B N 1
ATOM 8146 C CA . LYS B 1 381 ? 35.153 57.077 15.762 1.00 15.65 381 LYS B CA 1
ATOM 8147 C C . LYS B 1 381 ? 33.815 56.473 15.350 1.00 13.64 381 LYS B C 1
ATOM 8148 O O . LYS B 1 381 ? 32.779 56.772 15.943 1.00 15.05 381 LYS B O 1
ATOM 8154 N N . SER B 1 382 ? 33.844 55.601 14.346 1.00 13.23 382 SER B N 1
ATOM 8155 C CA . SER B 1 382 ? 32.635 54.927 13.853 1.00 11.99 382 SER B CA 1
ATOM 8156 C C . SER B 1 382 ? 32.026 53.989 14.883 1.00 14.97 382 SER B C 1
ATOM 8157 O O . SER B 1 382 ? 30.820 54.006 15.133 1.00 14.90 382 SER B O 1
ATOM 8160 N N . LEU B 1 383 ? 32.872 53.147 15.462 1.00 14.61 383 LEU B N 1
ATOM 8161 C CA . LEU B 1 383 ? 32.405 52.182 16.437 1.00 13.64 383 LEU B CA 1
ATOM 8162 C C . LEU B 1 383 ? 31.758 52.812 17.668 1.00 12.86 383 LEU B C 1
ATOM 8163 O O . LEU B 1 383 ? 30.628 52.492 18.009 1.00 11.93 383 LEU B O 1
ATOM 8168 N N . THR B 1 384 ? 32.473 53.719 18.325 1.00 13.92 384 THR B N 1
ATOM 8169 C CA . THR B 1 384 ? 31.977 54.370 19.538 1.00 11.34 384 THR B CA 1
ATOM 8170 C C . THR B 1 384 ? 30.746 55.245 19.340 1.00 10.31 384 THR B C 1
ATOM 8171 O O . THR B 1 384 ? 29.835 55.235 20.183 1.00 10.89 384 THR B O 1
ATOM 8175 N N . THR B 1 385 ? 30.700 56.008 18.243 1.00 9.57 385 THR B N 1
ATOM 8176 C CA . THR B 1 385 ? 29.549 56.878 18.010 1.00 11.78 385 THR B CA 1
ATOM 8177 C C . THR B 1 385 ? 28.305 56.071 17.740 1.00 12.12 385 THR B C 1
ATOM 8178 O O . THR B 1 385 ? 27.232 56.401 18.230 1.00 12.16 385 THR B O 1
ATOM 8182 N N . THR B 1 386 ? 28.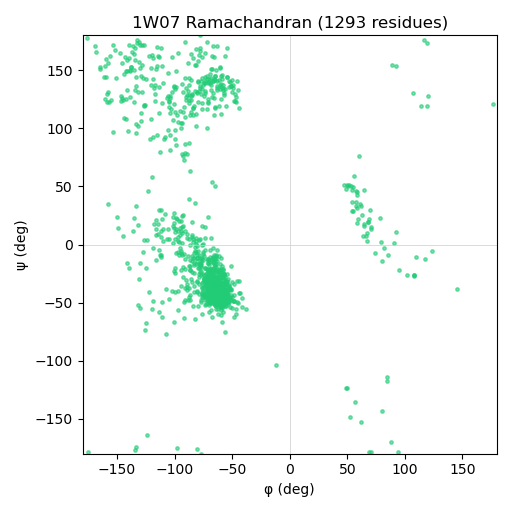441 55.018 16.941 1.00 12.88 386 THR B N 1
ATOM 8183 C CA . THR B 1 386 ? 27.316 54.153 16.621 1.00 11.27 386 THR B CA 1
ATOM 8184 C C . THR B 1 386 ? 26.838 53.503 17.916 1.00 13.08 386 THR B C 1
ATOM 8185 O O . THR B 1 386 ? 25.650 53.553 18.251 1.00 13.76 386 THR B O 1
ATOM 8189 N N . ALA B 1 387 ? 27.754 52.905 18.670 1.00 11.34 387 ALA B N 1
ATOM 8190 C CA . ALA B 1 387 ? 27.357 52.229 19.912 1.00 14.08 387 ALA B CA 1
ATOM 8191 C C . ALA B 1 387 ? 26.728 53.191 20.908 1.00 13.72 387 ALA B C 1
ATOM 8192 O O . ALA B 1 387 ? 25.772 52.829 21.596 1.00 13.27 387 ALA B O 1
ATOM 8194 N N . THR B 1 388 ? 27.249 54.416 20.973 1.00 11.13 388 THR B N 1
ATOM 8195 C CA . THR B 1 388 ? 26.749 55.417 21.921 1.00 12.04 388 THR B CA 1
ATOM 8196 C C . THR B 1 388 ? 25.354 55.904 21.566 1.00 13.03 388 THR B C 1
ATOM 8197 O O . THR B 1 388 ? 24.481 55.980 22.439 1.00 11.06 388 THR B O 1
ATOM 8201 N N . ALA B 1 389 ? 25.146 56.240 20.294 1.00 12.61 389 ALA B N 1
ATOM 8202 C CA . ALA B 1 389 ? 23.848 56.713 19.827 1.00 12.71 389 ALA B CA 1
ATOM 8203 C C . ALA B 1 389 ? 22.777 55.663 20.121 1.00 10.91 389 ALA B C 1
ATOM 8204 O O . ALA B 1 389 ? 21.729 55.970 20.689 1.00 14.40 389 ALA B O 1
ATOM 8206 N N . ASP B 1 390 ? 23.036 54.416 19.742 1.00 11.06 390 ASP B N 1
ATOM 8207 C CA . ASP B 1 390 ? 22.057 53.371 20.008 1.00 12.52 390 ASP B CA 1
ATOM 8208 C C . ASP B 1 390 ? 21.890 53.199 21.527 1.00 12.02 390 ASP B C 1
ATOM 8209 O O . ASP B 1 390 ? 20.775 53.020 22.011 1.00 10.20 390 ASP B O 1
ATOM 8214 N N . GLY B 1 391 ? 22.998 53.263 22.271 1.00 9.44 391 GLY B N 1
ATOM 8215 C CA . GLY B 1 391 ? 22.948 53.099 23.717 1.00 12.08 391 GLY B CA 1
ATOM 8216 C C . GLY B 1 391 ? 22.105 54.140 24.435 1.00 10.93 391 GLY B C 1
ATOM 8217 O O . GLY B 1 391 ? 21.429 53.837 25.436 1.00 11.84 391 GLY B O 1
ATOM 8218 N N . ILE B 1 392 ? 22.142 55.376 23.942 1.00 10.54 392 ILE B N 1
ATOM 8219 C CA . ILE B 1 392 ? 21.382 56.463 24.542 1.00 11.69 392 ILE B CA 1
ATOM 8220 C C . ILE B 1 392 ? 19.894 56.225 24.346 1.00 14.01 392 ILE B C 1
ATOM 8221 O O . ILE B 1 392 ? 19.120 56.422 25.281 1.00 13.65 392 ILE B O 1
ATOM 8226 N N . GLU B 1 393 ? 19.487 55.819 23.141 1.00 11.96 393 GLU B N 1
ATOM 8227 C CA . GLU B 1 393 ? 18.080 55.558 22.882 1.00 14.37 393 GLU B CA 1
ATOM 8228 C C . GLU B 1 393 ? 17.613 54.344 23.681 1.00 15.66 393 GLU B C 1
ATOM 8229 O O . GLU B 1 393 ? 16.466 54.289 24.137 1.00 15.08 393 GLU B O 1
ATOM 8235 N N . GLU B 1 394 ? 18.496 53.368 23.854 1.00 15.53 394 GLU B N 1
ATOM 8236 C CA . GLU B 1 394 ? 18.147 52.171 24.615 1.00 15.14 394 GLU B CA 1
ATOM 8237 C C . GLU B 1 394 ? 17.956 52.537 26.091 1.00 13.03 394 GLU B C 1
ATOM 8238 O O . GLU B 1 394 ? 17.120 51.945 26.791 1.00 12.96 394 GLU B O 1
ATOM 8244 N N . CYS B 1 395 ? 18.711 53.519 26.573 1.00 13.89 395 CYS B N 1
ATOM 8245 C CA . CYS B 1 395 ? 18.559 53.925 27.964 1.00 12.28 395 CYS B CA 1
ATOM 8246 C C . CYS B 1 395 ? 17.205 54.582 28.122 1.00 11.46 395 CYS B C 1
ATOM 8247 O O . CYS B 1 395 ? 16.598 54.502 29.190 1.00 10.00 395 CYS B O 1
ATOM 8250 N N . ARG B 1 396 ? 16.722 55.229 27.061 1.00 11.91 396 ARG B N 1
ATOM 8251 C CA . ARG B 1 396 ? 15.424 55.872 27.151 1.00 14.48 396 ARG B CA 1
ATOM 8252 C C . ARG B 1 396 ? 14.346 54.790 27.286 1.00 14.94 396 ARG B C 1
ATOM 8253 O O . ARG B 1 396 ? 13.453 54.904 28.129 1.00 15.29 396 ARG B O 1
ATOM 8261 N N . LYS B 1 397 ? 14.442 53.726 26.485 1.00 11.27 397 LYS B N 1
ATOM 8262 C CA . LYS B 1 397 ? 13.470 52.642 26.546 1.00 15.21 397 LYS B CA 1
ATOM 8263 C C . LYS B 1 397 ? 13.533 51.939 27.902 1.00 14.92 397 LYS B C 1
ATOM 8264 O O . LYS B 1 397 ? 12.529 51.413 28.396 1.00 14.42 397 LYS B O 1
ATOM 8270 N N . LEU B 1 398 ? 14.719 51.913 28.498 1.00 13.16 398 LEU B N 1
ATOM 8271 C CA . LEU B 1 398 ? 14.895 51.278 29.797 1.00 13.40 398 LEU B CA 1
ATOM 8272 C C . LEU B 1 398 ? 14.115 52.016 30.887 1.00 15.11 398 LEU B C 1
ATOM 8273 O O . LEU B 1 398 ? 13.860 51.463 31.961 1.00 13.28 398 LEU B O 1
ATOM 8278 N N . CYS B 1 399 ? 13.735 53.265 30.610 1.00 14.65 399 CYS B N 1
ATOM 8279 C CA . CYS B 1 399 ? 12.984 54.063 31.577 1.00 16.04 399 CYS B CA 1
ATOM 8280 C C . CYS B 1 399 ? 11.469 53.977 31.311 1.00 15.82 399 CYS B C 1
ATOM 8281 O O . CYS B 1 399 ? 10.686 54.753 31.855 1.00 15.21 399 CYS B O 1
ATOM 8284 N N . GLY B 1 400 ? 11.054 53.013 30.491 1.00 16.62 400 GLY B N 1
ATOM 8285 C CA . GLY B 1 400 ? 9.640 52.835 30.207 1.00 16.22 400 GLY B CA 1
ATOM 8286 C C . GLY B 1 400 ? 8.909 54.085 29.734 1.00 16.29 400 GLY B C 1
ATOM 8287 O O . GLY B 1 400 ? 9.493 54.940 29.074 1.00 15.17 400 GLY B O 1
ATOM 8288 N N . GLY B 1 401 ? 7.627 54.201 30.068 1.00 13.89 401 GLY B N 1
ATOM 8289 C CA . GLY B 1 401 ? 6.844 55.353 29.653 1.00 13.97 401 GLY B CA 1
ATOM 8290 C C . GLY B 1 401 ? 7.418 56.720 29.982 1.00 14.99 401 GLY B C 1
ATOM 8291 O O . GLY B 1 401 ? 7.482 57.597 29.109 1.00 15.53 401 GLY B O 1
ATOM 8292 N N . HIS B 1 402 ? 7.827 56.911 31.236 1.00 13.03 402 HIS B N 1
ATOM 8293 C CA . HIS B 1 402 ? 8.380 58.190 31.683 1.00 12.33 402 HIS B CA 1
ATOM 8294 C C . HIS B 1 402 ? 9.620 58.602 30.914 1.00 12.28 402 HIS B C 1
ATOM 8295 O O . HIS B 1 402 ? 9.956 59.777 30.878 1.00 13.45 402 HIS B O 1
ATOM 8302 N N . GLY B 1 403 ? 10.328 57.645 30.324 1.00 12.57 403 GLY B N 1
ATOM 8303 C CA . GLY B 1 403 ? 11.504 58.015 29.564 1.00 12.56 403 GLY B CA 1
ATOM 8304 C C . GLY B 1 403 ? 11.118 58.815 28.311 1.00 16.11 403 GLY B C 1
ATOM 8305 O O . GLY B 1 403 ? 11.975 59.461 27.695 1.00 15.23 403 GLY B O 1
ATOM 8306 N N . TYR B 1 404 ? 9.843 58.787 27.924 1.00 12.82 404 TYR B N 1
ATOM 8307 C CA . TYR B 1 404 ? 9.373 59.506 26.744 1.00 10.78 404 TYR B CA 1
ATOM 8308 C C . TYR B 1 404 ? 9.197 61.009 27.016 1.00 11.42 404 TYR B C 1
ATOM 8309 O O . TYR B 1 404 ? 9.106 61.823 26.090 1.00 10.82 404 TYR B O 1
ATOM 8318 N N . LEU B 1 405 ? 9.149 61.380 28.289 1.00 14.93 405 LEU B N 1
ATOM 8319 C CA . LEU B 1 405 ? 9.023 62.786 28.663 1.00 16.92 405 LEU B CA 1
ATOM 8320 C C . LEU B 1 405 ? 10.340 63.522 28.488 1.00 14.60 405 LEU B C 1
ATOM 8321 O O . LEU B 1 405 ? 11.391 63.042 28.915 1.00 14.33 405 LEU B O 1
ATOM 8326 N N . TRP B 1 406 ? 10.292 64.701 27.883 1.00 12.30 406 TRP B N 1
ATOM 8327 C CA . TRP B 1 406 ? 11.499 65.488 27.688 1.00 13.40 406 TRP B CA 1
ATOM 8328 C C . TRP B 1 406 ? 12.308 65.691 28.986 1.00 14.89 406 TRP B C 1
ATOM 8329 O O . TRP B 1 406 ? 13.541 65.659 28.959 1.00 13.51 406 TRP B O 1
ATOM 8340 N N . CYS B 1 407 ? 11.621 65.894 30.117 1.00 14.59 407 CYS B N 1
ATOM 8341 C CA . CYS B 1 407 ? 12.312 66.138 31.380 1.00 13.70 407 CYS B CA 1
ATOM 8342 C C . CYS B 1 407 ? 13.110 64.918 31.872 1.00 14.93 407 CYS B C 1
ATOM 8343 O O . CYS B 1 407 ? 13.819 64.986 32.882 1.00 12.62 407 CYS B O 1
ATOM 8346 N N . SER B 1 408 ? 13.033 63.801 31.151 1.00 14.25 408 SER B N 1
ATOM 8347 C CA . SER B 1 408 ? 13.835 62.646 31.547 1.00 14.35 408 SER B CA 1
ATOM 8348 C C . SER B 1 408 ? 15.298 62.887 31.117 1.00 15.75 408 SER B C 1
ATOM 8349 O O . SER B 1 408 ? 16.207 62.164 31.559 1.00 14.01 408 SER B O 1
ATOM 8352 N N . GLY B 1 409 ? 15.514 63.904 30.271 1.00 14.53 409 GLY B N 1
ATOM 8353 C CA . GLY B 1 409 ? 16.850 64.235 29.806 1.00 11.88 409 GLY B CA 1
ATOM 8354 C C . GLY B 1 409 ? 17.364 63.365 28.677 1.00 14.62 409 GLY B C 1
ATOM 8355 O O . GLY B 1 409 ? 18.348 63.712 28.009 1.00 12.33 409 GLY B O 1
ATOM 8356 N N . LEU B 1 410 ? 16.700 62.240 28.439 1.00 12.52 410 LEU B N 1
ATOM 8357 C CA . LEU B 1 410 ? 17.150 61.304 27.409 1.00 13.71 410 LEU B CA 1
ATOM 8358 C C . LEU B 1 410 ? 16.784 61.639 25.965 1.00 12.45 410 LEU B C 1
ATOM 8359 O O . LEU B 1 410 ? 17.602 61.456 25.068 1.00 10.34 410 LEU B O 1
ATOM 8364 N N . PRO B 1 411 ? 15.550 62.123 25.725 1.00 11.54 411 PRO B N 1
ATOM 8365 C CA . PRO B 1 411 ? 15.139 62.478 24.350 1.00 12.24 411 PRO B CA 1
ATOM 8366 C C . PRO B 1 411 ? 16.088 63.518 23.746 1.00 11.73 411 PRO B C 1
ATOM 8367 O O . PRO B 1 411 ? 16.601 63.345 22.635 1.00 9.81 411 PRO B O 1
ATOM 8371 N N . GLU B 1 412 ? 16.339 64.605 24.470 1.00 10.78 412 GLU B N 1
ATOM 8372 C CA . GLU B 1 412 ? 17.231 65.618 23.937 1.00 10.86 412 GLU B CA 1
ATOM 8373 C C . GLU B 1 412 ? 18.668 65.098 23.791 1.00 12.73 412 GLU B C 1
ATOM 8374 O O . GLU B 1 412 ? 19.349 65.408 22.807 1.00 11.15 412 GLU B O 1
ATOM 8380 N N . LEU B 1 413 ? 19.138 64.305 24.752 1.00 10.26 413 LEU B N 1
ATOM 8381 C CA . LEU B 1 413 ? 20.498 63.800 24.682 1.00 10.69 413 LEU B CA 1
ATOM 8382 C C . LEU B 1 413 ? 20.735 62.978 23.408 1.00 13.05 413 LEU B C 1
ATOM 8383 O O . LEU B 1 413 ? 21.779 63.091 22.760 1.00 12.39 413 LEU B O 1
ATOM 8388 N N . PHE B 1 414 ? 19.761 62.157 23.041 1.00 13.97 414 PHE B N 1
ATOM 8389 C CA . PHE B 1 414 ? 19.863 61.342 21.842 1.00 12.36 414 PHE B CA 1
ATOM 8390 C C . PHE B 1 414 ? 19.903 62.237 20.606 1.00 12.53 414 PHE B C 1
ATOM 8391 O O . PHE B 1 414 ? 20.776 62.100 19.731 1.00 9.69 414 PHE B O 1
ATOM 8399 N N . ALA B 1 415 ? 18.956 63.159 20.527 1.00 10.34 415 ALA B N 1
ATOM 8400 C CA . ALA B 1 415 ? 18.886 64.059 19.383 1.00 11.27 415 ALA B CA 1
ATOM 8401 C C . ALA B 1 415 ? 20.157 64.904 19.252 1.00 13.25 415 ALA B C 1
ATOM 8402 O O . ALA B 1 415 ? 20.689 65.060 18.154 1.00 13.80 415 ALA B O 1
ATOM 8404 N N . VAL B 1 416 ? 20.667 65.433 20.359 1.00 12.03 416 VAL B N 1
ATOM 8405 C CA . VAL B 1 416 ? 21.859 66.263 20.274 1.00 12.92 416 VAL B CA 1
ATOM 8406 C C . VAL B 1 416 ? 23.113 65.442 19.947 1.00 14.82 416 VAL B C 1
ATOM 8407 O O . VAL B 1 416 ? 24.050 65.947 19.311 1.00 13.32 416 VAL B O 1
ATOM 8411 N N . TYR B 1 417 ? 23.123 64.169 20.350 1.00 12.04 417 TYR B N 1
ATOM 8412 C CA . TYR B 1 417 ? 24.280 63.307 20.103 1.00 12.97 417 TYR B CA 1
ATOM 8413 C C . TYR B 1 417 ? 24.396 62.678 18.699 1.00 13.75 417 TYR B C 1
ATOM 8414 O O . TYR B 1 417 ? 25.507 62.604 18.154 1.00 11.43 417 TYR B O 1
ATOM 8423 N N . VAL B 1 418 ? 23.269 62.227 18.128 1.00 14.79 418 VAL B N 1
ATOM 8424 C CA . VAL B 1 418 ? 23.243 61.548 16.827 1.00 15.29 418 VAL B CA 1
ATOM 8425 C C . VAL B 1 418 ? 24.053 62.112 15.678 1.00 15.63 418 VAL B C 1
ATOM 8426 O O . VAL B 1 418 ? 24.510 61.357 14.811 1.00 16.83 418 VAL B O 1
ATOM 8430 N N . PRO B 1 419 ? 24.219 63.425 15.630 1.00 16.38 419 PRO B N 1
ATOM 8431 C CA . PRO B 1 419 ? 25.014 63.967 14.515 1.00 17.49 419 PRO B CA 1
ATOM 8432 C C . PRO B 1 419 ? 26.430 63.358 14.522 1.00 16.82 419 PRO B C 1
ATOM 8433 O O . PRO B 1 419 ? 27.125 63.364 13.499 1.00 14.92 419 PRO B O 1
ATOM 8437 N N . ALA B 1 420 ? 26.857 62.854 15.673 1.00 14.36 420 ALA B N 1
ATOM 8438 C CA . ALA B 1 420 ? 28.186 62.254 15.813 1.00 17.52 420 ALA B CA 1
ATOM 8439 C C . ALA B 1 420 ? 28.401 61.105 14.818 1.00 16.93 420 ALA B C 1
ATOM 8440 O O . ALA B 1 420 ? 29.535 60.798 14.449 1.00 18.62 420 ALA B O 1
ATOM 8442 N N . CYS B 1 421 ? 27.317 60.470 14.387 1.00 14.63 421 CYS B N 1
ATOM 8443 C CA . CYS B 1 421 ? 27.437 59.375 13.438 1.00 15.22 421 CYS B CA 1
ATOM 8444 C C . CYS B 1 421 ? 27.568 59.852 11.999 1.00 17.78 421 CYS B C 1
ATOM 8445 O O . CYS B 1 421 ? 27.778 59.040 11.098 1.00 17.27 421 CYS B O 1
ATOM 8448 N N . THR B 1 422 ? 27.440 61.159 11.775 1.00 18.43 422 THR B N 1
ATOM 8449 C CA . THR B 1 422 ? 27.550 61.664 10.414 1.00 23.37 422 THR B CA 1
ATOM 8450 C C . THR B 1 422 ? 28.640 62.710 10.214 1.00 26.18 422 THR B C 1
ATOM 8451 O O . THR B 1 422 ? 29.344 62.687 9.206 1.00 28.80 422 THR B O 1
ATOM 8455 N N . TYR B 1 423 ? 28.791 63.630 11.159 1.00 29.67 423 TYR B N 1
ATOM 8456 C CA . TYR B 1 423 ? 29.820 64.646 10.993 1.00 32.24 423 TYR B CA 1
ATOM 8457 C C . TYR B 1 423 ? 31.192 64.011 11.105 1.00 30.81 423 TYR B C 1
ATOM 8458 O O . TYR B 1 423 ? 31.360 63.003 11.786 1.00 25.63 423 TYR B O 1
ATOM 8467 N N . GLU B 1 424 ? 32.164 64.612 10.422 1.00 32.56 424 GLU B N 1
ATOM 8468 C CA . GLU B 1 424 ? 33.532 64.105 10.380 1.00 35.12 424 GLU B CA 1
ATOM 8469 C C . GLU B 1 424 ? 33.583 62.801 9.594 1.00 35.12 424 GLU B C 1
ATOM 8470 O O . GLU B 1 424 ? 34.503 62.001 9.754 1.00 38.26 424 GLU B O 1
ATOM 8476 N N . GLY B 1 425 ? 32.586 62.594 8.741 1.00 32.38 425 GLY B N 1
ATOM 8477 C CA . GLY B 1 425 ? 32.543 61.388 7.936 1.00 29.51 425 GLY B CA 1
ATOM 8478 C C . GLY B 1 425 ? 31.488 60.385 8.363 1.00 25.05 425 GLY B C 1
ATOM 8479 O O . GLY B 1 425 ? 31.383 60.038 9.544 1.00 25.48 425 GLY B O 1
ATOM 8480 N N . ASP B 1 426 ? 30.698 59.929 7.394 1.00 22.83 426 ASP B N 1
ATOM 8481 C CA . ASP B 1 426 ? 29.646 58.940 7.620 1.00 20.29 426 ASP B CA 1
ATOM 8482 C C . ASP B 1 426 ? 30.271 57.675 8.215 1.00 18.50 426 ASP B C 1
ATOM 8483 O O . ASP B 1 426 ? 31.284 57.176 7.721 1.00 17.45 426 ASP B O 1
ATOM 8488 N N . ASN B 1 427 ? 29.649 57.165 9.275 1.00 15.39 427 ASN B N 1
ATOM 8489 C CA . ASN B 1 427 ? 30.137 55.988 9.979 1.00 15.31 427 ASN B CA 1
ATOM 8490 C C . ASN B 1 427 ? 30.405 54.753 9.130 1.00 16.92 427 ASN B C 1
ATOM 8491 O O . ASN B 1 427 ? 31.366 54.034 9.385 1.00 20.25 427 ASN B O 1
ATOM 8496 N N . VAL B 1 428 ? 29.574 54.510 8.121 1.00 16.01 428 VAL B N 1
ATOM 8497 C CA . VAL B 1 428 ? 29.768 53.356 7.262 1.00 17.14 428 VAL B CA 1
ATOM 8498 C C . VAL B 1 428 ? 30.922 53.624 6.305 1.00 18.81 428 VAL B C 1
ATOM 8499 O O . VAL B 1 428 ? 31.742 52.735 6.032 1.00 17.49 428 VAL B O 1
ATOM 8503 N N . VAL B 1 429 ? 30.994 54.849 5.793 1.00 14.44 429 VAL B N 1
ATOM 8504 C CA . VAL B 1 429 ? 32.074 55.213 4.897 1.00 18.96 429 VAL B CA 1
ATOM 8505 C C . VAL B 1 429 ? 33.413 55.072 5.626 1.00 19.73 429 VAL B C 1
ATOM 8506 O O . VAL B 1 429 ? 34.377 54.558 5.062 1.00 21.47 429 VAL B O 1
ATOM 8510 N N . LEU B 1 430 ? 33.477 55.522 6.880 1.00 17.60 430 LEU B N 1
ATOM 8511 C CA . LEU B 1 430 ? 34.717 55.433 7.651 1.00 21.23 430 LEU B CA 1
ATOM 8512 C C . LEU B 1 430 ? 35.184 53.994 7.866 1.00 22.00 430 LEU B C 1
ATOM 8513 O O . LEU B 1 430 ? 36.380 53.712 7.801 1.00 21.18 430 LEU B O 1
ATOM 8518 N N . GLN B 1 431 ? 34.241 53.090 8.121 1.00 21.07 431 GLN B N 1
ATOM 8519 C CA . GLN B 1 431 ? 34.577 51.692 8.342 1.00 20.73 431 GLN B CA 1
ATOM 8520 C C . GLN B 1 431 ? 35.073 51.035 7.055 1.00 23.18 431 GLN B C 1
ATOM 8521 O O . GLN B 1 431 ? 35.830 50.063 7.097 1.00 24.74 431 GLN B O 1
ATOM 8527 N N . LEU B 1 432 ? 34.661 51.565 5.907 1.00 22.08 432 LEU B N 1
ATOM 8528 C CA . LEU B 1 432 ? 35.114 51.009 4.636 1.00 22.59 432 LEU B CA 1
ATOM 8529 C C . LEU B 1 432 ? 36.585 51.347 4.439 1.00 23.30 432 LEU B C 1
ATOM 8530 O O . LEU B 1 432 ? 37.333 50.588 3.824 1.00 21.37 432 LEU B O 1
ATOM 8535 N N . GLN B 1 433 ? 37.002 52.490 4.968 1.00 22.33 433 GLN B N 1
ATOM 8536 C CA . GLN B 1 433 ? 38.396 52.899 4.865 1.00 24.00 433 GLN B CA 1
ATOM 8537 C C . GLN B 1 433 ? 39.232 51.927 5.688 1.00 21.69 433 GLN B C 1
ATOM 8538 O O . GLN B 1 433 ? 40.321 51.522 5.271 1.00 21.83 433 GLN B O 1
ATOM 8544 N N . VAL B 1 434 ? 38.722 51.544 6.856 1.00 20.42 434 VAL B N 1
ATOM 8545 C CA . VAL B 1 434 ? 39.435 50.597 7.712 1.00 17.63 434 VAL B CA 1
ATOM 8546 C C . VAL B 1 434 ? 39.549 49.271 6.969 1.00 18.78 434 VAL B C 1
ATOM 8547 O O . VAL B 1 434 ? 40.604 48.636 6.971 1.00 17.98 434 VAL B O 1
ATOM 8551 N N . ALA B 1 435 ? 38.459 48.855 6.330 1.00 19.54 435 ALA B N 1
ATOM 8552 C CA . ALA B 1 435 ? 38.443 47.600 5.580 1.00 21.73 435 ALA B CA 1
ATOM 8553 C C . ALA B 1 435 ? 39.541 47.616 4.517 1.00 23.10 435 ALA B C 1
ATOM 8554 O O . ALA B 1 435 ? 40.281 46.641 4.372 1.00 23.33 435 ALA B O 1
ATOM 8556 N N . ARG B 1 436 ? 39.650 48.711 3.770 1.00 23.17 436 ARG B N 1
ATOM 8557 C CA . ARG B 1 436 ? 40.695 48.802 2.753 1.00 28.93 436 ARG B CA 1
ATOM 8558 C C . ARG B 1 436 ? 42.071 48.629 3.407 1.00 27.83 436 ARG B C 1
ATOM 8559 O O . ARG B 1 436 ? 42.925 47.925 2.883 1.00 32.67 436 ARG B O 1
ATOM 8567 N N . PHE B 1 437 ? 42.276 49.276 4.550 1.00 25.00 437 PHE B N 1
ATOM 8568 C CA . PHE B 1 437 ? 43.539 49.178 5.278 1.00 24.04 437 PHE B CA 1
ATOM 8569 C C . PHE B 1 437 ? 43.808 47.730 5.699 1.00 24.09 437 PHE B C 1
ATOM 8570 O O . PHE B 1 437 ? 44.935 47.235 5.596 1.00 23.39 437 PHE B O 1
ATOM 8578 N N . LEU B 1 438 ? 42.764 47.054 6.170 1.00 20.74 438 LEU B N 1
ATOM 8579 C CA . LEU B 1 438 ? 42.899 45.672 6.601 1.00 22.86 438 LEU B CA 1
ATOM 8580 C C . LEU B 1 438 ? 43.221 44.777 5.420 1.00 25.47 438 LEU B C 1
ATOM 8581 O O . LEU B 1 438 ? 44.044 43.869 5.537 1.00 24.53 438 LEU B O 1
ATOM 8586 N N . MET B 1 439 ? 42.578 45.035 4.282 1.00 24.94 439 MET B N 1
ATOM 8587 C CA . MET B 1 439 ? 42.817 44.237 3.083 1.00 26.06 439 MET B CA 1
ATOM 8588 C C . MET B 1 439 ? 44.254 44.397 2.597 1.00 27.69 439 MET B C 1
ATOM 8589 O O . MET B 1 439 ? 44.877 43.427 2.171 1.00 28.80 439 MET B O 1
ATOM 8594 N N . LYS B 1 440 ? 44.782 45.616 2.661 1.00 30.18 440 LYS B N 1
ATOM 8595 C CA . LYS B 1 440 ? 46.160 45.851 2.249 1.00 32.82 440 LYS B CA 1
ATOM 8596 C C . LYS B 1 440 ? 47.129 45.165 3.208 1.00 33.65 440 LYS B C 1
ATOM 8597 O O . LYS B 1 440 ? 48.125 44.594 2.789 1.00 34.52 440 LYS B O 1
ATOM 8603 N N . THR B 1 441 ? 46.830 45.225 4.499 1.00 35.58 441 THR B N 1
ATOM 8604 C CA . THR B 1 441 ? 47.681 44.608 5.509 1.00 36.20 441 THR B CA 1
ATOM 8605 C C . THR B 1 441 ? 47.726 43.106 5.279 1.00 36.42 441 THR B C 1
ATOM 8606 O O . THR B 1 441 ? 48.773 42.469 5.425 1.00 37.21 441 THR B O 1
ATOM 8610 N N . VAL B 1 442 ? 46.582 42.541 4.919 1.00 36.90 442 VAL B N 1
ATOM 8611 C CA . VAL B 1 442 ? 46.500 41.116 4.650 1.00 39.46 442 VAL B CA 1
ATOM 8612 C C . VAL B 1 442 ? 47.294 40.810 3.387 1.00 41.76 442 VAL B C 1
ATOM 8613 O O . VAL B 1 442 ? 47.988 39.796 3.317 1.00 42.59 442 VAL B O 1
ATOM 8617 N N . ALA B 1 443 ? 47.190 41.699 2.400 1.00 40.90 443 ALA B N 1
ATOM 8618 C CA . ALA B 1 443 ? 47.896 41.540 1.132 1.00 43.88 443 ALA B CA 1
ATOM 8619 C C . ALA B 1 443 ? 49.388 41.420 1.390 1.00 44.02 443 ALA B C 1
ATOM 8620 O O . ALA B 1 443 ? 50.087 40.654 0.729 1.00 45.20 443 ALA B O 1
ATOM 8622 N N . GLN B 1 444 ? 49.871 42.185 2.360 1.00 45.30 444 GLN B N 1
ATOM 8623 C CA . GLN B 1 444 ? 51.277 42.150 2.728 1.00 45.91 444 GLN B CA 1
ATOM 8624 C C . GLN B 1 444 ? 51.420 41.034 3.765 1.00 46.89 444 GLN B C 1
ATOM 8625 O O . GLN B 1 444 ? 51.335 41.264 4.969 1.00 48.97 444 GLN B O 1
ATOM 8631 N N . LEU B 1 445 ? 51.625 39.813 3.269 1.00 47.39 445 LEU B N 1
ATOM 8632 C CA . LEU B 1 445 ? 51.741 38.620 4.109 1.00 46.49 445 LEU B CA 1
ATOM 8633 C C . LEU B 1 445 ? 52.942 38.563 5.056 1.00 46.76 445 LEU B C 1
ATOM 8634 O O . LEU B 1 445 ? 53.642 37.550 5.108 1.00 47.57 445 LEU B O 1
ATOM 8639 N N . GLY B 1 446 ? 53.167 39.626 5.830 1.00 46.90 446 GLY B N 1
ATOM 8640 C CA . GLY B 1 446 ? 54.288 39.637 6.759 1.00 43.56 446 GLY B CA 1
ATOM 8641 C C . GLY B 1 446 ? 55.591 39.422 6.015 1.00 46.51 446 GLY B C 1
ATOM 8642 O O . GLY B 1 446 ? 56.614 39.050 6.605 1.00 45.86 446 GLY B O 1
ATOM 8643 N N . SER B 1 447 ? 55.550 39.643 4.702 1.00 46.21 447 SER B N 1
ATOM 8644 C CA . SER B 1 447 ? 56.720 39.492 3.854 1.00 43.77 447 SER B CA 1
ATOM 8645 C C . SER B 1 447 ? 57.068 40.859 3.279 1.00 45.74 447 SER B C 1
ATOM 8646 O O . SER B 1 447 ? 56.515 41.276 2.251 1.00 46.13 447 SER B O 1
ATOM 8649 N N . GLY B 1 448 ? 57.973 41.561 3.960 1.00 45.25 448 GLY B N 1
ATOM 8650 C CA . GLY B 1 448 ? 58.403 42.883 3.545 1.00 44.53 448 GLY B CA 1
ATOM 8651 C C . GLY B 1 448 ? 58.672 43.735 4.776 1.00 45.95 448 GLY B C 1
ATOM 8652 O O . GLY B 1 448 ? 59.613 44.531 4.821 1.00 48.49 448 GLY B O 1
ATOM 8653 N N . LYS B 1 449 ? 57.823 43.549 5.781 1.00 45.45 449 LYS B N 1
ATOM 8654 C CA . LYS B 1 449 ? 57.895 44.246 7.060 1.00 43.06 449 LYS B CA 1
ATOM 8655 C C . LYS B 1 449 ? 56.672 43.763 7.851 1.00 44.79 449 LYS B C 1
ATOM 8656 O O . LYS B 1 449 ? 55.522 43.908 7.421 1.00 45.76 449 LYS B O 1
ATOM 8658 N N . VAL B 1 450 ? 56.929 43.170 9.005 1.00 44.57 450 VAL B N 1
ATOM 8659 C CA . VAL B 1 450 ? 55.867 42.621 9.843 1.00 45.77 450 VAL B CA 1
ATOM 8660 C C . VAL B 1 450 ? 54.808 43.601 10.338 1.00 48.54 450 VAL B C 1
ATOM 8661 O O . VAL B 1 450 ? 55.056 44.799 10.486 1.00 49.64 450 VAL B O 1
ATOM 8665 N N . PRO B 1 451 ? 53.590 43.075 10.597 1.00 48.90 451 PRO B N 1
ATOM 8666 C CA . PRO B 1 451 ? 52.489 43.898 11.104 1.00 49.30 451 PRO B CA 1
ATOM 8667 C C . PRO B 1 451 ? 52.770 44.230 12.566 1.00 50.37 451 PRO B C 1
ATOM 8668 O O . PRO B 1 451 ? 53.083 43.339 13.359 1.00 51.00 451 PRO B O 1
ATOM 8672 N N . VAL B 1 452 ? 52.673 45.512 12.918 1.00 50.24 452 VAL B N 1
ATOM 8673 C CA . VAL B 1 452 ? 52.899 45.959 14.289 1.00 51.23 452 VAL B CA 1
ATOM 8674 C C . VAL B 1 452 ? 51.660 46.726 14.758 1.00 51.02 452 VAL B C 1
ATOM 8675 O O . VAL B 1 452 ? 50.594 46.624 14.149 1.00 52.32 452 VAL B O 1
ATOM 8677 N N . GLY B 1 453 ? 51.799 47.486 15.837 1.00 49.80 453 GLY B N 1
ATOM 8678 C CA . GLY B 1 453 ? 50.686 48.263 16.347 1.00 46.65 453 GLY B CA 1
ATOM 8679 C C . GLY B 1 453 ? 49.449 47.445 16.665 1.00 45.39 453 GLY B C 1
ATOM 8680 O O . GLY B 1 453 ? 49.538 46.373 17.269 1.00 45.68 453 GLY B O 1
ATOM 8681 N N . THR B 1 454 ? 48.293 47.960 16.250 1.00 41.51 454 THR B N 1
ATOM 8682 C CA . THR B 1 454 ? 47.017 47.291 16.503 1.00 40.48 454 THR B CA 1
ATOM 8683 C C . THR B 1 454 ? 46.716 46.157 15.535 1.00 38.20 454 THR B C 1
ATOM 8684 O O . THR B 1 454 ? 45.687 45.497 15.661 1.00 38.10 454 THR B O 1
ATOM 8688 N N . THR B 1 455 ? 47.606 45.931 14.574 1.00 36.65 455 THR B N 1
ATOM 8689 C CA . THR B 1 455 ? 47.422 44.861 13.593 1.00 36.77 455 THR B CA 1
ATOM 8690 C C . THR B 1 455 ? 48.508 43.794 13.752 1.00 37.21 455 THR B C 1
ATOM 8691 O O . THR B 1 455 ? 48.634 42.890 12.928 1.00 37.85 455 THR B O 1
ATOM 8695 N N . ALA B 1 456 ? 49.286 43.899 14.823 1.00 39.01 456 ALA B N 1
ATOM 8696 C CA . ALA B 1 456 ? 50.358 42.945 15.081 1.00 39.66 456 ALA B CA 1
ATOM 8697 C C . ALA B 1 456 ? 49.822 41.518 15.136 1.00 39.14 456 ALA B C 1
ATOM 8698 O O . ALA B 1 456 ? 50.453 40.585 14.633 1.00 38.08 456 ALA B O 1
ATOM 8700 N N . TYR B 1 457 ? 48.650 41.351 15.738 1.00 37.26 457 TYR B N 1
ATOM 8701 C CA . TYR B 1 457 ? 48.053 40.030 15.852 1.00 35.51 457 TYR B CA 1
ATOM 8702 C C . TYR B 1 457 ? 47.870 39.392 14.491 1.00 37.33 457 TYR B C 1
ATOM 8703 O O . TYR B 1 457 ? 47.901 38.170 14.358 1.00 39.32 457 TYR B O 1
ATOM 8712 N N . MET B 1 458 ? 47.669 40.227 13.479 1.00 39.53 458 MET B N 1
ATOM 8713 C CA . MET B 1 458 ? 47.460 39.722 12.128 1.00 42.66 458 MET B CA 1
ATOM 8714 C C . MET B 1 458 ? 48.702 39.000 11.639 1.00 43.40 458 MET B C 1
ATOM 8715 O O . MET B 1 458 ? 48.675 38.342 10.604 1.00 43.59 458 MET B O 1
ATOM 8720 N N . GLY B 1 459 ? 49.788 39.123 12.396 1.00 44.59 459 GLY B N 1
ATOM 8721 C CA . GLY B 1 459 ? 51.025 38.462 12.032 1.00 48.49 459 GLY B CA 1
ATOM 8722 C C . GLY B 1 459 ? 51.048 37.029 12.534 1.00 48.63 459 GLY B C 1
ATOM 8723 O O . GLY B 1 459 ? 51.637 36.146 11.910 1.00 50.05 459 GLY B O 1
ATOM 8724 N N . ARG B 1 460 ? 50.398 36.798 13.670 1.00 48.53 460 ARG B N 1
ATOM 8725 C CA . ARG B 1 460 ? 50.345 35.472 14.264 1.00 47.21 460 ARG B CA 1
ATOM 8726 C C . ARG B 1 460 ? 49.176 34.660 13.718 1.00 47.81 460 ARG B C 1
ATOM 8727 O O . ARG B 1 460 ? 48.526 33.913 14.458 1.00 47.23 460 ARG B O 1
ATOM 8735 N N . ALA B 1 461 ? 48.917 34.798 12.421 1.00 46.28 461 ALA B N 1
ATOM 8736 C CA . ALA B 1 461 ? 47.832 34.080 11.760 1.00 46.69 461 ALA B CA 1
ATOM 8737 C C . ALA B 1 461 ? 48.029 32.564 11.838 1.00 48.03 461 ALA B C 1
ATOM 8738 O O . ALA B 1 461 ? 47.127 31.790 11.505 1.00 45.85 461 ALA B O 1
ATOM 8740 N N . ALA B 1 462 ? 49.215 32.160 12.285 1.00 49.00 462 ALA B N 1
ATOM 8741 C CA . ALA B 1 462 ? 49.573 30.751 12.417 1.00 50.47 462 ALA B CA 1
ATOM 8742 C C . ALA B 1 462 ? 48.598 29.988 13.297 1.00 51.12 462 ALA B C 1
ATOM 8743 O O . ALA B 1 462 ? 47.776 29.220 12.796 1.00 53.64 462 ALA B O 1
ATOM 8745 N N . HIS B 1 463 ? 48.686 30.192 14.611 1.00 51.72 463 HIS B N 1
ATOM 8746 C CA . HIS B 1 463 ? 47.792 29.506 15.538 1.00 51.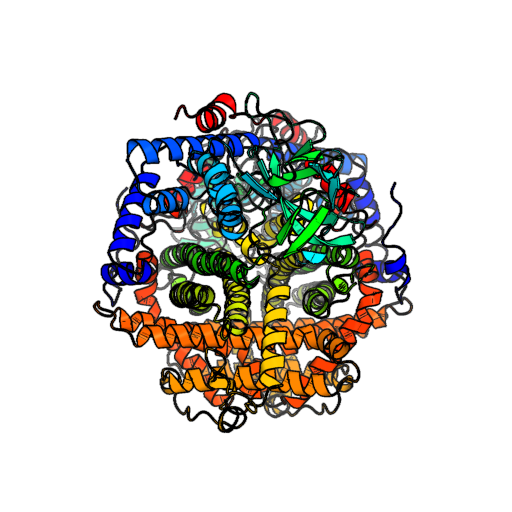38 463 HIS B CA 1
ATOM 8747 C C . HIS B 1 463 ? 46.417 30.143 15.582 1.00 51.06 463 HIS B C 1
ATOM 8748 O O . HIS B 1 463 ? 45.441 29.485 15.938 1.00 53.03 463 HIS B O 1
ATOM 8755 N N . LEU B 1 464 ? 46.343 31.421 15.223 1.00 50.73 464 LEU B N 1
ATOM 8756 C CA . LEU B 1 464 ? 45.073 32.137 15.232 1.00 49.29 464 LEU B CA 1
ATOM 8757 C C . LEU B 1 464 ? 44.060 31.531 14.269 1.00 49.62 464 LEU B C 1
ATOM 8758 O O . LEU B 1 464 ? 42.957 31.162 14.678 1.00 49.97 464 LEU B O 1
ATOM 8763 N N . LEU B 1 465 ? 44.431 31.412 12.996 1.00 49.33 465 LEU B N 1
ATOM 8764 C CA . LEU B 1 465 ? 43.528 30.844 11.995 1.00 50.68 465 LEU B CA 1
ATOM 8765 C C . LEU B 1 465 ? 43.368 29.335 12.125 1.00 51.33 465 LEU B C 1
ATOM 8766 O O . LEU B 1 465 ? 42.874 28.674 11.211 1.00 52.73 465 LEU B O 1
ATOM 8771 N N . GLN B 1 466 ? 43.778 28.791 13.264 1.00 51.79 466 GLN B N 1
ATOM 8772 C CA . GLN B 1 466 ? 43.665 27.357 13.493 1.00 52.13 466 GLN B CA 1
ATOM 8773 C C . GLN B 1 466 ? 43.679 27.034 14.983 1.00 51.68 466 GLN B C 1
ATOM 8774 O O . GLN B 1 466 ? 44.205 25.993 15.384 1.00 51.67 466 GLN B O 1
ATOM 8776 N N . CYS B 1 467 ? 43.097 27.915 15.799 1.00 51.83 467 CYS B N 1
ATOM 8777 C CA . CYS B 1 467 ? 43.078 27.687 17.239 1.00 50.43 467 CYS B CA 1
ATOM 8778 C C . CYS B 1 467 ? 41.881 26.937 17.781 1.00 50.94 467 CYS B C 1
ATOM 8779 O O . CYS B 1 467 ? 40.932 26.623 17.067 1.00 52.12 467 CYS B O 1
ATOM 8782 N N . ARG B 1 468 ? 41.962 26.641 19.070 1.00 50.08 468 ARG B N 1
ATOM 8783 C CA . ARG B 1 468 ? 40.918 25.932 19.777 1.00 51.08 468 ARG B CA 1
ATOM 8784 C C . ARG B 1 468 ? 41.017 26.335 21.233 1.00 50.82 468 ARG B C 1
ATOM 8785 O O . ARG B 1 468 ? 41.823 25.786 21.983 1.00 53.41 468 ARG B O 1
ATOM 8793 N N . SER B 1 469 ? 40.205 27.310 21.621 1.00 49.82 469 SER B N 1
ATOM 8794 C CA . SER B 1 469 ? 40.181 27.798 22.991 1.00 46.99 469 SER B CA 1
ATOM 8795 C C . SER B 1 469 ? 40.173 26.631 23.978 1.00 46.40 469 SER B C 1
ATOM 8796 O O . SER B 1 469 ? 39.509 25.617 23.750 1.00 46.35 469 SER B O 1
ATOM 8799 N N . GLY B 1 470 ? 40.916 26.776 25.071 1.00 44.96 470 GLY B N 1
ATOM 8800 C CA . GLY B 1 470 ? 40.977 25.721 26.067 1.00 43.50 470 GLY B CA 1
ATOM 8801 C C . GLY B 1 470 ? 39.879 25.821 27.104 1.00 42.99 470 GLY B C 1
ATOM 8802 O O . GLY B 1 470 ? 39.848 25.048 28.062 1.00 43.97 470 GLY B O 1
ATOM 8803 N N . VAL B 1 471 ? 38.973 26.774 26.908 1.00 41.76 471 VAL B N 1
ATOM 8804 C CA . VAL B 1 471 ? 37.867 26.988 27.834 1.00 38.33 471 VAL B CA 1
ATOM 8805 C C . VAL B 1 471 ? 37.158 25.684 28.193 1.00 38.79 471 VAL B C 1
ATOM 8806 O O . VAL B 1 471 ? 36.690 24.955 27.317 1.00 41.90 471 VAL B O 1
ATOM 8810 N N . GLN B 1 472 ? 37.091 25.396 29.489 1.00 37.03 472 GLN B N 1
ATOM 8811 C CA . GLN B 1 472 ? 36.437 24.189 29.982 1.00 36.52 472 GLN B CA 1
ATOM 8812 C C . GLN B 1 472 ? 35.461 24.566 31.084 1.00 35.38 472 GLN B C 1
ATOM 8813 O O . GLN B 1 472 ? 34.585 23.777 31.454 1.00 37.76 472 GLN B O 1
ATOM 8819 N N . LYS B 1 473 ? 35.621 25.778 31.607 1.00 33.82 473 LYS B N 1
ATOM 8820 C CA . LYS B 1 473 ? 34.758 26.282 32.677 1.00 31.93 473 LYS B CA 1
ATOM 8821 C C . LYS B 1 473 ? 34.475 27.762 32.445 1.00 29.67 473 LYS B C 1
ATOM 8822 O O . LYS B 1 473 ? 35.313 28.488 31.895 1.00 26.91 473 LYS B O 1
ATOM 8828 N N . ALA B 1 474 ? 33.301 28.205 32.877 1.00 29.80 474 ALA B N 1
ATOM 8829 C CA . ALA B 1 474 ? 32.885 29.595 32.709 1.00 29.62 474 ALA B CA 1
ATOM 8830 C C . ALA B 1 474 ? 33.969 30.558 33.159 1.00 29.45 474 ALA B C 1
ATOM 8831 O O . ALA B 1 474 ? 34.250 31.547 32.482 1.00 28.23 474 ALA B O 1
ATOM 8833 N N . GLU B 1 475 ? 34.577 30.249 34.301 1.00 28.91 475 GLU B N 1
ATOM 8834 C CA . GLU B 1 475 ? 35.629 31.073 34.879 1.00 30.83 475 GLU B CA 1
ATOM 8835 C C . GLU B 1 475 ? 36.786 31.329 33.917 1.00 28.60 475 GLU B C 1
ATOM 8836 O O . GLU B 1 475 ? 37.497 32.327 34.044 1.00 28.53 475 GLU B O 1
ATOM 8842 N N . ASP B 1 476 ? 36.981 30.434 32.955 1.00 27.73 476 ASP B N 1
ATOM 8843 C CA . ASP B 1 476 ? 38.073 30.602 32.000 1.00 30.24 476 ASP B CA 1
ATOM 8844 C C . ASP B 1 476 ? 37.892 31.828 31.105 1.00 28.12 476 ASP B C 1
ATOM 8845 O O . ASP B 1 476 ? 38.857 32.341 30.537 1.00 26.14 476 ASP B O 1
ATOM 8850 N N . TRP B 1 477 ? 36.660 32.308 30.980 1.00 29.01 477 TRP B N 1
ATOM 8851 C CA . TRP B 1 477 ? 36.405 33.473 30.143 1.00 24.18 477 TRP B CA 1
ATOM 8852 C C . TRP B 1 477 ? 36.798 34.781 30.812 1.00 24.30 477 TRP B C 1
ATOM 8853 O O . TRP B 1 477 ? 36.551 35.850 30.268 1.00 25.10 477 TRP B O 1
ATOM 8864 N N . LEU B 1 478 ? 37.406 34.693 31.997 1.00 24.59 478 LEU B N 1
ATOM 8865 C CA . LEU B 1 478 ? 37.851 35.889 32.718 1.00 23.93 478 LEU B CA 1
ATOM 8866 C C . LEU B 1 478 ? 39.352 36.049 32.517 1.00 25.48 478 LEU B C 1
ATOM 8867 O O . LEU B 1 478 ? 39.976 36.965 33.050 1.00 25.16 478 LEU B O 1
ATOM 8872 N N . ASN B 1 479 ? 39.931 35.144 31.738 1.00 24.20 479 ASN B N 1
ATOM 8873 C CA . ASN B 1 479 ? 41.362 35.204 31.452 1.00 26.33 479 ASN B CA 1
ATOM 8874 C C . ASN B 1 479 ? 41.599 36.103 30.235 1.00 24.96 479 ASN B C 1
ATOM 8875 O O . ASN B 1 479 ? 41.039 35.866 29.162 1.00 24.04 479 ASN B O 1
ATOM 8880 N N . PRO B 1 480 ? 42.439 37.140 30.387 1.00 25.79 480 PRO B N 1
ATOM 8881 C CA . PRO B 1 480 ? 42.746 38.079 29.302 1.00 26.12 480 PRO B CA 1
ATOM 8882 C C . PRO B 1 480 ? 43.274 37.447 28.006 1.00 29.26 480 PRO B C 1
ATOM 8883 O O . PRO B 1 480 ? 42.907 37.876 26.912 1.00 29.89 480 PRO B O 1
ATOM 8887 N N . ASP B 1 481 ? 44.130 36.435 28.127 1.00 28.77 481 ASP B N 1
ATOM 8888 C CA . ASP B 1 481 ? 44.677 35.764 26.951 1.00 28.59 481 ASP B CA 1
ATOM 8889 C C . ASP B 1 481 ? 43.611 34.957 26.209 1.00 27.31 481 ASP B C 1
ATOM 8890 O O . ASP B 1 481 ? 43.655 34.818 24.987 1.00 24.57 481 ASP B O 1
ATOM 8895 N N . VAL B 1 482 ? 42.657 34.421 26.958 1.00 23.68 482 VAL B N 1
ATOM 8896 C CA . VAL B 1 482 ? 41.596 33.631 26.350 1.00 24.66 482 VAL B CA 1
ATOM 8897 C C . VAL B 1 482 ? 40.663 34.560 25.561 1.00 24.96 482 VAL B C 1
ATOM 8898 O O . VAL B 1 482 ? 40.195 34.229 24.458 1.00 23.33 482 VAL B O 1
ATOM 8902 N N . VAL B 1 483 ? 40.397 35.730 26.126 1.00 25.17 483 VAL B N 1
ATOM 8903 C CA . VAL B 1 483 ? 39.527 36.691 25.476 1.00 23.32 483 VAL B CA 1
ATOM 8904 C C . VAL B 1 483 ? 40.217 37.284 24.258 1.00 20.91 483 VAL B C 1
ATOM 8905 O O . VAL B 1 483 ? 39.647 37.299 23.176 1.00 23.24 483 VAL B O 1
ATOM 8909 N N . LEU B 1 484 ? 41.447 37.752 24.431 1.00 22.33 484 LEU B N 1
ATOM 8910 C CA . LEU B 1 484 ? 42.184 38.350 23.328 1.00 24.83 484 LEU B CA 1
ATOM 8911 C C . LEU B 1 484 ? 42.327 37.394 22.162 1.00 26.65 484 LEU B C 1
ATOM 8912 O O . LEU B 1 484 ? 42.120 37.777 21.008 1.00 26.91 484 LEU B O 1
ATOM 8917 N N . GLU B 1 485 ? 42.685 36.149 22.458 1.00 26.59 485 GLU B N 1
ATOM 8918 C CA . GLU B 1 485 ? 42.851 35.139 21.419 1.00 28.26 485 GLU B CA 1
ATOM 8919 C C . GLU B 1 485 ? 41.560 34.982 20.632 1.00 26.78 485 GLU B C 1
ATOM 8920 O O . GLU B 1 485 ? 41.569 34.950 19.404 1.00 26.66 485 GLU B O 1
ATOM 8926 N N . ALA B 1 486 ? 40.449 34.879 21.347 1.00 22.96 486 ALA B N 1
ATOM 8927 C CA . ALA B 1 486 ? 39.151 34.733 20.701 1.00 21.89 486 ALA B CA 1
ATOM 8928 C C . ALA B 1 486 ? 38.834 35.907 19.774 1.00 20.30 486 ALA B C 1
ATOM 8929 O O . ALA B 1 486 ? 38.435 35.697 18.628 1.00 18.66 486 ALA B O 1
ATOM 8931 N N . PHE B 1 487 ? 39.001 37.139 20.259 1.00 21.94 487 PHE B N 1
ATOM 8932 C CA . PHE B 1 487 ? 38.714 38.323 19.436 1.00 21.89 487 PHE B CA 1
ATOM 8933 C C . PHE B 1 487 ? 39.697 38.521 18.277 1.00 22.15 487 PHE B C 1
ATOM 8934 O O . PHE B 1 487 ? 39.303 38.965 17.201 1.00 23.06 487 PHE B O 1
ATOM 8942 N N . GLU B 1 488 ? 40.971 38.207 18.494 1.00 22.93 488 GLU B N 1
ATOM 8943 C CA . GLU B 1 488 ? 41.969 38.359 17.434 1.00 26.17 488 GLU B CA 1
ATOM 8944 C C . GLU B 1 488 ? 41.681 37.350 16.329 1.00 27.25 488 GLU B C 1
ATOM 8945 O O . GLU B 1 488 ? 41.674 37.693 15.151 1.00 28.51 488 GLU B O 1
ATOM 8951 N N . ALA B 1 489 ? 41.428 36.107 16.716 1.00 28.56 489 ALA B N 1
ATOM 8952 C CA . ALA B 1 489 ? 41.116 35.061 15.748 1.00 29.69 489 ALA B CA 1
ATOM 8953 C C . ALA B 1 489 ? 39.859 35.398 14.948 1.00 30.15 489 ALA B C 1
ATOM 8954 O O . ALA B 1 489 ? 39.831 35.278 13.724 1.00 31.11 489 ALA B O 1
ATOM 8956 N N . ARG B 1 490 ? 38.814 35.818 15.646 1.00 26.88 490 ARG B N 1
ATOM 8957 C CA . ARG B 1 490 ? 37.561 36.171 14.998 1.00 26.51 490 ARG B CA 1
ATOM 8958 C C . ARG B 1 490 ? 37.735 37.291 13.966 1.00 24.88 490 ARG B C 1
ATOM 8959 O O . ARG B 1 490 ? 37.202 37.215 12.857 1.00 26.07 490 ARG B O 1
ATOM 8967 N N . ALA B 1 491 ? 38.494 38.319 14.327 1.00 23.59 491 ALA B N 1
ATOM 8968 C CA . ALA B 1 491 ? 38.745 39.446 13.432 1.00 23.40 491 ALA B CA 1
ATOM 8969 C C . ALA B 1 491 ? 39.620 39.036 12.249 1.00 26.18 491 ALA B C 1
ATOM 8970 O O . ALA B 1 491 ? 39.296 39.316 11.095 1.00 25.07 491 ALA B O 1
ATOM 8972 N N . LEU B 1 492 ? 40.736 38.376 12.545 1.00 26.49 492 LEU B N 1
ATOM 8973 C CA . LEU B 1 492 ? 41.660 37.925 11.510 1.00 27.99 492 LEU B CA 1
ATOM 8974 C C . LEU B 1 492 ? 40.955 36.980 10.542 1.00 26.19 492 LEU B C 1
ATOM 8975 O O . LEU B 1 492 ? 41.117 37.088 9.333 1.00 27.30 492 LEU B O 1
ATOM 8980 N N . ARG B 1 493 ? 40.181 36.054 11.095 1.00 24.80 493 ARG B N 1
ATOM 8981 C CA . ARG B 1 493 ? 39.445 35.089 10.304 1.00 24.90 493 ARG B CA 1
ATOM 8982 C C . ARG B 1 493 ? 38.507 35.779 9.314 1.00 25.06 493 ARG B C 1
ATOM 8983 O O . ARG B 1 493 ? 38.467 35.431 8.131 1.00 23.28 493 ARG B O 1
ATOM 8991 N N . MET B 1 494 ? 37.749 36.754 9.802 1.00 22.69 494 MET B N 1
ATOM 8992 C CA . MET B 1 494 ? 36.824 37.491 8.950 1.00 23.13 494 MET B CA 1
ATOM 8993 C C . MET B 1 494 ? 37.560 38.261 7.857 1.00 20.04 494 MET B C 1
ATOM 8994 O O . MET B 1 494 ? 37.119 38.298 6.717 1.00 23.40 494 MET B O 1
ATOM 8999 N N . ALA B 1 495 ? 38.682 38.871 8.210 1.00 19.48 495 ALA B N 1
ATOM 9000 C CA . ALA B 1 495 ? 39.466 39.644 7.249 1.00 21.95 495 ALA B CA 1
ATOM 9001 C C . ALA B 1 495 ? 40.086 38.738 6.180 1.00 25.48 495 ALA B C 1
ATOM 9002 O O . ALA B 1 495 ? 40.026 39.045 4.985 1.00 23.76 495 ALA B O 1
ATOM 9004 N N . VAL B 1 496 ? 40.680 37.627 6.608 1.00 24.72 496 VAL B N 1
ATOM 9005 C CA . VAL B 1 496 ? 41.292 36.694 5.675 1.00 27.16 496 VAL B CA 1
ATOM 9006 C C . VAL B 1 496 ? 40.247 36.129 4.719 1.00 26.31 496 VAL B C 1
ATOM 9007 O O . VAL B 1 496 ? 40.521 35.911 3.545 1.00 26.01 496 VAL B O 1
ATOM 9011 N N . THR B 1 497 ? 39.045 35.896 5.225 1.00 25.68 497 THR B N 1
ATOM 9012 C CA . THR B 1 497 ? 37.966 35.377 4.401 1.00 25.11 497 THR B CA 1
ATOM 9013 C C . THR B 1 497 ? 37.571 36.410 3.340 1.00 28.65 497 THR B C 1
ATOM 9014 O O . THR B 1 497 ? 37.351 36.063 2.170 1.00 28.38 497 THR B O 1
ATOM 9018 N N . CYS B 1 498 ? 37.486 37.679 3.745 1.00 25.87 498 CYS B N 1
ATOM 9019 C CA . CYS B 1 498 ? 37.134 38.747 2.815 1.00 24.13 498 CYS B CA 1
ATOM 9020 C C . CYS B 1 498 ? 38.196 38.879 1.723 1.00 24.80 498 CYS B C 1
ATOM 9021 O O . CYS B 1 498 ? 37.871 39.132 0.570 1.00 24.37 498 CYS B O 1
ATOM 9024 N N . ALA B 1 499 ? 39.458 38.707 2.101 1.00 23.12 499 ALA B N 1
ATOM 9025 C CA . ALA B 1 499 ? 40.555 38.813 1.149 1.00 24.33 499 ALA B CA 1
ATOM 9026 C C . ALA B 1 499 ? 40.462 37.694 0.105 1.00 26.50 499 ALA B C 1
ATOM 9027 O O . ALA B 1 499 ? 40.597 37.941 -1.093 1.00 26.78 499 ALA B O 1
ATOM 9029 N N . LYS B 1 500 ? 40.228 36.470 0.565 1.00 25.43 500 LYS B N 1
ATOM 9030 C CA . LYS B 1 500 ? 40.111 35.343 -0.345 1.00 29.47 500 LYS B CA 1
ATOM 9031 C C . LYS B 1 500 ? 38.937 35.531 -1.301 1.00 30.95 500 LYS B C 1
ATOM 9032 O O . LYS B 1 500 ? 39.064 35.313 -2.508 1.00 32.19 500 LYS B O 1
ATOM 9038 N N . ASN B 1 501 ? 37.789 35.928 -0.763 1.00 31.21 501 ASN B N 1
ATOM 9039 C CA . ASN B 1 501 ? 36.614 36.133 -1.599 1.00 29.06 501 ASN B CA 1
ATOM 9040 C C . ASN B 1 501 ? 36.851 37.268 -2.586 1.00 30.37 501 ASN B C 1
ATOM 9041 O O . ASN B 1 501 ? 36.296 37.261 -3.682 1.00 31.24 501 ASN B O 1
ATOM 9046 N N . LEU B 1 502 ? 37.673 38.233 -2.187 1.00 26.78 502 LEU B N 1
ATOM 9047 C CA . LEU B 1 502 ? 37.982 39.327 -3.103 1.00 32.21 502 LEU B CA 1
ATOM 9048 C C . LEU B 1 502 ? 38.815 38.790 -4.258 1.00 32.55 502 LEU B C 1
ATOM 9049 O O . LEU B 1 502 ? 38.496 39.028 -5.433 1.00 30.66 502 LEU B O 1
ATOM 9054 N N . SER B 1 503 ? 39.886 38.065 -3.929 1.00 32.64 503 SER B N 1
ATOM 9055 C CA . SER B 1 503 ? 40.800 37.504 -4.922 1.00 36.64 503 SER B CA 1
ATOM 9056 C C . SER B 1 503 ? 40.129 36.705 -6.048 1.00 34.39 503 SER B C 1
ATOM 9057 O O . SER B 1 503 ? 40.744 36.483 -7.082 1.00 35.86 503 SER B O 1
ATOM 9060 N N . LYS B 1 504 ? 38.885 36.276 -5.855 1.00 34.65 504 LYS B N 1
ATOM 9061 C CA . LYS B 1 504 ? 38.226 35.507 -6.905 1.00 38.44 504 LYS B CA 1
ATOM 9062 C C . LYS B 1 504 ? 37.375 36.344 -7.857 1.00 40.49 504 LYS B C 1
ATOM 9063 O O . LYS B 1 504 ? 36.440 35.837 -8.482 1.00 44.50 504 LYS B O 1
ATOM 9069 N N . PHE B 1 505 ? 37.712 37.626 -7.956 1.00 39.76 505 PHE B N 1
ATOM 9070 C CA . PHE B 1 505 ? 37.027 38.556 -8.851 1.00 38.26 505 PHE B CA 1
ATOM 9071 C C . PHE B 1 505 ? 38.070 39.064 -9.835 1.00 40.33 505 PHE B C 1
ATOM 9072 O O . PHE B 1 505 ? 39.223 39.290 -9.463 1.00 41.59 505 PHE B O 1
ATOM 9080 N N . GLU B 1 506 ? 37.673 39.248 -11.088 1.00 42.00 506 GLU B N 1
ATOM 9081 C CA . GLU B 1 506 ? 38.597 39.750 -12.099 1.00 41.34 506 GLU B CA 1
ATOM 9082 C C . GLU B 1 506 ? 38.974 41.188 -11.757 1.00 41.74 506 GLU B C 1
ATOM 9083 O O . GLU B 1 506 ? 40.153 41.542 -11.715 1.00 42.32 506 GLU B O 1
ATOM 9085 N N . ASN B 1 507 ? 37.961 42.012 -11.510 1.00 42.01 507 ASN B N 1
ATOM 9086 C CA . ASN B 1 507 ? 38.172 43.410 -11.154 1.00 40.19 507 ASN B CA 1
ATOM 9087 C C . ASN B 1 507 ? 38.082 43.515 -9.633 1.00 39.60 507 ASN B C 1
ATOM 9088 O O . ASN B 1 507 ? 37.004 43.338 -9.055 1.00 35.01 507 ASN B O 1
ATOM 9093 N N . GLN B 1 508 ? 39.216 43.800 -8.995 1.00 37.50 508 GLN B N 1
ATOM 9094 C CA . GLN B 1 508 ? 39.290 43.908 -7.541 1.00 37.70 508 GLN B CA 1
ATOM 9095 C C . GLN B 1 508 ? 38.356 44.947 -6.926 1.00 36.27 508 GLN B C 1
ATOM 9096 O O . GLN B 1 508 ? 37.849 44.740 -5.824 1.00 34.21 508 GLN B O 1
ATOM 9102 N N . GLU B 1 509 ? 38.133 46.057 -7.626 1.00 33.56 509 GLU B N 1
ATOM 9103 C CA . GLU B 1 509 ? 37.244 47.087 -7.117 1.00 33.57 509 GLU B CA 1
ATOM 9104 C C . GLU B 1 509 ? 35.798 46.601 -7.209 1.00 33.74 509 GLU B C 1
ATOM 9105 O O . GLU B 1 509 ? 34.962 46.946 -6.369 1.00 31.99 509 GLU B O 1
ATOM 9111 N N . GLN B 1 510 ? 35.498 45.807 -8.236 1.00 32.26 510 GLN B N 1
ATOM 9112 C CA . GLN B 1 510 ? 34.153 45.264 -8.393 1.00 29.80 510 GLN B CA 1
ATOM 9113 C C . GLN B 1 510 ? 33.882 44.311 -7.239 1.00 27.50 510 GLN B C 1
ATOM 9114 O O . GLN B 1 510 ? 32.801 44.321 -6.659 1.00 26.13 510 GLN B O 1
ATOM 9120 N N . GLY B 1 511 ? 34.863 43.472 -6.919 1.00 24.84 511 GLY B N 1
ATOM 9121 C CA . GLY B 1 511 ? 34.699 42.531 -5.824 1.00 22.26 511 GLY B CA 1
ATOM 9122 C C . GLY B 1 511 ? 34.517 43.255 -4.495 1.00 20.76 511 GLY B C 1
ATOM 9123 O O . GLY B 1 511 ? 33.704 42.853 -3.659 1.00 20.72 511 GLY B O 1
ATOM 9124 N N . PHE B 1 512 ? 35.283 44.324 -4.305 1.00 22.09 512 PHE B N 1
ATOM 9125 C CA . PHE B 1 512 ? 35.221 45.118 -3.085 1.00 21.85 512 PHE B CA 1
ATOM 9126 C C . PHE B 1 512 ? 33.801 45.662 -2.908 1.00 21.40 512 PHE B C 1
ATOM 9127 O O . PHE B 1 512 ? 33.250 45.620 -1.805 1.00 22.42 512 PHE B O 1
ATOM 9135 N N . GLN B 1 513 ? 33.216 46.169 -3.996 1.00 19.35 513 GLN B N 1
ATOM 9136 C CA . GLN B 1 513 ? 31.864 46.727 -3.976 1.00 20.43 513 GLN B CA 1
ATOM 9137 C C . GLN B 1 513 ? 30.804 45.660 -3.720 1.00 22.09 513 GLN B C 1
ATOM 9138 O O . GLN B 1 513 ? 29.809 45.904 -3.030 1.00 19.62 513 GLN B O 1
ATOM 9144 N N . GLU B 1 514 ? 31.016 44.476 -4.284 1.00 19.98 514 GLU B N 1
ATOM 9145 C CA . GLU B 1 514 ? 30.089 43.368 -4.105 1.00 19.94 514 GLU B CA 1
ATOM 9146 C C . GLU B 1 514 ? 30.064 42.908 -2.641 1.00 20.07 514 GLU B C 1
ATOM 9147 O O . GLU B 1 514 ? 29.002 42.602 -2.098 1.00 20.84 514 GLU B O 1
ATOM 9153 N N . LEU B 1 515 ? 31.232 42.872 -2.004 1.00 18.05 515 LEU B N 1
ATOM 9154 C CA . LEU B 1 515 ? 31.332 42.410 -0.627 1.00 19.29 515 LEU B CA 1
ATOM 9155 C C . LEU B 1 515 ? 31.382 43.522 0.425 1.00 18.70 515 LEU B C 1
ATOM 9156 O O . LEU B 1 515 ? 31.861 43.300 1.543 1.00 20.49 515 LEU B O 1
ATOM 9161 N N . LEU B 1 516 ? 30.878 44.705 0.088 1.00 18.55 516 LEU B N 1
ATOM 9162 C CA . LEU B 1 516 ? 30.904 45.835 1.020 1.00 19.37 516 LEU B CA 1
ATOM 9163 C C . LEU B 1 516 ? 30.391 45.498 2.406 1.00 18.36 516 LEU B C 1
ATOM 9164 O O . LEU B 1 516 ? 31.036 45.837 3.396 1.00 19.12 516 LEU B O 1
ATOM 9169 N N . ALA B 1 517 ? 29.229 44.848 2.485 1.00 18.00 517 ALA B N 1
ATOM 9170 C CA . ALA B 1 517 ? 28.646 44.498 3.774 1.00 18.17 517 ALA B CA 1
ATOM 9171 C C . ALA B 1 517 ? 29.612 43.619 4.576 1.00 17.76 517 ALA B C 1
ATOM 9172 O O . ALA B 1 517 ? 29.838 43.850 5.764 1.00 18.42 517 ALA B O 1
ATOM 9174 N N . ASP B 1 518 ? 30.197 42.624 3.927 1.00 17.95 518 ASP B N 1
ATOM 9175 C CA . ASP B 1 518 ? 31.131 41.731 4.613 1.00 19.88 518 ASP B CA 1
ATOM 9176 C C . ASP B 1 518 ? 32.367 42.476 5.101 1.00 18.37 518 ASP B C 1
ATOM 9177 O O . ASP B 1 518 ? 32.894 42.194 6.182 1.00 15.41 518 ASP B O 1
ATOM 9182 N N . LEU B 1 519 ? 32.833 43.421 4.291 1.00 16.71 519 LEU B N 1
ATOM 9183 C CA . LEU B 1 519 ? 34.033 44.173 4.626 1.00 17.89 519 LEU B CA 1
ATOM 9184 C C . LEU B 1 519 ? 33.821 45.060 5.844 1.00 17.60 519 LEU B C 1
ATOM 9185 O O . LEU B 1 519 ? 34.712 45.190 6.684 1.00 17.33 519 LEU B O 1
ATOM 9190 N N . VAL B 1 520 ? 32.642 45.664 5.941 1.00 15.67 520 VAL B N 1
ATOM 9191 C CA . VAL B 1 520 ? 32.311 46.521 7.067 1.00 15.81 520 VAL B CA 1
ATOM 9192 C C . VAL B 1 520 ? 32.241 45.696 8.357 1.00 15.38 520 VAL B C 1
ATOM 9193 O O . VAL B 1 520 ? 32.650 46.166 9.430 1.00 17.58 520 VAL B O 1
ATOM 9197 N N . GLU B 1 521 ? 31.709 44.480 8.272 1.00 16.68 521 GLU B N 1
ATOM 9198 C CA . GLU B 1 521 ? 31.613 43.625 9.456 1.00 16.33 521 GLU B CA 1
ATOM 9199 C C . GLU B 1 521 ? 33.010 43.239 9.957 1.00 16.13 521 GLU B C 1
ATOM 9200 O O . GLU B 1 521 ? 33.243 43.199 11.168 1.00 13.18 521 GLU B O 1
ATOM 9206 N N . ALA B 1 522 ? 33.938 42.963 9.037 1.00 14.64 522 ALA B N 1
ATOM 9207 C CA . ALA B 1 522 ? 35.306 42.597 9.412 1.00 17.05 522 ALA B CA 1
ATOM 9208 C C . ALA B 1 522 ? 36.028 43.783 10.052 1.00 16.08 522 ALA B C 1
ATOM 9209 O O . ALA B 1 522 ? 36.803 43.613 10.994 1.00 19.06 522 ALA B O 1
ATOM 9211 N N . ALA B 1 523 ? 35.781 44.977 9.521 1.00 15.30 523 ALA B N 1
ATOM 9212 C CA . ALA B 1 523 ? 36.400 46.188 10.043 1.00 13.99 523 ALA B CA 1
ATOM 9213 C C . ALA B 1 523 ? 35.865 46.467 11.449 1.00 11.32 523 ALA B C 1
ATOM 9214 O O . ALA B 1 523 ? 36.605 46.899 12.333 1.00 14.14 523 ALA B O 1
ATOM 9216 N N . ILE B 1 524 ? 34.578 46.215 11.655 1.00 13.70 524 ILE B N 1
ATOM 9217 C CA . ILE B 1 524 ? 33.966 46.407 12.967 1.00 14.61 524 ILE B CA 1
ATOM 9218 C C . ILE B 1 524 ? 34.578 45.444 13.970 1.00 16.02 524 ILE B C 1
ATOM 9219 O O . ILE B 1 524 ? 34.870 45.837 15.101 1.00 16.21 524 ILE B O 1
ATOM 9224 N N . ALA B 1 525 ? 34.773 44.187 13.565 1.00 14.14 525 ALA B N 1
ATOM 9225 C CA . ALA B 1 525 ? 35.375 43.182 14.459 1.00 17.11 525 ALA B CA 1
ATOM 9226 C C . ALA B 1 525 ? 36.784 43.618 14.857 1.00 16.69 525 ALA B C 1
ATOM 9227 O O . ALA B 1 525 ? 37.193 43.438 15.997 1.00 19.70 525 ALA B O 1
ATOM 9229 N N . HIS B 1 526 ? 37.523 44.202 13.919 1.00 19.48 526 HIS B N 1
ATOM 9230 C CA . HIS B 1 526 ? 38.868 44.682 14.204 1.00 18.35 526 HIS B CA 1
ATOM 9231 C C . HIS B 1 526 ? 38.818 45.799 15.246 1.00 15.89 526 HIS B C 1
ATOM 9232 O O . HIS B 1 526 ? 39.548 45.775 16.230 1.00 16.65 526 HIS B O 1
ATOM 9239 N N . CYS B 1 527 ? 37.945 46.779 15.037 1.00 16.39 527 CYS B N 1
ATOM 9240 C CA . CYS B 1 527 ? 37.796 47.889 15.983 1.00 16.40 527 CYS B CA 1
ATOM 9241 C C . CYS B 1 527 ? 37.376 47.421 17.373 1.00 14.14 527 CYS B C 1
ATOM 9242 O O . CYS B 1 527 ? 37.815 47.998 18.374 1.00 14.80 527 CYS B O 1
ATOM 9245 N N . GLN B 1 528 ? 36.524 46.395 17.446 1.00 13.46 528 GLN B N 1
ATOM 9246 C CA . GLN B 1 528 ? 36.075 45.884 18.743 1.00 16.13 528 GLN B CA 1
ATOM 9247 C C . GLN B 1 528 ? 37.245 45.239 19.473 1.00 16.76 528 GLN B C 1
ATOM 9248 O O . GLN B 1 528 ? 37.386 45.388 20.688 1.00 19.24 528 GLN B O 1
ATOM 9254 N N . LEU B 1 529 ? 38.076 44.516 18.729 1.00 18.37 529 LEU B N 1
ATOM 9255 C CA . LEU B 1 529 ? 39.257 43.878 19.313 1.00 18.89 529 LEU B CA 1
ATOM 9256 C C . LEU B 1 529 ? 40.113 44.968 19.959 1.00 19.53 529 LEU B C 1
ATOM 9257 O O . LEU B 1 529 ? 40.589 44.806 21.075 1.00 21.93 529 LEU B O 1
ATOM 9262 N N . ILE B 1 530 ? 40.303 46.082 19.249 1.00 17.28 530 ILE B N 1
ATOM 9263 C CA . ILE B 1 530 ? 41.097 47.186 19.779 1.00 14.05 530 ILE B CA 1
ATOM 9264 C C . ILE B 1 530 ? 40.521 47.696 21.119 1.00 18.12 530 ILE B C 1
ATOM 9265 O O . ILE B 1 530 ? 41.261 47.907 22.088 1.00 16.34 530 ILE B O 1
ATOM 9270 N N . VAL B 1 531 ? 39.206 47.902 21.180 1.00 17.58 531 VAL B N 1
ATOM 9271 C CA . VAL B 1 531 ? 38.582 48.392 22.400 1.00 15.09 531 VAL B CA 1
ATOM 9272 C C . VAL B 1 531 ? 38.786 47.373 23.524 1.00 13.66 531 VAL B C 1
ATOM 9273 O O . VAL B 1 531 ? 39.153 47.723 24.646 1.00 16.09 531 VAL B O 1
ATOM 9277 N N . VAL B 1 532 ? 38.563 46.104 23.224 1.00 16.52 532 VAL B N 1
ATOM 9278 C CA . VAL B 1 532 ? 38.727 45.067 24.234 1.00 17.78 532 VAL B CA 1
ATOM 9279 C C . VAL B 1 532 ? 40.163 44.993 24.744 1.00 18.77 532 VAL B C 1
ATOM 9280 O O . VAL B 1 532 ? 40.392 44.875 25.952 1.00 18.21 532 VAL B O 1
ATOM 9284 N N . SER B 1 533 ? 41.128 45.065 23.827 1.00 17.67 533 SER B N 1
ATOM 9285 C CA . SER B 1 533 ? 42.541 44.984 24.187 1.00 20.91 533 SER B CA 1
ATOM 9286 C C . SER B 1 533 ? 43.002 46.168 25.022 1.00 19.78 533 SER B C 1
ATOM 9287 O O . SER B 1 533 ? 43.847 46.013 25.895 1.00 18.05 533 SER B O 1
ATOM 9290 N N . LYS B 1 534 ? 42.455 47.352 24.757 1.00 19.79 534 LYS B N 1
ATOM 9291 C CA . LYS B 1 534 ? 42.834 48.537 25.524 1.00 18.29 534 LYS B CA 1
ATOM 9292 C C . LYS B 1 534 ? 42.235 48.534 26.930 1.00 17.81 534 LYS B C 1
ATOM 9293 O O . LYS B 1 534 ? 42.820 49.095 27.859 1.00 20.55 534 LYS B O 1
ATOM 9299 N N . PHE B 1 535 ? 41.072 47.911 27.089 1.00 19.06 535 PHE B N 1
ATOM 9300 C CA . PHE B 1 535 ? 40.436 47.800 28.401 1.00 19.32 535 PHE B CA 1
ATOM 9301 C C . PHE B 1 535 ? 41.259 46.815 29.239 1.00 19.03 535 PHE B C 1
ATOM 9302 O O . PHE B 1 535 ? 41.543 47.067 30.407 1.00 19.92 535 PHE B O 1
ATOM 9310 N N . ILE B 1 536 ? 41.636 45.687 28.640 1.00 21.79 536 ILE B N 1
ATOM 9311 C CA . ILE B 1 536 ? 42.449 44.679 29.324 1.00 23.32 536 ILE B CA 1
ATOM 9312 C C . ILE B 1 536 ? 43.815 45.287 29.691 1.00 23.82 536 ILE B C 1
ATOM 9313 O O . ILE B 1 536 ? 44.392 44.972 30.733 1.00 22.78 536 ILE B O 1
ATOM 9318 N N . ALA B 1 537 ? 44.327 46.162 28.829 1.00 22.68 537 ALA B N 1
ATOM 9319 C CA . ALA B 1 537 ? 45.611 46.803 29.084 1.00 21.52 537 ALA B CA 1
ATOM 9320 C C . ALA B 1 537 ? 45.470 47.783 30.241 1.00 25.12 537 ALA B C 1
ATOM 9321 O O . ALA B 1 537 ? 46.393 47.966 31.037 1.00 23.33 537 ALA B O 1
ATOM 9323 N N . LYS B 1 538 ? 44.306 48.416 30.331 1.00 25.65 538 LYS B N 1
ATOM 9324 C CA . LYS B 1 538 ? 44.065 49.389 31.383 1.00 25.33 538 LYS B CA 1
ATOM 9325 C C . LYS B 1 538 ? 44.137 48.732 32.748 1.00 24.84 538 LYS B C 1
ATOM 9326 O O . LYS B 1 538 ? 44.626 49.334 33.708 1.00 22.82 538 LYS B O 1
ATOM 9332 N N . LEU B 1 539 ? 43.650 47.498 32.827 1.00 23.97 539 LEU B N 1
ATOM 9333 C CA . LEU B 1 539 ? 43.636 46.750 34.081 1.00 28.14 539 LEU B CA 1
ATOM 9334 C C . LEU B 1 539 ? 45.031 46.315 34.513 1.00 29.92 539 LEU B C 1
ATOM 9335 O O . LEU B 1 539 ? 45.219 45.884 35.651 1.00 31.30 539 LEU B O 1
ATOM 9340 N N . GLU B 1 540 ? 45.997 46.420 33.605 1.00 30.57 540 GLU B N 1
ATOM 9341 C CA . GLU B 1 540 ? 47.369 46.028 33.913 1.00 32.86 540 GLU B CA 1
ATOM 9342 C C . GLU B 1 540 ? 48.101 47.164 34.619 1.00 32.42 540 GLU B C 1
ATOM 9343 O O . GLU B 1 540 ? 49.195 46.978 35.146 1.00 32.41 540 GLU B O 1
ATOM 9349 N N . GLN B 1 541 ? 47.486 48.341 34.618 1.00 32.69 541 GLN B N 1
ATOM 9350 C CA . GLN B 1 541 ? 48.067 49.514 35.256 1.00 31.89 541 GLN B CA 1
ATOM 9351 C C . GLN B 1 541 ? 47.796 49.480 36.759 1.00 33.66 541 GLN B C 1
ATOM 9352 O O . GLN B 1 541 ? 47.001 48.669 37.246 1.00 32.94 541 GLN B O 1
ATOM 9358 N N . ASP B 1 542 ? 48.468 50.353 37.502 1.00 34.81 542 ASP B N 1
ATOM 9359 C CA . ASP B 1 542 ? 48.265 50.424 38.942 1.00 34.30 542 ASP B CA 1
ATOM 9360 C C . ASP B 1 542 ? 47.092 51.362 39.198 1.00 32.08 542 ASP B C 1
ATOM 9361 O O . ASP B 1 542 ? 47.180 52.567 38.960 1.00 32.39 542 ASP B O 1
ATOM 9363 N N . ILE B 1 543 ? 45.984 50.803 39.670 1.00 31.28 543 ILE B N 1
ATOM 9364 C CA . ILE B 1 543 ? 44.789 51.592 39.954 1.00 29.16 543 ILE B CA 1
ATOM 9365 C C . ILE B 1 543 ? 44.409 51.455 41.428 1.00 26.59 543 ILE B C 1
ATOM 9366 O O . ILE B 1 543 ? 43.925 50.411 41.861 1.00 25.12 543 ILE B O 1
ATOM 9371 N N . GLY B 1 544 ? 44.625 52.517 42.194 1.00 27.60 544 GLY B N 1
ATOM 9372 C CA . GLY B 1 544 ? 44.318 52.479 43.614 1.00 30.92 544 GLY B CA 1
ATOM 9373 C C . GLY B 1 544 ? 42.845 52.587 43.962 1.00 30.37 544 GLY B C 1
ATOM 9374 O O . GLY B 1 544 ? 42.034 53.022 43.146 1.00 30.07 544 GLY B O 1
ATOM 9375 N N . GLY B 1 545 ? 42.504 52.183 45.183 1.00 28.80 545 GLY B N 1
ATOM 9376 C CA . GLY B 1 545 ? 41.129 52.250 45.630 1.00 27.33 545 GLY B CA 1
ATOM 9377 C C . GLY B 1 545 ? 40.547 50.906 46.014 1.00 27.50 545 GLY B C 1
ATOM 9378 O O . GLY B 1 545 ? 40.615 49.948 45.242 1.00 27.09 545 GLY B O 1
ATOM 9379 N N . LYS B 1 546 ? 39.972 50.822 47.210 1.00 25.98 546 LYS B N 1
ATOM 9380 C CA . LYS B 1 546 ? 39.365 49.574 47.641 1.00 26.03 546 LYS B CA 1
ATOM 9381 C C . LYS B 1 546 ? 38.322 49.084 46.642 1.00 24.48 546 LYS B C 1
ATOM 9382 O O . LYS B 1 546 ? 37.325 49.771 46.388 1.00 22.69 546 LYS B O 1
ATOM 9388 N N . GLY B 1 547 ? 38.572 47.897 46.091 1.00 21.50 547 GLY B N 1
ATOM 9389 C CA . GLY B 1 547 ? 37.662 47.277 45.148 1.00 20.56 547 GLY B CA 1
ATOM 9390 C C . GLY B 1 547 ? 37.487 47.935 43.797 1.00 20.61 547 GLY B C 1
ATOM 9391 O O . GLY B 1 547 ? 36.683 47.488 42.984 1.00 18.93 547 GLY B O 1
ATOM 9392 N N . VAL B 1 548 ? 38.237 48.997 43.554 1.00 19.78 548 VAL B N 1
ATOM 9393 C CA . VAL B 1 548 ? 38.149 49.730 42.298 1.00 19.52 548 VAL B CA 1
ATOM 9394 C C . VAL B 1 548 ? 38.531 48.861 41.094 1.00 21.72 548 VAL B C 1
ATOM 9395 O O . VAL B 1 548 ? 37.717 48.638 40.186 1.00 15.55 548 VAL B O 1
ATOM 9399 N N . LYS B 1 549 ? 39.760 48.349 41.093 1.00 20.25 549 LYS B N 1
ATOM 9400 C CA . LYS B 1 549 ? 40.207 47.534 39.973 1.00 23.51 549 LYS B CA 1
ATOM 9401 C C . LYS B 1 549 ? 39.298 46.328 39.754 1.00 22.73 549 LYS B C 1
ATOM 9402 O O . LYS B 1 549 ? 39.063 45.926 38.620 1.00 25.17 549 LYS B O 1
ATOM 9408 N N . LYS B 1 550 ? 38.782 45.767 40.841 1.00 23.39 550 LYS B N 1
ATOM 9409 C CA . LYS B 1 550 ? 37.897 44.615 40.750 1.00 21.99 550 LYS B CA 1
ATOM 9410 C C . LYS B 1 550 ? 36.629 44.946 39.958 1.00 22.19 550 LYS B C 1
ATOM 9411 O O . LYS B 1 550 ? 36.179 44.155 39.115 1.00 17.66 550 LYS B O 1
ATOM 9417 N N . GLN B 1 551 ? 36.042 46.106 40.231 1.00 18.42 551 GLN B N 1
ATOM 9418 C CA . GLN B 1 551 ? 34.842 46.492 39.503 1.00 18.36 551 GLN B CA 1
ATOM 9419 C C . GLN B 1 551 ? 35.164 46.789 38.040 1.00 17.99 551 GLN B C 1
ATOM 9420 O O . GLN B 1 551 ? 34.368 46.479 37.168 1.00 17.07 551 GLN B O 1
ATOM 9426 N N . LEU B 1 552 ? 36.325 47.378 37.765 1.00 15.88 552 LEU B N 1
ATOM 9427 C CA . LEU B 1 552 ? 36.713 47.651 36.383 1.00 19.07 552 LEU B CA 1
ATOM 9428 C C . LEU B 1 552 ? 36.914 46.320 35.651 1.00 17.07 552 LEU B C 1
ATOM 9429 O O . LEU B 1 552 ? 36.627 46.193 34.456 1.00 18.46 552 LEU B O 1
ATOM 9434 N N . ASN B 1 553 ? 37.399 45.320 36.381 1.00 19.03 553 ASN B N 1
ATOM 9435 C CA . ASN B 1 553 ? 37.623 43.994 35.813 1.00 20.03 553 ASN B CA 1
ATOM 9436 C C . ASN B 1 553 ? 36.271 43.409 35.421 1.00 19.04 553 ASN B C 1
ATOM 9437 O O . ASN B 1 553 ? 36.118 42.836 34.339 1.00 19.08 553 ASN B O 1
ATOM 9442 N N . ASN B 1 554 ? 35.284 43.561 36.298 1.00 16.38 554 ASN B N 1
ATOM 9443 C CA . ASN B 1 554 ? 33.938 43.065 36.003 1.00 17.50 554 ASN B CA 1
ATOM 9444 C C . ASN B 1 554 ? 33.417 43.685 34.704 1.00 17.09 554 ASN B C 1
ATOM 9445 O O . ASN B 1 554 ? 32.951 42.985 33.818 1.00 15.29 554 ASN B O 1
ATOM 9450 N N . LEU B 1 555 ? 33.489 45.010 34.605 1.00 18.39 555 LEU B N 1
ATOM 9451 C CA . LEU B 1 555 ? 33.009 45.713 33.422 1.00 17.10 555 LEU B CA 1
ATOM 9452 C C . LEU B 1 555 ? 33.805 45.314 32.179 1.00 16.59 555 LEU B C 1
ATOM 9453 O O . LEU B 1 555 ? 33.234 45.114 31.105 1.00 16.32 555 LEU B O 1
ATOM 9458 N N . CYS B 1 556 ? 35.121 45.183 32.327 1.00 16.83 556 CYS B N 1
ATOM 9459 C CA . CYS B 1 556 ? 35.970 44.798 31.209 1.00 15.63 556 CYS B CA 1
ATOM 9460 C C . CYS B 1 556 ? 35.483 43.519 30.564 1.00 16.06 556 CYS B C 1
ATOM 9461 O O . CYS B 1 556 ? 35.340 43.460 29.343 1.00 14.16 556 CYS B O 1
ATOM 9464 N N . TYR B 1 557 ? 35.231 42.485 31.367 1.00 15.30 557 TYR B N 1
ATOM 9465 C CA . TYR B 1 557 ? 34.792 41.225 30.792 1.00 15.62 557 TYR B CA 1
ATOM 9466 C C . TYR B 1 557 ? 33.325 41.179 30.406 1.00 14.94 557 TYR B C 1
ATOM 9467 O O . TYR B 1 557 ? 32.925 40.342 29.591 1.00 16.87 557 TYR B O 1
ATOM 9476 N N . ILE B 1 558 ? 32.524 42.073 30.980 1.00 14.86 558 ILE B N 1
ATOM 9477 C CA . ILE B 1 558 ? 31.114 42.180 30.609 1.00 15.62 558 ILE B CA 1
ATOM 9478 C C . ILE B 1 558 ? 31.100 42.722 29.176 1.00 14.21 558 ILE B C 1
ATOM 9479 O O . ILE B 1 558 ? 30.364 42.230 28.326 1.00 13.43 558 ILE B O 1
ATOM 9484 N N . TYR B 1 559 ? 31.911 43.743 28.913 1.00 12.99 559 TYR B N 1
ATOM 9485 C CA . TYR B 1 559 ? 31.979 44.335 27.570 1.00 14.98 559 TYR B CA 1
ATOM 9486 C C . TYR B 1 559 ? 32.370 43.256 26.537 1.00 16.72 559 TYR B C 1
ATOM 9487 O O . TYR B 1 559 ? 31.675 43.039 25.537 1.00 12.15 559 TYR B O 1
ATOM 9496 N N . ALA B 1 560 ? 33.470 42.561 26.805 1.00 17.14 560 ALA B N 1
ATOM 9497 C CA . ALA B 1 560 ? 33.962 41.522 25.913 1.00 18.98 560 ALA B CA 1
ATOM 9498 C C . ALA B 1 560 ? 32.984 40.362 25.730 1.00 17.04 560 ALA B C 1
ATOM 9499 O O . ALA B 1 560 ? 32.659 39.982 24.602 1.00 19.07 560 ALA B O 1
ATOM 9501 N N . LEU B 1 561 ? 32.509 39.800 26.833 1.00 15.00 561 LEU B N 1
ATOM 9502 C CA . LEU B 1 561 ? 31.586 38.674 26.761 1.00 16.71 561 LEU B CA 1
ATOM 9503 C C . LEU B 1 561 ? 30.252 39.060 26.143 1.00 18.70 561 LEU B C 1
ATOM 9504 O O . LEU B 1 561 ? 29.586 38.224 25.531 1.00 14.78 561 LEU B O 1
ATOM 9509 N N . TYR B 1 562 ? 29.851 40.321 26.301 1.00 19.07 562 TYR B N 1
ATOM 9510 C CA . TYR B 1 562 ? 28.601 40.779 25.713 1.00 15.81 562 TYR B CA 1
ATOM 9511 C C . TYR B 1 562 ? 28.735 40.811 24.196 1.00 14.92 562 TYR B C 1
ATOM 9512 O O . TYR B 1 562 ? 27.834 40.383 23.476 1.00 15.33 562 TYR B O 1
ATOM 9521 N N . LEU B 1 563 ? 29.860 41.328 23.713 1.00 15.01 563 LEU B N 1
ATOM 9522 C CA . LEU B 1 563 ? 30.092 41.405 22.268 1.00 16.66 563 LEU B CA 1
ATOM 9523 C C . LEU B 1 563 ? 30.260 40.003 21.690 1.00 18.00 563 LEU B C 1
ATOM 9524 O O . LEU B 1 563 ? 29.803 39.719 20.580 1.00 17.40 563 LEU B O 1
ATOM 9529 N N . LEU B 1 564 ? 30.908 39.116 22.439 1.00 17.11 564 LEU B N 1
ATOM 9530 C CA . LEU B 1 564 ? 31.083 37.750 21.966 1.00 15.68 564 LEU B CA 1
ATOM 9531 C C . LEU B 1 564 ? 29.703 37.133 21.738 1.00 16.90 564 LEU B C 1
ATOM 9532 O O . LEU B 1 564 ? 29.448 36.493 20.720 1.00 18.48 564 LEU B O 1
ATOM 9537 N N . HIS B 1 565 ? 28.806 37.336 22.691 1.00 15.41 565 HIS B N 1
ATOM 9538 C CA . HIS B 1 565 ? 27.456 36.809 22.582 1.00 15.75 565 HIS B CA 1
ATOM 9539 C C . HIS B 1 565 ? 26.684 37.477 21.445 1.00 17.43 565 HIS B C 1
ATOM 9540 O O . HIS B 1 565 ? 26.033 36.803 20.637 1.00 16.23 565 HIS B O 1
ATOM 9547 N N . LYS B 1 566 ? 26.762 38.803 21.373 1.00 14.56 566 LYS B N 1
ATOM 9548 C CA . LYS B 1 566 ? 26.060 39.550 20.329 1.00 13.84 566 LYS B CA 1
ATOM 9549 C C . LYS B 1 566 ? 26.522 39.165 18.921 1.00 14.02 566 LYS B C 1
ATOM 9550 O O . LYS B 1 566 ? 25.727 39.141 17.984 1.00 16.37 566 LYS B O 1
ATOM 9556 N N . HIS B 1 567 ? 27.806 38.858 18.775 1.00 16.14 567 HIS B N 1
ATOM 9557 C CA . HIS B 1 567 ? 28.364 38.480 17.474 1.00 15.94 567 HIS B CA 1
ATOM 9558 C C . HIS B 1 567 ? 28.802 37.021 17.493 1.00 17.09 567 HIS B C 1
ATOM 9559 O O . HIS B 1 567 ? 29.737 36.641 16.794 1.00 18.49 567 HIS B O 1
ATOM 9566 N N . LEU B 1 568 ? 28.114 36.220 18.300 1.00 17.20 568 LEU B N 1
ATOM 9567 C CA . LEU B 1 568 ? 28.404 34.798 18.452 1.00 17.66 568 LEU B CA 1
ATOM 9568 C C . LEU B 1 568 ? 28.716 34.106 17.118 1.00 20.85 568 LEU B C 1
ATOM 9569 O O . LEU B 1 568 ? 29.688 33.353 17.016 1.00 17.62 568 LEU B O 1
ATOM 9574 N N . GLY B 1 569 ? 27.895 34.372 16.105 1.00 20.90 569 GLY B N 1
ATOM 9575 C CA . GLY B 1 569 ? 28.096 33.777 14.794 1.00 19.52 569 GLY B CA 1
ATOM 9576 C C . GLY B 1 569 ? 29.511 33.944 14.262 1.00 21.09 569 GLY B C 1
ATOM 9577 O O . GLY B 1 569 ? 30.048 33.023 13.640 1.00 19.66 569 GLY B O 1
ATOM 9578 N N . ASP B 1 570 ? 30.118 35.111 14.495 1.00 21.94 570 ASP B N 1
ATOM 9579 C CA . ASP B 1 570 ? 31.486 35.382 14.031 1.00 21.77 570 ASP B CA 1
ATOM 9580 C C . ASP B 1 570 ? 32.510 34.466 14.721 1.00 25.47 570 ASP B C 1
ATOM 9581 O O . ASP B 1 570 ? 33.438 33.968 14.078 1.00 26.37 570 ASP B O 1
ATOM 9586 N N . PHE B 1 571 ? 32.359 34.265 16.031 1.00 23.93 571 PHE B N 1
ATOM 9587 C CA . PHE B 1 571 ? 33.291 33.419 16.783 1.00 26.81 571 PHE B CA 1
ATOM 9588 C C . PHE B 1 571 ? 33.132 31.912 16.495 1.00 30.45 571 PHE B C 1
ATOM 9589 O O . PHE B 1 571 ? 34.130 31.196 16.362 1.00 31.06 571 PHE B O 1
ATOM 9597 N N . LEU B 1 572 ? 31.892 31.433 16.398 1.00 28.99 572 LEU B N 1
ATOM 9598 C CA . LEU B 1 572 ? 31.654 30.018 16.124 1.00 29.71 572 LEU B CA 1
ATOM 9599 C C . LEU B 1 572 ? 32.135 29.593 14.735 1.00 32.80 572 LEU B C 1
ATOM 9600 O O . LEU B 1 572 ? 32.366 28.408 14.489 1.00 35.38 572 LEU B O 1
ATOM 9605 N N . SER B 1 573 ? 32.285 30.550 13.828 1.00 32.70 573 SER B N 1
ATOM 9606 C CA . SER B 1 573 ? 32.753 30.233 12.484 1.00 36.78 573 SER B CA 1
ATOM 9607 C C . SER B 1 573 ? 34.247 29.912 12.454 1.00 38.43 573 SER B C 1
ATOM 9608 O O . SER B 1 573 ? 34.728 29.270 11.521 1.00 40.83 573 SER B O 1
ATOM 9611 N N . THR B 1 574 ? 34.976 30.352 13.475 1.00 39.07 574 THR B N 1
ATOM 9612 C CA . THR B 1 574 ? 36.421 30.127 13.542 1.00 40.37 574 THR B CA 1
ATOM 9613 C C . THR B 1 574 ? 36.809 28.728 14.002 1.00 43.10 574 THR B C 1
ATOM 9614 O O . THR B 1 574 ? 37.950 28.303 13.809 1.00 44.43 574 THR B O 1
ATOM 9618 N N . ASN B 1 575 ? 35.861 28.016 14.602 1.00 43.28 575 ASN B N 1
ATOM 9619 C CA . ASN B 1 575 ? 36.099 26.666 15.106 1.00 46.57 575 ASN B CA 1
ATOM 9620 C C . ASN B 1 575 ? 37.088 26.699 16.265 1.00 46.92 575 ASN B C 1
ATOM 9621 O O . ASN B 1 575 ? 37.529 25.661 16.756 1.00 47.85 575 ASN B O 1
ATOM 9626 N N . CYS B 1 576 ? 37.434 27.904 16.700 1.00 48.00 576 CYS B N 1
ATOM 9627 C CA . CYS B 1 576 ? 38.353 28.097 17.817 1.00 48.86 576 CYS B CA 1
ATOM 9628 C C . CYS B 1 576 ? 37.496 28.180 19.088 1.00 46.63 576 CYS B C 1
ATOM 9629 O O . CYS B 1 576 ? 38.001 28.095 20.204 1.00 47.92 576 CYS B O 1
ATOM 9632 N N . ILE B 1 577 ? 36.188 28.331 18.890 1.00 44.93 577 ILE B N 1
ATOM 9633 C CA . ILE B 1 577 ? 35.209 28.399 19.976 1.00 41.02 577 ILE B CA 1
ATOM 9634 C C . ILE B 1 577 ? 34.069 27.448 19.637 1.00 37.74 577 ILE B C 1
ATOM 9635 O O . ILE B 1 577 ? 33.549 27.473 18.527 1.00 38.16 577 ILE B O 1
ATOM 9640 N N . THR B 1 578 ? 33.684 26.611 20.596 1.00 37.20 578 THR B N 1
ATOM 9641 C CA . THR B 1 578 ? 32.605 25.654 20.380 1.00 34.97 578 THR B CA 1
ATOM 9642 C C . THR B 1 578 ? 31.312 26.151 21.037 1.00 32.52 578 THR B C 1
ATOM 9643 O O . THR B 1 578 ? 31.341 27.040 21.893 1.00 31.59 578 THR B O 1
ATOM 9647 N N . PRO B 1 579 ? 30.160 25.605 20.629 1.00 29.35 579 PRO B N 1
ATOM 9648 C CA . PRO B 1 579 ? 28.895 26.041 21.222 1.00 27.37 579 PRO B CA 1
ATOM 9649 C C . PRO B 1 579 ? 28.882 25.901 22.742 1.00 27.08 579 PRO B C 1
ATOM 9650 O O . PRO B 1 579 ? 28.281 26.711 23.441 1.00 25.75 579 PRO B O 1
ATOM 9654 N N . LYS B 1 580 ? 29.546 24.873 23.249 1.00 26.68 580 LYS B N 1
ATOM 9655 C CA . LYS B 1 580 ? 29.596 24.638 24.685 1.00 27.88 580 LYS B CA 1
ATOM 9656 C C . LYS B 1 580 ? 30.398 25.727 25.386 1.00 25.83 580 LYS B C 1
ATOM 9657 O O . LYS B 1 580 ? 30.021 26.202 26.454 1.00 24.98 580 LYS B O 1
ATOM 9663 N N . GLN B 1 581 ? 31.512 26.125 24.784 1.00 25.24 581 GLN B N 1
ATOM 9664 C CA . GLN B 1 581 ? 32.329 27.164 25.385 1.00 27.14 581 GLN B CA 1
ATOM 9665 C C . GLN B 1 581 ? 31.589 28.496 25.286 1.00 28.97 581 GLN B C 1
ATOM 9666 O O . GLN B 1 581 ? 31.804 29.398 26.101 1.00 30.50 581 GLN B O 1
ATOM 9672 N N . ALA B 1 582 ? 30.712 28.610 24.289 1.00 27.38 582 ALA B N 1
ATOM 9673 C CA . ALA B 1 582 ? 29.938 29.827 24.075 1.00 27.54 582 ALA B CA 1
ATOM 9674 C C . ALA B 1 582 ? 28.896 29.939 25.174 1.00 26.71 582 ALA B C 1
ATOM 9675 O O . ALA B 1 582 ? 28.607 31.028 25.663 1.00 27.26 582 ALA B O 1
ATOM 9677 N N . SER B 1 583 ? 28.346 28.793 25.560 1.00 25.43 583 SER B N 1
ATOM 9678 C CA . SER B 1 583 ? 27.347 28.735 26.609 1.00 26.23 583 SER B CA 1
ATOM 9679 C C . SER B 1 583 ? 28.005 29.047 27.955 1.00 25.11 583 SER B C 1
ATOM 9680 O O . SER B 1 583 ? 27.361 29.569 28.865 1.00 24.11 583 SER B O 1
ATOM 9683 N N . LEU B 1 584 ? 29.289 28.724 28.080 1.00 23.14 584 LEU B N 1
ATOM 9684 C CA . LEU B 1 584 ? 30.040 29.004 29.305 1.00 23.09 584 LEU B CA 1
ATOM 9685 C C . LEU B 1 584 ? 30.299 30.506 29.430 1.00 21.38 584 LEU B C 1
ATOM 9686 O O . LEU B 1 584 ? 30.323 31.059 30.533 1.00 19.53 584 LEU B O 1
ATOM 9691 N N . ALA B 1 585 ? 30.499 31.165 28.295 1.00 20.39 585 ALA B N 1
ATOM 9692 C CA . ALA B 1 585 ? 30.747 32.610 28.288 1.00 21.05 585 ALA B CA 1
ATOM 9693 C C . ALA B 1 585 ? 29.478 33.316 28.744 1.00 20.38 585 ALA B C 1
ATOM 9694 O O . ALA B 1 585 ? 29.537 34.283 29.502 1.00 19.45 585 ALA B O 1
ATOM 9696 N N . ASN B 1 586 ? 28.335 32.813 28.285 1.00 20.39 586 ASN B N 1
ATOM 9697 C CA . ASN B 1 586 ? 27.039 33.368 28.655 1.00 24.97 586 ASN B CA 1
ATOM 9698 C C . ASN B 1 586 ? 26.802 33.223 30.160 1.00 26.08 586 ASN B C 1
ATOM 9699 O O . ASN B 1 586 ? 26.243 34.125 30.787 1.00 26.96 586 ASN B O 1
ATOM 9704 N N . ASP B 1 587 ? 27.210 32.091 30.742 1.00 26.52 587 ASP B N 1
ATOM 9705 C CA . ASP B 1 587 ? 27.045 31.873 32.186 1.00 22.84 587 ASP B CA 1
ATOM 9706 C C . ASP B 1 587 ? 27.920 32.873 32.939 1.00 20.87 587 ASP B C 1
ATOM 9707 O O . ASP B 1 587 ? 27.503 33.451 33.945 1.00 20.54 587 ASP B O 1
ATOM 9712 N N . GLN B 1 588 ? 29.140 33.072 32.453 1.00 20.79 588 GLN B N 1
ATOM 9713 C CA . GLN B 1 588 ? 30.048 34.016 33.089 1.00 21.08 588 GLN B CA 1
ATOM 9714 C C . GLN B 1 588 ? 29.482 35.433 33.004 1.00 20.65 588 GLN B C 1
ATOM 9715 O O . GLN B 1 588 ? 29.563 36.211 33.967 1.00 16.26 588 GLN B O 1
ATOM 9721 N N . LEU B 1 589 ? 28.913 35.769 31.848 1.00 19.41 589 LEU B N 1
ATOM 9722 C CA . LEU B 1 589 ? 28.315 37.081 31.640 1.00 20.49 589 LEU B CA 1
ATOM 9723 C C . LEU B 1 589 ? 27.195 37.287 32.666 1.00 20.69 589 LEU B C 1
ATOM 9724 O O . LEU B 1 589 ? 27.121 38.331 33.304 1.00 22.76 589 LEU B O 1
ATOM 9729 N N . ARG B 1 590 ? 26.341 36.280 32.829 1.00 22.44 590 ARG B N 1
ATOM 9730 C CA . ARG B 1 590 ? 25.223 36.326 33.780 1.00 23.63 590 ARG B CA 1
ATOM 9731 C C . ARG B 1 590 ? 25.738 36.598 35.203 1.00 23.85 590 ARG B C 1
ATOM 9732 O O . ARG B 1 590 ? 25.256 37.496 35.912 1.00 20.77 590 ARG B O 1
ATOM 9740 N N . SER B 1 591 ? 26.723 35.811 35.618 1.00 20.51 591 SER B N 1
ATOM 9741 C CA . SER B 1 591 ? 27.322 35.963 36.925 1.00 20.82 591 SER B CA 1
ATOM 9742 C C . SER B 1 591 ? 27.901 37.368 37.113 1.00 22.44 591 SER B C 1
ATOM 9743 O O . SER B 1 591 ? 27.767 37.952 38.188 1.00 21.42 591 SER B O 1
ATOM 9746 N N . LEU B 1 592 ? 28.545 37.912 36.080 1.00 20.82 592 LEU B N 1
ATOM 9747 C CA . LEU B 1 592 ? 29.127 39.259 36.166 1.00 18.12 592 LEU B CA 1
ATOM 9748 C C . LEU B 1 592 ? 28.031 40.306 36.363 1.00 16.37 592 LEU B C 1
ATOM 9749 O O . LEU B 1 592 ? 28.247 41.327 37.017 1.00 15.88 592 LEU B O 1
ATOM 9754 N N . TYR B 1 593 ? 26.853 40.067 35.799 1.00 14.79 593 TYR B N 1
ATOM 9755 C CA . TYR B 1 593 ? 25.760 41.011 35.982 1.00 16.80 593 TYR B CA 1
ATOM 9756 C C . TYR B 1 593 ? 25.389 41.034 37.474 1.00 17.15 593 TYR B C 1
ATOM 9757 O O . TYR B 1 593 ? 25.291 42.105 38.091 1.00 19.13 593 TYR B O 1
ATOM 9766 N N . THR B 1 594 ? 25.188 39.848 38.048 1.00 18.71 594 THR B N 1
ATOM 9767 C CA . THR B 1 594 ? 24.846 39.711 39.460 1.00 14.99 594 THR B CA 1
ATOM 9768 C C . THR B 1 594 ? 25.892 40.365 40.349 1.00 16.05 594 THR B C 1
ATOM 9769 O O . THR B 1 594 ? 25.563 40.910 41.395 1.00 13.49 594 THR B O 1
ATOM 9773 N N . GLN B 1 595 ? 27.155 40.309 39.936 1.00 15.20 595 GLN B N 1
ATOM 9774 C CA . GLN B 1 595 ? 28.214 40.921 40.724 1.00 17.73 595 GLN B CA 1
ATOM 9775 C C . GLN B 1 595 ? 28.202 42.442 40.606 1.00 19.48 595 GLN B C 1
ATOM 9776 O O . GLN B 1 595 ? 28.490 43.156 41.568 1.00 18.78 595 GLN B O 1
ATOM 9782 N N . VAL B 1 596 ? 27.858 42.949 39.428 1.00 18.84 596 VAL B N 1
ATOM 9783 C CA . VAL B 1 596 ? 27.835 44.391 39.210 1.00 18.78 596 VAL B CA 1
ATOM 9784 C C . VAL B 1 596 ? 26.593 45.054 39.782 1.00 14.87 596 VAL B C 1
ATOM 9785 O O . VAL B 1 596 ? 26.632 46.227 40.165 1.00 15.90 596 VAL B O 1
ATOM 9789 N N . ARG B 1 597 ? 25.499 44.300 39.849 1.00 15.66 597 ARG B N 1
ATOM 9790 C CA . ARG B 1 597 ? 24.222 44.811 40.360 1.00 16.05 597 ARG B CA 1
ATOM 9791 C C . ARG B 1 597 ? 24.291 45.708 41.595 1.00 17.15 597 ARG B C 1
ATOM 9792 O O . ARG B 1 597 ? 23.753 46.819 41.590 1.00 16.73 597 ARG B O 1
ATOM 9800 N N . PRO B 1 598 ? 24.939 45.232 42.679 1.00 16.69 598 PRO B N 1
ATOM 9801 C CA . PRO B 1 598 ? 25.031 46.043 43.892 1.00 15.57 598 PRO B CA 1
ATOM 9802 C C . PRO B 1 598 ? 25.935 47.260 43.751 1.00 15.93 598 PRO B C 1
ATOM 9803 O O . PRO B 1 598 ? 25.849 48.214 44.533 1.00 16.85 598 PRO B O 1
ATOM 9807 N N . ASN B 1 599 ? 26.785 47.228 42.730 1.00 14.89 599 ASN B N 1
ATOM 9808 C CA . ASN B 1 599 ? 27.707 48.322 42.463 1.00 15.77 599 ASN B CA 1
ATOM 9809 C C . ASN B 1 599 ? 27.207 49.316 41.427 1.00 13.74 599 ASN B C 1
ATOM 9810 O O . ASN B 1 599 ? 27.808 50.372 41.263 1.00 14.20 599 ASN B O 1
ATOM 9815 N N . ALA B 1 600 ? 26.101 48.993 40.752 1.00 14.44 600 ALA B N 1
ATOM 9816 C CA . ALA B 1 600 ? 25.563 49.824 39.661 1.00 14.69 600 ALA B CA 1
ATOM 9817 C C . ALA B 1 600 ? 25.438 51.312 39.947 1.00 12.88 600 ALA B C 1
ATOM 9818 O O . ALA B 1 600 ? 26.066 52.130 39.268 1.00 17.68 600 ALA B O 1
ATOM 9820 N N . VAL B 1 601 ? 24.619 51.672 40.928 1.00 13.20 601 VAL B N 1
ATOM 9821 C CA . VAL B 1 601 ? 24.428 53.072 41.235 1.00 11.14 601 VAL B CA 1
ATOM 9822 C C . VAL B 1 601 ? 25.735 53.794 41.528 1.00 12.27 601 VAL B C 1
ATOM 9823 O O . VAL B 1 601 ? 25.953 54.894 41.030 1.00 13.67 601 VAL B O 1
ATOM 9827 N N . ALA B 1 602 ? 26.601 53.188 42.337 1.00 14.56 602 ALA B N 1
ATOM 9828 C CA . ALA B 1 602 ? 27.887 53.804 42.662 1.00 14.78 602 ALA B CA 1
ATOM 9829 C C . ALA B 1 602 ? 28.745 53.935 41.402 1.00 16.84 602 ALA B C 1
ATOM 9830 O O . ALA B 1 602 ? 29.483 54.913 41.244 1.00 18.17 602 ALA B O 1
ATOM 9832 N N . LEU B 1 603 ? 28.655 52.962 40.495 1.00 17.37 603 LEU B N 1
ATOM 9833 C CA . LEU B 1 603 ? 29.449 53.044 39.265 1.00 16.38 603 LEU B CA 1
ATOM 9834 C C . LEU B 1 603 ? 29.059 54.248 38.394 1.00 16.13 603 LEU B C 1
ATOM 9835 O O . LEU B 1 603 ? 29.893 54.761 37.640 1.00 15.71 603 LEU B O 1
ATOM 9840 N N . VAL B 1 604 ? 27.808 54.709 38.481 1.00 15.85 604 VAL B N 1
ATOM 9841 C CA . VAL B 1 604 ? 27.428 55.877 37.690 1.00 14.69 604 VAL B CA 1
ATOM 9842 C C . VAL B 1 604 ? 27.661 57.158 38.486 1.00 16.26 604 VAL B C 1
ATOM 9843 O O . VAL B 1 604 ? 27.787 58.240 37.907 1.00 14.02 604 VAL B O 1
ATOM 9847 N N . ASP B 1 605 ? 27.731 57.040 39.817 1.00 17.06 605 ASP B N 1
ATOM 9848 C CA . ASP B 1 605 ? 27.980 58.217 40.654 1.00 15.21 605 ASP B CA 1
ATOM 9849 C C . ASP B 1 605 ? 29.430 58.619 40.410 1.00 16.00 605 ASP B C 1
ATOM 9850 O O . ASP B 1 605 ? 29.805 59.784 40.563 1.00 16.03 605 ASP B O 1
ATOM 9855 N N . ALA B 1 606 ? 30.254 57.647 40.031 1.00 16.98 606 ALA B N 1
ATOM 9856 C CA . ALA B 1 606 ? 31.666 57.916 39.761 1.00 17.79 606 ALA B CA 1
ATOM 9857 C C . ALA B 1 606 ? 31.843 58.975 38.670 1.00 16.70 606 ALA B C 1
ATOM 9858 O O . ALA B 1 606 ? 32.903 59.597 38.567 1.00 16.98 606 ALA B O 1
ATOM 9860 N N . PHE B 1 607 ? 30.810 59.167 37.851 1.00 17.26 607 PHE B N 1
ATOM 9861 C CA . PHE B 1 607 ? 30.847 60.155 36.764 1.00 15.13 607 PHE B CA 1
ATOM 9862 C C . PHE B 1 607 ? 30.875 61.558 37.369 1.00 16.33 607 PHE B C 1
ATOM 9863 O O . PHE B 1 607 ? 31.329 62.515 36.737 1.00 16.40 607 PHE B O 1
ATOM 9871 N N . ASN B 1 608 ? 30.374 61.663 38.599 1.00 15.47 608 ASN B N 1
ATOM 9872 C CA . ASN B 1 608 ? 30.355 62.932 39.314 1.00 17.97 608 ASN B CA 1
ATOM 9873 C C . ASN B 1 608 ? 29.551 64.043 38.632 1.00 17.34 608 ASN B C 1
ATOM 9874 O O . ASN B 1 608 ? 29.913 65.220 38.703 1.00 17.93 608 ASN B O 1
ATOM 9879 N N . TYR B 1 609 ? 28.458 63.668 37.979 1.00 15.15 609 TYR B N 1
ATOM 9880 C CA . TYR B 1 609 ? 27.607 64.629 37.282 1.00 14.87 609 TYR B CA 1
ATOM 9881 C C . TYR B 1 609 ? 26.669 65.360 38.234 1.00 14.08 609 TYR B C 1
ATOM 9882 O O . TYR B 1 609 ? 26.116 64.748 39.152 1.00 15.61 609 TYR B O 1
ATOM 9891 N N . THR B 1 610 ? 26.488 66.660 38.016 1.00 15.31 610 THR B N 1
ATOM 9892 C CA . THR B 1 610 ? 25.584 67.454 38.849 1.00 17.56 610 THR B CA 1
ATOM 9893 C C . THR B 1 610 ? 24.184 67.246 38.261 1.00 19.14 610 THR B C 1
ATOM 9894 O O . THR B 1 610 ? 24.052 66.837 37.103 1.00 15.87 610 THR B O 1
ATOM 9898 N N . ASP B 1 611 ? 23.140 67.519 39.038 1.00 16.71 611 ASP B N 1
ATOM 9899 C CA . ASP B 1 611 ? 21.783 67.366 38.529 1.00 16.42 611 ASP B CA 1
ATOM 9900 C C . ASP B 1 611 ? 21.556 68.380 37.420 1.00 18.96 611 ASP B C 1
ATOM 9901 O O . ASP B 1 611 ? 20.818 68.123 36.460 1.00 17.61 611 ASP B O 1
ATOM 9906 N N . HIS B 1 612 ? 22.186 69.544 37.555 1.00 17.36 612 HIS B N 1
ATOM 9907 C CA . HIS B 1 612 ? 22.046 70.585 36.546 1.00 19.14 612 HIS B CA 1
ATOM 9908 C C . HIS B 1 612 ? 22.546 70.085 35.194 1.00 18.34 612 HIS B C 1
ATOM 9909 O O . HIS B 1 612 ? 21.893 70.300 34.173 1.00 16.88 612 HIS B O 1
ATOM 9916 N N . TYR B 1 613 ? 23.695 69.410 35.188 1.00 17.63 613 TYR B N 1
ATOM 9917 C CA . TYR B 1 613 ? 24.268 68.908 33.937 1.00 16.82 613 TYR B CA 1
ATOM 9918 C C . TYR B 1 613 ? 23.437 67.764 33.357 1.00 17.53 613 TYR B C 1
ATOM 9919 O O . TYR B 1 613 ? 23.169 67.723 32.150 1.00 17.71 613 TYR B O 1
ATOM 9928 N N . LEU B 1 614 ? 23.035 66.834 34.219 1.00 15.58 614 LEU B N 1
ATOM 9929 C CA . LEU B 1 614 ? 22.234 65.695 33.792 1.00 17.12 614 LEU B CA 1
ATOM 9930 C C . LEU B 1 614 ? 20.882 66.142 33.282 1.00 17.62 614 LEU B C 1
ATOM 9931 O O . LEU B 1 614 ? 20.332 65.527 32.364 1.00 16.32 614 LEU B O 1
ATOM 9936 N N . ASN B 1 615 ? 20.340 67.190 33.904 1.00 16.67 615 ASN B N 1
ATOM 9937 C CA . ASN B 1 615 ? 19.044 67.755 33.513 1.00 17.55 615 ASN B CA 1
ATOM 9938 C C . ASN B 1 615 ? 18.008 66.649 33.344 1.00 19.19 615 ASN B C 1
ATOM 9939 O O . ASN B 1 615 ? 17.324 66.585 32.325 1.00 20.83 615 ASN B O 1
ATOM 9944 N N . SER B 1 616 ? 17.898 65.800 34.363 1.00 16.65 616 SER B N 1
ATOM 9945 C CA . SER B 1 616 ? 17.006 64.652 34.330 1.00 16.07 616 SER B CA 1
ATOM 9946 C C . SER B 1 616 ? 16.270 64.416 35.624 1.00 13.77 616 SER B C 1
ATOM 9947 O O . SER B 1 616 ? 16.880 64.291 36.685 1.00 12.72 616 SER B O 1
ATOM 9950 N N . VAL B 1 617 ? 14.956 64.321 35.521 1.00 14.82 617 VAL B N 1
ATOM 9951 C CA . VAL B 1 617 ? 14.133 64.081 36.687 1.00 14.91 617 VAL B CA 1
ATOM 9952 C C . VAL B 1 617 ? 14.242 62.605 37.080 1.00 15.89 617 VAL B C 1
ATOM 9953 O O . VAL B 1 617 ? 14.270 62.269 38.259 1.00 13.99 617 VAL B O 1
ATOM 9957 N N . LEU B 1 618 ? 14.322 61.721 36.091 1.00 15.48 618 LEU B N 1
ATOM 9958 C CA . LEU B 1 618 ? 14.405 60.296 36.383 1.00 15.58 618 LEU B CA 1
ATOM 9959 C C . LEU B 1 618 ? 15.768 59.934 36.953 1.00 14.17 618 LEU B C 1
ATOM 9960 O O . LEU B 1 618 ? 15.894 58.989 37.739 1.00 17.07 618 LEU B O 1
ATOM 9965 N N . GLY B 1 619 ? 16.778 60.714 36.565 1.00 14.05 619 GLY B N 1
ATOM 9966 C CA . GLY B 1 619 ? 18.131 60.447 36.998 1.00 10.65 619 GLY B CA 1
ATOM 9967 C C . GLY B 1 619 ? 18.687 61.290 38.123 1.00 14.17 619 GLY B C 1
ATOM 9968 O O . GLY B 1 619 ? 19.898 61.317 38.333 1.00 14.69 619 GLY B O 1
ATOM 9969 N N . ARG B 1 620 ? 17.811 61.978 38.845 1.00 13.40 620 ARG B N 1
ATOM 9970 C CA . ARG B 1 620 ? 18.230 62.825 39.947 1.00 16.18 620 ARG B CA 1
ATOM 9971 C C . ARG B 1 620 ? 19.091 62.037 40.913 1.00 15.07 620 ARG B C 1
ATOM 9972 O O . ARG B 1 620 ? 18.815 60.877 41.211 1.00 14.93 620 ARG B O 1
ATOM 9980 N N . TYR B 1 621 ? 20.121 62.690 41.429 1.00 15.73 621 TYR B N 1
ATOM 9981 C CA . TYR B 1 621 ? 21.024 62.085 42.394 1.00 15.35 621 TYR B CA 1
ATOM 9982 C C . TYR B 1 621 ? 20.266 61.501 43.591 1.00 14.39 621 TYR B C 1
ATOM 9983 O O . TYR B 1 621 ? 20.547 60.378 44.030 1.00 16.39 621 TYR B O 1
ATOM 9992 N N . ASP B 1 622 ? 19.301 62.249 44.124 1.00 15.72 622 ASP B N 1
ATOM 9993 C CA . ASP B 1 622 ? 18.573 61.780 45.303 1.00 16.37 622 ASP B CA 1
ATOM 9994 C C . ASP B 1 622 ? 17.438 60.796 45.059 1.00 15.30 622 ASP B C 1
ATOM 9995 O O . ASP B 1 622 ? 16.782 60.360 46.005 1.00 15.59 622 ASP B O 1
ATOM 10000 N N . GLY B 1 623 ? 17.204 60.445 43.795 1.00 14.25 623 GLY B N 1
ATOM 10001 C CA . GLY B 1 623 ? 16.147 59.508 43.478 1.00 11.39 623 GLY B CA 1
ATOM 10002 C C . GLY B 1 623 ? 14.730 59.957 43.792 1.00 15.18 623 GLY B C 1
ATOM 10003 O O . GLY B 1 623 ? 13.830 59.122 43.848 1.00 14.86 623 GLY B O 1
ATOM 10004 N N . ASN B 1 624 ? 14.515 61.259 43.990 1.00 14.04 624 ASN B N 1
ATOM 10005 C CA . ASN B 1 624 ? 13.182 61.793 44.297 1.00 16.34 624 ASN B CA 1
ATOM 10006 C C . ASN B 1 624 ? 12.457 62.066 42.969 1.00 15.00 624 ASN B C 1
ATOM 10007 O O . ASN B 1 624 ? 12.117 63.192 42.635 1.00 18.53 624 ASN B O 1
ATOM 10012 N N . VAL B 1 625 ? 12.218 60.993 42.220 1.00 16.33 625 VAL B N 1
ATOM 10013 C CA . VAL B 1 625 ? 11.621 61.069 40.892 1.00 14.29 625 VAL B CA 1
ATOM 10014 C C . VAL B 1 625 ? 10.162 61.511 40.756 1.00 14.05 625 VAL B C 1
ATOM 10015 O O . VAL B 1 625 ? 9.860 62.535 40.128 1.00 18.18 625 VAL B O 1
ATOM 10019 N N . TYR B 1 626 ? 9.261 60.734 41.329 1.00 13.27 626 TYR B N 1
ATOM 10020 C CA . TYR B 1 626 ? 7.848 61.014 41.165 1.00 15.31 626 TYR B CA 1
ATOM 10021 C C . TYR B 1 626 ? 7.428 62.415 41.557 1.00 16.68 626 TYR B C 1
ATOM 10022 O O . TYR B 1 626 ? 6.741 63.092 40.795 1.00 16.51 626 TYR B O 1
ATOM 10031 N N . PRO B 1 627 ? 7.835 62.875 42.744 1.00 16.91 627 PRO B N 1
ATOM 10032 C CA . PRO B 1 627 ? 7.430 64.224 43.130 1.00 18.54 627 PRO B CA 1
ATOM 10033 C C . PRO B 1 627 ? 7.960 65.259 42.141 1.00 17.68 627 PRO B C 1
ATOM 10034 O O . PRO B 1 627 ? 7.262 66.210 41.806 1.00 21.33 627 PRO B O 1
ATOM 10038 N N . LYS B 1 628 ? 9.180 65.056 41.657 1.00 17.79 628 LYS B N 1
ATOM 10039 C CA . LYS B 1 628 ? 9.786 65.999 40.723 1.00 16.48 628 LYS B CA 1
ATOM 10040 C C . LYS B 1 628 ? 9.174 65.958 39.332 1.00 16.46 628 LYS B C 1
ATOM 10041 O O . LYS B 1 628 ? 9.234 66.942 38.594 1.00 15.92 628 LYS B O 1
ATOM 10047 N N . LEU B 1 629 ? 8.587 64.822 38.968 1.00 17.19 629 LEU B N 1
ATOM 10048 C CA . LEU B 1 629 ? 7.939 64.699 37.667 1.00 17.84 629 LEU B CA 1
ATOM 10049 C C . LEU B 1 629 ? 6.705 65.589 37.681 1.00 18.74 629 LEU B C 1
ATOM 10050 O O . LEU B 1 629 ? 6.421 66.285 36.709 1.00 20.19 629 LEU B O 1
ATOM 10055 N N . PHE B 1 630 ? 5.975 65.550 38.795 1.00 18.26 630 PHE B N 1
ATOM 10056 C CA . PHE B 1 630 ? 4.769 66.346 38.962 1.00 18.55 630 PHE B CA 1
ATOM 10057 C C . PHE B 1 630 ? 5.146 67.824 38.934 1.00 17.06 630 PHE B C 1
ATOM 10058 O O . PHE B 1 630 ? 4.521 68.624 38.249 1.00 18.98 630 PHE B O 1
ATOM 10066 N N . GLU B 1 631 ? 6.188 68.181 39.669 1.00 20.22 631 GLU B N 1
ATOM 10067 C CA . GLU B 1 631 ? 6.665 69.561 39.711 1.00 21.43 631 GLU B CA 1
ATOM 10068 C C . GLU B 1 631 ? 6.987 70.093 38.312 1.00 21.50 631 GLU B C 1
ATOM 10069 O O . GLU B 1 631 ? 6.652 71.229 37.972 1.00 15.67 631 GLU B O 1
ATOM 10075 N N . GLU B 1 632 ? 7.653 69.278 37.500 1.00 21.29 632 GLU B N 1
ATOM 10076 C CA . GLU B 1 632 ? 8.002 69.718 36.156 1.00 21.69 632 GLU B CA 1
ATOM 10077 C C . GLU B 1 632 ? 6.789 69.883 35.262 1.00 20.17 632 GLU B C 1
ATOM 10078 O O . GLU B 1 632 ? 6.714 70.843 34.493 1.00 21.29 632 GLU B O 1
ATOM 10084 N N . ALA B 1 633 ? 5.841 68.956 35.361 1.00 15.16 633 ALA B N 1
ATOM 10085 C CA . ALA B 1 633 ? 4.638 69.022 34.532 1.00 16.21 633 ALA B CA 1
ATOM 10086 C C . ALA B 1 633 ? 3.944 70.361 34.671 1.00 14.42 633 ALA B C 1
ATOM 10087 O O . ALA B 1 633 ? 3.480 70.931 33.687 1.00 16.20 633 ALA B O 1
ATOM 10089 N N . LEU B 1 634 ? 3.874 70.858 35.901 1.00 16.31 634 LEU B N 1
ATOM 10090 C CA . LEU B 1 634 ? 3.218 72.136 36.169 1.00 17.03 634 LEU B CA 1
ATOM 10091 C C . LEU B 1 634 ? 3.864 73.320 35.432 1.00 19.68 634 LEU B C 1
ATOM 10092 O O . LEU B 1 634 ? 3.198 74.326 35.192 1.00 20.16 634 LEU B O 1
ATOM 10097 N N . LYS B 1 635 ? 5.144 73.193 35.073 1.00 18.31 635 LYS B N 1
ATOM 10098 C CA . LYS B 1 635 ? 5.853 74.265 34.374 1.00 19.54 635 LYS B CA 1
ATOM 10099 C C . LYS B 1 635 ? 5.506 74.366 32.897 1.00 19.96 635 LYS B C 1
ATOM 10100 O O . LYS B 1 635 ? 5.808 75.368 32.254 1.00 17.08 635 LYS B O 1
ATOM 10106 N N . ASP B 1 636 ? 4.892 73.328 32.337 1.00 18.78 636 ASP B N 1
ATOM 10107 C CA . ASP B 1 636 ? 4.539 73.378 30.923 1.00 21.56 636 ASP B CA 1
ATOM 10108 C C . ASP B 1 636 ? 3.527 74.489 30.673 1.00 21.65 636 ASP B C 1
ATOM 10109 O O . ASP B 1 636 ? 2.576 74.663 31.441 1.00 21.84 636 ASP B O 1
ATOM 10114 N N . PRO B 1 637 ? 3.721 75.267 29.591 1.00 21.76 637 PRO B N 1
ATOM 10115 C CA . PRO B 1 637 ? 2.831 76.372 29.230 1.00 23.10 637 PRO B CA 1
ATOM 10116 C C . PRO B 1 637 ? 1.375 75.933 29.031 1.00 22.55 637 PRO B C 1
ATOM 10117 O O . PRO B 1 637 ? 0.458 76.725 29.233 1.00 22.23 637 PRO B O 1
ATOM 10121 N N . LEU B 1 638 ? 1.172 74.672 28.643 1.00 20.86 638 LEU B N 1
ATOM 10122 C CA . LEU B 1 638 ? -0.169 74.130 28.444 1.00 20.46 638 LEU B CA 1
ATOM 10123 C C . LEU B 1 638 ? -0.925 74.117 29.786 1.00 18.79 638 LEU B C 1
ATOM 10124 O O . LEU B 1 638 ? -2.151 74.049 29.828 1.00 18.66 638 LEU B O 1
ATOM 10129 N N . ASN B 1 639 ? -0.187 74.194 30.890 1.00 17.91 639 ASN B N 1
ATOM 10130 C CA . ASN B 1 639 ? -0.854 74.229 32.188 1.00 17.89 639 ASN B CA 1
ATOM 10131 C C . ASN B 1 639 ? -1.035 75.633 32.720 1.00 20.19 639 ASN B C 1
ATOM 10132 O O . ASN B 1 639 ? -1.227 75.828 33.915 1.00 19.51 639 ASN B O 1
ATOM 10137 N N . ASP B 1 640 ? -0.979 76.623 31.829 1.00 24.16 640 ASP B N 1
ATOM 10138 C CA . ASP B 1 640 ? -1.168 78.008 32.258 1.00 26.14 640 ASP B CA 1
ATOM 10139 C C . ASP B 1 640 ? -2.631 78.233 32.608 1.00 26.53 640 ASP B C 1
ATOM 10140 O O . ASP B 1 640 ? -2.979 79.245 33.210 1.00 28.09 640 ASP B O 1
ATOM 10145 N N . SER B 1 641 ? -3.481 77.278 32.227 1.00 24.96 641 SER B N 1
ATOM 10146 C CA . SER B 1 641 ? -4.918 77.358 32.505 1.00 24.44 641 SER B CA 1
ATOM 10147 C C . SER B 1 641 ? -5.542 75.970 32.379 1.00 24.05 641 SER B C 1
ATOM 10148 O O . SER B 1 641 ? -5.137 75.184 31.516 1.00 20.35 641 SER B O 1
ATOM 10151 N N . VAL B 1 642 ? -6.525 75.682 33.230 1.00 19.93 642 VAL B N 1
ATOM 10152 C CA . VAL B 1 642 ? -7.209 74.392 33.212 1.00 23.25 642 VAL B CA 1
ATOM 10153 C C . VAL B 1 642 ? -8.058 74.243 31.968 1.00 22.00 642 VAL B C 1
ATOM 10154 O O . VAL B 1 642 ? -8.253 73.139 31.472 1.00 23.33 642 VAL B O 1
ATOM 10158 N N . VAL B 1 643 ? -8.576 75.365 31.478 1.00 24.46 643 VAL B N 1
ATOM 10159 C CA . VAL B 1 643 ? -9.381 75.376 30.264 1.00 23.52 643 VAL B CA 1
ATOM 10160 C C . VAL B 1 643 ? -8.464 75.827 29.132 1.00 26.16 643 VAL B C 1
ATOM 10161 O O . VAL B 1 643 ? -8.017 76.972 29.099 1.00 26.04 643 VAL B O 1
ATOM 10165 N N . PRO B 1 644 ? -8.182 74.928 28.172 1.00 25.41 644 PRO B N 1
ATOM 10166 C CA . PRO B 1 644 ? -7.309 75.209 27.034 1.00 26.07 644 PRO B CA 1
ATOM 10167 C C . PRO B 1 644 ? -7.811 76.270 26.057 1.00 26.59 644 PRO B C 1
ATOM 10168 O O . PRO B 1 644 ? -9.013 76.388 25.806 1.00 24.20 644 PRO B O 1
ATOM 10172 N N . ASP B 1 645 ? -6.879 77.043 25.514 1.00 25.73 645 ASP B N 1
ATOM 10173 C CA . ASP B 1 645 ? -7.231 78.055 24.532 1.00 25.21 645 ASP B CA 1
ATOM 10174 C C . ASP B 1 645 ? -7.610 77.291 23.277 1.00 25.24 645 ASP B C 1
ATOM 10175 O O . ASP B 1 645 ? -6.827 76.479 22.792 1.00 26.16 645 ASP B O 1
ATOM 10180 N N . GLY B 1 646 ? -8.807 77.566 22.767 1.00 22.15 646 GLY B N 1
ATOM 10181 C CA . GLY B 1 646 ? -9.303 76.879 21.593 1.00 23.33 646 GLY B CA 1
ATOM 10182 C C . GLY B 1 646 ? -10.556 76.114 21.980 1.00 22.31 646 GLY B C 1
ATOM 10183 O O . GLY B 1 646 ? -11.302 75.622 21.132 1.00 23.83 646 GLY B O 1
ATOM 10184 N N . TYR B 1 647 ? -10.778 76.004 23.282 1.00 23.64 647 TYR B N 1
ATOM 10185 C CA . TYR B 1 647 ? -11.945 75.311 23.816 1.00 26.94 647 TYR B CA 1
ATOM 10186 C C . TYR B 1 647 ? -13.250 75.908 23.277 1.00 25.04 647 TYR B C 1
ATOM 10187 O O . TYR B 1 647 ? -14.114 75.185 22.770 1.00 24.74 647 TYR B O 1
ATOM 10196 N N . GLN B 1 648 ? -13.375 77.229 23.392 1.00 28.05 648 GLN B N 1
ATOM 10197 C CA . GLN B 1 648 ? -14.560 77.959 22.946 1.00 28.94 648 GLN B CA 1
ATOM 10198 C C . GLN B 1 648 ? -14.866 77.795 21.466 1.00 27.97 648 GLN B C 1
ATOM 10199 O O . GLN B 1 648 ? -16.027 77.691 21.074 1.00 28.24 648 GLN B O 1
ATOM 10205 N N . GLU B 1 649 ? -13.824 77.762 20.644 1.00 27.65 649 GLU B N 1
ATOM 10206 C CA . GLU B 1 649 ? -14.001 77.627 19.207 1.00 30.05 649 GLU B CA 1
ATOM 10207 C C . GLU B 1 649 ? -14.045 76.193 18.686 1.00 28.84 649 GLU B C 1
ATOM 10208 O O . GLU B 1 649 ? -14.828 75.883 17.789 1.00 28.69 649 GLU B O 1
ATOM 10214 N N . TYR B 1 650 ? -13.217 75.318 19.246 1.00 25.48 650 TYR B N 1
ATOM 10215 C CA . TYR B 1 650 ? -13.137 73.958 18.722 1.00 26.62 650 TYR B CA 1
ATOM 10216 C C . TYR B 1 650 ? -13.637 72.808 19.584 1.00 26.05 650 TYR B C 1
ATOM 10217 O O . TYR B 1 650 ? -13.743 71.675 19.100 1.00 27.03 650 TYR B O 1
ATOM 10226 N N . LEU B 1 651 ? -13.946 73.078 20.847 1.00 22.88 651 LEU B N 1
ATOM 10227 C CA . LEU B 1 651 ? -14.448 72.026 21.726 1.00 26.27 651 LEU B CA 1
ATOM 10228 C C . LEU B 1 651 ? -15.920 72.220 22.088 1.00 29.02 651 LEU B C 1
ATOM 10229 O O . LEU B 1 651 ? -16.718 71.285 21.969 1.00 26.59 651 LEU B O 1
ATOM 10234 N N . ARG B 1 652 ? -16.284 73.426 22.519 1.00 29.54 652 ARG B N 1
ATOM 10235 C CA . ARG B 1 652 ? -17.666 73.696 22.906 1.00 32.59 652 ARG B CA 1
ATOM 10236 C C . ARG B 1 652 ? -18.654 73.408 21.777 1.00 32.46 652 ARG B C 1
ATOM 10237 O O . ARG B 1 652 ? -19.684 72.779 21.998 1.00 33.59 652 ARG B O 1
ATOM 10245 N N . PRO B 1 653 ? -18.357 73.875 20.550 1.00 31.28 653 PRO B N 1
ATOM 10246 C CA . PRO B 1 653 ? -19.250 73.645 19.410 1.00 33.20 653 PRO B CA 1
ATOM 10247 C C . PRO B 1 653 ? -19.510 72.166 19.134 1.00 34.52 653 PRO B C 1
ATOM 10248 O O . PRO B 1 653 ? -20.601 71.782 18.718 1.00 36.34 653 PRO B O 1
ATOM 10252 N N . VAL B 1 654 ? -18.497 71.341 19.367 1.00 34.71 654 VAL B N 1
ATOM 10253 C CA . VAL B 1 654 ? -18.608 69.902 19.137 1.00 36.43 654 VAL B CA 1
ATOM 10254 C C . VAL B 1 654 ? -19.510 69.274 20.195 1.00 36.46 654 VAL B C 1
ATOM 10255 O O . VAL B 1 654 ? -20.421 68.502 19.878 1.00 36.19 654 VAL B O 1
ATOM 10259 N N . LEU B 1 655 ? -19.248 69.625 21.449 1.00 36.47 655 LEU B N 1
ATOM 10260 C CA . LEU B 1 655 ? -20.008 69.111 22.582 1.00 38.24 655 LEU B CA 1
ATOM 10261 C C . LEU B 1 655 ? -21.461 69.568 22.568 1.00 38.69 655 LEU B C 1
ATOM 10262 O O . LEU B 1 655 ? -22.275 69.050 23.328 1.00 40.66 655 LEU B O 1
ATOM 10267 N N . GLN B 1 656 ? -21.788 70.526 21.704 1.00 37.53 656 GLN B N 1
ATOM 10268 C CA . GLN B 1 656 ? -23.155 71.036 21.634 1.00 39.53 656 GLN B CA 1
ATOM 10269 C C . GLN B 1 656 ? -23.830 70.766 20.291 1.00 41.20 656 GLN B C 1
ATOM 10270 O O . GLN B 1 656 ? -24.882 71.333 19.988 1.00 39.58 656 GLN B O 1
ATOM 10276 N N . GLN B 1 657 ? -23.218 69.898 19.491 1.00 42.39 657 GLN B N 1
ATOM 10277 C CA . GLN B 1 657 ? -23.752 69.530 18.184 1.00 45.15 657 GLN B CA 1
ATOM 10278 C C . GLN B 1 657 ? -24.071 70.781 17.370 1.00 45.64 657 GLN B C 1
ATOM 10279 O O . GLN B 1 657 ? -25.174 70.916 16.839 1.00 47.72 657 GLN B O 1
ATOM 10285 N N . GLN B 1 658 ? -23.107 71.691 17.272 1.00 44.69 658 GLN B N 1
ATOM 10286 C CA . GLN B 1 658 ? -23.307 72.932 16.530 1.00 44.96 658 GLN B CA 1
ATOM 10287 C C . GLN B 1 658 ? -22.351 73.058 15.351 1.00 44.84 658 GLN B C 1
ATOM 10288 O O . GLN B 1 658 ? -22.158 74.150 14.804 1.00 44.37 658 GLN B O 1
ATOM 10294 N N . LEU B 1 659 ? -21.758 71.940 14.950 1.00 42.74 659 LEU B N 1
ATOM 10295 C CA . LEU B 1 659 ? -20.819 71.943 13.835 1.00 43.11 659 LEU B CA 1
ATOM 10296 C C . LEU B 1 659 ? -21.504 72.316 12.525 1.00 43.87 659 LEU B C 1
ATOM 10297 O O . LEU B 1 659 ? -21.044 73.292 11.899 1.00 44.89 659 LEU B O 1
#